Protein AF-0000000066227741 (afdb_homodimer)

Structure (mmCIF, N/CA/C/O backbone):
data_AF-0000000066227741-model_v1
#
loop_
_entity.id
_entity.type
_entity.pdbx_description
1 polymer 'Histidine--tRNA ligase'
#
loop_
_atom_site.group_PDB
_atom_site.id
_atom_site.type_symbol
_atom_site.label_atom_id
_atom_site.label_alt_id
_atom_site.label_comp_id
_atom_site.label_asym_id
_atom_site.label_entity_id
_atom_site.label_seq_id
_atom_site.pdbx_PDB_ins_code
_atom_site.Cartn_x
_atom_site.Cartn_y
_atom_site.Cartn_z
_atom_site.occupancy
_atom_site.B_iso_or_equiv
_atom_site.auth_seq_id
_atom_site.auth_comp_id
_atom_site.auth_asym_id
_atom_site.auth_atom_id
_atom_site.pdbx_PDB_model_num
ATOM 1 N N . MET A 1 1 ? 12.578 23.547 -10.852 1 86.56 1 MET A N 1
ATOM 2 C CA . MET A 1 1 ? 11.508 22.781 -10.203 1 86.56 1 MET A CA 1
ATOM 3 C C . MET A 1 1 ? 11.805 21.297 -10.234 1 86.56 1 MET A C 1
ATOM 5 O O . MET A 1 1 ? 12.25 20.766 -11.25 1 86.56 1 MET A O 1
ATOM 9 N N . TYR A 1 2 ? 11.68 20.656 -9.125 1 93.12 2 TYR A N 1
ATOM 10 C CA . TYR A 1 2 ? 11.961 19.234 -9.031 1 93.12 2 TYR A CA 1
ATOM 11 C C . TYR A 1 2 ? 10.867 18.406 -9.711 1 93.12 2 TYR A C 1
ATOM 13 O O . TYR A 1 2 ? 9.703 18.812 -9.727 1 93.12 2 TYR A O 1
ATOM 21 N N . GLN A 1 3 ? 11.289 17.375 -10.344 1 95.69 3 GLN A N 1
ATOM 22 C CA . GLN A 1 3 ? 10.383 16.438 -10.992 1 95.69 3 GLN A CA 1
ATOM 23 C C . GLN A 1 3 ? 10.602 15.023 -10.484 1 95.69 3 GLN A C 1
ATOM 25 O O . GLN A 1 3 ? 11.633 14.727 -9.883 1 95.69 3 GLN A O 1
ATOM 30 N N . SER A 1 4 ? 9.523 14.234 -10.641 1 96.06 4 SER A N 1
ATOM 31 C CA . SER A 1 4 ? 9.711 12.82 -10.32 1 96.06 4 SER A CA 1
ATOM 32 C C . SER A 1 4 ? 10.875 12.227 -11.109 1 96.06 4 SER A C 1
ATOM 34 O O . SER A 1 4 ? 11.086 12.578 -12.273 1 96.06 4 SER A O 1
ATOM 36 N N . PRO A 1 5 ? 11.641 11.312 -10.469 1 96.06 5 PRO A N 1
ATOM 37 C CA . PRO A 1 5 ? 12.766 10.719 -11.18 1 96.06 5 PRO A CA 1
ATOM 38 C C . PRO A 1 5 ? 12.352 10.016 -12.469 1 96.06 5 PRO A C 1
ATOM 40 O O . PRO A 1 5 ? 11.234 9.5 -12.562 1 96.06 5 PRO A O 1
ATOM 43 N N . ARG A 1 6 ? 13.32 9.984 -13.375 1 93.56 6 ARG A N 1
ATOM 44 C CA . ARG A 1 6 ? 13.07 9.32 -14.648 1 93.56 6 ARG A CA 1
ATOM 45 C C . ARG A 1 6 ? 12.633 7.875 -14.438 1 93.56 6 ARG A C 1
ATOM 47 O O . ARG A 1 6 ? 13.234 7.145 -13.648 1 93.56 6 ARG A O 1
ATOM 54 N N . GLY A 1 7 ? 11.586 7.453 -15.125 1 94.81 7 GLY A N 1
ATOM 55 C CA . GLY A 1 7 ? 11.109 6.082 -15.039 1 94.81 7 GLY A CA 1
ATOM 56 C C . GLY A 1 7 ? 10.164 5.848 -13.875 1 94.81 7 GLY A C 1
ATOM 57 O O . GLY A 1 7 ? 9.758 4.711 -13.617 1 94.81 7 GLY A O 1
ATOM 58 N N . THR A 1 8 ? 9.828 6.867 -13.141 1 96.31 8 THR A N 1
ATOM 59 C CA . THR A 1 8 ? 8.836 6.773 -12.078 1 96.31 8 THR A CA 1
ATOM 60 C C . THR A 1 8 ? 7.648 7.688 -12.359 1 96.31 8 THR A C 1
ATOM 62 O O . THR A 1 8 ? 7.715 8.547 -13.242 1 96.31 8 THR A O 1
ATOM 65 N N . GLU A 1 9 ? 6.555 7.41 -11.703 1 95.81 9 GLU A N 1
ATOM 66 C CA . GLU A 1 9 ? 5.355 8.219 -11.891 1 95.81 9 GLU A CA 1
ATOM 67 C C . GLU A 1 9 ? 4.66 8.5 -10.562 1 95.81 9 GLU A C 1
ATOM 69 O O . GLU A 1 9 ? 4.691 7.668 -9.656 1 95.81 9 GLU A O 1
ATOM 74 N N . ASP A 1 10 ? 4.137 9.695 -10.469 1 97.94 10 ASP A N 1
ATOM 75 C CA . ASP A 1 10 ? 3.176 9.977 -9.406 1 97.94 10 ASP A CA 1
ATOM 76 C C . ASP A 1 10 ? 1.805 9.391 -9.742 1 97.94 10 ASP A C 1
ATOM 78 O O . ASP A 1 10 ? 1.329 9.523 -10.875 1 97.94 10 ASP A O 1
ATOM 82 N N . ILE A 1 11 ? 1.229 8.703 -8.836 1 98.06 11 ILE A N 1
ATOM 83 C CA . ILE A 1 11 ? -0.153 8.266 -8.992 1 98.06 11 ILE A CA 1
ATOM 84 C C . ILE A 1 11 ? -1.098 9.328 -8.438 1 98.06 11 ILE A C 1
ATOM 86 O O . ILE A 1 11 ? -1.26 9.445 -7.223 1 98.06 11 ILE A O 1
ATOM 90 N N . LEU A 1 12 ? -1.74 10.047 -9.312 1 98.12 12 LEU A N 1
ATOM 91 C CA . LEU A 1 12 ? -2.545 11.219 -8.961 1 98.12 12 LEU A CA 1
ATOM 92 C C . LEU A 1 12 ? -3.961 10.805 -8.57 1 98.12 12 LEU A C 1
ATOM 94 O O . LEU A 1 12 ? -4.363 9.664 -8.805 1 98.12 12 LEU A O 1
ATOM 98 N N . PRO A 1 13 ? -4.734 11.672 -7.945 1 97.25 13 PRO A N 1
ATOM 99 C CA . PRO A 1 13 ? -6.082 11.359 -7.477 1 97.25 13 PRO A CA 1
ATOM 100 C C . PRO A 1 13 ? -6.977 10.805 -8.586 1 97.25 13 PRO A C 1
ATOM 102 O O . PRO A 1 13 ? -7.766 9.883 -8.344 1 97.25 13 PRO A O 1
ATOM 105 N N . GLU A 1 14 ? -6.828 11.273 -9.773 1 96.06 14 GLU A N 1
ATOM 106 C CA . GLU A 1 14 ? -7.684 10.875 -10.891 1 96.06 14 GLU A CA 1
ATOM 107 C C . GLU A 1 14 ? -7.457 9.414 -11.266 1 96.06 14 GLU A C 1
ATOM 109 O O . GLU A 1 14 ? -8.352 8.766 -11.82 1 96.06 14 GLU A O 1
ATOM 114 N N . ASP A 1 15 ? -6.305 8.875 -10.906 1 97.19 15 ASP A N 1
ATOM 115 C CA . ASP A 1 15 ? -5.957 7.508 -11.266 1 97.19 15 ASP A CA 1
ATOM 116 C C . ASP A 1 15 ? -6.203 6.555 -10.102 1 97.19 15 ASP A C 1
ATOM 118 O O . ASP A 1 15 ? -6.246 5.336 -10.281 1 97.19 15 ASP A O 1
ATOM 122 N N . GLN A 1 16 ? -6.41 7.074 -8.93 1 98.12 16 GLN A N 1
ATOM 123 C CA . GLN A 1 16 ? -6.469 6.273 -7.711 1 98.12 16 GLN A CA 1
ATOM 124 C C . GLN A 1 16 ? -7.637 5.293 -7.754 1 98.12 16 GLN A C 1
ATOM 126 O O . GLN A 1 16 ? -7.547 4.188 -7.211 1 98.12 16 GLN A O 1
ATOM 131 N N . PRO A 1 17 ? -8.797 5.676 -8.438 1 98.12 17 PRO A N 1
ATOM 132 C CA . PRO A 1 17 ? -9.875 4.684 -8.516 1 98.12 17 PRO A CA 1
ATOM 133 C C . PRO A 1 17 ? -9.438 3.395 -9.203 1 98.12 17 PRO A C 1
ATOM 135 O O . PRO A 1 17 ? -9.828 2.303 -8.781 1 98.12 17 PRO A O 1
ATOM 138 N N . TYR A 1 18 ? -8.617 3.484 -10.258 1 98.44 18 TYR A N 1
ATOM 139 C CA . TYR A 1 18 ? -8.117 2.297 -10.953 1 98.44 18 TYR A CA 1
ATOM 140 C C . TYR A 1 18 ? -7.238 1.462 -10.031 1 98.44 18 TYR A C 1
ATOM 142 O O . TYR A 1 18 ? -7.387 0.239 -9.961 1 98.44 18 TYR A O 1
ATOM 150 N N . TRP A 1 19 ? -6.336 2.084 -9.344 1 98.25 19 TRP A N 1
ATOM 151 C CA . TRP A 1 19 ? -5.414 1.402 -8.438 1 98.25 19 TRP A CA 1
ATOM 152 C C . TRP A 1 19 ? -6.168 0.711 -7.309 1 98.25 19 TRP A C 1
ATOM 154 O O . TRP A 1 19 ? -5.891 -0.447 -6.988 1 98.25 19 TRP A O 1
ATOM 164 N N . HIS A 1 20 ? -7.09 1.457 -6.742 1 98 20 HIS A N 1
ATOM 165 C CA . HIS A 1 20 ? -7.91 0.895 -5.676 1 98 20 HIS A CA 1
ATOM 166 C C . HIS A 1 20 ? -8.68 -0.332 -6.156 1 98 20 HIS A C 1
ATOM 168 O O . HIS A 1 20 ? -8.727 -1.35 -5.461 1 98 20 HIS A O 1
ATOM 174 N N . PHE A 1 21 ? -9.227 -0.227 -7.34 1 98.19 21 PHE A N 1
ATOM 175 C CA . PHE A 1 21 ? -10.008 -1.311 -7.922 1 98.19 21 PHE A CA 1
ATOM 176 C C . PHE A 1 21 ? -9.156 -2.561 -8.094 1 98.19 21 PHE A C 1
ATOM 178 O O . PHE A 1 21 ? -9.555 -3.654 -7.691 1 98.19 21 PHE A O 1
ATOM 185 N N . VAL A 1 22 ? -8.023 -2.434 -8.664 1 98.31 22 VAL A N 1
ATOM 186 C CA . VAL A 1 22 ? -7.125 -3.555 -8.914 1 98.31 22 VAL A CA 1
ATOM 187 C C . VAL A 1 22 ? -6.695 -4.184 -7.594 1 98.31 22 VAL A C 1
ATOM 189 O O . VAL A 1 22 ? -6.734 -5.406 -7.438 1 98.31 22 VAL A O 1
ATOM 192 N N . ARG A 1 23 ? -6.289 -3.395 -6.629 1 97.62 23 ARG A N 1
ATOM 193 C CA . ARG A 1 23 ? -5.844 -3.898 -5.336 1 97.62 23 ARG A CA 1
ATOM 194 C C . ARG A 1 23 ? -6.977 -4.617 -4.609 1 97.62 23 ARG A C 1
ATOM 196 O O . ARG A 1 23 ? -6.75 -5.629 -3.943 1 97.62 23 ARG A O 1
ATOM 203 N N . GLN A 1 24 ? -8.156 -4.074 -4.734 1 97.19 24 GLN A N 1
ATOM 204 C CA . GLN A 1 24 ? -9.32 -4.688 -4.098 1 97.19 24 GLN A CA 1
ATOM 205 C C . GLN A 1 24 ? -9.609 -6.066 -4.688 1 97.19 24 GLN A C 1
ATOM 207 O O . GLN A 1 24 ? -9.883 -7.016 -3.951 1 97.19 24 GLN A O 1
ATOM 212 N N . GLN A 1 25 ? -9.555 -6.133 -5.992 1 97.75 25 GLN A N 1
ATOM 213 C CA . GLN A 1 25 ? -9.805 -7.418 -6.637 1 97.75 25 GLN A CA 1
ATOM 214 C C . GLN A 1 25 ? -8.695 -8.422 -6.324 1 97.75 25 GLN A C 1
ATOM 216 O O . GLN A 1 25 ? -8.945 -9.617 -6.207 1 97.75 25 GLN A O 1
ATOM 221 N N . ALA A 1 26 ? -7.441 -7.941 -6.223 1 97.94 26 ALA A N 1
ATOM 222 C CA . ALA A 1 26 ? -6.336 -8.812 -5.824 1 97.94 26 ALA A CA 1
ATOM 223 C C . ALA A 1 26 ? -6.578 -9.406 -4.438 1 97.94 26 ALA A C 1
ATOM 225 O O . ALA A 1 26 ? -6.359 -10.602 -4.219 1 97.94 26 ALA A O 1
ATOM 226 N N . ALA A 1 27 ? -7.016 -8.602 -3.52 1 97.38 27 ALA A N 1
ATOM 227 C CA . ALA A 1 27 ? -7.316 -9.07 -2.168 1 97.38 27 ALA A CA 1
ATOM 228 C C . ALA A 1 27 ? -8.477 -10.062 -2.176 1 97.38 27 ALA A C 1
ATOM 230 O O . ALA A 1 27 ? -8.469 -11.047 -1.433 1 97.38 27 ALA A O 1
ATOM 231 N N . ARG A 1 28 ? -9.484 -9.758 -2.971 1 97.06 28 ARG A N 1
ATOM 232 C CA . ARG A 1 28 ? -10.656 -10.617 -3.059 1 97.06 28 ARG A CA 1
ATOM 233 C C . ARG A 1 28 ? -10.281 -12.008 -3.557 1 97.06 28 ARG A C 1
ATOM 235 O O . ARG A 1 28 ? -10.68 -13.016 -2.967 1 97.06 28 ARG A O 1
ATOM 242 N N . ILE A 1 29 ? -9.508 -12.055 -4.629 1 98 29 ILE A N 1
ATOM 243 C CA . ILE A 1 29 ? -9.125 -13.344 -5.195 1 98 29 ILE A CA 1
ATOM 244 C C . ILE A 1 29 ? -8.227 -14.094 -4.219 1 98 29 ILE A C 1
ATOM 246 O O . ILE A 1 29 ? -8.289 -15.32 -4.125 1 98 29 ILE A O 1
ATOM 250 N N . ALA A 1 30 ? -7.32 -13.383 -3.537 1 97.94 30 ALA A N 1
ATOM 251 C CA . ALA A 1 30 ? -6.48 -13.992 -2.512 1 97.94 30 ALA A CA 1
ATOM 252 C C . ALA A 1 30 ? -7.328 -14.68 -1.445 1 97.94 30 ALA A C 1
ATOM 254 O O . ALA A 1 30 ? -7.047 -15.82 -1.058 1 97.94 30 ALA A O 1
ATOM 255 N N . ALA A 1 31 ? -8.359 -14.062 -1.032 1 96.81 31 ALA A N 1
ATOM 256 C CA . ALA A 1 31 ? -9.242 -14.586 0.004 1 96.81 31 ALA A CA 1
ATOM 257 C C . ALA A 1 31 ? -9.977 -15.828 -0.484 1 96.81 31 ALA A C 1
ATOM 259 O O . ALA A 1 31 ? -10.148 -16.797 0.267 1 96.81 31 ALA A O 1
ATOM 260 N N . LEU A 1 32 ? -10.383 -15.812 -1.724 1 97.31 32 LEU A N 1
ATOM 261 C CA . LEU A 1 32 ? -11.133 -16.922 -2.297 1 97.31 32 LEU A CA 1
ATOM 262 C C . LEU A 1 32 ? -10.281 -18.188 -2.359 1 97.31 32 LEU A C 1
ATOM 264 O O . LEU A 1 32 ? -10.805 -19.297 -2.248 1 97.31 32 LEU A O 1
ATOM 268 N N . TYR A 1 33 ? -9 -18.016 -2.521 1 97.81 33 TYR A N 1
ATOM 269 C CA . TYR A 1 33 ? -8.117 -19.156 -2.736 1 97.81 33 TYR A CA 1
ATOM 270 C C . TYR A 1 33 ? -7.273 -19.438 -1.494 1 97.81 33 TYR A C 1
ATOM 272 O O . TYR A 1 33 ? -6.453 -20.359 -1.485 1 97.81 33 TYR A O 1
ATOM 280 N N . GLY A 1 34 ? -7.395 -18.625 -0.437 1 96.62 34 GLY A N 1
ATOM 281 C CA . GLY A 1 34 ? -6.77 -18.906 0.849 1 96.62 34 GLY A CA 1
ATOM 282 C C . GLY A 1 34 ? -5.363 -18.344 0.958 1 96.62 34 GLY A C 1
ATOM 283 O O . GLY A 1 34 ? -4.539 -18.875 1.707 1 96.62 34 GLY A O 1
ATOM 284 N N . TYR A 1 35 ? -5.051 -17.359 0.173 1 98.06 35 TYR A N 1
ATOM 285 C CA . TYR A 1 35 ? -3.742 -16.719 0.253 1 98.06 35 TYR A CA 1
ATOM 286 C C . TYR A 1 35 ? -3.746 -15.594 1.273 1 98.06 35 TYR A C 1
ATOM 288 O O . TYR A 1 35 ? -4.715 -14.828 1.36 1 98.06 35 TYR A O 1
ATOM 296 N N . GLN A 1 36 ? -2.639 -15.5 2.021 1 97.25 36 GLN A N 1
ATOM 297 C CA . GLN A 1 36 ? -2.531 -14.484 3.064 1 97.25 36 GLN A CA 1
ATOM 298 C C . GLN A 1 36 ? -1.449 -13.461 2.729 1 97.25 36 GLN A C 1
ATOM 300 O O . GLN A 1 36 ? -0.382 -13.82 2.227 1 97.25 36 GLN A O 1
ATOM 305 N N . ARG A 1 37 ? -1.686 -12.273 3.029 1 98.06 37 ARG A N 1
ATOM 306 C CA . ARG A 1 37 ? -0.795 -11.172 2.668 1 98.06 37 ARG A CA 1
ATOM 307 C C . ARG A 1 37 ? 0.478 -11.195 3.508 1 98.06 37 ARG A C 1
ATOM 309 O O . ARG A 1 37 ? 0.435 -11.508 4.699 1 98.06 37 ARG A O 1
ATOM 316 N N . THR A 1 38 ? 1.595 -10.961 2.906 1 98.5 38 THR A N 1
ATOM 317 C CA . THR A 1 38 ? 2.91 -10.781 3.512 1 98.5 38 THR A CA 1
ATOM 318 C C . THR A 1 38 ? 3.674 -9.656 2.82 1 98.5 38 THR A C 1
ATOM 320 O O . THR A 1 38 ? 3.826 -9.664 1.596 1 98.5 38 THR A O 1
ATOM 323 N N . ASP A 1 39 ? 4.074 -8.68 3.576 1 98.06 39 ASP A N 1
ATOM 324 C CA . ASP A 1 39 ? 4.859 -7.574 3.025 1 98.06 39 ASP A CA 1
ATOM 325 C C . ASP A 1 39 ? 6.316 -7.66 3.471 1 98.06 39 ASP A C 1
ATOM 327 O O . ASP A 1 39 ? 6.598 -7.887 4.648 1 98.06 39 ASP A O 1
ATOM 331 N N . THR A 1 40 ? 7.211 -7.531 2.512 1 98.44 40 THR A N 1
ATOM 332 C CA . THR A 1 40 ? 8.641 -7.539 2.801 1 98.44 40 THR A CA 1
ATOM 333 C C . THR A 1 40 ? 9.242 -6.152 2.604 1 98.44 40 THR A C 1
ATOM 335 O O . THR A 1 40 ? 8.609 -5.273 2.018 1 98.44 40 THR A O 1
ATOM 338 N N . PRO A 1 41 ? 10.391 -5.898 3.1 1 98.19 41 PRO A N 1
ATOM 339 C CA . PRO A 1 41 ? 11.031 -4.59 2.959 1 98.19 41 PRO A CA 1
ATOM 340 C C . PRO A 1 41 ? 11.273 -4.207 1.501 1 98.19 41 PRO A C 1
ATOM 342 O O . PRO A 1 41 ? 11.406 -5.082 0.641 1 98.19 41 PRO A O 1
ATOM 345 N N . VAL A 1 42 ? 11.344 -2.893 1.299 1 98.38 42 VAL A N 1
ATOM 346 C CA . VAL A 1 42 ? 11.547 -2.344 -0.037 1 98.38 42 VAL A CA 1
ATOM 347 C C . VAL A 1 42 ? 12.945 -2.703 -0.535 1 98.38 42 VAL A C 1
ATOM 349 O O . VAL A 1 42 ? 13.156 -2.902 -1.734 1 98.38 42 VAL A O 1
ATOM 352 N N . PHE A 1 43 ? 13.883 -2.748 0.352 1 97.88 43 PHE A N 1
ATOM 353 C CA . PHE A 1 43 ? 15.234 -3.16 -0.013 1 97.88 43 PHE A CA 1
ATOM 354 C C . PHE A 1 43 ? 15.648 -4.406 0.759 1 97.88 43 PHE A C 1
ATOM 356 O O . PHE A 1 43 ? 15.133 -4.672 1.847 1 97.88 43 PHE A O 1
ATOM 363 N N . GLU A 1 44 ? 16.5 -5.188 0.148 1 98.06 44 GLU A N 1
ATOM 364 C CA . GLU A 1 44 ? 17.047 -6.441 0.668 1 98.06 44 GLU A CA 1
ATOM 365 C C . GLU A 1 44 ? 18.562 -6.508 0.488 1 98.06 44 GLU A C 1
ATOM 367 O O . GLU A 1 44 ? 19.141 -5.656 -0.184 1 98.06 44 GLU A O 1
ATOM 372 N N . ASP A 1 45 ? 19.125 -7.539 1.178 1 97.25 45 ASP A N 1
ATOM 373 C CA . ASP A 1 45 ? 20.516 -7.867 0.867 1 97.25 45 ASP A CA 1
ATOM 374 C C . ASP A 1 45 ? 20.688 -8.148 -0.623 1 97.25 45 ASP A C 1
ATOM 376 O O . ASP A 1 45 ? 19.953 -8.953 -1.201 1 97.25 45 ASP A O 1
ATOM 380 N N . ALA A 1 46 ? 21.688 -7.492 -1.216 1 96.69 46 ALA A N 1
ATOM 381 C CA . ALA A 1 46 ? 21.906 -7.668 -2.648 1 96.69 46 ALA A CA 1
ATOM 382 C C . ALA A 1 46 ? 22.156 -9.133 -2.99 1 96.69 46 ALA A C 1
ATOM 384 O O . ALA A 1 46 ? 21.766 -9.602 -4.062 1 96.69 46 ALA A O 1
ATOM 385 N N . GLY A 1 47 ? 22.797 -9.828 -2.119 1 96.5 47 GLY A N 1
ATOM 386 C CA . GLY A 1 47 ? 23.141 -11.234 -2.33 1 96.5 47 GLY A CA 1
ATOM 387 C C . GLY A 1 47 ? 21.922 -12.117 -2.51 1 96.5 47 GLY A C 1
ATOM 388 O O . GLY A 1 47 ? 21.984 -13.164 -3.152 1 96.5 47 GLY A O 1
ATOM 389 N N . LEU A 1 48 ? 20.797 -11.68 -1.938 1 97.44 48 LEU A N 1
ATOM 390 C CA . LEU A 1 48 ? 19.562 -12.43 -2.08 1 97.44 48 LEU A CA 1
ATOM 391 C C . LEU A 1 48 ? 19.188 -12.602 -3.549 1 97.44 48 LEU A C 1
ATOM 393 O O . LEU A 1 48 ? 18.828 -13.703 -3.98 1 97.44 48 LEU A O 1
ATOM 397 N N . PHE A 1 49 ? 19.328 -11.57 -4.285 1 96.62 49 PHE A N 1
ATOM 398 C CA . PHE A 1 49 ? 18.875 -11.578 -5.672 1 96.62 49 PHE A CA 1
ATOM 399 C C . PHE A 1 49 ? 19.953 -12.156 -6.582 1 96.62 49 PHE A C 1
ATOM 401 O O . PHE A 1 49 ? 19.656 -12.812 -7.578 1 96.62 49 PHE A O 1
ATOM 408 N N . VAL A 1 50 ? 21.203 -11.906 -6.242 1 94.69 50 VAL A N 1
ATOM 409 C CA . VAL A 1 50 ? 22.297 -12.5 -7.008 1 94.69 50 VAL A CA 1
ATOM 410 C C . VAL A 1 50 ? 22.188 -14.023 -6.961 1 94.69 50 VAL A C 1
ATOM 412 O O . VAL A 1 50 ? 22.328 -14.695 -7.984 1 94.69 50 VAL A O 1
ATOM 415 N N . ARG A 1 51 ? 21.859 -14.5 -5.836 1 93 51 ARG A N 1
ATOM 416 C CA . ARG A 1 51 ? 21.766 -15.938 -5.621 1 93 51 ARG A CA 1
ATOM 417 C C . ARG A 1 51 ? 20.5 -16.5 -6.238 1 93 51 ARG A C 1
ATOM 419 O O . ARG A 1 51 ? 20.516 -17.578 -6.84 1 93 51 ARG A O 1
ATOM 426 N N . SER A 1 52 ? 19.391 -15.867 -6.105 1 93.06 52 SER A N 1
ATOM 427 C CA . SER A 1 52 ? 18.094 -16.406 -6.473 1 93.06 52 SER A CA 1
ATOM 428 C C . SER A 1 52 ? 17.781 -16.172 -7.945 1 93.06 52 SER A C 1
ATOM 430 O O . SER A 1 52 ? 17.375 -17.078 -8.656 1 93.06 52 SER A O 1
ATOM 432 N N . VAL A 1 53 ? 17.938 -14.984 -8.414 1 89.31 53 VAL A N 1
ATOM 433 C CA . VAL A 1 53 ? 17.547 -14.586 -9.766 1 89.31 53 VAL A CA 1
ATOM 434 C C . VAL A 1 53 ? 18.578 -15.062 -10.766 1 89.31 53 VAL A C 1
ATOM 436 O O . VAL A 1 53 ? 18.25 -15.398 -11.906 1 89.31 53 VAL A O 1
ATOM 439 N N . GLY A 1 54 ? 19.781 -15.141 -10.367 1 85.69 54 GLY A N 1
ATOM 440 C CA . GLY A 1 54 ? 20.844 -15.641 -11.227 1 85.69 54 GLY A CA 1
ATOM 441 C C . GLY A 1 54 ? 21.734 -14.539 -11.781 1 85.69 54 GLY A C 1
ATOM 442 O O . GLY A 1 54 ? 21.234 -13.562 -12.336 1 85.69 54 GLY A O 1
ATOM 443 N N . GLU A 1 55 ? 22.984 -14.773 -11.82 1 80.19 55 GLU A N 1
ATOM 444 C CA . GLU A 1 55 ? 23.984 -13.781 -12.227 1 80.19 55 GLU A CA 1
ATOM 445 C C . GLU A 1 55 ? 23.922 -13.523 -13.727 1 80.19 55 GLU A C 1
ATOM 447 O O . GLU A 1 55 ? 24.234 -12.422 -14.188 1 80.19 55 GLU A O 1
ATOM 452 N N . GLY A 1 56 ? 23.422 -14.445 -14.43 1 77.88 56 GLY A N 1
ATOM 453 C CA . GLY A 1 56 ? 23.406 -14.328 -15.875 1 77.88 56 GLY A CA 1
ATOM 454 C C . GLY A 1 56 ? 22.172 -13.602 -16.391 1 77.88 56 GLY A C 1
ATOM 455 O O . GLY A 1 56 ? 22.078 -13.32 -17.594 1 77.88 56 GLY A O 1
ATOM 456 N N . THR A 1 57 ? 21.328 -13.211 -15.508 1 83.69 57 THR A N 1
ATOM 457 C CA . THR A 1 57 ? 20.109 -12.516 -15.93 1 83.69 57 THR A CA 1
ATOM 458 C C . THR A 1 57 ? 20.375 -11.023 -16.094 1 83.69 57 THR A C 1
ATOM 460 O O . THR A 1 57 ? 21.25 -10.461 -15.438 1 83.69 57 THR A O 1
ATOM 463 N N . ASP A 1 58 ? 19.578 -10.375 -16.906 1 83.69 58 ASP A N 1
ATOM 464 C CA . ASP A 1 58 ? 19.656 -8.93 -17.125 1 83.69 58 ASP A CA 1
ATOM 465 C C . ASP A 1 58 ? 19.375 -8.164 -15.828 1 83.69 58 ASP A C 1
ATOM 467 O O . ASP A 1 58 ? 19.953 -7.113 -15.578 1 83.69 58 ASP A O 1
ATOM 471 N N . ILE A 1 59 ? 18.562 -8.656 -15.047 1 88.88 59 ILE A N 1
ATOM 472 C CA . ILE A 1 59 ? 18.172 -8.008 -13.805 1 88.88 59 ILE A CA 1
ATOM 473 C C . ILE A 1 59 ? 19.406 -7.844 -12.898 1 88.88 59 ILE A C 1
ATOM 475 O O . ILE A 1 59 ? 19.719 -6.73 -12.477 1 88.88 59 ILE A O 1
ATOM 479 N N . VAL A 1 60 ? 20.125 -8.875 -12.664 1 89 60 VAL A N 1
ATOM 480 C CA . VAL A 1 60 ? 21.234 -8.867 -11.727 1 89 60 VAL A CA 1
ATOM 481 C C . VAL A 1 60 ? 22.438 -8.156 -12.352 1 89 60 VAL A C 1
ATOM 483 O O . VAL A 1 60 ? 23.141 -7.402 -11.672 1 89 60 VAL A O 1
ATOM 486 N N . SER A 1 61 ? 22.562 -8.258 -13.617 1 84.38 61 SER A N 1
ATOM 487 C CA . SER A 1 61 ? 23.766 -7.738 -14.258 1 84.38 61 SER A CA 1
ATOM 488 C C . SER A 1 61 ? 23.625 -6.246 -14.555 1 84.38 61 SER A C 1
ATOM 490 O O . SER A 1 61 ? 24.625 -5.516 -14.531 1 84.38 61 SER A O 1
ATOM 492 N N . LYS A 1 62 ? 22.359 -5.785 -14.75 1 87.12 62 LYS A N 1
ATOM 493 C CA . LYS A 1 62 ? 22.281 -4.445 -15.328 1 87.12 62 LYS A CA 1
ATOM 494 C C . LYS A 1 62 ? 21.172 -3.625 -14.664 1 87.12 62 LYS A C 1
ATOM 496 O O . LYS A 1 62 ? 21.188 -2.395 -14.734 1 87.12 62 LYS A O 1
ATOM 501 N N . GLU A 1 63 ? 20.312 -4.277 -14.008 1 93 63 GLU A N 1
ATOM 502 C CA . GLU A 1 63 ? 19.078 -3.535 -13.766 1 93 63 GLU A CA 1
ATOM 503 C C . GLU A 1 63 ? 18.875 -3.277 -12.273 1 93 63 GLU A C 1
ATOM 505 O O . GLU A 1 63 ? 17.984 -2.512 -11.891 1 93 63 GLU A O 1
ATOM 510 N N . MET A 1 64 ? 19.672 -3.854 -11.422 1 94.94 64 MET A N 1
ATOM 511 C CA . MET A 1 64 ? 19.453 -3.721 -9.984 1 94.94 64 MET A CA 1
ATOM 512 C C . MET A 1 64 ? 19.859 -2.332 -9.5 1 94.94 64 MET A C 1
ATOM 514 O O . MET A 1 64 ? 20.859 -1.781 -9.953 1 94.94 64 MET A O 1
ATOM 518 N N . TYR A 1 65 ? 19.078 -1.701 -8.641 1 96.31 65 TYR A N 1
ATOM 519 C CA . TYR A 1 65 ? 19.469 -0.521 -7.879 1 96.31 65 TYR A CA 1
ATOM 520 C C . TYR A 1 65 ? 20.203 -0.913 -6.602 1 96.31 65 TYR A C 1
ATOM 522 O O . TYR A 1 65 ? 19.609 -0.928 -5.52 1 96.31 65 TYR A O 1
ATOM 530 N N . THR A 1 66 ? 21.469 -1.151 -6.758 1 96.06 66 THR A N 1
ATOM 531 C CA . THR A 1 66 ? 22.281 -1.605 -5.637 1 96.06 66 THR A CA 1
ATOM 532 C C . THR A 1 66 ? 23.094 -0.449 -5.051 1 96.06 66 THR A C 1
ATOM 534 O O . THR A 1 66 ? 23.609 0.393 -5.789 1 96.06 66 THR A O 1
ATOM 537 N N . PHE A 1 67 ? 23.172 -0.367 -3.77 1 96 67 PHE A N 1
ATOM 538 C CA . PHE A 1 67 ? 23.906 0.684 -3.074 1 96 67 PHE A CA 1
ATOM 539 C C . PHE A 1 67 ? 24.391 0.194 -1.717 1 96 67 PHE A C 1
ATOM 541 O O . PHE A 1 67 ? 23.969 -0.862 -1.242 1 96 67 PHE A O 1
ATOM 548 N N . GLU A 1 68 ? 25.312 0.882 -1.18 1 94.5 68 GLU A N 1
ATOM 549 C CA . GLU A 1 68 ? 25.828 0.598 0.154 1 94.5 68 GLU A CA 1
ATOM 550 C C . GLU A 1 68 ? 25.234 1.547 1.191 1 94.5 68 GLU A C 1
ATOM 552 O O . GLU A 1 68 ? 25.141 2.752 0.955 1 94.5 68 GLU A O 1
ATOM 557 N N . ASP A 1 69 ? 24.828 0.953 2.244 1 91.12 69 ASP A N 1
ATOM 558 C CA . ASP A 1 69 ? 24.344 1.844 3.293 1 91.12 69 ASP A CA 1
ATOM 559 C C . ASP A 1 69 ? 25.484 2.371 4.145 1 91.12 69 ASP A C 1
ATOM 561 O O . ASP A 1 69 ? 26.656 2.107 3.852 1 91.12 69 ASP A O 1
ATOM 565 N N . ARG A 1 70 ? 25.188 3.174 5.172 1 89.25 70 ARG A N 1
ATOM 566 C CA . ARG A 1 70 ? 26.203 3.84 5.984 1 89.25 70 ARG A CA 1
ATOM 567 C C . ARG A 1 70 ? 27.016 2.824 6.773 1 89.25 70 ARG A C 1
ATOM 569 O O . ARG A 1 70 ? 28.172 3.096 7.137 1 89.25 70 ARG A O 1
ATOM 576 N N . GLY A 1 71 ? 26.516 1.649 7.031 1 90 71 GLY A N 1
ATOM 577 C CA . GLY A 1 71 ? 27.219 0.6 7.754 1 90 71 GLY A CA 1
ATOM 578 C C . GLY A 1 71 ? 28.047 -0.287 6.852 1 90 71 GLY A C 1
ATOM 579 O O . GLY A 1 71 ? 28.766 -1.167 7.332 1 90 71 GLY A O 1
ATOM 580 N N . GLY A 1 72 ? 27.906 -0.138 5.59 1 92.31 72 GLY A N 1
ATOM 581 C CA . GLY A 1 72 ? 28.703 -0.915 4.652 1 92.31 72 GLY A CA 1
ATOM 582 C C . GLY A 1 72 ? 27.953 -2.098 4.07 1 92.31 72 GLY A C 1
ATOM 583 O O . GLY A 1 72 ? 28.5 -2.846 3.258 1 92.31 72 GLY A O 1
ATOM 584 N N . ASP A 1 73 ? 26.734 -2.273 4.449 1 93.69 73 ASP A N 1
ATOM 585 C CA . ASP A 1 73 ? 25.938 -3.365 3.891 1 93.69 73 ASP A CA 1
ATOM 586 C C . ASP A 1 73 ? 25.516 -3.061 2.453 1 93.69 73 ASP A C 1
ATOM 588 O O . ASP A 1 73 ? 25.078 -1.95 2.152 1 93.69 73 ASP A O 1
ATOM 592 N N . LYS A 1 74 ? 25.734 -4.047 1.597 1 96.5 74 LYS A N 1
ATOM 593 C CA . LYS A 1 74 ? 25.297 -3.91 0.208 1 96.5 74 LYS A CA 1
ATOM 594 C C . LYS A 1 74 ? 23.828 -4.258 0.054 1 96.5 74 LYS A C 1
ATOM 596 O O . LYS A 1 74 ? 23.438 -5.422 0.177 1 96.5 74 LYS A O 1
ATOM 601 N N . LEU A 1 75 ? 23 -3.268 -0.243 1 97.44 75 LEU A N 1
ATOM 602 C CA . LEU A 1 75 ? 21.562 -3.408 -0.333 1 97.44 75 LEU A CA 1
ATOM 603 C C . LEU A 1 75 ? 21.078 -3.176 -1.762 1 97.44 75 LEU A C 1
ATOM 605 O O . LEU A 1 75 ? 21.781 -2.57 -2.568 1 97.44 75 LEU A O 1
ATOM 609 N N . THR A 1 76 ? 20 -3.691 -2.082 1 97.81 76 THR A N 1
ATOM 610 C CA . THR A 1 76 ? 19.375 -3.475 -3.385 1 97.81 76 THR A CA 1
ATOM 611 C C . THR A 1 76 ? 17.859 -3.303 -3.244 1 97.81 76 THR A C 1
ATOM 613 O O . THR A 1 76 ? 17.219 -4 -2.455 1 97.81 76 THR A O 1
ATOM 616 N N . LEU A 1 77 ? 17.344 -2.219 -3.941 1 98.12 77 LEU A N 1
ATOM 617 C CA . LEU A 1 77 ? 15.891 -2.176 -4.074 1 98.12 77 LEU A CA 1
ATOM 618 C C . LEU A 1 77 ? 15.375 -3.426 -4.777 1 98.12 77 LEU A C 1
ATOM 620 O O . LEU A 1 77 ? 15.938 -3.857 -5.785 1 98.12 77 LEU A O 1
ATOM 624 N N . ARG A 1 78 ? 14.32 -4.07 -4.223 1 98.06 78 ARG A N 1
ATOM 625 C CA . ARG A 1 78 ? 13.891 -5.375 -4.719 1 98.06 78 ARG A CA 1
ATOM 626 C C . ARG A 1 78 ? 13.523 -5.305 -6.195 1 98.06 78 ARG A C 1
ATOM 628 O O . ARG A 1 78 ? 12.648 -4.527 -6.59 1 98.06 78 ARG A O 1
ATOM 635 N N . PRO A 1 79 ? 14.086 -6.125 -7.051 1 97.12 79 PRO A N 1
ATOM 636 C CA . PRO A 1 79 ? 13.75 -6.145 -8.477 1 97.12 79 PRO A CA 1
ATOM 637 C C . PRO A 1 79 ? 12.625 -7.129 -8.805 1 97.12 79 PRO A C 1
ATOM 639 O O . PRO A 1 79 ? 12.156 -7.18 -9.945 1 97.12 79 PRO A O 1
ATOM 642 N N . GLU A 1 80 ? 12.242 -7.93 -7.867 1 96.38 80 GLU A N 1
ATOM 643 C CA . GLU A 1 80 ? 11.125 -8.867 -7.973 1 96.38 80 GLU A CA 1
ATOM 644 C C . GLU A 1 80 ? 10.625 -9.289 -6.594 1 96.38 80 GLU A C 1
ATOM 646 O O . GLU A 1 80 ? 11.258 -8.992 -5.582 1 96.38 80 GLU A O 1
ATOM 651 N N . GLY A 1 81 ? 9.477 -9.945 -6.516 1 97.44 81 GLY A N 1
ATOM 652 C CA . GLY A 1 81 ? 8.828 -10.102 -5.223 1 97.44 81 GLY A CA 1
ATOM 653 C C . GLY A 1 81 ? 8.914 -11.516 -4.684 1 97.44 81 GLY A C 1
ATOM 654 O O . GLY A 1 81 ? 8.664 -11.75 -3.498 1 97.44 81 GLY A O 1
ATOM 655 N N . THR A 1 82 ? 9.289 -12.523 -5.469 1 98.19 82 THR A N 1
ATOM 656 C CA . THR A 1 82 ? 9.258 -13.922 -5.074 1 98.19 82 THR A CA 1
ATOM 657 C C . THR A 1 82 ? 10.375 -14.234 -4.086 1 98.19 82 THR A C 1
ATOM 659 O O . THR A 1 82 ? 10.133 -14.836 -3.033 1 98.19 82 THR A O 1
ATOM 662 N N . ALA A 1 83 ? 11.602 -13.812 -4.363 1 97.88 83 ALA A N 1
ATOM 663 C CA . ALA A 1 83 ? 12.758 -14.133 -3.533 1 97.88 83 ALA A CA 1
ATOM 664 C C . ALA A 1 83 ? 12.594 -13.578 -2.119 1 97.88 83 ALA A C 1
ATOM 666 O O . ALA A 1 83 ? 12.844 -14.281 -1.139 1 97.88 83 ALA A O 1
ATOM 667 N N . PRO A 1 84 ? 12.148 -12.312 -2.008 1 98.44 84 PRO A N 1
ATOM 668 C CA . PRO A 1 84 ? 11.922 -11.797 -0.656 1 98.44 84 PRO A CA 1
ATOM 669 C C . PRO A 1 84 ? 10.883 -12.609 0.119 1 98.44 84 PRO A C 1
ATOM 671 O O . PRO A 1 84 ? 11.039 -12.812 1.326 1 98.44 84 PRO A O 1
ATOM 674 N N . ILE A 1 85 ? 9.836 -13.07 -0.507 1 98.69 85 ILE A N 1
ATOM 675 C CA . ILE A 1 85 ? 8.812 -13.891 0.134 1 98.69 85 ILE A CA 1
ATOM 676 C C . ILE A 1 85 ? 9.414 -15.219 0.588 1 98.69 85 ILE A C 1
ATOM 678 O O . ILE A 1 85 ? 9.148 -15.68 1.697 1 98.69 85 ILE A O 1
ATOM 682 N N . CYS A 1 86 ? 10.227 -15.805 -0.273 1 98.56 86 CYS A N 1
ATOM 683 C CA . CYS A 1 86 ? 10.891 -17.047 0.082 1 98.56 86 CYS A CA 1
ATOM 684 C C . CYS A 1 86 ? 11.844 -16.859 1.254 1 98.56 86 CYS A C 1
ATOM 686 O O . CYS A 1 86 ? 11.938 -17.703 2.135 1 98.56 86 CYS A O 1
ATOM 688 N N . ARG A 1 87 ? 12.586 -15.758 1.212 1 98.56 87 ARG A N 1
ATOM 689 C CA . ARG A 1 87 ? 13.445 -15.414 2.342 1 98.56 87 ARG A CA 1
ATOM 690 C C . ARG A 1 87 ? 12.633 -15.297 3.627 1 98.56 87 ARG A C 1
ATOM 692 O O . ARG A 1 87 ? 13.023 -15.82 4.668 1 98.56 87 ARG A O 1
ATOM 699 N N . ALA A 1 88 ? 11.539 -14.57 3.596 1 98.62 88 ALA A N 1
ATOM 700 C CA . ALA A 1 88 ? 10.672 -14.422 4.762 1 98.62 88 ALA A CA 1
ATOM 701 C C . ALA A 1 88 ? 10.133 -15.766 5.23 1 98.62 88 ALA A C 1
ATOM 703 O O . ALA A 1 88 ? 10.047 -16.031 6.434 1 98.62 88 ALA A O 1
ATOM 704 N N . TYR A 1 89 ? 9.719 -16.609 4.277 1 98.5 89 TYR A N 1
ATOM 705 C CA . TYR A 1 89 ? 9.266 -17.969 4.559 1 98.5 89 TYR A CA 1
ATOM 706 C C . TYR A 1 89 ? 10.281 -18.719 5.418 1 98.5 89 TYR A C 1
ATOM 708 O O . TYR A 1 89 ? 9.914 -19.344 6.418 1 98.5 89 TYR A O 1
ATOM 716 N N . LEU A 1 90 ? 11.523 -18.672 5.027 1 98.38 90 LEU A N 1
ATOM 717 C CA . LEU A 1 90 ? 12.594 -19.344 5.742 1 98.38 90 LEU A CA 1
ATOM 718 C C . LEU A 1 90 ? 12.891 -18.656 7.07 1 98.38 90 LEU A C 1
ATOM 720 O O . LEU A 1 90 ? 12.984 -19.312 8.109 1 98.38 90 LEU A O 1
ATOM 724 N N . GLU A 1 91 ? 13 -17.344 7.043 1 98.25 91 GLU A N 1
ATOM 725 C CA . GLU A 1 91 ? 13.391 -16.562 8.211 1 98.25 91 GLU A CA 1
ATOM 726 C C . GLU A 1 91 ? 12.406 -16.766 9.359 1 98.25 91 GLU A C 1
ATOM 728 O O . GLU A 1 91 ? 12.805 -16.828 10.523 1 98.25 91 GLU A O 1
ATOM 733 N N . HIS A 1 92 ? 11.164 -16.875 9.023 1 98.12 92 HIS A N 1
ATOM 734 C CA . HIS A 1 92 ? 10.148 -16.891 10.07 1 98.12 92 HIS A CA 1
ATOM 735 C C . HIS A 1 92 ? 9.641 -18.297 10.328 1 98.12 92 HIS A C 1
ATOM 737 O O . HIS A 1 92 ? 8.578 -18.484 10.93 1 98.12 92 HIS A O 1
ATOM 743 N N . GLY A 1 93 ? 10.281 -19.266 9.844 1 97.38 93 GLY A N 1
ATOM 744 C CA . GLY A 1 93 ? 9.984 -20.656 10.156 1 97.38 93 GLY A CA 1
ATOM 745 C C . GLY A 1 93 ? 8.625 -21.109 9.648 1 97.38 93 GLY A C 1
ATOM 746 O O . GLY A 1 93 ? 7.941 -21.891 10.305 1 97.38 93 GLY A O 1
ATOM 747 N N . MET A 1 94 ? 8.25 -20.641 8.508 1 97.31 94 MET A N 1
ATOM 748 C CA . MET A 1 94 ? 6.926 -20.984 7.984 1 97.31 94 MET A CA 1
ATOM 749 C C . MET A 1 94 ? 6.902 -22.406 7.465 1 97.31 94 MET A C 1
ATOM 751 O O . MET A 1 94 ? 5.836 -22.938 7.145 1 97.31 94 MET A O 1
ATOM 755 N N . GLN A 1 95 ? 8.023 -23.062 7.488 1 95.62 95 GLN A N 1
ATOM 756 C CA . GLN A 1 95 ? 8.117 -24.469 7.074 1 95.62 95 GLN A CA 1
ATOM 757 C C . GLN A 1 95 ? 7.289 -25.359 7.988 1 95.62 95 GLN A C 1
ATOM 759 O O . GLN A 1 95 ? 6.938 -26.484 7.609 1 95.62 95 GLN A O 1
ATOM 764 N N . THR A 1 96 ? 6.984 -24.844 9.133 1 94.69 96 THR A N 1
ATOM 765 C CA . THR A 1 96 ? 6.266 -25.656 10.117 1 94.69 96 THR A CA 1
ATOM 766 C C . THR A 1 96 ? 4.754 -25.5 9.93 1 94.69 96 THR A C 1
ATOM 768 O O . THR A 1 96 ? 3.977 -26.25 10.539 1 94.69 96 THR A O 1
ATOM 771 N N . ARG A 1 97 ? 4.371 -24.641 9.086 1 93.69 97 ARG A N 1
ATOM 772 C CA . ARG A 1 97 ? 2.949 -24.422 8.844 1 93.69 97 ARG A CA 1
ATOM 773 C C . ARG A 1 97 ? 2.373 -25.5 7.934 1 93.69 97 ARG A C 1
ATOM 775 O O . ARG A 1 97 ? 3.119 -26.266 7.309 1 93.69 97 ARG A O 1
ATOM 782 N N . THR A 1 98 ? 1.026 -25.516 7.961 1 91.62 98 THR A N 1
ATOM 783 C CA . THR A 1 98 ? 0.326 -26.406 7.047 1 91.62 98 THR A CA 1
ATOM 784 C C . THR A 1 98 ? 0.662 -26.078 5.598 1 91.62 98 THR A C 1
ATOM 786 O O . THR A 1 98 ? 0.609 -24.906 5.199 1 91.62 98 THR A O 1
ATOM 789 N N . LYS A 1 99 ? 1.003 -27.125 4.801 1 93 99 LYS A N 1
ATOM 790 C CA . LYS A 1 99 ? 1.387 -26.922 3.404 1 93 99 LYS A CA 1
ATOM 791 C C . LYS A 1 99 ? 0.193 -27.109 2.473 1 93 99 LYS A C 1
ATOM 793 O O . LYS A 1 99 ? -0.708 -27.906 2.76 1 93 99 LYS A O 1
ATOM 798 N N . PRO A 1 100 ? 0.199 -26.5 1.321 1 96 100 PRO A N 1
ATOM 799 C CA . PRO A 1 100 ? 1.13 -25.438 0.936 1 96 100 PRO A CA 1
ATOM 800 C C . PRO A 1 100 ? 0.892 -24.141 1.702 1 96 100 PRO A C 1
ATOM 802 O O . PRO A 1 100 ? -0.252 -23.812 2.021 1 96 100 PRO A O 1
ATOM 805 N N . VAL A 1 101 ? 1.989 -23.484 2.039 1 97.25 101 VAL A N 1
ATOM 806 C CA . VAL A 1 101 ? 1.895 -22.125 2.57 1 97.25 101 VAL A CA 1
ATOM 807 C C . VAL A 1 101 ? 1.57 -21.141 1.441 1 97.25 101 VAL A C 1
ATOM 809 O O . VAL A 1 101 ? 2.334 -21.031 0.48 1 97.25 101 VAL A O 1
ATOM 812 N N . LYS A 1 102 ? 0.403 -20.516 1.5 1 97.94 102 LYS A N 1
ATOM 813 C CA . LYS A 1 102 ? -0.071 -19.641 0.442 1 97.94 102 LYS A CA 1
ATOM 814 C C . LYS A 1 102 ? 0.045 -18.172 0.86 1 97.94 102 LYS A C 1
ATOM 816 O O . LYS A 1 102 ? -0.657 -17.719 1.769 1 97.94 102 LYS A O 1
ATOM 821 N N . LEU A 1 103 ? 0.921 -17.453 0.155 1 98.56 103 LEU A N 1
ATOM 822 C CA . LEU A 1 103 ? 1.196 -16.047 0.486 1 98.56 103 LEU A CA 1
ATOM 823 C C . LEU A 1 103 ? 0.913 -15.148 -0.707 1 98.56 103 LEU A C 1
ATOM 825 O O . LEU A 1 103 ? 1.027 -15.57 -1.857 1 98.56 103 LEU A O 1
ATOM 829 N N . TYR A 1 104 ? 0.474 -13.977 -0.419 1 97.5 104 TYR A N 1
ATOM 830 C CA . TYR A 1 104 ? 0.174 -12.922 -1.38 1 97.5 104 TYR A CA 1
ATOM 831 C C . TYR A 1 104 ? 0.833 -11.609 -0.973 1 97.5 104 TYR A C 1
ATOM 833 O O . TYR A 1 104 ? 0.995 -11.336 0.218 1 97.5 104 TYR A O 1
ATOM 841 N N . TYR A 1 105 ? 1.404 -10.891 -1.949 1 98.31 105 TYR A N 1
ATOM 842 C CA . TYR A 1 105 ? 2.039 -9.617 -1.627 1 98.31 105 TYR A CA 1
ATOM 843 C C . TYR A 1 105 ? 1.643 -8.539 -2.631 1 98.31 105 TYR A C 1
ATOM 845 O O . TYR A 1 105 ? 1.185 -8.852 -3.734 1 98.31 105 TYR A O 1
ATOM 853 N N . LEU A 1 106 ? 1.656 -7.273 -2.258 1 97 106 LEU A N 1
ATOM 854 C CA . LEU A 1 106 ? 1.607 -6.051 -3.055 1 97 106 LEU A CA 1
ATOM 855 C C . LEU A 1 106 ? 2.885 -5.238 -2.881 1 97 106 LEU A C 1
ATOM 857 O O . LEU A 1 106 ? 3.217 -4.828 -1.766 1 97 106 LEU A O 1
ATOM 861 N N . SER A 1 107 ? 3.613 -5.066 -3.969 1 96.56 107 SER A N 1
ATOM 862 C CA . SER A 1 107 ? 4.938 -4.492 -3.768 1 96.56 107 SER A CA 1
ATOM 863 C C . SER A 1 107 ? 5.316 -3.562 -4.914 1 96.56 107 SER A C 1
ATOM 865 O O . SER A 1 107 ? 4.828 -3.721 -6.035 1 96.56 107 SER A O 1
ATOM 867 N N . SER A 1 108 ? 6.129 -2.555 -4.602 1 97.56 108 SER A N 1
ATOM 868 C CA . SER A 1 108 ? 6.875 -1.832 -5.629 1 97.56 108 SER A CA 1
ATOM 869 C C . SER A 1 108 ? 8.102 -2.617 -6.074 1 97.56 108 SER A C 1
ATOM 871 O O . SER A 1 108 ? 8.781 -3.24 -5.254 1 97.56 108 SER A O 1
ATOM 873 N N . ILE A 1 109 ? 8.336 -2.586 -7.301 1 97.75 109 ILE A N 1
ATOM 874 C CA . ILE A 1 109 ? 9.453 -3.287 -7.914 1 97.75 109 ILE A CA 1
ATOM 875 C C . ILE A 1 109 ? 10.352 -2.289 -8.641 1 97.75 109 ILE A C 1
ATOM 877 O O . ILE A 1 109 ? 9.867 -1.341 -9.258 1 97.75 109 ILE A O 1
ATOM 881 N N . PHE A 1 110 ? 11.68 -2.549 -8.602 1 97.69 110 PHE A N 1
ATOM 882 C CA . PHE A 1 110 ? 12.625 -1.569 -9.125 1 97.69 110 PHE A CA 1
ATOM 883 C C . PHE A 1 110 ? 13.586 -2.221 -10.109 1 97.69 110 PHE A C 1
ATOM 885 O O . PHE A 1 110 ? 14.352 -3.113 -9.742 1 97.69 110 PHE A O 1
ATOM 892 N N . ARG A 1 111 ? 13.578 -1.782 -11.289 1 95.94 111 ARG A N 1
ATOM 893 C CA . ARG A 1 111 ? 14.5 -2.211 -12.336 1 95.94 111 ARG A CA 1
ATOM 894 C C . ARG A 1 111 ? 14.961 -1.027 -13.18 1 95.94 111 ARG A C 1
ATOM 896 O O . ARG A 1 111 ? 14.141 -0.272 -13.703 1 95.94 111 ARG A O 1
ATOM 903 N N . TYR A 1 112 ? 16.281 -0.869 -13.219 1 94.12 112 TYR A N 1
ATOM 904 C CA . TYR A 1 112 ? 16.828 0.208 -14.031 1 94.12 112 TYR A CA 1
ATOM 905 C C . TYR A 1 112 ? 16.781 -0.139 -15.516 1 94.12 112 TYR A C 1
ATOM 907 O O . TYR A 1 112 ? 17.766 -0.572 -16.094 1 94.12 112 TYR A O 1
ATOM 915 N N . ASP A 1 113 ? 15.656 0.066 -16.094 1 86.44 113 ASP A N 1
ATOM 916 C CA . ASP A 1 113 ? 15.445 -0.208 -17.516 1 86.44 113 ASP A CA 1
ATOM 917 C C . ASP A 1 113 ? 15.094 1.068 -18.266 1 86.44 113 ASP A C 1
ATOM 919 O O . ASP A 1 113 ? 14.938 2.133 -17.672 1 86.44 113 ASP A O 1
ATOM 923 N N . ARG A 1 114 ? 15.18 0.957 -19.594 1 85.25 114 ARG A N 1
ATOM 924 C CA . ARG A 1 114 ? 14.68 2.068 -20.406 1 85.25 114 ARG A CA 1
ATOM 925 C C . ARG A 1 114 ? 13.164 2.195 -20.297 1 85.25 114 ARG A C 1
ATOM 927 O O . ARG A 1 114 ? 12.43 1.287 -20.688 1 85.25 114 ARG A O 1
ATOM 934 N N . PRO A 1 115 ? 12.812 3.342 -19.781 1 84.44 115 PRO A N 1
ATOM 935 C CA . PRO A 1 115 ? 11.383 3.469 -19.484 1 84.44 115 PRO A CA 1
ATOM 936 C C . PRO A 1 115 ? 10.523 3.479 -20.75 1 84.44 115 PRO A C 1
ATOM 938 O O . PRO A 1 115 ? 10.922 4.051 -21.766 1 84.44 115 PRO A O 1
ATOM 941 N N . GLN A 1 116 ? 9.453 2.855 -20.781 1 79.88 116 GLN A N 1
ATOM 942 C CA . GLN A 1 116 ? 8.375 2.857 -21.766 1 79.88 116 GLN A CA 1
ATOM 943 C C . GLN A 1 116 ? 7.016 2.688 -21.109 1 79.88 116 GLN A C 1
ATOM 945 O O . GLN A 1 116 ? 6.93 2.496 -19.891 1 79.88 116 GLN A O 1
ATOM 950 N N . ALA A 1 117 ? 5.996 2.863 -22 1 73.81 117 ALA A N 1
ATOM 951 C CA . ALA A 1 117 ? 4.656 2.732 -21.422 1 73.81 117 ALA A CA 1
ATOM 952 C C . ALA A 1 117 ? 4.461 1.356 -20.797 1 73.81 117 ALA A C 1
ATOM 954 O O . ALA A 1 117 ? 4.672 0.332 -21.453 1 73.81 117 ALA A O 1
ATOM 955 N N . GLY A 1 118 ? 4.176 1.386 -19.547 1 71.38 118 GLY A N 1
ATOM 956 C CA . GLY A 1 118 ? 3.953 0.139 -18.828 1 71.38 118 GLY A CA 1
ATOM 957 C C . GLY A 1 118 ? 5.23 -0.473 -18.281 1 71.38 118 GLY A C 1
ATOM 958 O O . GLY A 1 118 ? 5.191 -1.48 -17.578 1 71.38 118 GLY A O 1
ATOM 959 N N . ARG A 1 119 ? 6.328 0.103 -18.688 1 80.25 119 ARG A N 1
ATOM 960 C CA . ARG A 1 119 ? 7.625 -0.339 -18.188 1 80.25 119 ARG A CA 1
ATOM 961 C C . ARG A 1 119 ? 8.367 0.807 -17.516 1 80.25 119 ARG A C 1
ATOM 963 O O . ARG A 1 119 ? 9.016 1.618 -18.172 1 80.25 119 ARG A O 1
ATOM 970 N N . TYR A 1 120 ? 8.32 0.747 -16.203 1 92.12 120 TYR A N 1
ATOM 971 C CA . TYR A 1 120 ? 8.898 1.811 -15.391 1 92.12 120 TYR A CA 1
ATOM 972 C C . TYR A 1 120 ? 10.047 1.282 -14.539 1 92.12 120 TYR A C 1
ATOM 974 O O . TYR A 1 120 ? 10.172 0.073 -14.336 1 92.12 120 TYR A O 1
ATOM 982 N N . ARG A 1 121 ? 10.891 2.209 -14.211 1 96.44 121 ARG A N 1
ATOM 983 C CA . ARG A 1 121 ? 11.984 1.839 -13.32 1 96.44 121 ARG A CA 1
ATOM 984 C C . ARG A 1 121 ? 11.469 1.533 -11.922 1 96.44 121 ARG A C 1
ATOM 986 O O . ARG A 1 121 ? 12.102 0.789 -11.172 1 96.44 121 ARG A O 1
ATOM 993 N N . GLN A 1 122 ? 10.438 2.158 -11.562 1 97.31 122 GLN A N 1
ATOM 994 C CA . GLN A 1 122 ? 9.586 1.753 -10.445 1 97.31 122 GLN A CA 1
ATOM 995 C C . GLN A 1 122 ? 8.188 1.383 -10.93 1 97.31 122 GLN A C 1
ATOM 997 O O . GLN A 1 122 ? 7.48 2.217 -11.5 1 97.31 122 GLN A O 1
ATOM 1002 N N . HIS A 1 123 ? 7.844 0.163 -10.789 1 96.31 123 HIS A N 1
ATOM 1003 C CA . HIS A 1 123 ? 6.477 -0.269 -11.062 1 96.31 123 HIS A CA 1
ATOM 1004 C C . HIS A 1 123 ? 5.918 -1.083 -9.898 1 96.31 123 HIS A C 1
ATOM 1006 O O . HIS A 1 123 ? 6.594 -1.28 -8.891 1 96.31 123 HIS A O 1
ATOM 1012 N N . HIS A 1 124 ? 4.66 -1.433 -10 1 97.06 124 HIS A N 1
ATOM 1013 C CA . HIS A 1 124 ? 3.986 -2.117 -8.898 1 97.06 124 HIS A CA 1
ATOM 1014 C C . HIS A 1 124 ? 3.422 -3.461 -9.352 1 97.06 124 HIS A C 1
ATOM 1016 O O . HIS A 1 124 ? 2.912 -3.582 -10.469 1 97.06 124 HIS A O 1
ATOM 1022 N N . GLN A 1 125 ? 3.613 -4.379 -8.492 1 96.5 125 GLN A N 1
ATOM 1023 C CA . GLN A 1 125 ? 3.059 -5.691 -8.805 1 96.5 125 GLN A CA 1
ATOM 1024 C C . GLN A 1 125 ? 2.445 -6.34 -7.57 1 96.5 125 GLN A C 1
ATOM 1026 O O . GLN A 1 125 ? 2.703 -5.91 -6.445 1 96.5 125 GLN A O 1
ATOM 1031 N N . PHE A 1 126 ? 1.569 -7.203 -7.75 1 97.06 126 PHE A N 1
ATOM 1032 C CA . PHE A 1 126 ? 1.217 -8.172 -6.719 1 97.06 126 PHE A CA 1
ATOM 1033 C C . PHE A 1 126 ? 1.495 -9.594 -7.199 1 97.06 126 PHE A C 1
ATOM 1035 O O . PHE A 1 126 ? 1.603 -9.836 -8.398 1 97.06 126 PHE A O 1
ATOM 1042 N N . GLY A 1 127 ? 1.75 -10.438 -6.293 1 98.25 127 GLY A N 1
ATOM 1043 C CA . GLY A 1 127 ? 2.07 -11.82 -6.602 1 98.25 127 GLY A CA 1
ATOM 1044 C C . GLY A 1 127 ? 1.533 -12.805 -5.578 1 98.25 127 GLY A C 1
ATOM 1045 O O . GLY A 1 127 ? 1.116 -12.406 -4.488 1 98.25 127 GLY A O 1
ATOM 1046 N N . PHE A 1 128 ? 1.403 -14.008 -6 1 98.69 128 PHE A N 1
ATOM 1047 C CA . PHE A 1 128 ? 0.935 -15.133 -5.199 1 98.69 128 PHE A CA 1
ATOM 1048 C C . PHE A 1 128 ? 1.957 -16.266 -5.207 1 98.69 128 PHE A C 1
ATOM 1050 O O . PHE A 1 128 ? 2.502 -16.609 -6.258 1 98.69 128 PHE A O 1
ATOM 1057 N N . GLU A 1 129 ? 2.301 -16.688 -3.998 1 98.81 129 GLU A N 1
ATOM 1058 C CA . GLU A 1 129 ? 3.279 -17.766 -3.838 1 98.81 129 GLU A CA 1
ATOM 1059 C C . GLU A 1 129 ? 2.699 -18.922 -3.041 1 98.81 129 GLU A C 1
ATOM 1061 O O . GLU A 1 129 ? 2.217 -18.75 -1.922 1 98.81 129 GLU A O 1
ATOM 1066 N N . ALA A 1 130 ? 2.668 -20.062 -3.631 1 98.56 130 ALA A N 1
ATOM 1067 C CA . ALA A 1 130 ? 2.299 -21.297 -2.947 1 98.56 130 ALA A CA 1
ATOM 1068 C C . ALA A 1 130 ? 3.518 -22.203 -2.74 1 98.56 130 ALA A C 1
ATOM 1070 O O . ALA A 1 130 ? 4.121 -22.672 -3.705 1 98.56 130 ALA A O 1
ATOM 1071 N N . ILE A 1 131 ? 3.879 -22.469 -1.478 1 98.5 131 ILE A N 1
ATOM 1072 C CA . ILE A 1 131 ? 5.152 -23.094 -1.153 1 98.5 131 ILE A CA 1
ATOM 1073 C C . ILE A 1 131 ? 4.906 -24.406 -0.41 1 98.5 131 ILE A C 1
ATOM 1075 O O . ILE A 1 131 ? 4.191 -24.438 0.595 1 98.5 131 ILE A O 1
ATOM 1079 N N . GLY A 1 132 ? 5.496 -25.516 -0.92 1 96.94 132 GLY A N 1
ATOM 1080 C CA . GLY A 1 132 ? 5.504 -26.734 -0.133 1 96.94 132 GLY A CA 1
ATOM 1081 C C . GLY A 1 132 ? 4.68 -27.844 -0.749 1 96.94 132 GLY A C 1
ATOM 1082 O O . GLY A 1 132 ? 4.406 -28.859 -0.098 1 96.94 132 GLY A O 1
ATOM 1083 N N . GLU A 1 133 ? 4.203 -27.719 -2.01 1 96.06 133 GLU A N 1
ATOM 1084 C CA . GLU A 1 133 ? 3.389 -28.734 -2.676 1 96.06 133 GLU A CA 1
ATOM 1085 C C . GLU A 1 133 ? 3.844 -28.938 -4.117 1 96.06 133 GLU A C 1
ATOM 1087 O O . GLU A 1 133 ? 4 -27.984 -4.871 1 96.06 133 GLU A O 1
ATOM 1092 N N . ALA A 1 134 ? 4.055 -30.234 -4.496 1 95.69 134 ALA A N 1
ATOM 1093 C CA . ALA A 1 134 ? 4.633 -30.547 -5.801 1 95.69 134 ALA A CA 1
ATOM 1094 C C . ALA A 1 134 ? 3.551 -30.938 -6.801 1 95.69 134 ALA A C 1
ATOM 1096 O O . ALA A 1 134 ? 3.795 -30.953 -8.008 1 95.69 134 ALA A O 1
ATOM 1097 N N . ASP A 1 135 ? 2.381 -31.219 -6.293 1 95.69 135 ASP A N 1
ATOM 1098 C CA . ASP A 1 135 ? 1.328 -31.75 -7.152 1 95.69 135 ASP A CA 1
ATOM 1099 C C . ASP A 1 135 ? 0.935 -30.75 -8.227 1 95.69 135 ASP A C 1
ATOM 1101 O O . ASP A 1 135 ? 0.82 -29.547 -7.957 1 95.69 135 ASP A O 1
ATOM 1105 N N . ALA A 1 136 ? 0.659 -31.234 -9.492 1 96.81 136 ALA A N 1
ATOM 1106 C CA . ALA A 1 136 ? 0.36 -30.391 -10.648 1 96.81 136 ALA A CA 1
ATOM 1107 C C . ALA A 1 136 ? -0.986 -29.688 -10.484 1 96.81 136 ALA A C 1
ATOM 1109 O O . ALA A 1 136 ? -1.245 -28.672 -11.133 1 96.81 136 ALA A O 1
ATOM 1110 N N . SER A 1 137 ? -1.882 -30.234 -9.648 1 96.19 137 SER A N 1
ATOM 1111 C CA . SER A 1 137 ? -3.176 -29.609 -9.43 1 96.19 137 SER A CA 1
ATOM 1112 C C . SER A 1 137 ? -3.016 -28.234 -8.781 1 96.19 137 SER A C 1
ATOM 1114 O O . SER A 1 137 ? -3.846 -27.344 -8.984 1 96.19 137 SER A O 1
ATOM 1116 N N . LEU A 1 138 ? -1.93 -28.047 -7.992 1 97.12 138 LEU A N 1
ATOM 1117 C CA . LEU A 1 138 ? -1.646 -26.734 -7.441 1 97.12 138 LEU A CA 1
ATOM 1118 C C . LEU A 1 138 ? -1.282 -25.75 -8.547 1 97.12 138 LEU A C 1
ATOM 1120 O O . LEU A 1 138 ? -1.657 -24.578 -8.492 1 97.12 138 LEU A O 1
ATOM 1124 N N . ASP A 1 139 ? -0.521 -26.25 -9.547 1 98.38 139 ASP A N 1
ATOM 1125 C CA . ASP A 1 139 ? -0.203 -25.406 -10.695 1 98.38 139 ASP A CA 1
ATOM 1126 C C . ASP A 1 139 ? -1.474 -24.922 -11.391 1 98.38 139 ASP A C 1
ATOM 1128 O O . ASP A 1 139 ? -1.593 -23.734 -11.727 1 98.38 139 ASP A O 1
ATOM 1132 N N . ALA A 1 140 ? -2.369 -25.859 -11.57 1 98 140 ALA A N 1
ATOM 1133 C CA . ALA A 1 140 ? -3.637 -25.531 -12.211 1 98 140 ALA A CA 1
ATOM 1134 C C . ALA A 1 140 ? -4.41 -24.5 -11.383 1 98 140 ALA A C 1
ATOM 1136 O O . ALA A 1 140 ? -5.027 -23.594 -11.938 1 98 140 ALA A O 1
ATOM 1137 N N . GLU A 1 141 ? -4.402 -24.641 -10.109 1 97.56 141 GLU A N 1
ATOM 1138 C CA . GLU A 1 141 ? -5.074 -23.688 -9.227 1 97.56 141 GLU A CA 1
ATOM 1139 C C . GLU A 1 141 ? -4.5 -22.281 -9.383 1 97.56 141 GLU A C 1
ATOM 1141 O O . GLU A 1 141 ? -5.246 -21.312 -9.5 1 97.56 141 GLU A O 1
ATOM 1146 N N . VAL A 1 142 ? -3.172 -22.188 -9.383 1 98.44 142 VAL A N 1
ATOM 1147 C CA . VAL A 1 142 ? -2.486 -20.906 -9.484 1 98.44 142 VAL A CA 1
ATOM 1148 C C . VAL A 1 142 ? -2.816 -20.25 -10.828 1 98.44 142 VAL A C 1
ATOM 1150 O O . VAL A 1 142 ? -3.105 -19.062 -10.883 1 98.44 142 VAL A O 1
ATOM 1153 N N . ILE A 1 143 ? -2.803 -21.016 -11.844 1 98.69 143 ILE A N 1
ATOM 1154 C CA . ILE A 1 143 ? -3.094 -20.516 -13.18 1 98.69 143 ILE A CA 1
ATOM 1155 C C . ILE A 1 143 ? -4.551 -20.062 -13.258 1 98.69 143 ILE A C 1
ATOM 1157 O O . ILE A 1 143 ? -4.852 -18.984 -13.781 1 98.69 143 ILE A O 1
ATOM 1161 N N . GLU A 1 144 ? -5.457 -20.859 -12.742 1 98.06 144 GLU A N 1
ATOM 1162 C CA . GLU A 1 144 ? -6.867 -20.484 -12.719 1 98.06 144 GLU A CA 1
ATOM 1163 C C . GLU A 1 144 ? -7.086 -19.188 -11.922 1 98.06 144 GLU A C 1
ATOM 1165 O O . GLU A 1 144 ? -7.867 -18.328 -12.328 1 98.06 144 GLU A O 1
ATOM 1170 N N . MET A 1 145 ? -6.441 -19.141 -10.789 1 97.94 145 MET A N 1
ATOM 1171 C CA . MET A 1 145 ? -6.543 -17.953 -9.953 1 97.94 145 MET A CA 1
ATOM 1172 C C . MET A 1 145 ? -6.141 -16.703 -10.734 1 97.94 145 MET A C 1
ATOM 1174 O O . MET A 1 145 ? -6.84 -15.695 -10.695 1 97.94 145 MET A O 1
ATOM 1178 N N . ALA A 1 146 ? -5.027 -16.781 -11.461 1 98 146 ALA A N 1
ATOM 1179 C CA . ALA A 1 146 ? -4.566 -15.672 -12.281 1 98 146 ALA A CA 1
ATOM 1180 C C . ALA A 1 146 ? -5.605 -15.312 -13.344 1 98 146 ALA A C 1
ATOM 1182 O O . ALA A 1 146 ? -5.938 -14.133 -13.516 1 98 146 ALA A O 1
ATOM 1183 N N . TRP A 1 147 ? -6.082 -16.328 -13.984 1 97.44 147 TRP A N 1
ATOM 1184 C CA . TRP A 1 147 ? -7.066 -16.141 -15.047 1 97.44 147 TRP A CA 1
ATOM 1185 C C . TRP A 1 147 ? -8.328 -15.484 -14.508 1 97.44 147 TRP A C 1
ATOM 1187 O O . TRP A 1 147 ? -8.82 -14.516 -15.086 1 97.44 147 TRP A O 1
ATOM 1197 N N . ARG A 1 148 ? -8.828 -15.945 -13.438 1 96.69 148 ARG A N 1
ATOM 1198 C CA . ARG A 1 148 ? -10.062 -15.453 -12.836 1 96.69 148 ARG A CA 1
ATOM 1199 C C . ARG A 1 148 ? -9.891 -14.031 -12.312 1 96.69 148 ARG A C 1
ATOM 1201 O O . ARG A 1 148 ? -10.82 -13.227 -12.352 1 96.69 148 ARG A O 1
ATOM 1208 N N . PHE A 1 149 ? -8.758 -13.734 -11.836 1 97.5 149 PHE A N 1
ATOM 1209 C CA . PHE A 1 149 ? -8.469 -12.375 -11.398 1 97.5 149 PHE A CA 1
ATOM 1210 C C . PHE A 1 149 ? -8.75 -11.375 -12.523 1 97.5 149 PHE A C 1
ATOM 1212 O O . PHE A 1 149 ? -9.438 -10.375 -12.312 1 97.5 149 PHE A O 1
ATOM 1219 N N . TYR A 1 150 ? -8.219 -11.656 -13.672 1 96.88 150 TYR A N 1
ATOM 1220 C CA . TYR A 1 150 ? -8.414 -10.75 -14.797 1 96.88 150 TYR A CA 1
ATOM 1221 C C . TYR A 1 150 ? -9.891 -10.68 -15.188 1 96.88 150 TYR A C 1
ATOM 1223 O O . TYR A 1 150 ? -10.398 -9.609 -15.531 1 96.88 150 TYR A O 1
ATOM 1231 N N . ASN A 1 151 ? -10.578 -11.789 -15.055 1 95.25 151 ASN A N 1
ATOM 1232 C CA . ASN A 1 151 ? -12.008 -11.805 -15.352 1 95.25 151 ASN A CA 1
ATOM 1233 C C . ASN A 1 151 ? -12.781 -10.93 -14.367 1 95.25 151 ASN A C 1
ATOM 1235 O O . ASN A 1 151 ? -13.734 -10.25 -14.75 1 95.25 151 ASN A O 1
ATOM 1239 N N . LEU A 1 152 ? -12.352 -10.984 -13.125 1 95.25 152 LEU A N 1
ATOM 1240 C CA . LEU A 1 152 ? -12.992 -10.156 -12.102 1 95.25 152 LEU A CA 1
ATOM 1241 C C . LEU A 1 152 ? -12.844 -8.672 -12.43 1 95.25 152 LEU A C 1
ATOM 1243 O O . LEU A 1 152 ? -13.703 -7.867 -12.07 1 95.25 152 LEU A O 1
ATOM 1247 N N . LEU A 1 153 ? -11.797 -8.359 -13.102 1 96.81 153 LEU A N 1
ATOM 1248 C CA . LEU A 1 153 ? -11.539 -6.973 -13.477 1 96.81 153 LEU A CA 1
ATOM 1249 C C . LEU A 1 153 ? -12.297 -6.605 -14.75 1 96.81 153 LEU A C 1
ATOM 1251 O O . LEU A 1 153 ? -12.32 -5.441 -15.148 1 96.81 153 LEU A O 1
ATOM 1255 N N . GLY A 1 154 ? -12.875 -7.551 -15.406 1 95.19 154 GLY A N 1
ATOM 1256 C CA . GLY A 1 154 ? -13.609 -7.328 -16.641 1 95.19 154 GLY A CA 1
ATOM 1257 C C . GLY A 1 154 ? -12.75 -7.527 -17.891 1 95.19 154 GLY A C 1
ATOM 1258 O O . GLY A 1 154 ? -13.188 -7.23 -19 1 95.19 154 GLY A O 1
ATOM 1259 N N . ILE A 1 155 ? -11.531 -8.008 -17.719 1 94.06 155 ILE A N 1
ATOM 1260 C CA . ILE A 1 155 ? -10.656 -8.32 -18.844 1 94.06 155 ILE A CA 1
ATOM 1261 C C . ILE A 1 155 ? -10.867 -9.773 -19.266 1 94.06 155 ILE A C 1
ATOM 1263 O O . ILE A 1 155 ? -10.336 -10.695 -18.641 1 94.06 155 ILE A O 1
ATOM 1267 N N . ASN A 1 156 ? -11.531 -9.969 -20.391 1 92.25 156 ASN A N 1
ATOM 1268 C CA . ASN A 1 156 ? -11.977 -11.32 -20.703 1 92.25 156 ASN A CA 1
ATOM 1269 C C . ASN A 1 156 ? -11.328 -11.836 -21.984 1 92.25 156 ASN A C 1
ATOM 1271 O O . ASN A 1 156 ? -11.32 -13.039 -22.25 1 92.25 156 ASN A O 1
ATOM 1275 N N . ASP A 1 157 ? -10.828 -10.984 -22.812 1 91.75 157 ASP A N 1
ATOM 1276 C CA . ASP A 1 157 ? -10.18 -11.406 -24.047 1 91.75 157 ASP A CA 1
ATOM 1277 C C . ASP A 1 157 ? -8.711 -11.727 -23.812 1 91.75 157 ASP A C 1
ATOM 1279 O O . ASP A 1 157 ? -7.828 -10.945 -24.172 1 91.75 157 ASP A O 1
ATOM 1283 N N . LEU A 1 158 ? -8.5 -12.977 -23.281 1 94.19 158 LEU A N 1
ATOM 1284 C CA . LEU A 1 158 ? -7.168 -13.367 -22.812 1 94.19 158 LEU A CA 1
ATOM 1285 C C . LEU A 1 158 ? -6.715 -14.656 -23.5 1 94.19 158 LEU A C 1
ATOM 1287 O O . LEU A 1 158 ? -7.535 -15.406 -24.031 1 94.19 158 LEU A O 1
ATOM 1291 N N . SER A 1 159 ? -5.477 -14.844 -23.562 1 95.56 159 SER A N 1
ATOM 1292 C CA . SER A 1 159 ? -4.836 -16.094 -23.984 1 95.56 159 SER A CA 1
ATOM 1293 C C . SER A 1 159 ? -3.85 -16.578 -22.922 1 95.56 159 SER A C 1
ATOM 1295 O O . SER A 1 159 ? -3.131 -15.773 -22.312 1 95.56 159 SER A O 1
ATOM 1297 N N . LEU A 1 160 ? -3.922 -17.875 -22.641 1 97.25 160 LEU A N 1
ATOM 1298 C CA . LEU A 1 160 ? -3.004 -18.516 -21.719 1 97.25 160 LEU A CA 1
ATOM 1299 C C . LEU A 1 160 ? -1.938 -19.312 -22.453 1 97.25 160 LEU A C 1
ATOM 1301 O O . LEU A 1 160 ? -2.254 -20.266 -23.172 1 97.25 160 LEU A O 1
ATOM 1305 N N . GLU A 1 161 ? -0.661 -18.859 -22.344 1 97 161 GLU A N 1
ATOM 1306 C CA . GLU A 1 161 ? 0.483 -19.578 -22.875 1 97 161 GLU A CA 1
ATOM 1307 C C . GLU A 1 161 ? 1.108 -20.484 -21.828 1 97 161 GLU A C 1
ATOM 1309 O O . GLU A 1 161 ? 1.332 -20.062 -20.688 1 97 161 GLU A O 1
ATOM 1314 N N . LEU A 1 162 ? 1.349 -21.719 -22.219 1 98 162 LEU A N 1
ATOM 1315 C CA . LEU A 1 162 ? 1.791 -22.734 -21.266 1 98 162 LEU A CA 1
ATOM 1316 C C . LEU A 1 162 ? 2.994 -23.5 -21.797 1 98 162 LEU A C 1
ATOM 1318 O O . LEU A 1 162 ? 3.061 -23.812 -22.984 1 98 162 LEU A O 1
ATOM 1322 N N . ASN A 1 163 ? 3.99 -23.766 -20.953 1 97.75 163 ASN A N 1
ATOM 1323 C CA . ASN A 1 163 ? 5.137 -24.594 -21.281 1 97.75 163 ASN A CA 1
ATOM 1324 C C . ASN A 1 163 ? 5.703 -25.297 -20.047 1 97.75 163 ASN A C 1
ATOM 1326 O O . ASN A 1 163 ? 5.359 -24.938 -18.922 1 97.75 163 ASN A O 1
ATOM 1330 N N . SER A 1 164 ? 6.367 -26.438 -20.203 1 97.94 164 SER A N 1
ATOM 1331 C CA . SER A 1 164 ? 7.219 -27.016 -19.172 1 97.94 164 SER A CA 1
ATOM 1332 C C . SER A 1 164 ? 8.688 -26.969 -19.578 1 97.94 164 SER A C 1
ATOM 1334 O O . SER A 1 164 ? 9.07 -27.5 -20.609 1 97.94 164 SER A O 1
ATOM 1336 N N . ILE A 1 165 ? 9.523 -26.344 -18.703 1 95.75 165 ILE A N 1
ATOM 1337 C CA . ILE A 1 165 ? 10.938 -26.203 -19.047 1 95.75 165 ILE A CA 1
ATOM 1338 C C . ILE A 1 165 ? 11.758 -27.266 -18.312 1 95.75 165 ILE A C 1
ATOM 1340 O O . ILE A 1 165 ? 12.984 -27.188 -18.266 1 95.75 165 ILE A O 1
ATOM 1344 N N . GLY A 1 166 ? 11.109 -28.203 -17.703 1 96.06 166 GLY A N 1
ATOM 1345 C CA . GLY A 1 166 ? 11.75 -29.359 -17.078 1 96.06 166 GLY A CA 1
ATOM 1346 C C . GLY A 1 166 ? 12.398 -29.031 -15.75 1 96.06 166 GLY A C 1
ATOM 1347 O O . GLY A 1 166 ? 12.172 -27.953 -15.188 1 96.06 166 GLY A O 1
ATOM 1348 N N . CYS A 1 167 ? 13.07 -30.062 -15.172 1 95.81 167 CYS A N 1
ATOM 1349 C CA . CYS A 1 167 ? 13.75 -29.969 -13.883 1 95.81 167 CYS A CA 1
ATOM 1350 C C . CYS A 1 167 ? 15.258 -30.109 -14.062 1 95.81 167 CYS A C 1
ATOM 1352 O O . CYS A 1 167 ? 15.766 -30.062 -15.18 1 95.81 167 CYS A O 1
ATOM 1354 N N . ARG A 1 168 ? 15.914 -30.156 -12.938 1 93.06 168 ARG A N 1
ATOM 1355 C CA . ARG A 1 168 ? 17.375 -30.25 -12.938 1 93.06 168 ARG A CA 1
ATOM 1356 C C . ARG A 1 168 ? 17.844 -31.469 -13.711 1 93.06 168 ARG A C 1
ATOM 1358 O O . ARG A 1 168 ? 18.953 -31.469 -14.266 1 93.06 168 ARG A O 1
ATOM 1365 N N . GLU A 1 169 ? 17.062 -32.5 -13.766 1 93.75 169 GLU A N 1
ATOM 1366 C CA . GLU A 1 169 ? 17.406 -33.75 -14.445 1 93.75 169 GLU A CA 1
ATOM 1367 C C . GLU A 1 169 ? 17.203 -33.625 -15.953 1 93.75 169 GLU A C 1
ATOM 1369 O O . GLU A 1 169 ? 18 -34.156 -16.734 1 93.75 169 GLU A O 1
ATOM 1374 N N . CYS A 1 170 ? 16.156 -32.938 -16.422 1 94.19 170 CYS A N 1
ATOM 1375 C CA . CYS A 1 170 ? 15.773 -32.812 -17.828 1 94.19 170 CYS A CA 1
ATOM 1376 C C . CYS A 1 170 ? 16.656 -31.797 -18.531 1 94.19 170 CYS A C 1
ATOM 1378 O O . CYS A 1 170 ? 17 -31.969 -19.703 1 94.19 170 CYS A O 1
ATOM 1380 N N . ARG A 1 171 ? 17.062 -30.766 -17.812 1 92.12 171 ARG A N 1
ATOM 1381 C CA . ARG A 1 171 ? 17.531 -29.516 -18.406 1 92.12 171 ARG A CA 1
ATOM 1382 C C . ARG A 1 171 ? 18.875 -29.703 -19.109 1 92.12 171 ARG A C 1
ATOM 1384 O O . ARG A 1 171 ? 19.094 -29.141 -20.188 1 92.12 171 ARG A O 1
ATOM 1391 N N . PRO A 1 172 ? 19.734 -30.469 -18.562 1 93.38 172 PRO A N 1
ATOM 1392 C CA . PRO A 1 172 ? 21.047 -30.578 -19.219 1 93.38 172 PRO A CA 1
ATOM 1393 C C . PRO A 1 172 ? 20.938 -31.125 -20.641 1 93.38 172 PRO A C 1
ATOM 1395 O O . PRO A 1 172 ? 21.562 -30.578 -21.562 1 93.38 172 PRO A O 1
ATOM 1398 N N . ALA A 1 173 ? 20.203 -32.156 -20.859 1 95.94 173 ALA A N 1
ATOM 1399 C CA . ALA A 1 173 ? 20.047 -32.688 -22.203 1 95.94 173 ALA A CA 1
ATOM 1400 C C . ALA A 1 173 ? 19.375 -31.688 -23.125 1 95.94 173 ALA A C 1
ATOM 1402 O O . ALA A 1 173 ? 19.75 -31.562 -24.297 1 95.94 173 ALA A O 1
ATOM 1403 N N . TYR A 1 174 ? 18.438 -31.016 -22.641 1 95.12 174 TYR A N 1
ATOM 1404 C CA . TYR A 1 174 ? 17.734 -30.016 -23.438 1 95.12 174 TYR A CA 1
ATOM 1405 C C . TYR A 1 174 ? 18.656 -28.859 -23.812 1 95.12 174 TYR A C 1
ATOM 1407 O O . TYR A 1 174 ? 18.672 -28.422 -24.969 1 95.12 174 TYR A O 1
ATOM 1415 N N . ILE A 1 175 ? 19.391 -28.359 -22.859 1 94.56 175 ILE A N 1
ATOM 1416 C CA . ILE A 1 175 ? 20.312 -27.25 -23.094 1 94.56 175 ILE A CA 1
ATOM 1417 C C . ILE A 1 175 ? 21.359 -27.656 -24.125 1 94.56 175 ILE A C 1
ATOM 1419 O O . ILE A 1 175 ? 21.703 -26.859 -25 1 94.56 175 ILE A O 1
ATOM 1423 N N . SER A 1 176 ? 21.844 -28.891 -24 1 95.94 176 SER A N 1
ATOM 1424 C CA . SER A 1 176 ? 22.797 -29.391 -24.969 1 95.94 176 SER A CA 1
ATOM 1425 C C . SER A 1 176 ? 22.219 -29.391 -26.375 1 95.94 176 SER A C 1
ATOM 1427 O O . SER A 1 176 ? 22.891 -29.031 -27.344 1 95.94 176 SER A O 1
ATOM 1429 N N . ALA A 1 177 ? 21 -29.812 -26.453 1 96.56 177 ALA A N 1
ATOM 1430 C CA . ALA A 1 177 ? 20.312 -29.844 -27.734 1 96.56 177 ALA A CA 1
ATOM 1431 C C . ALA A 1 177 ? 20.141 -28.422 -28.297 1 96.56 177 ALA A C 1
ATOM 1433 O O . ALA A 1 177 ? 20.328 -28.203 -29.5 1 96.56 177 ALA A O 1
ATOM 1434 N N . LEU A 1 178 ? 19.812 -27.516 -27.469 1 95.88 178 LEU A N 1
ATOM 1435 C CA . LEU A 1 178 ? 19.641 -26.125 -27.875 1 95.88 178 LEU A CA 1
ATOM 1436 C C . LEU A 1 178 ? 20.969 -25.531 -28.344 1 95.88 178 LEU A C 1
ATOM 1438 O O . LEU A 1 178 ? 21.016 -24.812 -29.344 1 95.88 178 LEU A O 1
ATOM 1442 N N . LYS A 1 179 ? 21.953 -25.797 -27.578 1 95.81 179 LYS A N 1
ATOM 1443 C CA . LYS A 1 179 ? 23.281 -25.297 -27.938 1 95.81 179 LYS A CA 1
ATOM 1444 C C . LYS A 1 179 ? 23.719 -25.828 -29.297 1 95.81 179 LYS A C 1
ATOM 1446 O O . LYS A 1 179 ? 24.25 -25.094 -30.125 1 95.81 179 LYS A O 1
ATOM 1451 N N . ALA A 1 180 ? 23.562 -27.078 -29.469 1 96.44 180 ALA A N 1
ATOM 1452 C CA . ALA A 1 180 ? 23.906 -27.688 -30.75 1 96.44 180 ALA A CA 1
ATOM 1453 C C . ALA A 1 180 ? 23.109 -27.062 -31.891 1 96.44 180 ALA A C 1
ATOM 1455 O O . ALA A 1 180 ? 23.672 -26.75 -32.938 1 96.44 180 ALA A O 1
ATOM 1456 N N . TYR A 1 181 ? 21.875 -26.938 -31.688 1 96.81 181 TYR A N 1
ATOM 1457 C CA . TYR A 1 181 ? 21 -26.375 -32.719 1 96.81 181 TYR A CA 1
ATOM 1458 C C . TYR A 1 181 ? 21.391 -24.922 -33.031 1 96.81 181 TYR A C 1
ATOM 1460 O O . TYR A 1 181 ? 21.609 -24.578 -34.188 1 96.81 181 TYR A O 1
ATOM 1468 N N . TYR A 1 182 ? 21.438 -24.062 -32 1 95.56 182 TYR A N 1
ATOM 1469 C CA . TYR A 1 182 ? 21.719 -22.641 -32.219 1 95.56 182 TYR A CA 1
ATOM 1470 C C . TYR A 1 182 ? 23.156 -22.422 -32.688 1 95.56 182 TYR A C 1
ATOM 1472 O O . TYR A 1 182 ? 23.438 -21.453 -33.375 1 95.56 182 TYR A O 1
ATOM 1480 N N . GLY A 1 183 ? 24 -23.344 -32.25 1 94.94 183 GLY A N 1
ATOM 1481 C CA . GLY A 1 183 ? 25.359 -23.281 -32.75 1 94.94 183 GLY A CA 1
ATOM 1482 C C . GLY A 1 183 ? 25.438 -23.344 -34.25 1 94.94 183 GLY A C 1
ATOM 1483 O O . GLY A 1 183 ? 26.297 -22.703 -34.875 1 94.94 183 GLY A O 1
ATOM 1484 N N . GLN A 1 184 ? 24.641 -24.047 -34.875 1 95.5 184 GLN A N 1
ATOM 1485 C CA . GLN A 1 184 ? 24.578 -24.172 -36.344 1 95.5 184 GLN A CA 1
ATOM 1486 C C . GLN A 1 184 ? 24.031 -22.906 -37 1 95.5 184 GLN A C 1
ATOM 1488 O O . GLN A 1 184 ? 24.172 -22.703 -38.188 1 95.5 184 GLN A O 1
ATOM 1493 N N . HIS A 1 185 ? 23.422 -22.141 -36.219 1 95.19 185 HIS A N 1
ATOM 1494 C CA . HIS A 1 185 ? 22.781 -20.938 -36.719 1 95.19 185 HIS A CA 1
ATOM 1495 C C . HIS A 1 185 ? 23.391 -19.672 -36.125 1 95.19 185 HIS A C 1
ATOM 1497 O O . HIS A 1 185 ? 22.75 -18.625 -36.062 1 95.19 185 HIS A O 1
ATOM 1503 N N . GLU A 1 186 ? 24.5 -19.734 -35.594 1 93.5 186 GLU A N 1
ATOM 1504 C CA . GLU A 1 186 ? 25.125 -18.656 -34.844 1 93.5 186 GLU A CA 1
ATOM 1505 C C . GLU A 1 186 ? 25.219 -17.375 -35.688 1 93.5 186 GLU A C 1
ATOM 1507 O O . GLU A 1 186 ? 25.094 -16.281 -35.156 1 93.5 186 GLU A O 1
ATOM 1512 N N . GLY A 1 187 ? 25.453 -17.453 -36.938 1 93 187 GLY A N 1
ATOM 1513 C CA . GLY A 1 187 ? 25.594 -16.312 -37.812 1 93 187 GLY A CA 1
ATOM 1514 C C . GLY A 1 187 ? 24.328 -15.492 -37.938 1 93 187 GLY A C 1
ATOM 1515 O O . GLY A 1 187 ? 24.375 -14.312 -38.281 1 93 187 GLY A O 1
ATOM 1516 N N . LYS A 1 188 ? 23.188 -16.047 -37.656 1 93.94 188 LYS A N 1
ATOM 1517 C CA . LYS A 1 188 ? 21.891 -15.375 -37.781 1 93.94 188 LYS A CA 1
ATOM 1518 C C . LYS A 1 188 ? 21.469 -14.742 -36.469 1 93.94 188 LYS A C 1
ATOM 1520 O O . LYS A 1 188 ? 20.469 -14.031 -36.406 1 93.94 188 LYS A O 1
ATOM 1525 N N . LEU A 1 189 ? 22.188 -15 -35.406 1 94.75 189 LEU A N 1
ATOM 1526 C CA . LEU A 1 189 ? 21.812 -14.539 -34.094 1 94.75 189 LEU A CA 1
ATOM 1527 C C . LEU A 1 189 ? 22.25 -13.102 -33.844 1 94.75 189 LEU A C 1
ATOM 1529 O O . LEU A 1 189 ? 23.312 -12.688 -34.344 1 94.75 189 LEU A O 1
ATOM 1533 N N . CYS A 1 190 ? 21.469 -12.32 -33.156 1 94.31 190 CYS A N 1
ATOM 1534 C CA . CYS A 1 190 ? 21.859 -10.977 -32.75 1 94.31 190 CYS A CA 1
ATOM 1535 C C . CYS A 1 190 ? 23 -11.023 -31.734 1 94.31 190 CYS A C 1
ATOM 1537 O O . CYS A 1 190 ? 23.359 -12.102 -31.234 1 94.31 190 CYS A O 1
ATOM 1539 N N . SER A 1 191 ? 23.531 -9.859 -31.391 1 90.81 191 SER A N 1
ATOM 1540 C CA . SER A 1 191 ? 24.703 -9.773 -30.516 1 90.81 191 SER A CA 1
ATOM 1541 C C . SER A 1 191 ? 24.375 -10.32 -29.125 1 90.81 191 SER A C 1
ATOM 1543 O O . SER A 1 191 ? 25.188 -11.047 -28.547 1 90.81 191 SER A O 1
ATOM 1545 N N . ASP A 1 192 ? 23.266 -10.047 -28.594 1 87.62 192 ASP A N 1
ATOM 1546 C CA . ASP A 1 192 ? 22.875 -10.523 -27.266 1 87.62 192 ASP A CA 1
ATOM 1547 C C . ASP A 1 192 ? 22.719 -12.039 -27.25 1 87.62 192 ASP A C 1
ATOM 1549 O O . ASP A 1 192 ? 23.125 -12.703 -26.297 1 87.62 192 ASP A O 1
ATOM 1553 N N . CYS A 1 193 ? 22.172 -12.516 -28.297 1 92 193 CYS A N 1
ATOM 1554 C CA . CYS A 1 193 ? 21.906 -13.945 -28.359 1 92 193 CYS A CA 1
ATOM 1555 C C . CYS A 1 193 ? 23.203 -14.734 -28.531 1 92 193 CYS A C 1
ATOM 1557 O O . CYS A 1 193 ? 23.312 -15.867 -28.047 1 92 193 CYS A O 1
ATOM 1559 N N . LYS A 1 194 ? 24.125 -14.109 -29.141 1 92.5 194 LYS A N 1
ATOM 1560 C CA . LYS A 1 194 ? 25.438 -14.766 -29.203 1 92.5 194 LYS A CA 1
ATOM 1561 C C . LYS A 1 194 ? 26.031 -14.945 -27.812 1 92.5 194 LYS A C 1
ATOM 1563 O O . LYS A 1 194 ? 26.625 -15.992 -27.5 1 92.5 194 LYS A O 1
ATOM 1568 N N . THR A 1 195 ? 25.828 -14.047 -27.016 1 88.25 195 THR A N 1
ATOM 1569 C CA . THR A 1 195 ? 26.297 -14.125 -25.641 1 88.25 195 THR A CA 1
ATOM 1570 C C . THR A 1 195 ? 25.469 -15.133 -24.844 1 88.25 195 THR A C 1
ATOM 1572 O O . THR A 1 195 ? 26.016 -15.906 -24.062 1 88.25 195 THR A O 1
ATOM 1575 N N . ARG A 1 196 ? 24.203 -15.141 -25.109 1 87.62 196 ARG A N 1
ATOM 1576 C CA . ARG A 1 196 ? 23.281 -16.016 -24.375 1 87.62 196 ARG A CA 1
ATOM 1577 C C . ARG A 1 196 ? 23.531 -17.484 -24.719 1 87.62 196 ARG A C 1
ATOM 1579 O O . ARG A 1 196 ? 23.266 -18.359 -23.891 1 87.62 196 ARG A O 1
ATOM 1586 N N . LEU A 1 197 ? 24.016 -17.703 -25.875 1 91.31 197 LEU A N 1
ATOM 1587 C CA . LEU A 1 197 ? 24.312 -19.078 -26.281 1 91.31 197 LEU A CA 1
ATOM 1588 C C . LEU A 1 197 ? 25.203 -19.766 -25.266 1 91.31 197 LEU A C 1
ATOM 1590 O O . LEU A 1 197 ? 25.031 -20.969 -25 1 91.31 197 LEU A O 1
ATOM 1594 N N . ASP A 1 198 ? 26.078 -19.016 -24.641 1 85.81 198 ASP A N 1
ATOM 1595 C CA . ASP A 1 198 ? 27.031 -19.594 -23.688 1 85.81 198 ASP A CA 1
ATOM 1596 C C . ASP A 1 198 ? 26.547 -19.406 -22.25 1 85.81 198 ASP A C 1
ATOM 1598 O O . ASP A 1 198 ? 26.797 -20.266 -21.391 1 85.81 198 ASP A O 1
ATOM 1602 N N . LYS A 1 199 ? 25.844 -18.391 -21.953 1 83.81 199 LYS A N 1
ATOM 1603 C CA . LYS A 1 199 ? 25.578 -18.016 -20.578 1 83.81 199 LYS A CA 1
ATOM 1604 C C . LYS A 1 199 ? 24.156 -18.375 -20.156 1 83.81 199 LYS A C 1
ATOM 1606 O O . LYS A 1 199 ? 23.906 -18.703 -19 1 83.81 199 LYS A O 1
ATOM 1611 N N . ASN A 1 200 ? 23.266 -18.219 -21.078 1 86.94 200 ASN A N 1
ATOM 1612 C CA . ASN A 1 200 ? 21.859 -18.453 -20.781 1 86.94 200 ASN A CA 1
ATOM 1613 C C . ASN A 1 200 ? 21.094 -18.922 -22.031 1 86.94 200 ASN A C 1
ATOM 1615 O O . ASN A 1 200 ? 20.219 -18.219 -22.531 1 86.94 200 ASN A O 1
ATOM 1619 N N . THR A 1 201 ? 21.25 -20.188 -22.328 1 90.06 201 THR A N 1
ATOM 1620 C CA . THR A 1 201 ? 20.844 -20.75 -23.609 1 90.06 201 THR A CA 1
ATOM 1621 C C . THR A 1 201 ? 19.312 -20.734 -23.734 1 90.06 201 THR A C 1
ATOM 1623 O O . THR A 1 201 ? 18.797 -20.516 -24.828 1 90.06 201 THR A O 1
ATOM 1626 N N . LEU A 1 202 ? 18.578 -20.906 -22.703 1 89.94 202 LEU A N 1
ATOM 1627 C CA . LEU A 1 202 ? 17.109 -20.938 -22.75 1 89.94 202 LEU A CA 1
ATOM 1628 C C . LEU A 1 202 ? 16.547 -19.609 -23.219 1 89.94 202 LEU A C 1
ATOM 1630 O O . LEU A 1 202 ? 15.492 -19.562 -23.859 1 89.94 202 LEU A O 1
ATOM 1634 N N . ARG A 1 203 ? 17.234 -18.578 -22.906 1 89.25 203 ARG A N 1
ATOM 1635 C CA . ARG A 1 203 ? 16.75 -17.234 -23.188 1 89.25 203 ARG A CA 1
ATOM 1636 C C . ARG A 1 203 ? 16.797 -16.953 -24.688 1 89.25 203 ARG A C 1
ATOM 1638 O O . ARG A 1 203 ? 16.172 -15.992 -25.156 1 89.25 203 ARG A O 1
ATOM 1645 N N . LEU A 1 204 ? 17.5 -17.766 -25.453 1 91.44 204 LEU A N 1
ATOM 1646 C CA . LEU A 1 204 ? 17.531 -17.625 -26.906 1 91.44 204 LEU A CA 1
ATOM 1647 C C . LEU A 1 204 ? 16.141 -17.781 -27.5 1 91.44 204 LEU A C 1
ATOM 1649 O O . LEU A 1 204 ? 15.836 -17.172 -28.531 1 91.44 204 LEU A O 1
ATOM 1653 N N . LEU A 1 205 ? 15.344 -18.484 -26.844 1 93.12 205 LEU A N 1
ATOM 1654 C CA . LEU A 1 205 ? 14.008 -18.797 -27.344 1 93.12 205 LEU A CA 1
ATOM 1655 C C . LEU A 1 205 ? 13.102 -17.578 -27.25 1 93.12 205 LEU A C 1
ATOM 1657 O O . LEU A 1 205 ? 12.062 -17.516 -27.906 1 93.12 205 LEU A O 1
ATOM 1661 N N . ASP A 1 206 ? 13.461 -16.625 -26.422 1 87.81 206 ASP A N 1
ATOM 1662 C CA . ASP A 1 206 ? 12.562 -15.516 -26.109 1 87.81 206 ASP A CA 1
ATOM 1663 C C . ASP A 1 206 ? 13.031 -14.227 -26.781 1 87.81 206 ASP A C 1
ATOM 1665 O O . ASP A 1 206 ? 12.484 -13.148 -26.516 1 87.81 206 ASP A O 1
ATOM 1669 N N . CYS A 1 207 ? 14.047 -14.289 -27.562 1 88.25 207 CYS A N 1
ATOM 1670 C CA . CYS A 1 207 ? 14.539 -13.078 -28.219 1 88.25 207 CYS A CA 1
ATOM 1671 C C . CYS A 1 207 ? 13.461 -12.461 -29.109 1 88.25 207 CYS A C 1
ATOM 1673 O O . CYS A 1 207 ? 12.766 -13.18 -29.828 1 88.25 207 CYS A O 1
ATOM 1675 N N . LYS A 1 208 ? 13.336 -11.156 -29.094 1 84.94 208 LYS A N 1
ATOM 1676 C CA . LYS A 1 208 ? 12.258 -10.477 -29.781 1 84.94 208 LYS A CA 1
ATOM 1677 C C . LYS A 1 208 ? 12.695 -10.031 -31.172 1 84.94 208 LYS A C 1
ATOM 1679 O O . LYS A 1 208 ? 11.875 -9.562 -31.984 1 84.94 208 LYS A O 1
ATOM 1684 N N . ARG A 1 209 ? 13.953 -10.156 -31.453 1 88.31 209 ARG A N 1
ATOM 1685 C CA . ARG A 1 209 ? 14.445 -9.789 -32.781 1 88.31 209 ARG A CA 1
ATOM 1686 C C . ARG A 1 209 ? 13.961 -10.789 -33.844 1 88.31 209 ARG A C 1
ATOM 1688 O O . ARG A 1 209 ? 13.992 -12 -33.594 1 88.31 209 ARG A O 1
ATOM 1695 N N . GLU A 1 210 ? 13.641 -10.242 -34.906 1 90.25 210 GLU A N 1
ATOM 1696 C CA . GLU A 1 210 ? 13.031 -11.055 -35.969 1 90.25 210 GLU A CA 1
ATOM 1697 C C . GLU A 1 210 ? 13.977 -12.164 -36.406 1 90.25 210 GLU A C 1
ATOM 1699 O O . GLU A 1 210 ? 13.547 -13.305 -36.625 1 90.25 210 GLU A O 1
ATOM 1704 N N . GLU A 1 211 ? 15.18 -11.82 -36.656 1 90.75 211 GLU A N 1
ATOM 1705 C CA . GLU A 1 211 ? 16.141 -12.797 -37.125 1 90.75 211 GLU A CA 1
ATOM 1706 C C . GLU A 1 211 ? 16.312 -13.945 -36.156 1 90.75 211 GLU A C 1
ATOM 1708 O O . GLU A 1 211 ? 16.438 -15.109 -36.562 1 90.75 211 GLU A O 1
ATOM 1713 N N . CYS A 1 212 ? 16.312 -13.688 -34.969 1 92.69 212 CYS A N 1
ATOM 1714 C CA . CYS A 1 212 ? 16.453 -14.703 -33.938 1 92.69 212 CYS A CA 1
ATOM 1715 C C . CYS A 1 212 ? 15.172 -15.5 -33.781 1 92.69 212 CYS A C 1
ATOM 1717 O O . CYS A 1 212 ? 15.219 -16.703 -33.469 1 92.69 212 CYS A O 1
ATOM 1719 N N . GLN A 1 213 ? 14.117 -14.844 -33.969 1 91.62 213 GLN A N 1
ATOM 1720 C CA . GLN A 1 213 ? 12.828 -15.523 -33.875 1 91.62 213 GLN A CA 1
ATOM 1721 C C . GLN A 1 213 ? 12.672 -16.594 -34.938 1 91.62 213 GLN A C 1
ATOM 1723 O O . GLN A 1 213 ? 12.102 -17.656 -34.688 1 91.62 213 GLN A O 1
ATOM 1728 N N . CYS A 1 214 ? 13.148 -16.25 -36.062 1 92.31 214 CYS A N 1
ATOM 1729 C CA . CYS A 1 214 ? 13.086 -17.203 -37.156 1 92.31 214 CYS A CA 1
ATOM 1730 C C . CYS A 1 214 ? 13.852 -18.484 -36.812 1 92.31 214 CYS A C 1
ATOM 1732 O O . CYS A 1 214 ? 13.422 -19.578 -37.156 1 92.31 214 CYS A O 1
ATOM 1734 N N . VAL A 1 215 ? 14.914 -18.281 -36.188 1 94.06 215 VAL A N 1
ATOM 1735 C CA . VAL A 1 215 ? 15.734 -19.422 -35.812 1 94.06 215 VAL A CA 1
ATOM 1736 C C . VAL A 1 215 ? 15.031 -20.203 -34.688 1 94.06 215 VAL A C 1
ATOM 1738 O O . VAL A 1 215 ? 15.039 -21.438 -34.688 1 94.06 215 VAL A O 1
ATOM 1741 N N . ALA A 1 216 ? 14.398 -19.531 -33.812 1 94.25 216 ALA A N 1
ATOM 1742 C CA . ALA A 1 216 ? 13.758 -20.125 -32.656 1 94.25 216 ALA A CA 1
ATOM 1743 C C . ALA A 1 216 ? 12.586 -21.016 -33.062 1 94.25 216 ALA A C 1
ATOM 1745 O O . ALA A 1 216 ? 12.234 -21.969 -32.344 1 94.25 216 ALA A O 1
ATOM 1746 N N . GLU A 1 217 ? 12.039 -20.781 -34.188 1 93.06 217 GLU A N 1
ATOM 1747 C CA . GLU A 1 217 ? 10.828 -21.469 -34.656 1 93.06 217 GLU A CA 1
ATOM 1748 C C . GLU A 1 217 ? 11.07 -22.969 -34.812 1 93.06 217 GLU A C 1
ATOM 1750 O O . GLU A 1 217 ? 10.156 -23.766 -34.625 1 93.06 217 GLU A O 1
ATOM 1755 N N . ASN A 1 218 ? 12.258 -23.281 -35.125 1 94.38 218 ASN A N 1
ATOM 1756 C CA . ASN A 1 218 ? 12.562 -24.688 -35.375 1 94.38 218 ASN A CA 1
ATOM 1757 C C . ASN A 1 218 ? 13.492 -25.266 -34.312 1 94.38 218 ASN A C 1
ATOM 1759 O O . ASN A 1 218 ? 14.094 -26.328 -34.5 1 94.38 218 ASN A O 1
ATOM 1763 N N . ALA A 1 219 ? 13.57 -24.578 -33.281 1 96.19 219 ALA A N 1
ATOM 1764 C CA . ALA A 1 219 ? 14.43 -25.047 -32.188 1 96.19 219 ALA A CA 1
ATOM 1765 C C . ALA A 1 219 ? 13.844 -26.281 -31.516 1 96.19 219 ALA A C 1
ATOM 1767 O O . ALA A 1 219 ? 12.641 -26.547 -31.625 1 96.19 219 ALA A O 1
ATOM 1768 N N . PRO A 1 220 ? 14.688 -27.062 -30.844 1 96.25 220 PRO A N 1
ATOM 1769 C CA . PRO A 1 220 ? 14.18 -28.203 -30.078 1 96.25 220 PRO A CA 1
ATOM 1770 C C . PRO A 1 220 ? 13.141 -27.797 -29.031 1 96.25 220 PRO A C 1
ATOM 1772 O O . PRO A 1 220 ? 13.25 -26.719 -28.438 1 96.25 220 PRO A O 1
ATOM 1775 N N . ARG A 1 221 ? 12.219 -28.688 -28.828 1 96 221 ARG A N 1
ATOM 1776 C CA . ARG A 1 221 ? 11.156 -28.422 -27.859 1 96 221 ARG A CA 1
ATOM 1777 C C . ARG A 1 221 ? 11.477 -29.062 -26.516 1 96 221 ARG A C 1
ATOM 1779 O O . ARG A 1 221 ? 11.914 -30.219 -26.453 1 96 221 ARG A O 1
ATOM 1786 N N . SER A 1 222 ? 11.25 -28.312 -25.469 1 95.31 222 SER A N 1
ATOM 1787 C CA . SER A 1 222 ? 11.547 -28.797 -24.125 1 95.31 222 SER A CA 1
ATOM 1788 C C . SER A 1 222 ? 10.766 -30.078 -23.812 1 95.31 222 SER A C 1
ATOM 1790 O O . SER A 1 222 ? 11.266 -30.984 -23.141 1 95.31 222 SER A O 1
ATOM 1792 N N . ALA A 1 223 ? 9.547 -30.203 -24.297 1 94 223 ALA A N 1
ATOM 1793 C CA . ALA A 1 223 ? 8.656 -31.328 -24.016 1 94 223 ALA A CA 1
ATOM 1794 C C . ALA A 1 223 ? 9.289 -32.656 -24.438 1 94 223 ALA A C 1
ATOM 1796 O O . ALA A 1 223 ? 9.016 -33.688 -23.844 1 94 223 ALA A O 1
ATOM 1797 N N . ASP A 1 224 ? 10.141 -32.656 -25.406 1 95.75 224 ASP A N 1
ATOM 1798 C CA . ASP A 1 224 ? 10.781 -33.844 -25.953 1 95.75 224 ASP A CA 1
ATOM 1799 C C . ASP A 1 224 ? 11.898 -34.312 -25.031 1 95.75 224 ASP A C 1
ATOM 1801 O O . ASP A 1 224 ? 12.398 -35.438 -25.188 1 95.75 224 ASP A O 1
ATOM 1805 N N . TYR A 1 225 ? 12.242 -33.562 -24.094 1 96.88 225 TYR A N 1
ATOM 1806 C CA . TYR A 1 225 ? 13.391 -33.906 -23.266 1 96.88 225 TYR A CA 1
ATOM 1807 C C . TYR A 1 225 ? 12.984 -34.031 -21.797 1 96.88 225 TYR A C 1
ATOM 1809 O O . TYR A 1 225 ? 13.828 -34.188 -20.922 1 96.88 225 TYR A O 1
ATOM 1817 N N . LEU A 1 226 ? 11.711 -34 -21.5 1 97.75 226 LEU A N 1
ATOM 1818 C CA . LEU A 1 226 ? 11.227 -34.125 -20.125 1 97.75 226 LEU A CA 1
ATOM 1819 C C . LEU A 1 226 ? 11.469 -35.5 -19.578 1 97.75 226 LEU A C 1
ATOM 1821 O O . LEU A 1 226 ? 11.234 -36.5 -20.281 1 97.75 226 LEU A O 1
ATOM 1825 N N . CYS A 1 227 ? 11.984 -35.625 -18.391 1 97.38 227 CYS A N 1
ATOM 1826 C CA . CYS A 1 227 ? 12.039 -36.938 -17.719 1 97.38 227 CYS A CA 1
ATOM 1827 C C . CYS A 1 227 ? 10.641 -37.438 -17.422 1 97.38 227 CYS A C 1
ATOM 1829 O O . CYS A 1 227 ? 9.664 -36.719 -17.516 1 97.38 227 CYS A O 1
ATOM 1831 N N . PRO A 1 228 ? 10.5 -38.656 -17.016 1 97.19 228 PRO A N 1
ATOM 1832 C CA . PRO A 1 228 ? 9.172 -39.25 -16.797 1 97.19 228 PRO A CA 1
ATOM 1833 C C . PRO A 1 228 ? 8.352 -38.5 -15.766 1 97.19 228 PRO A C 1
ATOM 1835 O O . PRO A 1 228 ? 7.152 -38.281 -15.953 1 97.19 228 PRO A O 1
ATOM 1838 N N . ASP A 1 229 ? 9 -38.031 -14.695 1 97.06 229 ASP A N 1
ATOM 1839 C CA . ASP A 1 229 ? 8.297 -37.312 -13.641 1 97.06 229 ASP A CA 1
ATOM 1840 C C . ASP A 1 229 ? 7.777 -35.969 -14.141 1 97.06 229 ASP A C 1
ATOM 1842 O O . ASP A 1 229 ? 6.637 -35.594 -13.859 1 97.06 229 ASP A O 1
ATOM 1846 N N . CYS A 1 230 ? 8.586 -35.25 -14.891 1 98 230 CYS A N 1
ATOM 1847 C CA . CYS A 1 230 ? 8.195 -33.969 -15.438 1 98 230 CYS A CA 1
ATOM 1848 C C . CYS A 1 230 ? 7.094 -34.125 -16.484 1 98 230 CYS A C 1
ATOM 1850 O O . CYS A 1 230 ? 6.195 -33.281 -16.578 1 98 230 CYS A O 1
ATOM 1852 N N . LEU A 1 231 ? 7.199 -35.156 -17.266 1 97.94 231 LEU A N 1
ATOM 1853 C CA . LEU A 1 231 ? 6.176 -35.406 -18.281 1 97.94 231 LEU A CA 1
ATOM 1854 C C . LEU A 1 231 ? 4.836 -35.719 -17.625 1 97.94 231 LEU A C 1
ATOM 1856 O O . LEU A 1 231 ? 3.797 -35.219 -18.047 1 97.94 231 LEU A O 1
ATOM 1860 N N . ALA A 1 232 ? 4.895 -36.562 -16.609 1 97.44 232 ALA A N 1
ATOM 1861 C CA . ALA A 1 232 ? 3.678 -36.906 -15.867 1 97.44 232 ALA A CA 1
ATOM 1862 C C . ALA A 1 232 ? 3.064 -35.656 -15.242 1 97.44 232 ALA A C 1
ATOM 1864 O O . ALA A 1 232 ? 1.844 -35.469 -15.266 1 97.44 232 ALA A O 1
ATOM 1865 N N . HIS A 1 233 ? 3.92 -34.844 -14.672 1 97.5 233 HIS A N 1
ATOM 1866 C CA . HIS A 1 233 ? 3.48 -33.594 -14.07 1 97.5 233 HIS A CA 1
ATOM 1867 C C . HIS A 1 233 ? 2.805 -32.688 -15.094 1 97.5 233 HIS A C 1
ATOM 1869 O O . HIS A 1 233 ? 1.728 -32.156 -14.844 1 97.5 233 HIS A O 1
ATOM 1875 N N . TYR A 1 234 ? 3.385 -32.531 -16.25 1 98.25 234 TYR A N 1
ATOM 1876 C CA . TYR A 1 234 ? 2.877 -31.656 -17.297 1 98.25 234 TYR A CA 1
ATOM 1877 C C . TYR A 1 234 ? 1.546 -32.156 -17.844 1 98.25 234 TYR A C 1
ATOM 1879 O O . TYR A 1 234 ? 0.62 -31.391 -18.062 1 98.25 234 TYR A O 1
ATOM 1887 N N . ASN A 1 235 ? 1.475 -33.469 -18.062 1 98 235 ASN A N 1
ATOM 1888 C CA . ASN A 1 235 ? 0.23 -34.062 -18.516 1 98 235 ASN A CA 1
ATOM 1889 C C . ASN A 1 235 ? -0.898 -33.875 -17.516 1 98 235 ASN A C 1
ATOM 1891 O O . ASN A 1 235 ? -2.027 -33.562 -17.891 1 98 235 ASN A O 1
ATOM 1895 N N . ARG A 1 236 ? -0.554 -34.062 -16.25 1 96.44 236 ARG A N 1
ATOM 1896 C CA . ARG A 1 236 ? -1.545 -33.875 -15.195 1 96.44 236 ARG A CA 1
ATOM 1897 C C . ARG A 1 236 ? -2.014 -32.438 -15.148 1 96.44 236 ARG A C 1
ATOM 1899 O O . ARG A 1 236 ? -3.197 -32.156 -14.945 1 96.44 236 ARG A O 1
ATOM 1906 N N . LEU A 1 237 ? -1.121 -31.5 -15.305 1 98.06 237 LEU A N 1
ATOM 1907 C CA . LEU A 1 237 ? -1.48 -30.078 -15.336 1 98.06 237 LEU A CA 1
ATOM 1908 C C . LEU A 1 237 ? -2.488 -29.797 -16.453 1 98.06 237 LEU A C 1
ATOM 1910 O O . LEU A 1 237 ? -3.518 -29.172 -16.219 1 98.06 237 LEU A O 1
ATOM 1914 N N . LYS A 1 238 ? -2.221 -30.281 -17.641 1 98.38 238 LYS A N 1
ATOM 1915 C CA . LYS A 1 238 ? -3.109 -30.062 -18.781 1 98.38 238 LYS A CA 1
ATOM 1916 C C . LYS A 1 238 ? -4.48 -30.688 -18.531 1 98.38 238 LYS A C 1
ATOM 1918 O O . LYS A 1 238 ? -5.504 -30.109 -18.906 1 98.38 238 LYS A O 1
ATOM 1923 N N . GLU A 1 239 ? -4.449 -31.844 -17.922 1 97.31 239 GLU A N 1
ATOM 1924 C CA . GLU A 1 239 ? -5.707 -32.5 -17.562 1 97.31 239 GLU A CA 1
ATOM 1925 C C . GLU A 1 239 ? -6.52 -31.625 -16.609 1 97.31 239 GLU A C 1
ATOM 1927 O O . GLU A 1 239 ? -7.727 -31.453 -16.781 1 97.31 239 GLU A O 1
ATOM 1932 N N . CYS A 1 240 ? -5.852 -31.109 -15.578 1 97 240 CYS A N 1
ATOM 1933 C CA . CYS A 1 240 ? -6.512 -30.266 -14.586 1 97 240 CYS A CA 1
ATOM 1934 C C . CYS A 1 240 ? -7.074 -29 -15.227 1 97 240 CYS A C 1
ATOM 1936 O O . CYS A 1 240 ? -8.195 -28.594 -14.93 1 97 240 CYS A O 1
ATOM 1938 N N . LEU A 1 241 ? -6.289 -28.328 -16.094 1 98.31 241 LEU A N 1
ATOM 1939 C CA . LEU A 1 241 ? -6.754 -27.125 -16.766 1 98.31 241 LEU A CA 1
ATOM 1940 C C . LEU A 1 241 ? -7.965 -27.438 -17.641 1 98.31 241 LEU A C 1
ATOM 1942 O O . LEU A 1 241 ? -8.883 -26.625 -17.734 1 98.31 241 LEU A O 1
ATOM 1946 N N . THR A 1 242 ? -7.977 -28.594 -18.281 1 97.88 242 THR A N 1
ATOM 1947 C CA . THR A 1 242 ? -9.078 -29 -19.141 1 97.88 242 THR A CA 1
ATOM 1948 C C . THR A 1 242 ? -10.352 -29.203 -18.328 1 97.88 242 THR A C 1
ATOM 1950 O O . THR A 1 242 ? -11.438 -28.781 -18.75 1 97.88 242 THR A O 1
ATOM 1953 N N . VAL A 1 243 ? -10.242 -29.797 -17.172 1 95.5 243 VAL A N 1
ATOM 1954 C CA . VAL A 1 243 ? -11.406 -30.141 -16.359 1 95.5 243 VAL A CA 1
ATOM 1955 C C . VAL A 1 243 ? -12.062 -28.859 -15.836 1 95.5 243 VAL A C 1
ATOM 1957 O O . VAL A 1 243 ? -13.273 -28.828 -15.617 1 95.5 243 VAL A O 1
ATOM 1960 N N . VAL A 1 244 ? -11.273 -27.812 -15.664 1 96.06 244 VAL A N 1
ATOM 1961 C CA . VAL A 1 244 ? -11.852 -26.547 -15.195 1 96.06 244 VAL A CA 1
ATOM 1962 C C . VAL A 1 244 ? -12.188 -25.656 -16.391 1 96.06 244 VAL A C 1
ATOM 1964 O O . VAL A 1 244 ? -12.461 -24.469 -16.219 1 96.06 244 VAL A O 1
ATOM 1967 N N . ASP A 1 245 ? -12.094 -26.109 -17.625 1 95.5 245 ASP A N 1
ATOM 1968 C CA . ASP A 1 245 ? -12.469 -25.453 -18.875 1 95.5 245 ASP A CA 1
ATOM 1969 C C . ASP A 1 245 ? -11.633 -24.203 -19.125 1 95.5 245 ASP A C 1
ATOM 1971 O O . ASP A 1 245 ? -12.164 -23.156 -19.469 1 95.5 245 ASP A O 1
ATOM 1975 N N . LEU A 1 246 ? -10.391 -24.281 -18.797 1 97 246 LEU A N 1
ATOM 1976 C CA . LEU A 1 246 ? -9.469 -23.188 -19.078 1 97 246 LEU A CA 1
ATOM 1977 C C . LEU A 1 246 ? -8.641 -23.484 -20.328 1 97 246 LEU A C 1
ATOM 1979 O O . LEU A 1 246 ? -7.742 -24.328 -20.297 1 97 246 LEU A O 1
ATOM 1983 N N . PRO A 1 247 ? -8.953 -22.75 -21.391 1 95.75 247 PRO A N 1
ATOM 1984 C CA . PRO A 1 247 ? -8.172 -22.984 -22.609 1 95.75 247 PRO A CA 1
ATOM 1985 C C . PRO A 1 247 ? -6.723 -22.531 -22.484 1 95.75 247 PRO A C 1
ATOM 1987 O O . PRO A 1 247 ? -6.441 -21.5 -21.859 1 95.75 247 PRO A O 1
ATOM 1990 N N . PHE A 1 248 ? -5.82 -23.312 -23 1 97.88 248 PHE A N 1
ATOM 1991 C CA . PHE A 1 248 ? -4.406 -22.953 -22.984 1 97.88 248 PHE A CA 1
ATOM 1992 C C . PHE A 1 248 ? -3.732 -23.312 -24.297 1 97.88 248 PHE A C 1
ATOM 1994 O O . PHE A 1 248 ? -4.211 -24.188 -25.031 1 97.88 248 PHE A O 1
ATOM 2001 N N . HIS A 1 249 ? -2.709 -22.547 -24.656 1 96.94 249 HIS A N 1
ATOM 2002 C CA . HIS A 1 249 ? -1.852 -22.812 -25.797 1 96.94 249 HIS A CA 1
ATOM 2003 C C . HIS A 1 249 ? -0.453 -23.234 -25.359 1 96.94 249 HIS A C 1
ATOM 2005 O O . HIS A 1 249 ? 0.208 -22.516 -24.609 1 96.94 249 HIS A O 1
ATOM 2011 N N . GLU A 1 250 ? -0.07 -24.438 -25.844 1 97.06 250 GLU A N 1
ATOM 2012 C CA . GLU A 1 250 ? 1.306 -24.844 -25.578 1 97.06 250 GLU A CA 1
ATOM 2013 C C . GLU A 1 250 ? 2.291 -24.078 -26.453 1 97.06 250 GLU A C 1
ATOM 2015 O O . GLU A 1 250 ? 2.227 -24.156 -27.688 1 97.06 250 GLU A O 1
ATOM 2020 N N . ASN A 1 251 ? 3.141 -23.297 -25.844 1 95.88 251 ASN A N 1
ATOM 2021 C CA . ASN A 1 251 ? 4.168 -22.5 -26.5 1 95.88 251 ASN A CA 1
ATOM 2022 C C . ASN A 1 251 ? 5.57 -22.922 -26.078 1 95.88 251 ASN A C 1
ATOM 2024 O O . ASN A 1 251 ? 6.078 -22.469 -25.047 1 95.88 251 ASN A O 1
ATOM 2028 N N . PHE A 1 252 ? 6.238 -23.703 -26.906 1 94.62 252 PHE A N 1
ATOM 2029 C CA . PHE A 1 252 ? 7.516 -24.297 -26.516 1 94.62 252 PHE A CA 1
ATOM 2030 C C . PHE A 1 252 ? 8.594 -23.234 -26.406 1 94.62 252 PHE A C 1
ATOM 2032 O O . PHE A 1 252 ? 9.664 -23.469 -25.828 1 94.62 252 PHE A O 1
ATOM 2039 N N . ARG A 1 253 ? 8.359 -22.062 -26.922 1 93.81 253 ARG A N 1
ATOM 2040 C CA . ARG A 1 253 ? 9.344 -20.984 -26.859 1 93.81 253 ARG A CA 1
ATOM 2041 C C . ARG A 1 253 ? 9.203 -20.188 -25.562 1 93.81 253 ARG A C 1
ATOM 2043 O O . ARG A 1 253 ? 10.031 -19.328 -25.266 1 93.81 253 ARG A O 1
ATOM 2050 N N . LEU A 1 254 ? 8.133 -20.453 -24.844 1 93.94 254 LEU A N 1
ATOM 2051 C CA . LEU A 1 254 ? 7.898 -19.719 -23.609 1 93.94 254 LEU A CA 1
ATOM 2052 C C . LEU A 1 254 ? 8.914 -20.125 -22.547 1 93.94 254 LEU A C 1
ATOM 2054 O O . LEU A 1 254 ? 8.938 -21.281 -22.109 1 93.94 254 LEU A O 1
ATOM 2058 N N . VAL A 1 255 ? 9.734 -19.109 -22.344 1 90 255 VAL A N 1
ATOM 2059 C CA . VAL A 1 255 ? 10.68 -19.25 -21.234 1 90 255 VAL A CA 1
ATOM 2060 C C . VAL A 1 255 ? 10.578 -18.031 -20.328 1 90 255 VAL A C 1
ATOM 2062 O O . VAL A 1 255 ? 10.016 -17 -20.703 1 90 255 VAL A O 1
ATOM 2065 N N . ARG A 1 256 ? 10.789 -18.125 -19.016 1 82.62 256 ARG A N 1
ATOM 2066 C CA . ARG A 1 256 ? 10.719 -17.016 -18.062 1 82.62 256 ARG A CA 1
ATOM 2067 C C . ARG A 1 256 ? 12.086 -16.375 -17.859 1 82.62 256 ARG A C 1
ATOM 2069 O O . ARG A 1 256 ? 13.109 -16.953 -18.234 1 82.62 256 ARG A O 1
ATOM 2076 N N . GLY A 1 257 ? 12.023 -15.109 -17.453 1 78.12 257 GLY A N 1
ATOM 2077 C CA . GLY A 1 257 ? 13.227 -14.297 -17.406 1 78.12 257 GLY A CA 1
ATOM 2078 C C . GLY A 1 257 ? 14.07 -14.555 -16.172 1 78.12 257 GLY A C 1
ATOM 2079 O O . GLY A 1 257 ? 15.172 -14.016 -16.047 1 78.12 257 GLY A O 1
ATOM 2080 N N . LEU A 1 258 ? 13.539 -15.359 -15.312 1 85.81 258 LEU A N 1
ATOM 2081 C CA . LEU A 1 258 ? 14.273 -15.656 -14.094 1 85.81 258 LEU A CA 1
ATOM 2082 C C . LEU A 1 258 ? 14.789 -17.094 -14.102 1 85.81 258 LEU A C 1
ATOM 2084 O O . LEU A 1 258 ? 14.094 -18 -14.57 1 85.81 258 LEU A O 1
ATOM 2088 N N . ASP A 1 259 ? 15.906 -17.281 -13.508 1 88.06 259 ASP A N 1
ATOM 2089 C CA . ASP A 1 259 ? 16.625 -18.562 -13.633 1 88.06 259 ASP A CA 1
ATOM 2090 C C . ASP A 1 259 ? 16.016 -19.609 -12.695 1 88.06 259 ASP A C 1
ATOM 2092 O O . ASP A 1 259 ? 16.25 -20.812 -12.875 1 88.06 259 ASP A O 1
ATOM 2096 N N . TYR A 1 260 ? 15.266 -19.156 -11.75 1 92.94 260 TYR A N 1
ATOM 2097 C CA . TYR A 1 260 ? 14.867 -20.109 -10.734 1 92.94 260 TYR A CA 1
ATOM 2098 C C . TYR A 1 260 ? 13.664 -20.922 -11.188 1 92.94 260 TYR A C 1
ATOM 2100 O O . TYR A 1 260 ? 13.234 -21.859 -10.5 1 92.94 260 TYR A O 1
ATOM 2108 N N . TYR A 1 261 ? 13.164 -20.672 -12.344 1 95.06 261 TYR A N 1
ATOM 2109 C CA . TYR A 1 261 ? 11.961 -21.375 -12.789 1 95.06 261 TYR A CA 1
ATOM 2110 C C . TYR A 1 261 ? 12.281 -22.844 -13.117 1 95.06 261 TYR A C 1
ATOM 2112 O O . TYR A 1 261 ? 13.367 -23.141 -13.617 1 95.06 261 TYR A O 1
ATOM 2120 N N . SER A 1 262 ? 11.391 -23.703 -12.852 1 95.69 262 SER A N 1
ATOM 2121 C CA . SER A 1 262 ? 11.406 -25.125 -13.172 1 95.69 262 SER A CA 1
ATOM 2122 C C . SER A 1 262 ? 10.016 -25.625 -13.562 1 95.69 262 SER A C 1
ATOM 2124 O O . SER A 1 262 ? 9.008 -25.031 -13.172 1 95.69 262 SER A O 1
ATOM 2126 N N . ARG A 1 263 ? 9.961 -26.625 -14.461 1 97.19 263 ARG A N 1
ATOM 2127 C CA . ARG A 1 263 ? 8.719 -27.297 -14.844 1 97.19 263 ARG A CA 1
ATOM 2128 C C . ARG A 1 263 ? 7.727 -26.297 -15.445 1 97.19 263 ARG A C 1
ATOM 2130 O O . ARG A 1 263 ? 8.031 -25.641 -16.438 1 97.19 263 ARG A O 1
ATOM 2137 N N . THR A 1 264 ? 6.648 -26 -14.75 1 98.38 264 THR A N 1
ATOM 2138 C CA . THR A 1 264 ? 5.555 -25.203 -15.297 1 98.38 264 THR A CA 1
ATOM 2139 C C . THR A 1 264 ? 5.965 -23.75 -15.438 1 98.38 264 THR A C 1
ATOM 2141 O O . THR A 1 264 ? 6.457 -23.141 -14.492 1 98.38 264 THR A O 1
ATOM 2144 N N . VAL A 1 265 ? 5.812 -23.203 -16.609 1 97.94 265 VAL A N 1
ATOM 2145 C CA . VAL A 1 265 ? 5.848 -21.766 -16.844 1 97.94 265 VAL A CA 1
ATOM 2146 C C . VAL A 1 265 ? 4.625 -21.344 -17.656 1 97.94 265 VAL A C 1
ATOM 2148 O O . VAL A 1 265 ? 4.152 -22.094 -18.5 1 97.94 265 VAL A O 1
ATOM 2151 N N . PHE A 1 266 ? 4.102 -20.188 -17.359 1 98.31 266 PHE A N 1
ATOM 2152 C CA . PHE A 1 266 ? 2.922 -19.734 -18.094 1 98.31 266 PHE A CA 1
ATOM 2153 C C . PHE A 1 266 ? 2.891 -18.203 -18.172 1 98.31 266 PHE A C 1
ATOM 2155 O O . PHE A 1 266 ? 3.547 -17.531 -17.375 1 98.31 266 PHE A O 1
ATOM 2162 N N . GLU A 1 267 ? 2.174 -17.703 -19.156 1 96.75 267 GLU A N 1
ATOM 2163 C CA . GLU A 1 267 ? 1.896 -16.281 -19.359 1 96.75 267 GLU A CA 1
ATOM 2164 C C . GLU A 1 267 ? 0.451 -16.062 -19.797 1 96.75 267 GLU A C 1
ATOM 2166 O O . GLU A 1 267 ? -0.117 -16.875 -20.516 1 96.75 267 GLU A O 1
ATOM 2171 N N . ILE A 1 268 ? -0.094 -15.078 -19.281 1 96.44 268 ILE A N 1
ATOM 2172 C CA . ILE A 1 268 ? -1.409 -14.633 -19.734 1 96.44 268 ILE A CA 1
ATOM 2173 C C . ILE A 1 268 ? -1.275 -13.328 -20.516 1 96.44 268 ILE A C 1
ATOM 2175 O O . ILE A 1 268 ? -0.609 -12.391 -20.062 1 96.44 268 ILE A O 1
ATOM 2179 N N . GLN A 1 269 ? -1.878 -13.312 -21.672 1 92.94 269 GLN A N 1
ATOM 2180 C CA . GLN A 1 269 ? -1.782 -12.164 -22.578 1 92.94 269 GLN A CA 1
ATOM 2181 C C . GLN A 1 269 ? -3.156 -11.766 -23.109 1 92.94 269 GLN A C 1
ATOM 2183 O O . GLN A 1 269 ? -4.016 -12.625 -23.328 1 92.94 269 GLN A O 1
ATOM 2188 N N . PRO A 1 270 ? -3.328 -10.43 -23.297 1 88.75 270 PRO A N 1
ATOM 2189 C CA . PRO A 1 270 ? -4.531 -10.031 -24.016 1 88.75 270 PRO A CA 1
ATOM 2190 C C . PRO A 1 270 ? -4.504 -10.461 -25.484 1 88.75 270 PRO A C 1
ATOM 2192 O O . PRO A 1 270 ? -3.441 -10.453 -26.109 1 88.75 270 PRO A O 1
ATOM 2195 N N . ARG A 1 271 ? -5.621 -10.844 -26.062 1 85.25 271 ARG A N 1
ATOM 2196 C CA . ARG A 1 271 ? -5.695 -11.242 -27.469 1 85.25 271 ARG A CA 1
ATOM 2197 C C . ARG A 1 271 ? -5.715 -10.023 -28.375 1 85.25 271 ARG A C 1
ATOM 2199 O O . ARG A 1 271 ? -5.461 -10.133 -29.578 1 85.25 271 ARG A O 1
ATOM 2206 N N . ILE A 1 272 ? -6.039 -8.867 -27.859 1 67.75 272 ILE A N 1
ATOM 2207 C CA . ILE A 1 272 ? -6.168 -7.676 -28.688 1 67.75 272 ILE A CA 1
ATOM 2208 C C . ILE A 1 272 ? -4.812 -7.324 -29.297 1 67.75 272 ILE A C 1
ATOM 2210 O O . ILE A 1 272 ? -3.791 -7.34 -28.609 1 67.75 272 ILE A O 1
ATOM 2214 N N . GLU A 1 273 ? -4.797 -7.074 -30.688 1 58.62 273 GLU A N 1
ATOM 2215 C CA . GLU A 1 273 ? -3.648 -6.734 -31.516 1 58.62 273 GLU A CA 1
ATOM 2216 C C . GLU A 1 273 ? -2.953 -5.473 -31.016 1 58.62 273 GLU A C 1
ATOM 2218 O O . GLU A 1 273 ? -3.613 -4.512 -30.609 1 58.62 273 GLU A O 1
ATOM 2223 N N . GLY A 1 274 ? -1.592 -5.406 -30.859 1 52.31 274 GLY A N 1
ATOM 2224 C CA . GLY A 1 274 ? -0.75 -4.27 -30.531 1 52.31 274 GLY A CA 1
ATOM 2225 C C . GLY A 1 274 ? -0.509 -4.125 -29.031 1 52.31 274 GLY A C 1
ATOM 2226 O O . GLY A 1 274 ? 0.281 -3.281 -28.609 1 52.31 274 GLY A O 1
ATOM 2227 N N . ALA A 1 275 ? -1.41 -4.719 -28.328 1 52.03 275 ALA A N 1
ATOM 2228 C CA . ALA A 1 275 ? -1.323 -4.551 -26.875 1 52.03 275 ALA A CA 1
ATOM 2229 C C . ALA A 1 275 ? -0.071 -5.223 -26.328 1 52.03 275 ALA A C 1
ATOM 2231 O O . ALA A 1 275 ? 0.455 -6.164 -26.922 1 52.03 275 ALA A O 1
ATOM 2232 N N . GLN A 1 276 ? 0.62 -4.445 -25.453 1 59.25 276 GLN A N 1
ATOM 2233 C CA . GLN A 1 276 ? 1.716 -5.066 -24.719 1 59.25 276 GLN A CA 1
ATOM 2234 C C . GLN A 1 276 ? 1.369 -6.496 -24.312 1 59.25 276 GLN A C 1
ATOM 2236 O O . GLN A 1 276 ? 0.275 -6.758 -23.812 1 59.25 276 GLN A O 1
ATOM 2241 N N . SER A 1 277 ? 2.297 -7.488 -24.625 1 73.38 277 SER A N 1
ATOM 2242 C CA . SER A 1 277 ? 2.033 -8.906 -24.844 1 73.38 277 SER A CA 1
ATOM 2243 C C . SER A 1 277 ? 1.715 -9.625 -23.531 1 73.38 277 SER A C 1
ATOM 2245 O O . SER A 1 277 ? 0.722 -10.344 -23.438 1 73.38 277 SER A O 1
ATOM 2247 N N . THR A 1 278 ? 2.389 -9.492 -22.469 1 86.44 278 THR A N 1
ATOM 2248 C CA . THR A 1 278 ? 2.141 -10.312 -21.281 1 86.44 278 THR A CA 1
ATOM 2249 C C . THR A 1 278 ? 1.629 -9.453 -20.125 1 86.44 278 THR A C 1
ATOM 2251 O O . THR A 1 278 ? 2.219 -8.414 -19.812 1 86.44 278 THR A O 1
ATOM 2254 N N . ILE A 1 279 ? 0.47 -9.688 -19.578 1 91.62 279 ILE A N 1
ATOM 2255 C CA . ILE A 1 279 ? -0.082 -8.938 -18.453 1 91.62 279 ILE A CA 1
ATOM 2256 C C . ILE A 1 279 ? 0.322 -9.609 -17.141 1 91.62 279 ILE A C 1
ATOM 2258 O O . ILE A 1 279 ? 0.383 -8.953 -16.094 1 91.62 279 ILE A O 1
ATOM 2262 N N . GLY A 1 280 ? 0.547 -10.852 -17.219 1 94.06 280 GLY A N 1
ATOM 2263 C CA . GLY A 1 280 ? 1.001 -11.594 -16.062 1 94.06 280 GLY A CA 1
ATOM 2264 C C . GLY A 1 280 ? 1.543 -12.969 -16.391 1 94.06 280 GLY A C 1
ATOM 2265 O O . GLY A 1 280 ? 1.352 -13.461 -17.516 1 94.06 280 GLY A O 1
ATOM 2266 N N . GLY A 1 281 ? 2.24 -13.523 -15.445 1 96.56 281 GLY A N 1
ATOM 2267 C CA . GLY A 1 281 ? 2.811 -14.844 -15.641 1 96.56 281 GLY A CA 1
ATOM 2268 C C . GLY A 1 281 ? 3.486 -15.391 -14.398 1 96.56 281 GLY A C 1
ATOM 2269 O O . GLY A 1 281 ? 3.617 -14.688 -13.391 1 96.56 281 GLY A O 1
ATOM 2270 N N . GLY A 1 282 ? 3.84 -16.625 -14.484 1 97.69 282 GLY A N 1
ATOM 2271 C CA . GLY A 1 282 ? 4.453 -17.328 -13.367 1 97.69 282 GLY A CA 1
ATOM 2272 C C . GLY A 1 282 ? 4.941 -18.719 -13.727 1 97.69 282 GLY A C 1
ATOM 2273 O O . GLY A 1 282 ? 5.211 -19 -14.891 1 97.69 282 GLY A O 1
ATOM 2274 N N . GLY A 1 283 ? 5.188 -19.453 -12.664 1 98.38 283 GLY A N 1
ATOM 2275 C CA . GLY A 1 283 ? 5.691 -20.797 -12.844 1 98.38 283 GLY A CA 1
ATOM 2276 C C . GLY A 1 283 ? 6.238 -21.406 -11.562 1 98.38 283 GLY A C 1
ATOM 2277 O O . GLY A 1 283 ? 6.168 -20.781 -10.5 1 98.38 283 GLY A O 1
ATOM 2278 N N . ARG A 1 284 ? 6.691 -22.609 -11.742 1 98.44 284 ARG A N 1
ATOM 2279 C CA . ARG A 1 284 ? 7.297 -23.312 -10.617 1 98.44 284 ARG A CA 1
ATOM 2280 C C . ARG A 1 284 ? 8.75 -22.891 -10.43 1 98.44 284 ARG A C 1
ATOM 2282 O O . ARG A 1 284 ? 9.453 -22.625 -11.406 1 98.44 284 ARG A O 1
ATOM 2289 N N . TYR A 1 285 ? 9.125 -22.797 -9.234 1 98.06 285 TYR A N 1
ATOM 2290 C CA . TYR A 1 285 ? 10.508 -22.531 -8.852 1 98.06 285 TYR A CA 1
ATOM 2291 C C . TYR A 1 285 ? 10.953 -23.453 -7.73 1 98.06 285 TYR A C 1
ATOM 2293 O O . TYR A 1 285 ? 11.422 -23 -6.688 1 98.06 285 TYR A O 1
ATOM 2301 N N . ASP A 1 286 ? 11.023 -24.703 -7.996 1 97.75 286 ASP A N 1
ATOM 2302 C CA . ASP A 1 286 ? 11.148 -25.797 -7.031 1 97.75 286 ASP A CA 1
ATOM 2303 C C . ASP A 1 286 ? 12.516 -25.766 -6.352 1 97.75 286 ASP A C 1
ATOM 2305 O O . ASP A 1 286 ? 12.695 -26.359 -5.281 1 97.75 286 ASP A O 1
ATOM 2309 N N . GLY A 1 287 ? 13.445 -25.203 -6.906 1 96.56 287 GLY A N 1
ATOM 2310 C CA . GLY A 1 287 ? 14.789 -25.234 -6.352 1 96.56 287 GLY A CA 1
ATOM 2311 C C . GLY A 1 287 ? 15.133 -23.984 -5.555 1 96.56 287 GLY A C 1
ATOM 2312 O O . GLY A 1 287 ? 16.172 -23.922 -4.902 1 96.56 287 GLY A O 1
ATOM 2313 N N . LEU A 1 288 ? 14.273 -22.969 -5.523 1 97.38 288 LEU A N 1
ATOM 2314 C CA . LEU A 1 288 ? 14.617 -21.656 -4.996 1 97.38 288 LEU A CA 1
ATOM 2315 C C . LEU A 1 288 ? 14.805 -21.703 -3.484 1 97.38 288 LEU A C 1
ATOM 2317 O O . LEU A 1 288 ? 15.766 -21.156 -2.955 1 97.38 288 LEU A O 1
ATOM 2321 N N . ILE A 1 289 ? 13.891 -22.391 -2.766 1 98.06 289 ILE A N 1
ATOM 2322 C CA . ILE A 1 289 ? 13.984 -22.469 -1.312 1 98.06 289 ILE A CA 1
ATOM 2323 C C . ILE A 1 289 ? 15.305 -23.109 -0.908 1 98.06 289 ILE A C 1
ATOM 2325 O O . ILE A 1 289 ? 15.984 -22.641 0.001 1 98.06 289 ILE A O 1
ATOM 2329 N N . GLU A 1 290 ? 15.633 -24.172 -1.573 1 97.25 290 GLU A N 1
ATOM 2330 C CA . GLU A 1 290 ? 16.891 -24.859 -1.311 1 97.25 290 GLU A CA 1
ATOM 2331 C C . GLU A 1 290 ? 18.094 -23.953 -1.596 1 97.25 290 GLU A C 1
ATOM 2333 O O . GLU A 1 290 ? 19.047 -23.906 -0.824 1 97.25 290 GLU A O 1
ATOM 2338 N N . GLN A 1 291 ? 18.016 -23.266 -2.662 1 95.94 291 GLN A N 1
ATOM 2339 C CA . GLN A 1 291 ? 19.078 -22.328 -3.045 1 95.94 291 GLN A CA 1
ATOM 2340 C C . GLN A 1 291 ? 19.281 -21.266 -1.975 1 95.94 291 GLN A C 1
ATOM 2342 O O . GLN A 1 291 ? 20.391 -20.781 -1.791 1 95.94 291 GLN A O 1
ATOM 2347 N N . LEU A 1 292 ? 18.266 -20.953 -1.286 1 96.94 292 LEU A N 1
ATOM 2348 C CA . LEU A 1 292 ? 18.328 -19.906 -0.281 1 96.94 292 LEU A CA 1
ATOM 2349 C C . LEU A 1 292 ? 18.656 -20.484 1.09 1 96.94 292 LEU A C 1
ATOM 2351 O O . LEU A 1 292 ? 18.625 -19.766 2.094 1 96.94 292 LEU A O 1
ATOM 2355 N N . GLY A 1 293 ? 18.906 -21.719 1.146 1 95.94 293 GLY A N 1
ATOM 2356 C CA . GLY A 1 293 ? 19.422 -22.312 2.373 1 95.94 293 GLY A CA 1
ATOM 2357 C C . GLY A 1 293 ? 18.406 -23.188 3.084 1 95.94 293 GLY A C 1
ATOM 2358 O O . GLY A 1 293 ? 18.672 -23.672 4.184 1 95.94 293 GLY A O 1
ATOM 2359 N N . GLY A 1 294 ? 17.25 -23.406 2.504 1 97.12 294 GLY A N 1
ATOM 2360 C CA . GLY A 1 294 ? 16.25 -24.281 3.084 1 97.12 294 GLY A CA 1
ATOM 2361 C C . GLY A 1 294 ? 16.312 -25.703 2.541 1 97.12 294 GLY A C 1
ATOM 2362 O O . GLY A 1 294 ? 17.203 -26.031 1.753 1 97.12 294 GLY A O 1
ATOM 2363 N N . GLU A 1 295 ? 15.422 -26.516 3.008 1 97.31 295 GLU A N 1
ATOM 2364 C CA . GLU A 1 295 ? 15.258 -27.859 2.457 1 97.31 295 GLU A CA 1
ATOM 2365 C C . GLU A 1 295 ? 14.586 -27.812 1.088 1 97.31 295 GLU A C 1
ATOM 2367 O O . GLU A 1 295 ? 13.906 -26.844 0.756 1 97.31 295 GLU A O 1
ATOM 2372 N N . PRO A 1 296 ? 14.906 -28.859 0.257 1 97.5 296 PRO A N 1
ATOM 2373 C CA . PRO A 1 296 ? 14.172 -28.906 -1.009 1 97.5 296 PRO A CA 1
ATOM 2374 C C . PRO A 1 296 ? 12.664 -28.766 -0.82 1 97.5 296 PRO A C 1
ATOM 2376 O O . PRO A 1 296 ? 12.055 -29.578 -0.118 1 97.5 296 PRO A O 1
ATOM 2379 N N . THR A 1 297 ? 12.102 -27.734 -1.318 1 98.12 297 THR A N 1
ATOM 2380 C CA . THR A 1 297 ? 10.688 -27.406 -1.15 1 98.12 297 THR A CA 1
ATOM 2381 C C . THR A 1 297 ? 10.094 -26.906 -2.465 1 98.12 297 THR A C 1
ATOM 2383 O O . THR A 1 297 ? 10.445 -25.828 -2.947 1 98.12 297 THR A O 1
ATOM 2386 N N . PRO A 1 298 ? 9.203 -27.703 -3.08 1 97.81 298 PRO A N 1
ATOM 2387 C CA . PRO A 1 298 ? 8.555 -27.25 -4.312 1 97.81 298 PRO A CA 1
ATOM 2388 C C . PRO A 1 298 ? 7.695 -26 -4.098 1 97.81 298 PRO A C 1
ATOM 2390 O O . PRO A 1 298 ? 7.16 -25.797 -3.006 1 97.81 298 PRO A O 1
ATOM 2393 N N . ALA A 1 299 ? 7.621 -25.156 -5.121 1 98.56 299 ALA A N 1
ATOM 2394 C CA . ALA A 1 299 ? 6.836 -23.938 -5.02 1 98.56 299 ALA A CA 1
ATOM 2395 C C . ALA A 1 299 ? 6.414 -23.438 -6.398 1 98.56 299 ALA A C 1
ATOM 2397 O O . ALA A 1 299 ? 7.039 -23.781 -7.406 1 98.56 299 ALA A O 1
ATOM 2398 N N . ILE A 1 300 ? 5.359 -22.688 -6.43 1 98.69 300 ILE A N 1
ATOM 2399 C CA . ILE A 1 300 ? 4.859 -22.078 -7.656 1 98.69 300 ILE A CA 1
ATOM 2400 C C . ILE A 1 300 ? 4.215 -20.734 -7.328 1 98.69 300 ILE A C 1
ATOM 2402 O O . ILE A 1 300 ? 3.75 -20.516 -6.207 1 98.69 300 ILE A O 1
ATOM 2406 N N . GLY A 1 301 ? 4.234 -19.875 -8.258 1 98.44 301 GLY A N 1
ATOM 2407 C CA . GLY A 1 301 ? 3.572 -18.594 -8.078 1 98.44 301 GLY A CA 1
ATOM 2408 C C . GLY A 1 301 ? 3.414 -17.812 -9.383 1 98.44 301 GLY A C 1
ATOM 2409 O O . GLY A 1 301 ? 3.746 -18.328 -10.453 1 98.44 301 GLY A O 1
ATOM 2410 N N . PHE A 1 302 ? 2.797 -16.703 -9.289 1 98.19 302 PHE A N 1
ATOM 2411 C CA . PHE A 1 302 ? 2.713 -15.766 -10.398 1 98.19 302 PHE A CA 1
ATOM 2412 C C . PHE A 1 302 ? 2.674 -14.328 -9.898 1 98.19 302 PHE A C 1
ATOM 2414 O O . PHE A 1 302 ? 2.457 -14.086 -8.711 1 98.19 302 PHE A O 1
ATOM 2421 N N . ALA A 1 303 ? 2.99 -13.445 -10.758 1 97.44 303 ALA A N 1
ATOM 2422 C CA . ALA A 1 303 ? 2.92 -12.016 -10.477 1 97.44 303 ALA A CA 1
ATOM 2423 C C . ALA A 1 303 ? 2.354 -11.25 -11.672 1 97.44 303 ALA A C 1
ATOM 2425 O O . ALA A 1 303 ? 2.357 -11.75 -12.797 1 97.44 303 ALA A O 1
ATOM 2426 N N . THR A 1 304 ? 1.829 -10.164 -11.398 1 96.44 304 THR A N 1
ATOM 2427 C CA . THR A 1 304 ? 1.271 -9.297 -12.43 1 96.44 304 THR A CA 1
ATOM 2428 C C . THR A 1 304 ? 1.534 -7.828 -12.094 1 96.44 304 THR A C 1
ATOM 2430 O O . THR A 1 304 ? 1.515 -7.441 -10.93 1 96.44 304 THR A O 1
ATOM 2433 N N . GLY A 1 305 ? 1.839 -7.07 -13.117 1 95.75 305 GLY A N 1
ATOM 2434 C CA . GLY A 1 305 ? 2.057 -5.645 -12.945 1 95.75 305 GLY A CA 1
ATOM 2435 C C . GLY A 1 305 ? 0.767 -4.844 -12.906 1 95.75 305 GLY A C 1
ATOM 2436 O O . GLY A 1 305 ? -0.111 -5.031 -13.75 1 95.75 305 GLY A O 1
ATOM 2437 N N . ILE A 1 306 ? 0.639 -3.949 -12.016 1 97.06 306 ILE A N 1
ATOM 2438 C CA . ILE A 1 306 ? -0.591 -3.191 -11.82 1 97.06 306 ILE A CA 1
ATOM 2439 C C . ILE A 1 306 ? -0.744 -2.154 -12.93 1 97.06 306 ILE A C 1
ATOM 2441 O O . ILE A 1 306 ? -1.841 -1.96 -13.453 1 97.06 306 ILE A O 1
ATOM 2445 N N . GLU A 1 307 ? 0.364 -1.475 -13.273 1 95.75 307 GLU A N 1
ATOM 2446 C CA . GLU A 1 307 ? 0.311 -0.465 -14.328 1 95.75 307 GLU A CA 1
ATOM 2447 C C . GLU A 1 307 ? -0.216 -1.056 -15.633 1 95.75 307 GLU A C 1
ATOM 2449 O O . GLU A 1 307 ? -1.032 -0.435 -16.312 1 95.75 307 GLU A O 1
ATOM 2454 N N . ARG A 1 308 ? 0.266 -2.252 -15.914 1 93.06 308 ARG A N 1
ATOM 2455 C CA . ARG A 1 308 ? -0.171 -2.902 -17.141 1 93.06 308 ARG A CA 1
ATOM 2456 C C . ARG A 1 308 ? -1.658 -3.238 -17.094 1 93.06 308 ARG A C 1
ATOM 2458 O O . ARG A 1 308 ? -2.361 -3.135 -18.094 1 93.06 308 ARG A O 1
ATOM 2465 N N . ILE A 1 309 ? -2.104 -3.701 -16 1 95.81 309 ILE A N 1
ATOM 2466 C CA . ILE A 1 309 ? -3.523 -3.986 -15.82 1 95.81 309 ILE A CA 1
ATOM 2467 C C . ILE A 1 309 ? -4.34 -2.717 -16.062 1 95.81 309 ILE A C 1
ATOM 2469 O O . ILE A 1 309 ? -5.332 -2.74 -16.797 1 95.81 309 ILE A O 1
ATOM 2473 N N . ILE A 1 310 ? -3.941 -1.624 -15.438 1 96 310 ILE A N 1
ATOM 2474 C CA . ILE A 1 310 ? -4.676 -0.365 -15.516 1 96 310 ILE A CA 1
ATOM 2475 C C . ILE A 1 310 ? -4.711 0.114 -16.969 1 96 310 ILE A C 1
ATOM 2477 O O . ILE A 1 310 ? -5.742 0.591 -17.438 1 96 310 ILE A O 1
ATOM 2481 N N . LEU A 1 311 ? -3.566 -0.021 -17.641 1 92.81 311 LEU A N 1
ATOM 2482 C CA . LEU A 1 311 ? -3.525 0.331 -19.047 1 92.81 311 LEU A CA 1
ATOM 2483 C C . LEU A 1 311 ? -4.566 -0.458 -19.844 1 92.81 311 LEU A C 1
ATOM 2485 O O . LEU A 1 311 ? -5.25 0.095 -20.703 1 92.81 311 LEU A O 1
ATOM 2489 N N . ASN A 1 312 ? -4.664 -1.746 -19.562 1 92.62 312 ASN A N 1
ATOM 2490 C CA . ASN A 1 312 ? -5.645 -2.584 -20.234 1 92.62 312 ASN A CA 1
ATOM 2491 C C . ASN A 1 312 ? -7.074 -2.176 -19.891 1 92.62 312 ASN A C 1
ATOM 2493 O O . ASN A 1 312 ? -7.949 -2.172 -20.75 1 92.62 312 ASN A O 1
ATOM 2497 N N . LEU A 1 313 ? -7.348 -1.838 -18.625 1 95.69 313 LEU A N 1
ATOM 2498 C CA . LEU A 1 313 ? -8.664 -1.364 -18.203 1 95.69 313 LEU A CA 1
ATOM 2499 C C . LEU A 1 313 ? -9.055 -0.113 -18.984 1 95.69 313 LEU A C 1
ATOM 2501 O O . LEU A 1 313 ? -10.164 -0.034 -19.516 1 95.69 313 LEU A O 1
ATOM 2505 N N . LYS A 1 314 ? -8.141 0.805 -19.031 1 94.25 314 LYS A N 1
ATOM 2506 C CA . LYS A 1 314 ? -8.406 2.062 -19.734 1 94.25 314 LYS A CA 1
ATOM 2507 C C . LYS A 1 314 ? -8.641 1.829 -21.219 1 94.25 314 LYS A C 1
ATOM 2509 O O . LYS A 1 314 ? -9.562 2.396 -21.812 1 94.25 314 LYS A O 1
ATOM 2514 N N . ARG A 1 315 ? -7.836 1.004 -21.797 1 90.25 315 ARG A N 1
ATOM 2515 C CA . ARG A 1 315 ? -7.957 0.691 -23.219 1 90.25 315 ARG A CA 1
ATOM 2516 C C . ARG A 1 315 ? -9.32 0.08 -23.531 1 90.25 315 ARG A C 1
ATOM 2518 O O . ARG A 1 315 ? -9.898 0.344 -24.594 1 90.25 315 ARG A O 1
ATOM 2525 N N . GLN A 1 316 ? -9.805 -0.699 -22.656 1 92.12 316 GLN A N 1
ATOM 2526 C CA . GLN A 1 316 ? -11.062 -1.405 -22.875 1 92.12 316 GLN A CA 1
ATOM 2527 C C . GLN A 1 316 ? -12.25 -0.575 -22.391 1 92.12 316 GLN A C 1
ATOM 2529 O O . GLN A 1 316 ? -13.398 -1.017 -22.484 1 92.12 316 GLN A O 1
ATOM 2534 N N . GLY A 1 317 ? -12.031 0.535 -21.812 1 94.5 317 GLY A N 1
ATOM 2535 C CA . GLY A 1 317 ? -13.094 1.422 -21.359 1 94.5 317 GLY A CA 1
ATOM 2536 C C . GLY A 1 317 ? -13.781 0.939 -20.094 1 94.5 317 GLY A C 1
ATOM 2537 O O . GLY A 1 317 ? -14.945 1.268 -19.859 1 94.5 317 GLY A O 1
ATOM 2538 N N . ILE A 1 318 ? -13.062 0.101 -19.375 1 95.19 318 ILE A N 1
ATOM 2539 C CA . ILE A 1 318 ? -13.602 -0.375 -18.109 1 95.19 318 ILE A CA 1
ATOM 2540 C C . ILE A 1 318 ? -13.375 0.672 -17.016 1 95.19 318 ILE A C 1
ATOM 2542 O O . ILE A 1 318 ? -12.227 0.946 -16.641 1 95.19 318 ILE A O 1
ATOM 2546 N N . THR A 1 319 ? -14.398 1.258 -16.453 1 95.69 319 THR A N 1
ATOM 2547 C CA . THR A 1 319 ? -14.297 2.309 -15.453 1 95.69 319 THR A CA 1
ATOM 2548 C C . THR A 1 319 ? -14.578 1.752 -14.055 1 95.69 319 THR A C 1
ATOM 2550 O O . THR A 1 319 ? -15.648 1.199 -13.812 1 95.69 319 THR A O 1
ATOM 2553 N N . PRO A 1 320 ? -13.641 1.888 -13.172 1 97 320 PRO A N 1
ATOM 2554 C CA . PRO A 1 320 ? -13.859 1.427 -11.797 1 97 320 PRO A CA 1
ATOM 2555 C C . PRO A 1 320 ? -14.844 2.307 -11.031 1 97 320 PRO A C 1
ATOM 2557 O O . PRO A 1 320 ? -15.133 3.43 -11.453 1 97 320 PRO A O 1
ATOM 2560 N N . PRO A 1 321 ? -15.438 1.756 -9.914 1 95.75 321 PRO A N 1
ATOM 2561 C CA . PRO A 1 321 ? -16.25 2.605 -9.039 1 95.75 321 PRO A CA 1
ATOM 2562 C C . PRO A 1 321 ? -15.469 3.801 -8.492 1 95.75 321 PRO A C 1
ATOM 2564 O O . PRO A 1 321 ? -14.273 3.688 -8.211 1 95.75 321 PRO A O 1
ATOM 2567 N N . PRO A 1 322 ? -16.172 4.945 -8.367 1 94.94 322 PRO A N 1
ATOM 2568 C CA . PRO A 1 322 ? -15.5 6.105 -7.781 1 94.94 322 PRO A CA 1
ATOM 2569 C C . PRO A 1 322 ? -15.117 5.883 -6.32 1 94.94 322 PRO A C 1
ATOM 2571 O O . PRO A 1 322 ? -15.703 5.027 -5.648 1 94.94 322 PRO A O 1
ATOM 2574 N N . LEU A 1 323 ? -14.109 6.613 -5.84 1 95.5 323 LEU A N 1
ATOM 2575 C CA . LEU A 1 323 ? -13.734 6.582 -4.43 1 95.5 323 LEU A CA 1
ATOM 2576 C C . LEU A 1 323 ? -14.641 7.492 -3.609 1 95.5 323 LEU A C 1
ATOM 2578 O O . LEU A 1 323 ? -15.195 8.461 -4.133 1 95.5 323 LEU A O 1
ATOM 2582 N N . PRO A 1 324 ? -14.789 7.16 -2.328 1 94.31 324 PRO A N 1
ATOM 2583 C CA . PRO A 1 324 ? -15.633 8.008 -1.477 1 94.31 324 PRO A CA 1
ATOM 2584 C C . PRO A 1 324 ? -15.117 9.445 -1.381 1 94.31 324 PRO A C 1
ATOM 2586 O O . PRO A 1 324 ? -13.906 9.672 -1.332 1 94.31 324 PRO A O 1
ATOM 2589 N N . SER A 1 325 ? -16.016 10.422 -1.426 1 94.44 325 SER A N 1
ATOM 2590 C CA . SER A 1 325 ? -15.773 11.844 -1.253 1 94.44 325 SER A CA 1
ATOM 2591 C C . SER A 1 325 ? -16.938 12.531 -0.557 1 94.44 325 SER A C 1
ATOM 2593 O O . SER A 1 325 ? -18.047 11.984 -0.5 1 94.44 325 SER A O 1
ATOM 2595 N N . PRO A 1 326 ? -16.688 13.703 0.046 1 96.19 326 PRO A N 1
ATOM 2596 C CA . PRO A 1 326 ? -17.781 14.406 0.7 1 96.19 326 PRO A CA 1
ATOM 2597 C C . PRO A 1 326 ? -18.906 14.766 -0.267 1 96.19 326 PRO A C 1
ATOM 2599 O O . PRO A 1 326 ? -18.656 15.148 -1.411 1 96.19 326 PRO A O 1
ATOM 2602 N N . SER A 1 327 ? -20.125 14.648 0.283 1 95 327 SER A N 1
ATOM 2603 C CA . SER A 1 327 ? -21.297 14.984 -0.533 1 95 327 SER A CA 1
ATOM 2604 C C . SER A 1 327 ? -21.906 16.312 -0.107 1 95 327 SER A C 1
ATOM 2606 O O . SER A 1 327 ? -22.781 16.859 -0.789 1 95 327 SER A O 1
ATOM 2608 N N . VAL A 1 328 ? -21.391 16.875 0.979 1 97.38 328 VAL A N 1
ATOM 2609 C CA . VAL A 1 328 ? -21.984 18.078 1.538 1 97.38 328 VAL A CA 1
ATOM 2610 C C . VAL A 1 328 ? -20.953 19.188 1.612 1 97.38 328 VAL A C 1
ATOM 2612 O O . VAL A 1 328 ? -19.797 18.953 1.993 1 97.38 328 VAL A O 1
ATOM 2615 N N . PHE A 1 329 ? -21.312 20.375 1.153 1 96.81 329 PHE A N 1
ATOM 2616 C CA . PHE A 1 329 ? -20.531 21.594 1.283 1 96.81 329 PHE A CA 1
ATOM 2617 C C . PHE A 1 329 ? -21.141 22.531 2.316 1 96.81 329 PHE A C 1
ATOM 2619 O O . PHE A 1 329 ? -22.359 22.75 2.312 1 96.81 329 PHE A O 1
ATOM 2626 N N . LEU A 1 330 ? -20.297 23.031 3.234 1 96.81 330 LEU A N 1
ATOM 2627 C CA . LEU A 1 330 ? -20.797 23.938 4.25 1 96.81 330 LEU A CA 1
ATOM 2628 C C . LEU A 1 330 ? -20.328 25.375 3.969 1 96.81 330 LEU A C 1
ATOM 2630 O O . LEU A 1 330 ? -19.141 25.672 4.09 1 96.81 330 LEU A O 1
ATOM 2634 N N . ALA A 1 331 ? -21.266 26.188 3.635 1 95.38 331 ALA A N 1
ATOM 2635 C CA . ALA A 1 331 ? -21.031 27.609 3.402 1 95.38 331 ALA A CA 1
ATOM 2636 C C . ALA A 1 331 ? -21.516 28.453 4.582 1 95.38 331 ALA A C 1
ATOM 2638 O O . ALA A 1 331 ? -22.406 28.031 5.324 1 95.38 331 ALA A O 1
ATOM 2639 N N . TYR A 1 332 ? -20.875 29.578 4.754 1 94.94 332 TYR A N 1
ATOM 2640 C CA . TYR A 1 332 ? -21.297 30.453 5.836 1 94.94 332 TYR A CA 1
ATOM 2641 C C . TYR A 1 332 ? -21.109 31.922 5.449 1 94.94 332 TYR A C 1
ATOM 2643 O O . TYR A 1 332 ? -20.422 32.219 4.473 1 94.94 332 TYR A O 1
ATO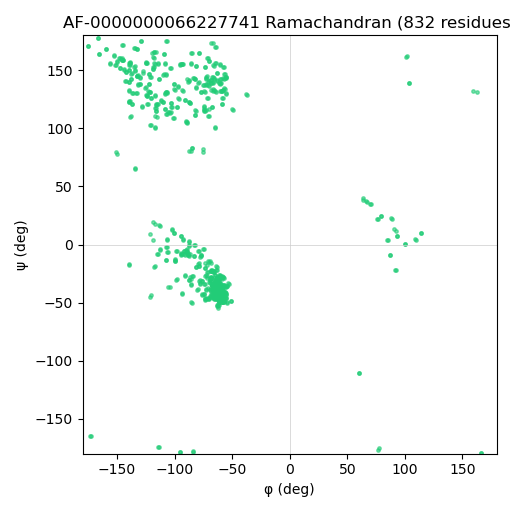M 2651 N N . MET A 1 333 ? -21.844 32.781 6.18 1 92.81 333 MET A N 1
ATOM 2652 C CA . MET A 1 333 ? -21.703 34.25 5.988 1 92.81 333 MET A CA 1
ATOM 2653 C C . MET A 1 333 ? -21.672 34.969 7.328 1 92.81 333 MET A C 1
ATOM 2655 O O . MET A 1 333 ? -22.594 34.812 8.141 1 92.81 333 MET A O 1
ATOM 2659 N N . GLY A 1 334 ? -20.516 35.688 7.5 1 89.94 334 GLY A N 1
ATOM 2660 C CA . GLY A 1 334 ? -20.375 36.469 8.727 1 89.94 334 GLY A CA 1
ATOM 2661 C C . GLY A 1 334 ? -19.5 35.812 9.758 1 89.94 334 GLY A C 1
ATOM 2662 O O . GLY A 1 334 ? -19.25 34.594 9.688 1 89.94 334 GLY A O 1
ATOM 2663 N N . GLU A 1 335 ? -19.016 36.531 10.711 1 87.38 335 GLU A N 1
ATOM 2664 C CA . GLU A 1 335 ? -18.031 36.062 11.68 1 87.38 335 GLU A CA 1
ATOM 2665 C C . GLU A 1 335 ? -18.656 35.031 12.641 1 87.38 335 GLU A C 1
ATOM 2667 O O . GLU A 1 335 ? -18.047 34 12.922 1 87.38 335 GLU A O 1
ATOM 2672 N N . ALA A 1 336 ? -19.812 35.406 13.125 1 89.94 336 ALA A N 1
ATOM 2673 C CA . ALA A 1 336 ? -20.484 34.5 14.047 1 89.94 336 ALA A CA 1
ATOM 2674 C C . ALA A 1 336 ? -20.781 33.156 13.367 1 89.94 336 ALA A C 1
ATOM 2676 O O . ALA A 1 336 ? -20.625 32.094 13.984 1 89.94 336 ALA A O 1
ATOM 2677 N N . ALA A 1 337 ? -21.125 33.25 12.156 1 92.88 337 ALA A N 1
ATOM 2678 C CA . ALA A 1 337 ? -21.453 32.062 11.398 1 92.88 337 ALA A CA 1
ATOM 2679 C C . ALA A 1 337 ? -20.188 31.25 11.086 1 92.88 337 ALA A C 1
ATOM 2681 O O . ALA A 1 337 ? -20.234 30.031 10.969 1 92.88 337 ALA A O 1
ATOM 2682 N N . SER A 1 338 ? -19.156 31.969 11.039 1 93.19 338 SER A N 1
ATOM 2683 C CA . SER A 1 338 ? -17.891 31.297 10.758 1 93.19 338 SER A CA 1
ATOM 2684 C C . SER A 1 338 ? -17.531 30.297 11.852 1 93.19 338 SER A C 1
ATOM 2686 O O . SER A 1 338 ? -17.281 29.125 11.562 1 93.19 338 SER A O 1
ATOM 2688 N N . LEU A 1 339 ? -17.547 30.719 13.062 1 93.44 339 LEU A N 1
ATOM 2689 C CA . LEU A 1 339 ? -17.219 29.828 14.172 1 93.44 339 LEU A CA 1
ATOM 2690 C C . LEU A 1 339 ? -18.266 28.734 14.32 1 93.44 339 LEU A C 1
ATOM 2692 O O . LEU A 1 339 ? -17.938 27.578 14.578 1 93.44 339 LEU A O 1
ATOM 2696 N N . ALA A 1 340 ? -19.547 29.172 14.109 1 94.5 340 ALA A N 1
ATOM 2697 C CA . ALA A 1 340 ? -20.625 28.188 14.219 1 94.5 340 ALA A CA 1
ATOM 2698 C C . ALA A 1 340 ? -20.5 27.125 13.141 1 94.5 340 ALA A C 1
ATOM 2700 O O . ALA A 1 340 ? -20.844 25.953 13.367 1 94.5 340 ALA A O 1
ATOM 2701 N N . SER A 1 341 ? -20.062 27.531 12 1 95.38 341 SER A N 1
ATOM 2702 C CA . SER A 1 341 ? -19.922 26.594 10.891 1 95.38 341 SER A CA 1
ATOM 2703 C C . SER A 1 341 ? -18.844 25.547 11.18 1 95.38 341 SER A C 1
ATOM 2705 O O . SER A 1 341 ? -18.953 24.406 10.742 1 95.38 341 SER A O 1
ATOM 2707 N N . ILE A 1 342 ? -17.766 25.953 11.914 1 96 342 ILE A N 1
ATOM 2708 C CA . ILE A 1 342 ? -16.703 25.031 12.281 1 96 342 ILE A CA 1
ATOM 2709 C C . ILE A 1 342 ? -17.25 23.953 13.219 1 96 342 ILE A C 1
ATOM 2711 O O . ILE A 1 342 ? -16.984 22.766 13.039 1 96 342 ILE A O 1
ATOM 2715 N N . ALA A 1 343 ? -18.062 24.391 14.148 1 95.94 343 ALA A N 1
ATOM 2716 C CA . ALA A 1 343 ? -18.688 23.469 15.078 1 95.94 343 ALA A CA 1
ATOM 2717 C C . ALA A 1 343 ? -19.656 22.531 14.352 1 95.94 343 ALA A C 1
ATOM 2719 O O . ALA A 1 343 ? -19.688 21.328 14.617 1 95.94 343 ALA A O 1
ATOM 2720 N N . LEU A 1 344 ? -20.422 23.109 13.461 1 96.38 344 LEU A N 1
ATOM 2721 C CA . LEU A 1 344 ? -21.391 22.328 12.711 1 96.38 344 LEU A CA 1
ATOM 2722 C C . LEU A 1 344 ? -20.703 21.281 11.836 1 96.38 344 LEU A C 1
ATOM 2724 O O . LEU A 1 344 ? -21.141 20.141 11.75 1 96.38 344 LEU A O 1
ATOM 2728 N N . ALA A 1 345 ? -19.641 21.688 11.141 1 96.88 345 ALA A N 1
ATOM 2729 C CA . ALA A 1 345 ? -18.875 20.766 10.312 1 96.88 345 ALA A CA 1
ATOM 2730 C C . ALA A 1 345 ? -18.375 19.578 11.133 1 96.88 345 ALA A C 1
ATOM 2732 O O . ALA A 1 345 ? -18.453 18.438 10.695 1 96.88 345 ALA A O 1
ATOM 2733 N N . SER A 1 346 ? -17.844 19.859 12.289 1 96.88 346 SER A N 1
ATOM 2734 C CA . SER A 1 346 ? -17.344 18.828 13.195 1 96.88 346 SER A CA 1
ATOM 2735 C C . SER A 1 346 ? -18.453 17.859 13.57 1 96.88 346 SER A C 1
ATOM 2737 O O . SER A 1 346 ? -18.25 16.641 13.539 1 96.88 346 SER A O 1
ATOM 2739 N N . ASP A 1 347 ? -19.641 18.375 13.875 1 96.38 347 ASP A N 1
ATOM 2740 C CA . ASP A 1 347 ? -20.781 17.547 14.258 1 96.38 347 ASP A CA 1
ATOM 2741 C C . ASP A 1 347 ? -21.234 16.656 13.102 1 96.38 347 ASP A C 1
ATOM 2743 O O . ASP A 1 347 ? -21.562 15.492 13.305 1 96.38 347 ASP A O 1
ATOM 2747 N N . LEU A 1 348 ? -21.266 17.219 11.953 1 96.88 348 LEU A N 1
ATOM 2748 C CA . LEU A 1 348 ? -21.688 16.469 10.773 1 96.88 348 LEU A CA 1
ATOM 2749 C C . LEU A 1 348 ? -20.719 15.32 10.5 1 96.88 348 LEU A C 1
ATOM 2751 O O . LEU A 1 348 ? -21.141 14.195 10.242 1 96.88 348 LEU A O 1
ATOM 2755 N N . ARG A 1 349 ? -19.422 15.57 10.594 1 96.81 349 ARG A N 1
ATOM 2756 C CA . ARG A 1 349 ? -18.422 14.539 10.367 1 96.81 349 ARG A CA 1
ATOM 2757 C C . ARG A 1 349 ? -18.5 13.445 11.43 1 96.81 349 ARG A C 1
ATOM 2759 O O . ARG A 1 349 ? -18.328 12.266 11.125 1 96.81 349 ARG A O 1
ATOM 2766 N N . LYS A 1 350 ? -18.797 13.852 12.68 1 95.25 350 LYS A N 1
ATOM 2767 C CA . LYS A 1 350 ? -18.969 12.875 13.758 1 95.25 350 LYS A CA 1
ATOM 2768 C C . LYS A 1 350 ? -20.125 11.938 13.461 1 95.25 350 LYS A C 1
ATOM 2770 O O . LYS A 1 350 ? -20.109 10.773 13.859 1 95.25 350 LYS A O 1
ATOM 2775 N N . ALA A 1 351 ? -21.078 12.461 12.703 1 96 351 ALA A N 1
ATOM 2776 C CA . ALA A 1 351 ? -22.25 11.664 12.352 1 96 351 ALA A CA 1
ATOM 2777 C C . ALA A 1 351 ? -22 10.852 11.086 1 96 351 ALA A C 1
ATOM 2779 O O . ALA A 1 351 ? -22.906 10.195 10.57 1 96 351 ALA A O 1
ATOM 2780 N N . GLY A 1 352 ? -20.797 10.93 10.555 1 95.38 352 GLY A N 1
ATOM 2781 C CA . GLY A 1 352 ? -20.422 10.125 9.398 1 95.38 352 GLY A CA 1
ATOM 2782 C C . GLY A 1 352 ? -20.703 10.812 8.078 1 95.38 352 GLY A C 1
ATOM 2783 O O . GLY A 1 352 ? -20.688 10.172 7.023 1 95.38 352 GLY A O 1
ATOM 2784 N N . ILE A 1 353 ? -20.984 12.109 8.094 1 97.06 353 ILE A N 1
ATOM 2785 C CA . ILE A 1 353 ? -21.25 12.867 6.879 1 97.06 353 ILE A CA 1
ATOM 2786 C C . ILE A 1 353 ? -19.984 13.602 6.434 1 97.06 353 ILE A C 1
ATOM 2788 O O . ILE A 1 353 ? -19.453 14.438 7.172 1 97.06 353 ILE A O 1
ATOM 2792 N N . GLY A 1 354 ? -19.5 13.281 5.254 1 96.94 354 GLY A N 1
ATOM 2793 C CA . GLY A 1 354 ? -18.359 14 4.715 1 96.94 354 GLY A CA 1
ATOM 2794 C C . GLY A 1 354 ? -18.672 15.422 4.312 1 96.94 354 GLY A C 1
ATOM 2795 O O . GLY A 1 354 ? -19.719 15.688 3.715 1 96.94 354 GLY A O 1
ATOM 2796 N N . ILE A 1 355 ? -17.734 16.375 4.688 1 96.88 355 ILE A N 1
ATOM 2797 C CA . ILE A 1 355 ? -18.031 17.781 4.492 1 96.88 355 ILE A CA 1
ATOM 2798 C C . ILE A 1 355 ? -16.828 18.484 3.84 1 96.88 355 ILE A C 1
ATOM 2800 O O . ILE A 1 355 ? -15.695 18.328 4.285 1 96.88 355 ILE A O 1
ATOM 2804 N N . TYR A 1 356 ? -17.172 19.203 2.797 1 95.38 356 TYR A N 1
ATOM 2805 C CA . TYR A 1 356 ? -16.25 20.234 2.334 1 95.38 356 TYR A CA 1
ATOM 2806 C C . TYR A 1 356 ? -16.5 21.547 3.072 1 95.38 356 TYR A C 1
ATOM 2808 O O . TYR A 1 356 ? -17.625 22.047 3.102 1 95.38 356 TYR A O 1
ATOM 2816 N N . GLN A 1 357 ? -15.477 22 3.68 1 91 357 GLN A N 1
ATOM 2817 C CA . GLN A 1 357 ? -15.609 23.266 4.395 1 91 357 GLN A CA 1
ATOM 2818 C C . GLN A 1 357 ? -14.875 24.391 3.664 1 91 357 GLN A C 1
ATOM 2820 O O . GLN A 1 357 ? -13.852 24.156 3.021 1 91 357 GLN A O 1
ATOM 2825 N N . THR A 1 358 ? -15.477 25.609 3.768 1 89.88 358 THR A N 1
ATOM 2826 C CA . THR A 1 358 ? -14.789 26.797 3.273 1 89.88 358 THR A CA 1
ATOM 2827 C C . THR A 1 358 ? -14 27.469 4.398 1 89.88 358 THR A C 1
ATOM 2829 O O . THR A 1 358 ? -14.273 27.234 5.578 1 89.88 358 THR A O 1
ATOM 2832 N N . TYR A 1 359 ? -12.938 28.234 4.121 1 85.25 359 TYR A N 1
ATOM 2833 C CA . TYR A 1 359 ? -12.055 28.812 5.133 1 85.25 359 TYR A CA 1
ATOM 2834 C C . TYR A 1 359 ? -12.023 30.328 5.039 1 85.25 359 TYR A C 1
ATOM 2836 O O . TYR A 1 359 ? -11.992 31.016 6.059 1 85.25 359 TYR A O 1
ATOM 2844 N N . ALA A 1 360 ? -11.938 30.844 3.832 1 72.12 360 ALA A N 1
ATOM 2845 C CA . ALA A 1 360 ? -11.828 32.281 3.635 1 72.12 360 ALA A CA 1
ATOM 2846 C C . ALA A 1 360 ? -13.203 32.938 3.514 1 72.12 360 ALA A C 1
ATOM 2848 O O . ALA A 1 360 ? -14.164 32.281 3.096 1 72.12 360 ALA A O 1
ATOM 2849 N N . GLN A 1 361 ? -13.18 34.094 4.109 1 78.94 361 GLN A N 1
ATOM 2850 C CA . GLN A 1 361 ? -14.422 34.844 3.957 1 78.94 361 GLN A CA 1
ATOM 2851 C C . GLN A 1 361 ? -14.664 35.219 2.5 1 78.94 361 GLN A C 1
ATOM 2853 O O . GLN A 1 361 ? -13.922 36.031 1.936 1 78.94 361 GLN A O 1
ATOM 2858 N N . LYS A 1 362 ? -15.492 34.469 1.91 1 86.25 362 LYS A N 1
ATOM 2859 C CA . LYS A 1 362 ? -15.945 34.719 0.543 1 86.25 362 LYS A CA 1
ATOM 2860 C C . LYS A 1 362 ? -17.453 34.969 0.491 1 86.25 362 LYS A C 1
ATOM 2862 O O . LYS A 1 362 ? -18.141 34.781 1.493 1 86.25 362 LYS A O 1
ATOM 2867 N N . SER A 1 363 ? -17.828 35.5 -0.684 1 91.38 363 SER A N 1
ATOM 2868 C CA . SER A 1 363 ? -19.281 35.625 -0.884 1 91.38 363 SER A CA 1
ATOM 2869 C C . SER A 1 363 ? -19.938 34.25 -0.978 1 91.38 363 SER A C 1
ATOM 2871 O O . SER A 1 363 ? -19.297 33.281 -1.331 1 91.38 363 SER A O 1
ATOM 2873 N N . ILE A 1 364 ? -21.188 34.219 -0.634 1 91.88 364 ILE A N 1
ATOM 2874 C CA . ILE A 1 364 ? -21.938 32.969 -0.711 1 91.88 364 ILE A CA 1
ATOM 2875 C C . ILE A 1 364 ? -21.906 32.438 -2.143 1 91.88 364 ILE A C 1
ATOM 2877 O O . ILE A 1 364 ? -21.781 31.219 -2.357 1 91.88 364 ILE A O 1
ATOM 2881 N N . LYS A 1 365 ? -22.016 33.344 -3.066 1 92.94 365 LYS A N 1
ATOM 2882 C CA . LYS A 1 365 ? -21.984 32.969 -4.473 1 92.94 365 LYS A CA 1
ATOM 2883 C C . LYS A 1 365 ? -20.656 32.25 -4.816 1 92.94 365 LYS A C 1
ATOM 2885 O O . LYS A 1 365 ? -20.656 31.25 -5.504 1 92.94 365 LYS A O 1
ATOM 2890 N N . ALA A 1 366 ? -19.609 32.875 -4.398 1 93.62 366 ALA A N 1
ATOM 2891 C CA . ALA A 1 366 ? -18.297 32.281 -4.637 1 93.62 366 ALA A CA 1
ATOM 2892 C C . ALA A 1 366 ? -18.156 30.938 -3.953 1 93.62 366 ALA A C 1
ATOM 2894 O O . ALA A 1 366 ? -17.547 30.016 -4.504 1 93.62 366 ALA A O 1
ATOM 2895 N N . GLN A 1 367 ? -18.719 30.812 -2.768 1 94.69 367 GLN A N 1
ATOM 2896 C CA . GLN A 1 367 ? -18.672 29.562 -2.02 1 94.69 367 GLN A CA 1
ATOM 2897 C C . GLN A 1 367 ? -19.453 28.469 -2.736 1 94.69 367 GLN A C 1
ATOM 2899 O O . GLN A 1 367 ? -19 27.328 -2.814 1 94.69 367 GLN A O 1
ATOM 2904 N N . LEU A 1 368 ? -20.562 28.812 -3.252 1 93.12 368 LEU A N 1
ATOM 2905 C CA . LEU A 1 368 ? -21.391 27.828 -3.943 1 93.12 368 LEU A CA 1
ATOM 2906 C C . LEU A 1 368 ? -20.734 27.406 -5.258 1 93.12 368 LEU A C 1
ATOM 2908 O O . LEU A 1 368 ? -20.891 26.25 -5.676 1 93.12 368 LEU A O 1
ATOM 2912 N N . ARG A 1 369 ? -20.031 28.281 -5.875 1 92.94 369 ARG A N 1
ATOM 2913 C CA . ARG A 1 369 ? -19.266 27.906 -7.055 1 92.94 369 ARG A CA 1
ATOM 2914 C C . ARG A 1 369 ? -18.188 26.875 -6.699 1 92.94 369 ARG A C 1
ATOM 2916 O O . ARG A 1 369 ? -17.953 25.938 -7.465 1 92.94 369 ARG A O 1
ATOM 2923 N N . GLN A 1 370 ? -17.594 27.109 -5.543 1 92.69 370 GLN A N 1
ATOM 2924 C CA . GLN A 1 370 ? -16.625 26.156 -5.051 1 92.69 370 GLN A CA 1
ATOM 2925 C C . GLN A 1 370 ? -17.266 24.797 -4.801 1 92.69 370 GLN A C 1
ATOM 2927 O O . GLN A 1 370 ? -16.688 23.75 -5.121 1 92.69 370 GLN A O 1
ATOM 2932 N N . ALA A 1 371 ? -18.422 24.797 -4.23 1 93.81 371 ALA A N 1
ATOM 2933 C CA . ALA A 1 371 ? -19.188 23.562 -3.979 1 93.81 371 ALA A CA 1
ATOM 2934 C C . ALA A 1 371 ? -19.406 22.781 -5.27 1 93.81 371 ALA A C 1
ATOM 2936 O O . ALA A 1 371 ? -19.234 21.562 -5.293 1 93.81 371 ALA A O 1
ATOM 2937 N N . ASN A 1 372 ? -19.703 23.484 -6.309 1 93.31 372 ASN A N 1
ATOM 2938 C CA . ASN A 1 372 ? -19.922 22.859 -7.609 1 93.31 372 ASN A CA 1
ATOM 2939 C C . ASN A 1 372 ? -18.641 22.266 -8.172 1 93.31 372 ASN A C 1
ATOM 2941 O O . ASN A 1 372 ? -18.656 21.156 -8.703 1 93.31 372 ASN A O 1
ATOM 2945 N N . SER A 1 373 ? -17.625 23.016 -8.016 1 91.69 373 SER A N 1
ATOM 2946 C CA . SER A 1 373 ? -16.344 22.562 -8.539 1 91.69 373 SER A CA 1
ATOM 2947 C C . SER A 1 373 ? -15.859 21.312 -7.824 1 91.69 373 SER A C 1
ATOM 2949 O O . SER A 1 373 ? -15.148 20.484 -8.406 1 91.69 373 SER A O 1
ATOM 2951 N N . LEU A 1 374 ? -16.281 21.125 -6.594 1 92.88 374 LEU A N 1
ATOM 2952 C CA . LEU A 1 374 ? -15.859 19.984 -5.789 1 92.88 374 LEU A CA 1
ATOM 2953 C C . LEU A 1 374 ? -16.828 18.812 -5.941 1 92.88 374 LEU A C 1
ATOM 2955 O O . LEU A 1 374 ? -16.578 17.734 -5.41 1 92.88 374 LEU A O 1
ATOM 2959 N N . GLY A 1 375 ? -17.906 19.047 -6.652 1 91.06 375 GLY A N 1
ATOM 2960 C CA . GLY A 1 375 ? -18.859 17.984 -6.945 1 91.06 375 GLY A CA 1
ATOM 2961 C C . GLY A 1 375 ? -19.781 17.688 -5.777 1 91.06 375 GLY A C 1
ATOM 2962 O O . GLY A 1 375 ? -20.234 16.547 -5.633 1 91.06 375 GLY A O 1
ATOM 2963 N N . ALA A 1 376 ? -20.016 18.641 -4.867 1 95.19 376 ALA A N 1
ATOM 2964 C CA . ALA A 1 376 ? -20.922 18.438 -3.744 1 95.19 376 ALA A CA 1
ATOM 2965 C C . ALA A 1 376 ? -22.359 18.25 -4.227 1 95.19 376 ALA A C 1
ATOM 2967 O O . ALA A 1 376 ? -22.797 18.922 -5.156 1 95.19 376 ALA A O 1
ATOM 2968 N N . ASP A 1 377 ? -23.062 17.391 -3.566 1 95.88 377 ASP A N 1
ATOM 2969 C CA . ASP A 1 377 ? -24.453 17.141 -3.891 1 95.88 377 ASP A CA 1
ATOM 2970 C C . ASP A 1 377 ? -25.375 18.109 -3.158 1 95.88 377 ASP A C 1
ATOM 2972 O O . ASP A 1 377 ? -26.453 18.453 -3.656 1 95.88 377 ASP A O 1
ATOM 2976 N N . TRP A 1 378 ? -24.922 18.516 -1.995 1 96.75 378 TRP A N 1
ATOM 2977 C CA . TRP A 1 378 ? -25.703 19.375 -1.122 1 96.75 378 TRP A CA 1
ATOM 2978 C C . TRP A 1 378 ? -24.844 20.516 -0.565 1 96.75 378 TRP A C 1
ATOM 2980 O O . TRP A 1 378 ? -23.625 20.359 -0.419 1 96.75 378 TRP A O 1
ATOM 2990 N N . ALA A 1 379 ? -25.484 21.609 -0.331 1 96.94 379 ALA A N 1
ATOM 2991 C CA . ALA A 1 379 ? -24.844 22.719 0.37 1 96.94 379 ALA A CA 1
ATOM 2992 C C . ALA A 1 379 ? -25.641 23.125 1.6 1 96.94 379 ALA A C 1
ATOM 2994 O O . ALA A 1 379 ? -26.859 23.25 1.536 1 96.94 379 ALA A O 1
ATOM 2995 N N . VAL A 1 380 ? -24.984 23.203 2.656 1 97.31 380 VAL A N 1
ATOM 2996 C CA . VAL A 1 380 ? -25.547 23.797 3.859 1 97.31 380 VAL A CA 1
ATOM 2997 C C . VAL A 1 380 ? -25.094 25.25 3.973 1 97.31 380 VAL A C 1
ATOM 2999 O O . VAL A 1 380 ? -23.891 25.531 3.912 1 97.31 380 VAL A O 1
ATOM 3002 N N . ILE A 1 381 ? -26.016 26.156 4.105 1 96.12 381 ILE A N 1
ATOM 3003 C CA . ILE A 1 381 ? -25.688 27.578 4.184 1 96.12 381 ILE A CA 1
ATOM 3004 C C . ILE A 1 381 ? -26.094 28.125 5.551 1 96.12 381 ILE A C 1
ATOM 3006 O O . ILE A 1 381 ? -27.266 28.047 5.941 1 96.12 381 ILE A O 1
ATOM 3010 N N . LEU A 1 382 ? -25.078 28.641 6.219 1 95.25 382 LEU A N 1
ATOM 3011 C CA . LEU A 1 382 ? -25.281 29.219 7.543 1 95.25 382 LEU A CA 1
ATOM 3012 C C . LEU A 1 382 ? -24.953 30.719 7.535 1 95.25 382 LEU A C 1
ATOM 3014 O O . LEU A 1 382 ? -23.797 31.109 7.355 1 95.25 382 LEU A O 1
ATOM 3018 N N . GLY A 1 383 ? -25.969 31.562 7.676 1 92.69 383 GLY A N 1
ATOM 3019 C CA . GLY A 1 383 ? -25.781 33 7.867 1 92.69 383 GLY A CA 1
ATOM 3020 C C . GLY A 1 383 ? -26.094 33.438 9.281 1 92.69 383 GLY A C 1
ATOM 3021 O O . GLY A 1 383 ? -26.516 32.656 10.117 1 92.69 383 GLY A O 1
ATOM 3022 N N . GLU A 1 384 ? -25.844 34.719 9.516 1 92 384 GLU A N 1
ATOM 3023 C CA . GLU A 1 384 ? -26.109 35.281 10.844 1 92 384 GLU A CA 1
ATOM 3024 C C . GLU A 1 384 ? -27.594 35.156 11.203 1 92 384 GLU A C 1
ATOM 3026 O O . GLU A 1 384 ? -27.938 34.875 12.344 1 92 384 GLU A O 1
ATOM 3031 N N . GLU A 1 385 ? -28.438 35.406 10.258 1 92.25 385 GLU A N 1
ATOM 3032 C CA . GLU A 1 385 ? -29.875 35.312 10.492 1 92.25 385 GLU A CA 1
ATOM 3033 C C . GLU A 1 385 ? -30.297 33.875 10.773 1 92.25 385 GLU A C 1
ATOM 3035 O O . GLU A 1 385 ? -31.109 33.625 11.664 1 92.25 385 GLU A O 1
ATOM 3040 N N . GLU A 1 386 ? -29.766 32.969 9.93 1 93.25 386 GLU A N 1
ATOM 3041 C CA . GLU A 1 386 ? -30.047 31.547 10.141 1 93.25 386 GLU A CA 1
ATOM 3042 C C . GLU A 1 386 ? -29.594 31.094 11.531 1 93.25 386 GLU A C 1
ATOM 3044 O O . GLU A 1 386 ? -30.312 30.359 12.211 1 93.25 386 GLU A O 1
ATOM 3049 N N . LEU A 1 387 ? -28.422 31.547 11.961 1 93.94 387 LEU A N 1
ATOM 3050 C CA . LEU A 1 387 ? -27.875 31.188 13.258 1 93.94 387 LEU A CA 1
ATOM 3051 C C . LEU A 1 387 ? -28.766 31.672 14.391 1 93.94 387 LEU A C 1
ATOM 3053 O O . LEU A 1 387 ? -29.016 30.938 15.352 1 93.94 387 LEU A O 1
ATOM 3057 N N . LYS A 1 388 ? -29.25 32.875 14.25 1 94.25 388 LYS A N 1
ATOM 3058 C CA . LYS A 1 388 ? -30.141 33.469 15.258 1 94.25 388 LYS A CA 1
ATOM 3059 C C . LYS A 1 388 ? -31.438 32.656 15.367 1 94.25 388 LYS A C 1
ATOM 3061 O O . LYS A 1 388 ? -31.984 32.5 16.453 1 94.25 388 LYS A O 1
ATOM 3066 N N . GLN A 1 389 ? -31.906 32.125 14.258 1 95.31 389 GLN A N 1
ATOM 3067 C CA . GLN A 1 389 ? -33.156 31.391 14.203 1 95.31 389 GLN A CA 1
ATOM 3068 C C . GLN A 1 389 ? -32.969 29.906 14.484 1 95.31 389 GLN A C 1
ATOM 3070 O O . GLN A 1 389 ? -33.938 29.141 14.555 1 95.31 389 GLN A O 1
ATOM 3075 N N . GLY A 1 390 ? -31.734 29.516 14.602 1 95.81 390 GLY A N 1
ATOM 3076 C CA . GLY A 1 390 ? -31.438 28.125 14.867 1 95.81 390 GLY A CA 1
ATOM 3077 C C . GLY A 1 390 ? -31.719 27.219 13.688 1 95.81 390 GLY A C 1
ATOM 3078 O O . GLY A 1 390 ? -32.219 26.094 13.852 1 95.81 390 GLY A O 1
ATOM 3079 N N . CYS A 1 391 ? -31.5 27.719 12.508 1 97.44 391 CYS A N 1
ATOM 3080 C CA . CYS A 1 391 ? -31.75 26.953 11.297 1 97.44 391 CYS A CA 1
ATOM 3081 C C . CYS A 1 391 ? -30.594 27.094 10.312 1 97.44 391 CYS A C 1
ATOM 3083 O O . CYS A 1 391 ? -29.641 27.828 10.562 1 97.44 391 CYS A O 1
ATOM 3085 N N . ALA A 1 392 ? -30.562 26.312 9.281 1 97.44 392 ALA A N 1
ATOM 3086 C CA . ALA A 1 392 ? -29.656 26.391 8.133 1 97.44 392 ALA A CA 1
ATOM 3087 C C . ALA A 1 392 ? -30.406 26.125 6.836 1 97.44 392 ALA A C 1
ATOM 3089 O O . ALA A 1 392 ? -31.469 25.5 6.844 1 97.44 392 ALA A O 1
ATOM 3090 N N . VAL A 1 393 ? -29.906 26.625 5.801 1 97 393 VAL A N 1
ATOM 3091 C CA . VAL A 1 393 ? -30.469 26.344 4.488 1 97 393 VAL A CA 1
ATOM 3092 C C . VAL A 1 393 ? -29.781 25.125 3.877 1 97 393 VAL A C 1
ATOM 3094 O O . VAL A 1 393 ? -28.562 25.031 3.875 1 97 393 VAL A O 1
ATOM 3097 N N . LEU A 1 394 ? -30.547 24.172 3.531 1 97.19 394 LEU A N 1
ATOM 3098 C CA . LEU A 1 394 ? -30.062 23 2.799 1 97.19 394 LEU A CA 1
ATOM 3099 C C . LEU A 1 394 ? -30.453 23.094 1.324 1 97.19 394 LEU A C 1
ATOM 3101 O O . LEU A 1 394 ? -31.641 23.094 0.983 1 97.19 394 LEU A O 1
ATOM 3105 N N . ARG A 1 395 ? -29.406 23.125 0.49 1 96.31 395 ARG A N 1
ATOM 3106 C CA . ARG A 1 395 ? -29.609 23.328 -0.94 1 96.31 395 ARG A CA 1
ATOM 3107 C C . ARG A 1 395 ? -29.141 22.109 -1.736 1 96.31 395 ARG A C 1
ATOM 3109 O O . ARG A 1 395 ? -28.062 21.578 -1.49 1 96.31 395 ARG A O 1
ATOM 3116 N N . ASN A 1 396 ? -29.984 21.594 -2.586 1 96 396 ASN A N 1
ATOM 3117 C CA . ASN A 1 396 ? -29.578 20.578 -3.555 1 96 396 ASN A CA 1
ATOM 3118 C C . ASN A 1 396 ? -28.766 21.188 -4.699 1 96 396 ASN A C 1
ATOM 3120 O O . ASN A 1 396 ? -29.266 22.047 -5.434 1 96 396 ASN A O 1
ATOM 3124 N N . MET A 1 397 ? -27.609 20.797 -4.875 1 95.12 397 MET A N 1
ATOM 3125 C CA . MET A 1 397 ? -26.703 21.438 -5.824 1 95.12 397 MET A CA 1
ATOM 3126 C C . MET A 1 397 ? -26.969 20.938 -7.246 1 95.12 397 MET A C 1
ATOM 3128 O O . MET A 1 397 ? -26.516 21.547 -8.211 1 95.12 397 MET A O 1
ATOM 3132 N N . LYS A 1 398 ? -27.609 19.828 -7.367 1 90.56 398 LYS A N 1
ATOM 3133 C CA . LYS A 1 398 ? -27.922 19.281 -8.68 1 90.56 398 LYS A CA 1
ATOM 3134 C C . LYS A 1 398 ? -29.312 19.719 -9.156 1 90.56 398 LYS A C 1
ATOM 3136 O O . LYS A 1 398 ? -29.5 20 -10.344 1 90.56 398 LYS A O 1
ATOM 3141 N N . GLU A 1 399 ? -30.219 19.703 -8.289 1 85.69 399 GLU A N 1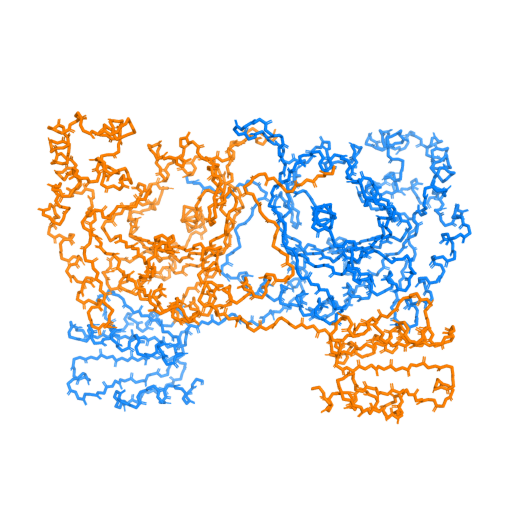
ATOM 3142 C CA . GLU A 1 399 ? -31.594 20.109 -8.602 1 85.69 399 GLU A CA 1
ATOM 3143 C C . GLU A 1 399 ? -31.938 21.453 -7.965 1 85.69 399 GLU A C 1
ATOM 3145 O O . GLU A 1 399 ? -31.188 21.953 -7.129 1 85.69 399 GLU A O 1
ATOM 3150 N N . ALA A 1 400 ? -32.969 22.047 -8.68 1 79.81 400 ALA A N 1
ATOM 3151 C CA . ALA A 1 400 ? -33.438 23.297 -8.102 1 79.81 400 ALA A CA 1
ATOM 3152 C C . ALA A 1 400 ? -34.25 23.047 -6.828 1 79.81 400 ALA A C 1
ATOM 3154 O O . ALA A 1 400 ? -35 22.062 -6.75 1 79.81 400 ALA A O 1
ATOM 3155 N N . GLY A 1 401 ? -33.719 23.547 -5.625 1 88.25 401 GLY A N 1
ATOM 3156 C CA . GLY A 1 401 ? -34.469 23.406 -4.395 1 88.25 401 GLY A CA 1
ATOM 3157 C C . GLY A 1 401 ? -33.625 23.594 -3.146 1 88.25 401 GLY A C 1
ATOM 3158 O O . GLY A 1 401 ? -32.469 23.203 -3.115 1 88.25 401 GLY A O 1
ATOM 3159 N N . GLN A 1 402 ? -34.156 24.406 -2.275 1 92.69 402 GLN A N 1
ATOM 3160 C CA . GLN A 1 402 ? -33.562 24.594 -0.96 1 92.69 402 GLN A CA 1
ATOM 3161 C C . GLN A 1 402 ? -34.625 24.625 0.134 1 92.69 402 GLN A C 1
ATOM 3163 O O . GLN A 1 402 ? -35.812 24.891 -0.14 1 92.69 402 GLN A O 1
ATOM 3168 N N . ALA A 1 403 ? -34.281 24.156 1.263 1 94.94 403 ALA A N 1
ATOM 3169 C CA . ALA A 1 403 ? -35.188 24.156 2.418 1 94.94 403 ALA A CA 1
ATOM 3170 C C . ALA A 1 403 ? -34.469 24.672 3.66 1 94.94 403 ALA A C 1
ATOM 3172 O O . ALA A 1 403 ? -33.25 24.5 3.814 1 94.94 403 ALA A O 1
ATOM 3173 N N . THR A 1 404 ? -35.219 25.344 4.441 1 97 404 THR A N 1
ATOM 3174 C CA . THR A 1 404 ? -34.719 25.75 5.746 1 97 404 THR A CA 1
ATOM 3175 C C . THR A 1 404 ? -34.938 24.672 6.789 1 97 404 THR A C 1
ATOM 3177 O O . THR A 1 404 ? -36.062 24.25 7.012 1 97 404 THR A O 1
ATOM 3180 N N . ILE A 1 405 ? -33.875 24.25 7.375 1 97.44 405 ILE A N 1
ATOM 3181 C CA . ILE A 1 405 ? -33.938 23.125 8.297 1 97.44 405 ILE A CA 1
ATOM 3182 C C . ILE A 1 405 ? -33.438 23.547 9.672 1 97.44 405 ILE A C 1
ATOM 3184 O O . ILE A 1 405 ? -32.375 24.188 9.789 1 97.44 405 ILE A O 1
ATOM 3188 N N . PRO A 1 406 ? -34.25 23.203 10.711 1 97.5 406 PRO A N 1
ATOM 3189 C CA . PRO A 1 406 ? -33.688 23.422 12.047 1 97.5 406 PRO A CA 1
ATOM 3190 C C . PRO A 1 406 ? -32.344 22.703 12.234 1 97.5 406 PRO A C 1
ATOM 3192 O O . PRO A 1 406 ? -32.188 21.562 11.773 1 97.5 406 PRO A O 1
ATOM 3195 N N . LEU A 1 407 ? -31.422 23.328 12.969 1 96.69 407 LEU A N 1
ATOM 3196 C CA . LEU A 1 407 ? -30.078 22.781 13.141 1 96.69 407 LEU A CA 1
ATOM 3197 C C . LEU A 1 407 ? -30.109 21.422 13.828 1 96.69 407 LEU A C 1
ATOM 3199 O O . LEU A 1 407 ? -29.312 20.547 13.516 1 96.69 407 LEU A O 1
ATOM 3203 N N . ASP A 1 408 ? -31.062 21.234 14.695 1 95.25 408 ASP A N 1
ATOM 3204 C CA . ASP A 1 408 ? -31.141 20 15.461 1 95.25 408 ASP A CA 1
ATOM 3205 C C . ASP A 1 408 ? -31.703 18.859 14.602 1 95.25 408 ASP A C 1
ATOM 3207 O O . ASP A 1 408 ? -31.641 17.688 14.992 1 95.25 408 ASP A O 1
ATOM 3211 N N . GLN A 1 409 ? -32.188 19.172 13.414 1 97.25 409 GLN A N 1
ATOM 3212 C CA . GLN A 1 409 ? -32.75 18.172 12.508 1 97.25 409 GLN A CA 1
ATOM 3213 C C . GLN A 1 409 ? -31.875 18.016 11.266 1 97.25 409 GLN A C 1
ATOM 3215 O O . GLN A 1 409 ? -32.156 17.156 10.422 1 97.25 409 GLN A O 1
ATOM 3220 N N . LEU A 1 410 ? -30.906 18.797 11.18 1 97 410 LEU A N 1
ATOM 3221 C CA . LEU A 1 410 ? -30.109 18.922 9.961 1 97 410 LEU A CA 1
ATOM 3222 C C . LEU A 1 410 ? -29.438 17.594 9.625 1 97 410 LEU A C 1
ATOM 3224 O O . LEU A 1 410 ? -29.469 17.141 8.477 1 97 410 LEU A O 1
ATOM 3228 N N . ILE A 1 411 ? -28.766 16.891 10.578 1 96.88 411 ILE A N 1
ATOM 3229 C CA . ILE A 1 411 ? -28.047 15.633 10.391 1 96.88 411 ILE A CA 1
ATOM 3230 C C . ILE A 1 411 ? -29.016 14.57 9.852 1 96.88 411 ILE A C 1
ATOM 3232 O O . ILE A 1 411 ? -28.703 13.891 8.867 1 96.88 411 ILE A O 1
ATOM 3236 N N . CYS A 1 412 ? -30.156 14.469 10.453 1 97.19 412 CYS A N 1
ATOM 3237 C CA . CYS A 1 412 ? -31.156 13.492 10.031 1 97.19 412 CYS A CA 1
ATOM 3238 C C . CYS A 1 412 ? -31.625 13.766 8.609 1 97.19 412 CYS A C 1
ATOM 3240 O O . CYS A 1 412 ? -31.781 12.844 7.809 1 97.19 412 CYS A O 1
ATOM 3242 N N . GLU A 1 413 ? -31.875 15.07 8.367 1 96.19 413 GLU A N 1
ATOM 3243 C CA . GLU A 1 413 ? -32.344 15.445 7.039 1 96.19 413 GLU A CA 1
ATOM 3244 C C . GLU A 1 413 ? -31.312 15.125 5.969 1 96.19 413 GLU A C 1
ATOM 3246 O O . GLU A 1 413 ? -31.656 14.641 4.891 1 96.19 413 GLU A O 1
ATOM 3251 N N . ILE A 1 414 ? -30.078 15.43 6.242 1 96.12 414 ILE A N 1
ATOM 3252 C CA . ILE A 1 414 ? -29.016 15.18 5.281 1 96.12 414 ILE A CA 1
ATOM 3253 C C . ILE A 1 414 ? -28.875 13.672 5.055 1 96.12 414 ILE A C 1
ATOM 3255 O O . ILE A 1 414 ? -28.75 13.219 3.916 1 96.12 414 ILE A O 1
ATOM 3259 N N . LYS A 1 415 ? -28.875 12.859 6.117 1 95.88 415 LYS A N 1
ATOM 3260 C CA . LYS A 1 415 ? -28.734 11.406 6.02 1 95.88 415 LYS A CA 1
ATOM 3261 C C . LYS A 1 415 ? -29.875 10.805 5.191 1 95.88 415 LYS A C 1
ATOM 3263 O O . LYS A 1 415 ? -29.672 9.82 4.48 1 95.88 415 LYS A O 1
ATOM 3268 N N . LYS A 1 416 ? -31.047 11.352 5.238 1 94.19 416 LYS A N 1
ATOM 3269 C CA . LYS A 1 416 ? -32.188 10.891 4.449 1 94.19 416 LYS A CA 1
ATOM 3270 C C . LYS A 1 416 ? -31.953 11.109 2.959 1 94.19 416 LYS A C 1
ATOM 3272 O O . LYS A 1 416 ? -32.469 10.359 2.127 1 94.19 416 LYS A O 1
ATOM 3277 N N . GLN A 1 417 ? -31.219 12.195 2.719 1 89.5 417 GLN A N 1
ATOM 3278 C CA . GLN A 1 417 ? -31.047 12.602 1.328 1 89.5 417 GLN A CA 1
ATOM 3279 C C . GLN A 1 417 ? -29.859 11.883 0.689 1 89.5 417 GLN A C 1
ATOM 3281 O O . GLN A 1 417 ? -29.828 11.703 -0.529 1 89.5 417 GLN A O 1
ATOM 3286 N N . ILE A 1 418 ? -28.891 11.516 1.5 1 85.25 418 ILE A N 1
ATOM 3287 C CA . ILE A 1 418 ? -27.672 10.93 0.936 1 85.25 418 ILE A CA 1
ATOM 3288 C C . ILE A 1 418 ? -27.734 9.414 1.054 1 85.25 418 ILE A C 1
ATOM 3290 O O . ILE A 1 418 ? -28.172 8.875 2.08 1 85.25 418 ILE A O 1
ATOM 3294 N N . MET B 1 1 ? 21.625 -18.312 5.777 1 86.5 1 MET B N 1
ATOM 3295 C CA . MET B 1 1 ? 20.234 -17.953 5.469 1 86.5 1 MET B CA 1
ATOM 3296 C C . MET B 1 1 ? 20.047 -16.438 5.488 1 86.5 1 MET B C 1
ATOM 3298 O O . MET B 1 1 ? 20.562 -15.758 6.379 1 86.5 1 MET B O 1
ATOM 3302 N N . TYR B 1 2 ? 19.453 -15.906 4.477 1 93.19 2 TYR B N 1
ATOM 3303 C CA . TYR B 1 2 ? 19.25 -14.469 4.379 1 93.19 2 TYR B CA 1
ATOM 3304 C C . TYR B 1 2 ? 18.172 -14.008 5.352 1 93.19 2 TYR B C 1
ATOM 3306 O O . TYR B 1 2 ? 17.234 -14.75 5.656 1 93.19 2 TYR B O 1
ATOM 3314 N N . GLN B 1 3 ? 18.391 -12.859 5.883 1 95.69 3 GLN B N 1
ATOM 3315 C CA . GLN B 1 3 ? 17.438 -12.219 6.785 1 95.69 3 GLN B CA 1
ATOM 3316 C C . GLN B 1 3 ? 17.062 -10.828 6.293 1 95.69 3 GLN B C 1
ATOM 3318 O O . GLN B 1 3 ? 17.766 -10.25 5.457 1 95.69 3 GLN B O 1
ATOM 3323 N N . SER B 1 4 ? 15.883 -10.398 6.762 1 96.06 4 SER B N 1
ATOM 3324 C CA . SER B 1 4 ? 15.539 -9.016 6.461 1 96.06 4 SER B CA 1
ATOM 3325 C C . SER B 1 4 ? 16.625 -8.055 6.938 1 96.06 4 SER B C 1
ATOM 3327 O O . SER B 1 4 ? 17.234 -8.273 7.988 1 96.06 4 SER B O 1
ATOM 3329 N N . PRO B 1 5 ? 16.859 -6.98 6.156 1 96 5 PRO B N 1
ATOM 3330 C CA . PRO B 1 5 ? 17.891 -6.027 6.566 1 96 5 PRO B CA 1
ATOM 3331 C C . PRO B 1 5 ? 17.641 -5.438 7.953 1 96 5 PRO B C 1
ATOM 3333 O O . PRO B 1 5 ? 16.484 -5.281 8.359 1 96 5 PRO B O 1
ATOM 3336 N N . ARG B 1 6 ? 18.75 -5.07 8.562 1 93.56 6 ARG B N 1
ATOM 3337 C CA . ARG B 1 6 ? 18.641 -4.473 9.891 1 93.56 6 ARG B CA 1
ATOM 3338 C C . ARG B 1 6 ? 17.734 -3.242 9.867 1 93.56 6 ARG B C 1
ATOM 3340 O O . ARG B 1 6 ? 17.859 -2.395 8.984 1 93.56 6 ARG B O 1
ATOM 3347 N N . GLY B 1 7 ? 16.844 -3.143 10.82 1 94.81 7 GLY B N 1
ATOM 3348 C CA . GLY B 1 7 ? 15.961 -1.991 10.93 1 94.81 7 GLY B CA 1
ATOM 3349 C C . GLY B 1 7 ? 14.719 -2.107 10.062 1 94.81 7 GLY B C 1
ATOM 3350 O O . GLY B 1 7 ? 13.93 -1.162 9.969 1 94.81 7 GLY B O 1
ATOM 3351 N N . THR B 1 8 ? 14.531 -3.203 9.398 1 96.31 8 THR B N 1
ATOM 3352 C CA . THR B 1 8 ? 13.32 -3.465 8.633 1 96.31 8 THR B CA 1
ATOM 3353 C C . THR B 1 8 ? 12.586 -4.688 9.188 1 96.31 8 THR B C 1
ATOM 3355 O O . THR B 1 8 ? 13.148 -5.445 9.977 1 96.31 8 THR B O 1
ATOM 3358 N N . GLU B 1 9 ? 11.336 -4.781 8.859 1 95.81 9 GLU B N 1
ATOM 3359 C CA . GLU B 1 9 ? 10.539 -5.91 9.32 1 95.81 9 GLU B CA 1
ATOM 3360 C C . GLU B 1 9 ? 9.641 -6.445 8.203 1 95.81 9 GLU B C 1
ATOM 3362 O O . GLU B 1 9 ? 9.172 -5.684 7.363 1 95.81 9 GLU B O 1
ATOM 3367 N N . ASP B 1 10 ? 9.516 -7.762 8.203 1 97.88 10 ASP B N 1
ATOM 3368 C CA . ASP B 1 10 ? 8.445 -8.367 7.418 1 97.88 10 ASP B CA 1
ATOM 3369 C C . ASP B 1 10 ? 7.098 -8.227 8.125 1 97.88 10 ASP B C 1
ATOM 3371 O O . ASP B 1 10 ? 7 -8.445 9.336 1 97.88 10 ASP B O 1
ATOM 3375 N N . ILE B 1 11 ? 6.121 -7.785 7.418 1 98.06 11 ILE B N 1
ATOM 3376 C CA . ILE B 1 11 ? 4.762 -7.789 7.949 1 98.06 11 ILE B CA 1
ATOM 3377 C C . ILE B 1 11 ? 4.082 -9.117 7.617 1 98.06 11 ILE B C 1
ATOM 3379 O O . ILE B 1 11 ? 3.646 -9.328 6.48 1 98.06 11 ILE B O 1
ATOM 3383 N N . LEU B 1 12 ? 3.951 -9.969 8.594 1 98.12 12 LEU B N 1
ATOM 3384 C CA . LEU B 1 12 ? 3.484 -11.344 8.422 1 98.12 12 LEU B CA 1
ATOM 3385 C C . LEU B 1 12 ? 1.961 -11.406 8.438 1 98.12 12 LEU B C 1
ATOM 3387 O O . LEU B 1 12 ? 1.301 -10.438 8.82 1 98.12 12 LEU B O 1
ATOM 3391 N N . PRO B 1 13 ? 1.352 -12.492 8 1 97.25 13 PRO B N 1
ATOM 3392 C CA . PRO B 1 13 ? -0.105 -12.625 7.918 1 97.25 13 PRO B CA 1
ATOM 3393 C C . PRO B 1 13 ? -0.799 -12.328 9.25 1 97.25 13 PRO B C 1
ATOM 3395 O O . PRO B 1 13 ? -1.868 -11.711 9.266 1 97.25 13 PRO B O 1
ATOM 3398 N N . GLU B 1 14 ? -0.205 -12.68 10.328 1 96.12 14 GLU B N 1
ATOM 3399 C CA . GLU B 1 14 ? -0.814 -12.523 11.648 1 96.12 14 GLU B CA 1
ATOM 3400 C C . GLU B 1 14 ? -0.964 -11.047 12.008 1 96.12 14 GLU B C 1
ATOM 3402 O O . GLU B 1 14 ? -1.835 -10.68 12.805 1 96.12 14 GLU B O 1
ATOM 3407 N N . ASP B 1 15 ? -0.17 -10.203 11.383 1 97.19 15 ASP B N 1
ATOM 3408 C CA . ASP B 1 15 ? -0.183 -8.773 11.695 1 97.19 15 ASP B CA 1
ATOM 3409 C C . ASP B 1 15 ? -1.005 -7.992 10.672 1 97.19 15 ASP B C 1
ATOM 3411 O O . ASP B 1 15 ? -1.372 -6.844 10.914 1 97.19 15 ASP B O 1
ATOM 3415 N N . GLN B 1 16 ? -1.344 -8.602 9.578 1 98.12 16 GLN B N 1
ATOM 3416 C CA . GLN B 1 16 ? -1.963 -7.91 8.453 1 98.12 16 GLN B CA 1
ATOM 3417 C C . GLN B 1 16 ? -3.322 -7.34 8.844 1 98.12 16 GLN B C 1
ATOM 3419 O O . GLN B 1 16 ? -3.721 -6.281 8.344 1 98.12 16 GLN B O 1
ATOM 3424 N N . PRO B 1 17 ? -4.078 -8.023 9.781 1 98.19 17 PRO B N 1
ATOM 3425 C CA . PRO B 1 17 ? -5.352 -7.414 10.188 1 98.19 17 PRO B CA 1
ATOM 3426 C C . PRO B 1 17 ? -5.172 -6.023 10.797 1 98.19 17 PRO B C 1
ATOM 3428 O O . PRO B 1 17 ? -5.98 -5.125 10.539 1 98.19 17 PRO B O 1
ATOM 3431 N N . TYR B 1 18 ? -4.113 -5.812 11.586 1 98.44 18 TYR B N 1
ATOM 3432 C CA . TYR B 1 18 ? -3.848 -4.504 12.172 1 98.44 18 TYR B CA 1
ATOM 3433 C C . TYR B 1 18 ? -3.541 -3.475 11.086 1 98.44 18 TYR B C 1
ATOM 3435 O O . TYR B 1 18 ? -4.074 -2.363 11.109 1 98.44 18 TYR B O 1
ATOM 3443 N N . TRP B 1 19 ? -2.705 -3.816 10.164 1 98.25 19 TRP B N 1
ATOM 3444 C CA . TRP B 1 19 ? -2.312 -2.922 9.078 1 98.25 19 TRP B CA 1
ATOM 3445 C C . TRP B 1 19 ? -3.514 -2.547 8.219 1 98.25 19 TRP B C 1
ATOM 3447 O O . TRP B 1 19 ? -3.705 -1.375 7.887 1 98.25 19 TRP B O 1
ATOM 3457 N N . HIS B 1 20 ? -4.277 -3.564 7.879 1 98 20 HIS B N 1
ATOM 3458 C CA . HIS B 1 20 ? -5.48 -3.328 7.09 1 98 20 HIS B CA 1
ATOM 3459 C C . HIS B 1 20 ? -6.438 -2.383 7.812 1 98 20 HIS B C 1
ATOM 3461 O O . HIS B 1 20 ? -6.98 -1.461 7.199 1 98 20 HIS B O 1
ATOM 3467 N N . PHE B 1 21 ? -6.59 -2.604 9.086 1 98.19 21 PHE B N 1
ATOM 3468 C CA . PHE B 1 21 ? -7.488 -1.796 9.906 1 98.19 21 PHE B CA 1
ATOM 3469 C C . PHE B 1 21 ? -7.051 -0.336 9.906 1 98.19 21 PHE B C 1
ATOM 3471 O O . PHE B 1 21 ? -7.863 0.561 9.672 1 98.19 21 PHE B O 1
ATOM 3478 N N . VAL B 1 22 ? -5.828 -0.081 10.156 1 98.31 22 VAL B N 1
ATOM 3479 C CA . VAL B 1 22 ? -5.285 1.272 10.211 1 98.31 22 VAL B CA 1
ATOM 3480 C C . VAL B 1 22 ? -5.434 1.949 8.852 1 98.31 22 VAL B C 1
ATOM 3482 O O . VAL B 1 22 ? -5.887 3.094 8.766 1 98.31 22 VAL B O 1
ATOM 3485 N N . ARG B 1 23 ? -5.07 1.284 7.781 1 97.62 23 ARG B N 1
ATOM 3486 C CA . ARG B 1 23 ? -5.156 1.85 6.438 1 97.62 23 ARG B CA 1
ATOM 3487 C C . ARG B 1 23 ? -6.605 2.15 6.062 1 97.62 23 ARG B C 1
ATOM 3489 O O . ARG B 1 23 ? -6.883 3.156 5.406 1 97.62 23 ARG B O 1
ATOM 3496 N N . GLN B 1 24 ? -7.484 1.277 6.465 1 97.25 24 GLN B N 1
ATOM 3497 C CA . GLN B 1 24 ? -8.906 1.475 6.184 1 97.25 24 GLN B CA 1
ATOM 3498 C C . GLN B 1 24 ? -9.438 2.719 6.887 1 97.25 24 GLN B C 1
ATOM 3500 O O . GLN B 1 24 ? -10.18 3.504 6.293 1 97.25 24 GLN B O 1
ATOM 3505 N N . GLN B 1 25 ? -9.07 2.855 8.133 1 97.75 25 GLN B N 1
ATOM 3506 C CA . GLN B 1 25 ? -9.531 4.023 8.875 1 97.75 25 GLN B CA 1
ATOM 3507 C C . GLN B 1 25 ? -8.906 5.305 8.336 1 97.75 25 GLN B C 1
ATOM 3509 O O . GLN B 1 25 ? -9.539 6.363 8.344 1 97.75 25 GLN B O 1
ATOM 3514 N N . ALA B 1 26 ? -7.637 5.23 7.887 1 97.94 26 ALA B N 1
ATOM 3515 C CA . ALA B 1 26 ? -7.004 6.387 7.258 1 97.94 26 ALA B CA 1
ATOM 3516 C C . ALA B 1 26 ? -7.766 6.816 6.008 1 97.94 26 ALA B C 1
ATOM 3518 O O . ALA B 1 26 ? -7.992 8.008 5.789 1 97.94 26 ALA B O 1
ATOM 3519 N N . ALA B 1 27 ? -8.164 5.883 5.199 1 97.38 27 ALA B N 1
ATOM 3520 C CA . ALA B 1 27 ? -8.938 6.176 3.996 1 97.38 27 ALA B CA 1
ATOM 3521 C C . ALA B 1 27 ? -10.305 6.758 4.348 1 97.38 27 ALA B C 1
ATOM 3523 O O . ALA B 1 27 ? -10.797 7.664 3.67 1 97.38 27 ALA B O 1
ATOM 3524 N N . ARG B 1 28 ? -10.914 6.191 5.367 1 97.12 28 ARG B N 1
ATOM 3525 C CA . ARG B 1 28 ? -12.234 6.652 5.797 1 97.12 28 ARG B CA 1
ATOM 3526 C C . ARG B 1 28 ? -12.188 8.109 6.238 1 97.12 28 ARG B C 1
ATOM 3528 O O . ARG B 1 28 ? -13.023 8.914 5.82 1 97.12 28 ARG B O 1
ATOM 3535 N N . ILE B 1 29 ? -11.211 8.43 7.066 1 98 29 ILE B N 1
ATOM 3536 C CA . ILE B 1 29 ? -11.117 9.797 7.57 1 98 29 ILE B CA 1
ATOM 3537 C C . ILE B 1 29 ? -10.781 10.75 6.422 1 98 29 ILE B C 1
ATOM 3539 O O . ILE B 1 29 ? -11.25 11.891 6.402 1 98 29 ILE B O 1
ATOM 3543 N N . ALA B 1 30 ? -9.914 10.32 5.504 1 97.94 30 ALA B N 1
ATOM 3544 C CA . ALA B 1 30 ? -9.602 11.117 4.32 1 97.94 30 ALA B CA 1
ATOM 3545 C C . ALA B 1 30 ? -10.867 11.461 3.541 1 97.94 30 ALA B C 1
ATOM 3547 O O . ALA B 1 30 ? -11.062 12.609 3.137 1 97.94 30 ALA B O 1
ATOM 3548 N N . ALA B 1 31 ? -11.727 10.539 3.381 1 96.81 31 ALA B N 1
ATOM 3549 C CA . ALA B 1 31 ? -12.969 10.727 2.635 1 96.81 31 ALA B CA 1
ATOM 3550 C C . ALA B 1 31 ? -13.898 11.695 3.35 1 96.81 31 ALA B C 1
ATOM 3552 O O . ALA B 1 31 ? -14.547 12.531 2.709 1 96.81 31 ALA B O 1
ATOM 3553 N N . LEU B 1 32 ? -13.938 11.602 4.652 1 97.31 32 LEU B N 1
ATOM 3554 C CA . LEU B 1 32 ? -14.82 12.453 5.449 1 97.31 32 LEU B CA 1
ATOM 3555 C C . LEU B 1 32 ? -14.414 13.914 5.34 1 97.31 32 LEU B C 1
ATOM 3557 O O . LEU B 1 32 ? -15.266 14.805 5.418 1 97.31 32 LEU B O 1
ATOM 3561 N N . TYR B 1 33 ? -13.148 14.164 5.148 1 97.81 33 TYR B N 1
ATOM 3562 C CA . TYR B 1 33 ? -12.641 15.531 5.168 1 97.81 33 TYR B CA 1
ATOM 3563 C C . TYR B 1 33 ? -12.281 16 3.764 1 97.81 33 TYR B C 1
ATOM 3565 O O . TYR B 1 33 ? -11.812 17.125 3.58 1 97.81 33 TYR B O 1
ATOM 3573 N N . GLY B 1 34 ? -12.422 15.148 2.746 1 96.62 34 GLY B N 1
ATOM 3574 C CA . GLY B 1 34 ? -12.273 15.547 1.355 1 96.62 34 GLY B CA 1
ATOM 3575 C C . GLY B 1 34 ? -10.844 15.453 0.859 1 96.62 34 GLY B C 1
ATOM 3576 O O . GLY B 1 34 ? -10.445 16.172 -0.055 1 96.62 34 GLY B O 1
ATOM 3577 N N . TYR B 1 35 ? -10.047 14.641 1.492 1 98.06 35 TYR B N 1
ATOM 3578 C CA . TYR B 1 35 ? -8.672 14.438 1.045 1 98.06 35 TYR B CA 1
ATOM 3579 C C . TYR B 1 35 ? -8.594 13.32 0.015 1 98.06 35 TYR B C 1
ATOM 3581 O O . TYR B 1 35 ? -9.266 12.297 0.152 1 98.06 35 TYR B O 1
ATOM 3589 N N . GLN B 1 36 ? -7.754 13.547 -1.005 1 97.31 36 GLN B N 1
ATOM 3590 C CA . GLN B 1 36 ? -7.613 12.57 -2.082 1 97.31 36 GLN B CA 1
ATOM 3591 C C . GLN B 1 36 ? -6.223 11.945 -2.082 1 97.31 36 GLN B C 1
ATOM 3593 O O . GLN B 1 36 ? -5.227 12.633 -1.862 1 97.31 36 GLN B O 1
ATOM 3598 N N . ARG B 1 37 ? -6.145 10.719 -2.361 1 98.06 37 ARG B N 1
ATOM 3599 C CA . ARG B 1 37 ? -4.898 9.969 -2.291 1 98.06 37 ARG B CA 1
ATOM 3600 C C . ARG B 1 37 ? -3.961 10.352 -3.432 1 98.06 37 ARG B C 1
ATOM 3602 O O . ARG B 1 37 ? -4.406 10.578 -4.559 1 98.06 37 ARG B O 1
ATOM 3609 N N . THR B 1 38 ? -2.711 10.508 -3.16 1 98.5 38 THR B N 1
ATOM 3610 C CA . THR B 1 38 ? -1.611 10.719 -4.098 1 98.5 38 THR B CA 1
ATOM 3611 C C . THR B 1 38 ? -0.382 9.922 -3.676 1 98.5 38 THR B C 1
ATOM 3613 O O . THR B 1 38 ? 0.078 10.031 -2.537 1 98.5 38 THR B O 1
ATOM 3616 N N . ASP B 1 39 ? 0.089 9.078 -4.559 1 98.06 39 ASP B N 1
ATOM 3617 C CA . ASP B 1 39 ? 1.288 8.297 -4.273 1 98.06 39 ASP B CA 1
ATOM 3618 C C . ASP B 1 39 ? 2.48 8.805 -5.082 1 98.06 39 ASP B C 1
ATOM 3620 O O . ASP B 1 39 ? 2.363 9.047 -6.285 1 98.06 39 ASP B O 1
ATOM 3624 N N . THR B 1 40 ? 3.596 9.008 -4.391 1 98.44 40 THR B N 1
ATOM 3625 C CA . THR B 1 40 ? 4.824 9.445 -5.047 1 98.44 40 THR B CA 1
ATOM 3626 C C . THR B 1 40 ? 5.855 8.32 -5.07 1 98.44 40 THR B C 1
ATOM 3628 O O . THR B 1 40 ? 5.699 7.312 -4.375 1 98.44 40 THR B O 1
ATOM 3631 N N . PRO B 1 41 ? 6.852 8.414 -5.859 1 98.19 41 PRO B N 1
ATOM 3632 C CA . PRO B 1 41 ? 7.883 7.375 -5.949 1 98.19 41 PRO B CA 1
ATOM 3633 C C . PRO B 1 41 ? 8.602 7.148 -4.621 1 98.19 41 PRO B C 1
ATOM 3635 O O . PRO B 1 41 ? 8.68 8.055 -3.791 1 98.19 41 PRO B O 1
ATOM 3638 N N . VAL B 1 42 ? 9.125 5.926 -4.5 1 98.38 42 VAL B N 1
ATOM 3639 C CA . VAL B 1 42 ? 9.836 5.527 -3.289 1 98.38 42 VAL B CA 1
ATOM 3640 C C . VAL B 1 42 ? 11.133 6.324 -3.164 1 98.38 42 VAL B C 1
ATOM 3642 O O . VAL B 1 42 ? 11.578 6.633 -2.055 1 98.38 42 VAL B O 1
ATOM 3645 N N . PHE B 1 43 ? 11.742 6.613 -4.262 1 97.88 43 PHE B N 1
ATOM 3646 C CA . PHE B 1 43 ? 12.945 7.438 -4.246 1 97.88 43 PHE B CA 1
ATOM 3647 C C . PHE B 1 43 ? 12.734 8.719 -5.047 1 97.88 43 PHE B C 1
ATOM 3649 O O . PHE B 1 43 ? 11.891 8.766 -5.949 1 97.88 43 PHE B O 1
ATOM 3656 N N . GLU B 1 44 ? 13.43 9.758 -4.656 1 98.06 44 GLU B N 1
ATOM 3657 C CA . GLU B 1 44 ? 13.406 11.094 -5.242 1 98.06 44 GLU B CA 1
ATOM 3658 C C . GLU B 1 44 ? 14.812 11.633 -5.461 1 98.06 44 GLU B C 1
ATOM 3660 O O . GLU B 1 44 ? 15.789 11.031 -5 1 98.06 44 GLU B O 1
ATOM 3665 N N . ASP B 1 45 ? 14.836 12.75 -6.227 1 97.25 45 ASP B N 1
ATOM 3666 C CA . ASP B 1 45 ? 16.078 13.5 -6.277 1 97.25 45 ASP B CA 1
ATOM 3667 C C . ASP B 1 45 ? 16.547 13.891 -4.875 1 97.25 45 ASP B C 1
ATOM 3669 O O . ASP B 1 45 ? 15.781 14.445 -4.09 1 97.25 45 ASP B O 1
ATOM 3673 N N . ALA B 1 46 ? 17.812 13.594 -4.59 1 96.69 46 ALA B N 1
ATOM 3674 C CA . ALA B 1 46 ? 18.344 13.891 -3.258 1 96.69 46 ALA B CA 1
ATOM 3675 C C . ALA B 1 46 ? 18.203 15.375 -2.934 1 96.69 46 ALA B C 1
ATOM 3677 O O . ALA B 1 46 ? 17.984 15.75 -1.779 1 96.69 46 ALA B O 1
ATOM 3678 N N . GLY B 1 47 ? 18.344 16.203 -3.904 1 96.5 47 GLY B N 1
ATOM 3679 C CA . GLY B 1 47 ? 18.266 17.641 -3.73 1 96.5 47 GLY B CA 1
ATOM 3680 C C . GLY B 1 47 ? 16.922 18.125 -3.199 1 96.5 47 GLY B C 1
ATOM 3681 O O . GLY B 1 47 ? 16.844 19.156 -2.553 1 96.5 47 GLY B O 1
ATOM 3682 N N . LEU B 1 48 ? 15.891 17.328 -3.48 1 97.44 48 LEU B N 1
ATOM 3683 C CA . LEU B 1 48 ? 14.562 17.672 -2.986 1 97.44 48 LEU B CA 1
ATOM 3684 C C . LEU B 1 48 ? 14.555 17.781 -1.466 1 97.44 48 LEU B C 1
ATOM 3686 O O . LEU B 1 48 ? 14.008 18.734 -0.912 1 97.44 48 LEU B O 1
ATOM 3690 N N . PHE B 1 49 ? 15.203 16.875 -0.838 1 96.62 49 PHE B N 1
ATOM 3691 C CA . PHE B 1 49 ? 15.156 16.812 0.618 1 96.62 49 PHE B CA 1
ATOM 3692 C C . PHE B 1 49 ? 16.203 17.734 1.237 1 96.62 49 PHE B C 1
ATOM 3694 O O . PHE B 1 49 ? 15.984 18.297 2.307 1 96.62 49 PHE B O 1
ATOM 3701 N N . VAL B 1 50 ? 17.328 17.859 0.583 1 94.69 50 VAL B N 1
ATOM 3702 C CA . VAL B 1 50 ? 18.344 18.797 1.062 1 94.69 50 VAL B CA 1
ATOM 3703 C C . VAL B 1 50 ? 17.766 20.203 1.108 1 94.69 50 VAL B C 1
ATOM 3705 O O . VAL B 1 50 ? 17.953 20.938 2.086 1 94.69 50 VAL B O 1
ATOM 3708 N N . ARG B 1 51 ? 17.016 20.5 0.129 1 92.94 51 ARG B N 1
ATOM 3709 C CA . ARG B 1 51 ? 16.422 21.828 0.011 1 92.94 51 ARG B CA 1
ATOM 3710 C C . ARG B 1 51 ? 15.25 22 0.968 1 92.94 51 ARG B C 1
ATOM 3712 O O . ARG B 1 51 ? 15.094 23.047 1.592 1 92.94 51 ARG B O 1
ATOM 3719 N N . SER B 1 52 ? 14.414 21.047 1.088 1 93 52 SER B N 1
ATOM 3720 C CA . SER B 1 52 ? 13.148 21.172 1.805 1 93 52 SER B CA 1
ATOM 3721 C C . SER B 1 52 ? 13.328 20.922 3.297 1 93 52 SER B C 1
ATOM 3723 O O . SER B 1 52 ? 12.828 21.688 4.129 1 93 52 SER B O 1
ATOM 3725 N N . VAL B 1 53 ? 13.953 19.875 3.658 1 89.25 53 VAL B N 1
ATOM 3726 C CA . VAL B 1 53 ? 14.078 19.438 5.043 1 89.25 53 VAL B CA 1
ATOM 3727 C C . VAL B 1 53 ? 15.148 20.25 5.758 1 89.25 53 VAL B C 1
ATOM 3729 O O . VAL B 1 53 ? 15.039 20.516 6.957 1 89.25 53 VAL B O 1
ATOM 3732 N N . GLY B 1 54 ? 16.125 20.672 5.062 1 85.56 54 GLY B N 1
ATOM 3733 C CA . GLY B 1 54 ? 17.172 21.5 5.629 1 85.56 54 GLY B CA 1
ATOM 3734 C C . GLY B 1 54 ? 18.453 20.75 5.898 1 85.56 54 GLY B C 1
ATOM 3735 O O . GLY B 1 54 ? 18.438 19.688 6.527 1 85.56 54 GLY B O 1
ATOM 3736 N N . GLU B 1 55 ? 19.547 21.359 5.613 1 80.06 55 GLU B N 1
ATOM 3737 C CA . GLU B 1 55 ? 20.875 20.75 5.715 1 80.06 55 GLU B CA 1
ATOM 3738 C C . GLU B 1 55 ? 21.281 20.547 7.172 1 80.06 55 GLU B C 1
ATOM 3740 O O . GLU B 1 55 ? 22.031 19.625 7.488 1 80.06 55 GLU B O 1
ATOM 3745 N N . GLY B 1 56 ? 20.719 21.297 8.008 1 78.06 56 GLY B N 1
ATOM 3746 C CA . GLY B 1 56 ? 21.109 21.25 9.406 1 78.06 56 GLY B CA 1
ATOM 3747 C C . GLY B 1 56 ? 20.344 20.188 10.195 1 78.06 56 GLY B C 1
ATOM 3748 O O . GLY B 1 56 ? 20.656 19.938 11.359 1 78.06 56 GLY B O 1
ATOM 3749 N N . THR B 1 57 ? 19.453 19.516 9.539 1 83.69 57 THR B N 1
ATOM 3750 C CA . THR B 1 57 ? 18.672 18.5 10.234 1 83.69 57 THR B CA 1
ATOM 3751 C C . THR B 1 57 ? 19.422 17.172 10.258 1 83.69 57 THR B C 1
ATOM 3753 O O . THR B 1 57 ? 20.219 16.875 9.375 1 83.69 57 THR B O 1
ATOM 3756 N N . ASP B 1 58 ? 19.094 16.344 11.219 1 83.75 58 ASP B N 1
ATOM 3757 C CA . ASP B 1 58 ? 19.672 15.008 11.336 1 83.75 58 ASP B CA 1
ATOM 3758 C C . ASP B 1 58 ? 19.297 14.133 10.133 1 83.75 58 ASP B C 1
ATOM 3760 O O . ASP B 1 58 ? 20.094 13.305 9.688 1 83.75 58 ASP B O 1
ATOM 3764 N N . ILE B 1 59 ? 18.219 14.32 9.609 1 89.06 59 ILE B N 1
ATOM 3765 C CA . ILE B 1 59 ? 17.734 13.531 8.484 1 89.06 59 ILE B CA 1
ATOM 3766 C C . ILE B 1 59 ? 18.656 13.719 7.285 1 89.06 59 ILE B C 1
ATOM 3768 O O . ILE B 1 59 ? 19.188 12.742 6.742 1 89.06 59 ILE B O 1
ATOM 3772 N N . VAL B 1 60 ? 18.938 14.914 6.918 1 89.12 60 VAL B N 1
ATOM 3773 C CA . VAL B 1 60 ? 19.719 15.203 5.719 1 89.12 60 VAL B CA 1
ATOM 3774 C C . VAL B 1 60 ? 21.188 14.93 5.973 1 89.12 60 VAL B C 1
ATOM 3776 O O . VAL B 1 60 ? 21.891 14.406 5.102 1 89.12 60 VAL B O 1
ATOM 3779 N N . SER B 1 61 ? 21.609 15.125 7.168 1 84.5 61 SER B N 1
ATOM 3780 C CA . SER B 1 61 ? 23.047 15.023 7.453 1 84.5 61 SER B CA 1
ATOM 3781 C C . SER B 1 61 ? 23.453 13.578 7.703 1 84.5 61 SER B C 1
ATOM 3783 O O . SER B 1 61 ? 24.578 13.18 7.383 1 84.5 61 SER B O 1
ATOM 3785 N N . LYS B 1 62 ? 22.484 12.75 8.195 1 87.38 62 LYS B N 1
ATOM 3786 C CA . LYS B 1 62 ? 22.984 11.477 8.711 1 87.38 62 LYS B CA 1
ATOM 3787 C C . LYS B 1 62 ? 22.047 10.328 8.328 1 87.38 62 LYS B C 1
ATOM 3789 O O . LYS B 1 62 ? 22.453 9.164 8.336 1 87.38 62 LYS B O 1
ATOM 3794 N N . GLU B 1 63 ? 20.891 10.664 7.965 1 93 63 GLU B N 1
ATOM 3795 C CA . GLU B 1 63 ? 19.922 9.57 8.023 1 93 63 GLU B CA 1
ATOM 3796 C C . GLU B 1 63 ? 19.422 9.195 6.633 1 93 63 GLU B C 1
ATOM 3798 O O . GLU B 1 63 ? 18.75 8.188 6.461 1 93 63 GLU B O 1
ATOM 3803 N N . MET B 1 64 ? 19.766 9.953 5.625 1 95 64 MET B N 1
ATOM 3804 C CA . MET B 1 64 ? 19.219 9.695 4.289 1 95 64 MET B CA 1
ATOM 3805 C C . MET B 1 64 ? 19.891 8.484 3.656 1 95 64 MET B C 1
ATOM 3807 O O . MET B 1 64 ? 21.109 8.289 3.807 1 95 64 MET B O 1
ATOM 3811 N N . TYR B 1 65 ? 19.156 7.605 3.006 1 96.38 65 TYR B N 1
ATOM 3812 C CA . TYR B 1 65 ? 19.672 6.57 2.119 1 96.38 65 TYR B CA 1
ATOM 3813 C C . TYR B 1 65 ? 19.891 7.117 0.712 1 96.38 65 TYR B C 1
ATOM 3815 O O . TYR B 1 65 ? 19.062 6.906 -0.178 1 96.38 65 TYR B O 1
ATOM 3823 N N . THR B 1 66 ? 21.016 7.738 0.542 1 96.12 66 THR B N 1
ATOM 3824 C CA . THR B 1 66 ? 21.328 8.375 -0.733 1 96.12 66 THR B CA 1
ATOM 3825 C C . THR B 1 66 ? 22.266 7.5 -1.559 1 96.12 66 THR B C 1
ATOM 3827 O O . THR B 1 66 ? 23.203 6.891 -1.018 1 96.12 66 THR B O 1
ATOM 3830 N N . PHE B 1 67 ? 22.031 7.391 -2.822 1 96 67 PHE B N 1
ATOM 3831 C CA . PHE B 1 67 ? 22.844 6.586 -3.729 1 96 67 PHE B CA 1
ATOM 3832 C C . PHE B 1 67 ? 22.781 7.145 -5.145 1 96 67 PHE B C 1
ATOM 3834 O O . PHE B 1 67 ? 21.953 7.996 -5.449 1 96 67 PHE B O 1
ATOM 3841 N N . GLU B 1 68 ? 23.703 6.754 -5.922 1 94.38 68 GLU B N 1
ATOM 3842 C CA . GLU B 1 68 ? 23.75 7.125 -7.332 1 94.38 68 GLU B CA 1
ATOM 3843 C C . GLU B 1 68 ? 23.219 5.996 -8.219 1 94.38 68 GLU B C 1
ATOM 3845 O O . GLU B 1 68 ? 23.562 4.832 -8.008 1 94.38 68 GLU B O 1
ATOM 3850 N N . ASP B 1 69 ? 22.391 6.395 -9.102 1 91 69 ASP B N 1
ATOM 3851 C CA . ASP B 1 69 ? 21.953 5.352 -10.023 1 91 69 ASP B CA 1
ATOM 3852 C C . ASP B 1 69 ? 22.938 5.172 -11.172 1 91 69 ASP B C 1
ATOM 3854 O O . ASP B 1 69 ? 24 5.797 -11.18 1 91 69 ASP B O 1
ATOM 3858 N N . ARG B 1 70 ? 22.641 4.285 -12.117 1 89 70 ARG B N 1
ATOM 3859 C CA . ARG B 1 70 ? 23.547 3.934 -13.195 1 89 70 ARG B CA 1
ATOM 3860 C C . ARG B 1 70 ? 23.781 5.121 -14.133 1 89 70 ARG B C 1
ATOM 3862 O O . ARG B 1 70 ? 24.812 5.199 -14.797 1 89 70 ARG B O 1
ATOM 3869 N N . GLY B 1 71 ? 22.891 6.062 -14.195 1 89.81 71 GLY B N 1
ATOM 3870 C CA . GLY B 1 71 ? 23.016 7.246 -15.031 1 89.81 71 GLY B CA 1
ATOM 3871 C C . GLY B 1 71 ? 23.734 8.391 -14.344 1 89.81 71 GLY B C 1
ATOM 3872 O O . GLY B 1 71 ? 24 9.43 -14.953 1 89.81 71 GLY B O 1
ATOM 3873 N N . GLY B 1 72 ? 23.984 8.25 -13.086 1 92.19 72 GLY B N 1
ATOM 3874 C CA . GLY B 1 72 ? 24.719 9.273 -12.359 1 92.19 72 GLY B CA 1
ATOM 3875 C C . GLY B 1 72 ? 23.828 10.188 -11.555 1 92.19 72 GLY B C 1
ATOM 3876 O O . GLY B 1 72 ? 24.312 11.109 -10.883 1 92.19 72 GLY B O 1
ATOM 3877 N N . ASP B 1 73 ? 22.547 9.953 -11.594 1 93.69 73 ASP B N 1
ATOM 3878 C CA . ASP B 1 73 ? 21.641 10.773 -10.805 1 93.69 73 ASP B CA 1
ATOM 3879 C C . ASP B 1 73 ? 21.719 10.414 -9.32 1 93.69 73 ASP B C 1
ATOM 3881 O O . ASP B 1 73 ? 21.75 9.234 -8.961 1 93.69 73 ASP B O 1
ATOM 3885 N N . LYS B 1 74 ? 21.844 11.453 -8.5 1 96.5 74 LYS B N 1
ATOM 3886 C CA . LYS B 1 74 ? 21.859 11.25 -7.055 1 96.5 74 LYS B CA 1
ATOM 3887 C C . LYS B 1 74 ? 20.438 11.125 -6.504 1 96.5 74 LYS B C 1
ATOM 3889 O O . LYS B 1 74 ? 19.688 12.109 -6.469 1 96.5 74 LYS B O 1
ATOM 3894 N N . LEU B 1 75 ? 20.078 9.953 -6.051 1 97.5 75 LEU B N 1
ATOM 3895 C CA . LEU B 1 75 ? 18.734 9.641 -5.582 1 97.5 75 LEU B CA 1
ATOM 3896 C C . LEU B 1 75 ? 18.734 9.328 -4.086 1 97.5 75 LEU B C 1
ATOM 3898 O O . LEU B 1 75 ? 19.781 9.008 -3.518 1 97.5 75 LEU B O 1
ATOM 3902 N N . THR B 1 76 ? 17.672 9.5 -3.479 1 97.81 76 THR B N 1
ATOM 3903 C CA . THR B 1 76 ? 17.5 9.156 -2.068 1 97.81 76 THR B CA 1
ATOM 3904 C C . THR B 1 76 ? 16.141 8.523 -1.816 1 97.81 76 THR B C 1
ATOM 3906 O O . THR B 1 76 ? 15.141 8.961 -2.383 1 97.81 76 THR B O 1
ATOM 3909 N N . LEU B 1 77 ? 16.188 7.367 -1.05 1 98.12 77 LEU B N 1
ATOM 3910 C CA . LEU B 1 77 ? 14.906 6.887 -0.541 1 98.12 77 LEU B CA 1
ATOM 3911 C C . LEU B 1 77 ? 14.234 7.941 0.327 1 98.12 77 LEU B C 1
ATOM 3913 O O . LEU B 1 77 ? 14.883 8.57 1.167 1 98.12 77 LEU B O 1
ATOM 3917 N N . ARG B 1 78 ? 12.922 8.211 0.099 1 98.12 78 ARG B N 1
ATOM 3918 C CA . ARG B 1 78 ? 12.258 9.336 0.745 1 98.12 78 ARG B CA 1
ATOM 3919 C C . ARG B 1 78 ? 12.336 9.219 2.264 1 98.12 78 ARG B C 1
ATOM 3921 O O . ARG B 1 78 ? 11.875 8.227 2.836 1 98.12 78 ARG B O 1
ATOM 3928 N N . PRO B 1 79 ? 12.82 10.211 2.971 1 97.12 79 PRO B N 1
ATOM 3929 C CA . PRO B 1 79 ? 12.875 10.18 4.434 1 97.12 79 PRO B CA 1
ATOM 3930 C C . PRO B 1 79 ? 11.633 10.781 5.086 1 97.12 79 PRO B C 1
ATOM 3932 O O . PRO B 1 79 ? 11.492 10.734 6.309 1 97.12 79 PRO B O 1
ATOM 3935 N N . GLU B 1 80 ? 10.781 11.383 4.316 1 96.38 80 GLU B N 1
ATOM 3936 C CA . GLU B 1 80 ? 9.5 11.93 4.75 1 96.38 80 GLU B CA 1
ATOM 3937 C C . GLU B 1 80 ? 8.555 12.117 3.568 1 96.38 80 GLU B C 1
ATOM 3939 O O . GLU B 1 80 ? 8.961 11.992 2.412 1 96.38 80 GLU B O 1
ATOM 3944 N N . GLY B 1 81 ? 7.281 12.383 3.82 1 97.5 81 GLY B N 1
ATOM 3945 C CA . GLY B 1 81 ? 6.305 12.273 2.75 1 97.5 81 GLY B CA 1
ATOM 3946 C C . GLY B 1 81 ? 5.797 13.617 2.264 1 97.5 81 GLY B C 1
ATOM 3947 O O . GLY B 1 81 ? 5.184 13.703 1.199 1 97.5 81 GLY B O 1
ATOM 3948 N N . THR B 1 82 ? 6.039 14.719 2.969 1 98.19 82 THR B N 1
ATOM 3949 C CA . THR B 1 82 ? 5.461 16.016 2.654 1 98.19 82 THR B CA 1
ATOM 3950 C C . THR B 1 82 ? 6.129 16.625 1.42 1 98.19 82 THR B C 1
ATOM 3952 O O . THR B 1 82 ? 5.445 17.062 0.496 1 98.19 82 THR B O 1
ATOM 3955 N N . ALA B 1 83 ? 7.465 16.609 1.347 1 97.88 83 ALA B N 1
ATOM 3956 C CA . ALA B 1 83 ? 8.211 17.234 0.258 1 97.88 83 ALA B CA 1
ATOM 3957 C C . ALA B 1 83 ? 7.855 16.609 -1.084 1 97.88 83 ALA B C 1
ATOM 3959 O O . ALA B 1 83 ? 7.605 17.312 -2.064 1 97.88 83 ALA B O 1
ATOM 3960 N N . PRO B 1 84 ? 7.812 15.258 -1.127 1 98.44 84 PRO B N 1
ATOM 3961 C CA . PRO B 1 84 ? 7.41 14.641 -2.395 1 98.44 84 PRO B CA 1
ATOM 3962 C C . PRO B 1 84 ? 6.008 15.055 -2.836 1 98.44 84 PRO B C 1
ATOM 3964 O O . PRO B 1 84 ? 5.766 15.242 -4.031 1 98.44 84 PRO B O 1
ATOM 3967 N N . ILE B 1 85 ? 5.066 15.203 -1.939 1 98.69 85 ILE B N 1
ATOM 3968 C CA . ILE B 1 85 ? 3.707 15.633 -2.254 1 98.69 85 ILE B CA 1
ATOM 3969 C C . ILE B 1 85 ? 3.729 17.062 -2.793 1 98.69 85 ILE B C 1
ATOM 3971 O O . ILE B 1 85 ? 3.045 17.375 -3.771 1 98.69 85 ILE B O 1
ATOM 3975 N N . CYS B 1 86 ? 4.512 17.906 -2.154 1 98.56 86 CYS B N 1
ATOM 3976 C CA . CYS B 1 86 ? 4.633 19.281 -2.613 1 98.56 86 CYS B CA 1
ATOM 3977 C C . CYS B 1 86 ? 5.262 19.344 -4 1 98.56 86 CYS B C 1
ATOM 3979 O O . CYS B 1 86 ? 4.852 20.141 -4.84 1 98.56 86 CYS B O 1
ATOM 3981 N N . ARG B 1 87 ? 6.297 18.531 -4.203 1 98.56 87 ARG B N 1
ATOM 3982 C CA . ARG B 1 87 ? 6.891 18.422 -5.531 1 98.56 87 ARG B CA 1
ATOM 3983 C C . ARG B 1 87 ? 5.848 18 -6.562 1 98.56 87 ARG B C 1
ATOM 3985 O O . ARG B 1 87 ? 5.77 18.578 -7.648 1 98.56 87 ARG B O 1
ATOM 3992 N N . ALA B 1 88 ? 5.082 16.984 -6.273 1 98.62 88 ALA B N 1
ATOM 3993 C CA . ALA B 1 88 ? 4.031 16.516 -7.176 1 98.62 88 ALA B CA 1
ATOM 3994 C C . ALA B 1 88 ? 3 17.609 -7.43 1 98.62 88 ALA B C 1
ATOM 3996 O O . ALA B 1 88 ? 2.525 17.781 -8.555 1 98.62 88 ALA B O 1
ATOM 3997 N N . TYR B 1 89 ? 2.605 18.328 -6.367 1 98.5 89 TYR B N 1
ATOM 3998 C CA . TYR B 1 89 ? 1.697 19.469 -6.465 1 98.5 89 TYR B CA 1
ATOM 3999 C C . TYR B 1 89 ? 2.168 20.453 -7.527 1 98.5 89 TYR B C 1
ATOM 4001 O O . TYR B 1 89 ? 1.38 20.891 -8.367 1 98.5 89 TYR B O 1
ATOM 4009 N N . LEU B 1 90 ? 3.43 20.797 -7.473 1 98.38 90 LEU B N 1
ATOM 4010 C CA . LEU B 1 90 ? 4.012 21.75 -8.414 1 98.38 90 LEU B CA 1
ATOM 4011 C C . LEU B 1 90 ? 4.148 21.141 -9.797 1 98.38 90 LEU B C 1
ATOM 4013 O O . LEU B 1 90 ? 3.758 21.75 -10.797 1 98.38 90 LEU B O 1
ATOM 4017 N N . GLU B 1 91 ? 4.652 19.922 -9.859 1 98.25 91 GLU B N 1
ATOM 4018 C CA . GLU B 1 91 ? 4.945 19.25 -11.125 1 98.25 91 GLU B CA 1
ATOM 4019 C C . GLU B 1 91 ? 3.686 19.078 -11.961 1 98.25 91 GLU B C 1
ATOM 4021 O O . GLU B 1 91 ? 3.727 19.203 -13.188 1 98.25 91 GLU B O 1
ATOM 4026 N N . HIS B 1 92 ? 2.605 18.812 -11.312 1 98.12 92 HIS B N 1
ATOM 4027 C CA . HIS B 1 92 ? 1.401 18.469 -12.055 1 98.12 92 HIS B CA 1
ATOM 4028 C C . HIS B 1 92 ? 0.431 19.641 -12.117 1 98.12 92 HIS B C 1
ATOM 4030 O O . HIS B 1 92 ? -0.753 19.469 -12.406 1 98.12 92 HIS B O 1
ATOM 4036 N N . GLY B 1 93 ? 0.835 20.797 -11.766 1 97.38 93 GLY B N 1
ATOM 4037 C CA . GLY B 1 93 ? 0.049 22 -11.93 1 97.38 93 GLY B CA 1
ATOM 4038 C C . GLY B 1 93 ? -1.195 22.031 -11.062 1 97.38 93 GLY B C 1
ATOM 4039 O O . GLY B 1 93 ? -2.238 22.531 -11.484 1 97.38 93 GLY B O 1
ATOM 4040 N N . MET B 1 94 ? -1.09 21.516 -9.883 1 97.31 94 MET B N 1
ATOM 4041 C CA . MET B 1 94 ? -2.266 21.453 -9.023 1 97.31 94 MET B CA 1
ATOM 4042 C C . MET B 1 94 ? -2.6 22.828 -8.453 1 97.31 94 MET B C 1
ATOM 4044 O O . MET B 1 94 ? -3.658 23.016 -7.848 1 97.31 94 MET B O 1
ATOM 4048 N N . GLN B 1 95 ? -1.789 23.797 -8.742 1 95.56 95 GLN B N 1
ATOM 4049 C CA . GLN B 1 95 ? -2.033 25.172 -8.305 1 95.56 95 GLN B CA 1
ATOM 4050 C C . GLN B 1 95 ? -3.309 25.734 -8.93 1 95.56 95 GLN B C 1
ATOM 4052 O O . GLN B 1 95 ? -3.881 26.703 -8.43 1 95.56 95 GLN B O 1
ATOM 4057 N N . THR B 1 96 ? -3.725 25.094 -9.977 1 94.69 96 THR B N 1
ATOM 4058 C CA . THR B 1 96 ? -4.891 25.578 -10.703 1 94.69 96 THR B CA 1
ATOM 4059 C C . THR B 1 96 ? -6.176 24.984 -10.133 1 94.69 96 THR B C 1
ATOM 4061 O O . THR B 1 96 ? -7.273 25.422 -10.477 1 94.69 96 THR B O 1
ATOM 4064 N N . ARG B 1 97 ? -6.035 24.078 -9.25 1 93.69 97 ARG B N 1
ATOM 4065 C CA . ARG B 1 97 ? -7.203 23.438 -8.656 1 93.69 97 ARG B CA 1
ATOM 4066 C C . ARG B 1 97 ? -7.828 24.328 -7.578 1 93.69 97 ARG B C 1
ATOM 4068 O O . ARG B 1 97 ? -7.219 25.297 -7.145 1 93.69 97 ARG B O 1
ATOM 4075 N N . THR B 1 98 ? -9.07 23.922 -7.254 1 91.69 98 THR B N 1
ATOM 4076 C CA . THR B 1 98 ? -9.742 24.594 -6.152 1 91.69 98 THR B CA 1
ATOM 4077 C C . THR B 1 98 ? -8.953 24.438 -4.855 1 91.69 98 THR B C 1
ATOM 4079 O O . THR B 1 98 ? -8.539 23.328 -4.5 1 91.69 98 THR B O 1
ATOM 4082 N N . LYS B 1 99 ? -8.758 25.578 -4.141 1 92.94 99 LYS B N 1
ATOM 4083 C CA . LYS B 1 99 ? -7.977 25.562 -2.906 1 92.94 99 LYS B CA 1
ATOM 4084 C C . LYS B 1 99 ? -8.883 25.406 -1.688 1 92.94 99 LYS B C 1
ATOM 4086 O O . LYS B 1 99 ? -10.023 25.875 -1.693 1 92.94 99 LYS B O 1
ATOM 4091 N N . PRO B 1 100 ? -8.375 24.891 -0.608 1 96 100 PRO B N 1
ATOM 4092 C CA . PRO B 1 100 ? -7.094 24.188 -0.521 1 96 100 PRO B CA 1
ATOM 4093 C C . PRO B 1 100 ? -7.109 22.844 -1.252 1 96 100 PRO B C 1
ATOM 4095 O O . PRO B 1 100 ? -8.133 22.172 -1.272 1 96 100 PRO B O 1
ATOM 4098 N N . VAL B 1 101 ? -5.996 22.547 -1.896 1 97.25 101 VAL B N 1
ATOM 4099 C CA . VAL B 1 101 ? -5.797 21.203 -2.439 1 97.25 101 VAL B CA 1
ATOM 4100 C C . VAL B 1 101 ? -5.496 20.234 -1.309 1 97.25 101 VAL B C 1
ATOM 4102 O O . VAL B 1 101 ? -4.512 20.391 -0.584 1 97.25 101 VAL B O 1
ATOM 4105 N N . LYS B 1 102 ? -6.387 19.266 -1.09 1 97.94 102 LYS B N 1
ATOM 4106 C CA . LYS B 1 102 ? -6.266 18.328 0.018 1 97.94 102 LYS B CA 1
ATOM 4107 C C . LYS B 1 102 ? -5.816 16.953 -0.476 1 97.94 102 LYS B C 1
ATOM 4109 O O . LYS B 1 102 ? -6.559 16.266 -1.182 1 97.94 102 LYS B O 1
ATOM 4114 N N . LEU B 1 103 ? -4.605 16.562 -0.054 1 98.56 103 LEU B N 1
ATOM 4115 C CA . LEU B 1 103 ? -4.012 15.312 -0.503 1 98.56 103 LEU B CA 1
ATOM 4116 C C . LEU B 1 103 ? -3.68 14.414 0.682 1 98.56 103 LEU B C 1
ATOM 4118 O O . LEU B 1 103 ? -3.402 14.898 1.78 1 98.56 103 LEU B O 1
ATOM 4122 N N . TYR B 1 104 ? -3.795 13.164 0.473 1 97.5 104 TYR B N 1
ATOM 4123 C CA . TYR B 1 104 ? -3.502 12.102 1.428 1 97.5 104 TYR B CA 1
ATOM 4124 C C . TYR B 1 104 ? -2.592 11.047 0.808 1 97.5 104 TYR B C 1
ATOM 4126 O O . TYR B 1 104 ? -2.66 10.789 -0.396 1 97.5 104 TYR B O 1
ATOM 4134 N N . TYR B 1 105 ? -1.604 10.578 1.579 1 98.38 105 TYR B N 1
ATOM 4135 C CA . TYR B 1 105 ? -0.71 9.555 1.048 1 98.38 105 TYR B CA 1
ATOM 4136 C C . TYR B 1 105 ? -0.473 8.453 2.074 1 98.38 105 TYR B C 1
ATOM 4138 O O . TYR B 1 105 ? -0.692 8.656 3.271 1 98.38 105 TYR B O 1
ATOM 4146 N N . LEU B 1 106 ? -0.168 7.234 1.652 1 96.94 106 LEU B N 1
ATOM 4147 C CA . LEU B 1 106 ? 0.378 6.094 2.379 1 96.94 106 LEU B CA 1
ATOM 4148 C C . LEU B 1 106 ? 1.754 5.715 1.841 1 96.94 106 LEU B C 1
ATOM 4150 O O . LEU B 1 106 ? 1.895 5.387 0.66 1 96.94 106 LEU B O 1
ATOM 4154 N N . SER B 1 107 ? 2.748 5.82 2.697 1 96.56 107 SER B N 1
ATOM 4155 C CA . SER B 1 107 ? 4.086 5.68 2.131 1 96.56 107 SER B CA 1
ATOM 4156 C C . SER B 1 107 ? 5.023 4.965 3.098 1 96.56 107 SER B C 1
ATOM 4158 O O . SER B 1 107 ? 4.82 5.008 4.312 1 96.56 107 SER B O 1
ATOM 4160 N N . SER B 1 108 ? 6.012 4.254 2.537 1 97.56 108 SER B N 1
ATOM 4161 C CA . SER B 1 108 ? 7.184 3.84 3.299 1 97.56 108 SER B CA 1
ATOM 4162 C C . SER B 1 108 ? 8.18 4.984 3.439 1 97.56 108 SER B C 1
ATOM 4164 O O . SER B 1 108 ? 8.398 5.746 2.496 1 97.56 108 SER B O 1
ATOM 4166 N N . ILE B 1 109 ? 8.711 5.082 4.566 1 97.75 109 ILE B N 1
ATOM 4167 C CA . ILE B 1 109 ? 9.688 6.121 4.895 1 97.75 109 ILE B CA 1
ATOM 4168 C C . ILE B 1 109 ? 11 5.477 5.316 1 97.75 109 ILE B C 1
ATOM 4170 O O . ILE B 1 109 ? 11.008 4.445 6 1 97.75 109 ILE B O 1
ATOM 4174 N N . PHE B 1 110 ? 12.125 6.129 4.945 1 97.69 110 PHE B N 1
ATOM 4175 C CA . PHE B 1 110 ? 13.43 5.516 5.16 1 97.69 110 PHE B CA 1
ATOM 4176 C C . PHE B 1 110 ? 14.367 6.473 5.891 1 97.69 110 PHE B C 1
ATOM 4178 O O . PHE B 1 110 ? 14.688 7.547 5.379 1 97.69 110 PHE B O 1
ATOM 4185 N N . ARG B 1 111 ? 14.797 6.102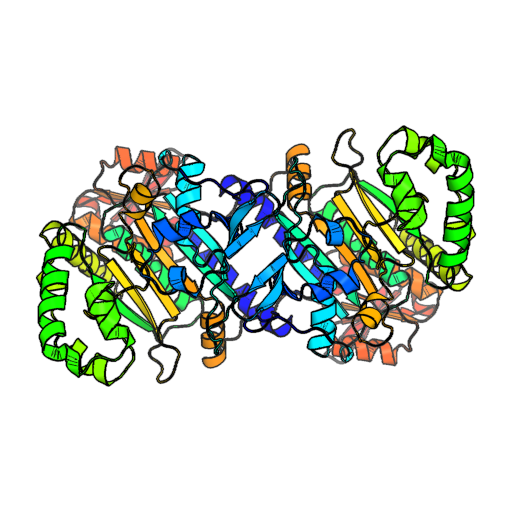 7.012 1 96 111 ARG B N 1
ATOM 4186 C CA . ARG B 1 111 ? 15.781 6.836 7.801 1 96 111 ARG B CA 1
ATOM 4187 C C . ARG B 1 111 ? 16.797 5.891 8.438 1 96 111 ARG B C 1
ATOM 4189 O O . ARG B 1 111 ? 16.406 4.938 9.117 1 96 111 ARG B O 1
ATOM 4196 N N . TYR B 1 112 ? 18.062 6.148 8.133 1 94.19 112 TYR B N 1
ATOM 4197 C CA . TYR B 1 112 ? 19.109 5.328 8.711 1 94.19 112 TYR B CA 1
ATOM 4198 C C . TYR B 1 112 ? 19.344 5.691 10.18 1 94.19 112 TYR B C 1
ATOM 4200 O O . TYR B 1 112 ? 20.297 6.391 10.508 1 94.19 112 TYR B O 1
ATOM 4208 N N . ASP B 1 113 ? 18.516 5.199 11.008 1 86.44 113 ASP B N 1
ATOM 4209 C CA . ASP B 1 113 ? 18.609 5.453 12.445 1 86.44 113 ASP B CA 1
ATOM 4210 C C . ASP B 1 113 ? 18.875 4.164 13.211 1 86.44 113 ASP B C 1
ATOM 4212 O O . ASP B 1 113 ? 18.906 3.078 12.625 1 86.44 113 ASP B O 1
ATOM 4216 N N . ARG B 1 114 ? 19.266 4.344 14.477 1 85.06 114 ARG B N 1
ATOM 4217 C CA . ARG B 1 114 ? 19.375 3.172 15.336 1 85.06 114 ARG B CA 1
ATOM 4218 C C . ARG B 1 114 ? 18 2.574 15.617 1 85.06 114 ARG B C 1
ATOM 4220 O O . ARG B 1 114 ? 17.156 3.221 16.234 1 85.06 114 ARG B O 1
ATOM 4227 N N . PRO B 1 115 ? 17.891 1.354 15.164 1 84.38 115 PRO B N 1
ATOM 4228 C CA . PRO B 1 115 ? 16.547 0.775 15.258 1 84.38 115 PRO B CA 1
ATOM 4229 C C . PRO B 1 115 ? 16.109 0.552 16.703 1 84.38 115 PRO B C 1
ATOM 4231 O O . PRO B 1 115 ? 16.906 0.177 17.547 1 84.38 115 PRO B O 1
ATOM 4234 N N . GLN B 1 116 ? 14.93 0.814 17.016 1 79.94 116 GLN B N 1
ATOM 4235 C CA . GLN B 1 116 ? 14.211 0.521 18.25 1 79.94 116 GLN B CA 1
ATOM 4236 C C . GLN B 1 116 ? 12.742 0.229 17.984 1 79.94 116 GLN B C 1
ATOM 4238 O O . GLN B 1 116 ? 12.281 0.34 16.844 1 79.94 116 GLN B O 1
ATOM 4243 N N . ALA B 1 117 ? 12.102 -0.219 19.109 1 74 117 ALA B N 1
ATOM 4244 C CA . ALA B 1 117 ? 10.688 -0.537 18.906 1 74 117 ALA B CA 1
ATOM 4245 C C . ALA B 1 117 ? 9.922 0.682 18.406 1 74 117 ALA B C 1
ATOM 4247 O O . ALA B 1 117 ? 9.961 1.746 19.031 1 74 117 ALA B O 1
ATOM 4248 N N . GLY B 1 118 ? 9.344 0.513 17.266 1 71.56 118 GLY B N 1
ATOM 4249 C CA . GLY B 1 118 ? 8.562 1.598 16.688 1 71.56 118 GLY B CA 1
ATOM 4250 C C . GLY B 1 118 ? 9.398 2.551 15.859 1 71.56 118 GLY B C 1
ATOM 4251 O O . GLY B 1 118 ? 8.867 3.465 15.227 1 71.56 118 GLY B O 1
ATOM 4252 N N . ARG B 1 119 ? 10.688 2.367 15.945 1 80.25 119 ARG B N 1
ATOM 4253 C CA . ARG B 1 119 ? 11.609 3.166 15.141 1 80.25 119 ARG B CA 1
ATOM 4254 C C . ARG B 1 119 ? 12.461 2.277 14.242 1 80.25 119 ARG B C 1
ATOM 4256 O O . ARG B 1 119 ? 13.477 1.728 14.688 1 80.25 119 ARG B O 1
ATOM 4263 N N . TYR B 1 120 ? 12.07 2.275 13.008 1 92.12 120 TYR B N 1
ATOM 4264 C CA . TYR B 1 120 ? 12.719 1.408 12.031 1 92.12 120 TYR B CA 1
ATOM 4265 C C . TYR B 1 120 ? 13.383 2.227 10.93 1 92.12 120 TYR B C 1
ATOM 4267 O O . TYR B 1 120 ? 13.07 3.408 10.75 1 92.12 120 TYR B O 1
ATOM 4275 N N . ARG B 1 121 ? 14.352 1.589 10.352 1 96.44 121 ARG B N 1
ATOM 4276 C CA . ARG B 1 121 ? 15 2.238 9.219 1 96.44 121 ARG B CA 1
ATOM 4277 C C . ARG B 1 121 ? 14.07 2.311 8.016 1 96.44 121 ARG B C 1
ATOM 4279 O O . ARG B 1 121 ? 14.227 3.174 7.148 1 96.44 121 ARG B O 1
ATOM 4286 N N . GLN B 1 122 ? 13.227 1.384 7.918 1 97.31 122 GLN B N 1
ATOM 4287 C CA . GLN B 1 122 ? 12.031 1.459 7.086 1 97.31 122 GLN B CA 1
ATOM 4288 C C . GLN B 1 122 ? 10.766 1.4 7.938 1 97.31 122 GLN B C 1
ATOM 4290 O O . GLN B 1 122 ? 10.531 0.417 8.641 1 97.31 122 GLN B O 1
ATOM 4295 N N . HIS B 1 123 ? 10.039 2.453 7.941 1 96.38 123 HIS B N 1
ATOM 4296 C CA . HIS B 1 123 ? 8.727 2.455 8.578 1 96.38 123 HIS B CA 1
ATOM 4297 C C . HIS B 1 123 ? 7.656 3.01 7.641 1 96.38 123 HIS B C 1
ATOM 4299 O O . HIS B 1 123 ? 7.953 3.365 6.5 1 96.38 123 HIS B O 1
ATOM 4305 N N . HIS B 1 124 ? 6.422 2.957 8.078 1 97.06 124 HIS B N 1
ATOM 4306 C CA . HIS B 1 124 ? 5.305 3.352 7.223 1 97.06 124 HIS B CA 1
ATOM 4307 C C . HIS B 1 124 ? 4.492 4.469 7.863 1 97.06 124 HIS B C 1
ATOM 4309 O O . HIS B 1 124 ? 4.281 4.473 9.078 1 97.06 124 HIS B O 1
ATOM 4315 N N . GLN B 1 125 ? 4.156 5.371 7.035 1 96.5 125 GLN B N 1
ATOM 4316 C CA . GLN B 1 125 ? 3.318 6.457 7.535 1 96.5 125 GLN B CA 1
ATOM 4317 C C . GLN B 1 125 ? 2.229 6.82 6.531 1 96.5 125 GLN B C 1
ATOM 4319 O O . GLN B 1 125 ? 2.303 6.438 5.363 1 96.5 125 GLN B O 1
ATOM 4324 N N . PHE B 1 126 ? 1.213 7.379 6.969 1 97.06 126 PHE B N 1
ATOM 4325 C CA . PHE B 1 126 ? 0.321 8.148 6.113 1 97.06 126 PHE B CA 1
ATOM 4326 C C . PHE B 1 126 ? 0.267 9.609 6.555 1 97.06 126 PHE B C 1
ATOM 4328 O O . PHE B 1 126 ? 0.606 9.93 7.695 1 97.06 126 PHE B O 1
ATOM 4335 N N . GLY B 1 127 ? 0.002 10.445 5.652 1 98.25 127 GLY B N 1
ATOM 4336 C CA . GLY B 1 127 ? -0.051 11.867 5.926 1 98.25 127 GLY B CA 1
ATOM 4337 C C . GLY B 1 127 ? -1.114 12.594 5.121 1 98.25 127 GLY B C 1
ATOM 4338 O O . GLY B 1 127 ? -1.669 12.031 4.172 1 98.25 127 GLY B O 1
ATOM 4339 N N . PHE B 1 128 ? -1.488 13.719 5.605 1 98.69 128 PHE B N 1
ATOM 4340 C CA . PHE B 1 128 ? -2.477 14.609 5.008 1 98.69 128 PHE B CA 1
ATOM 4341 C C . PHE B 1 128 ? -1.891 16 4.793 1 98.69 128 PHE B C 1
ATOM 4343 O O . PHE B 1 128 ? -1.221 16.547 5.676 1 98.69 128 PHE B O 1
ATOM 4350 N N . GLU B 1 129 ? -2.031 16.469 3.561 1 98.81 129 GLU B N 1
ATOM 4351 C CA . GLU B 1 129 ? -1.512 17.781 3.195 1 98.81 129 GLU B CA 1
ATOM 4352 C C . GLU B 1 129 ? -2.613 18.672 2.627 1 98.81 129 GLU B C 1
ATOM 4354 O O . GLU B 1 129 ? -3.291 18.297 1.67 1 98.81 129 GLU B O 1
ATOM 4359 N N . ALA B 1 130 ? -2.842 19.766 3.246 1 98.56 130 ALA B N 1
ATOM 4360 C CA . ALA B 1 130 ? -3.742 20.797 2.736 1 98.56 130 ALA B CA 1
ATOM 4361 C C . ALA B 1 130 ? -2.961 22.016 2.256 1 98.56 130 ALA B C 1
ATOM 4363 O O . ALA B 1 130 ? -2.301 22.688 3.049 1 98.56 130 ALA B O 1
ATOM 4364 N N . ILE B 1 131 ? -3.041 22.328 0.956 1 98.5 131 ILE B N 1
ATOM 4365 C CA . ILE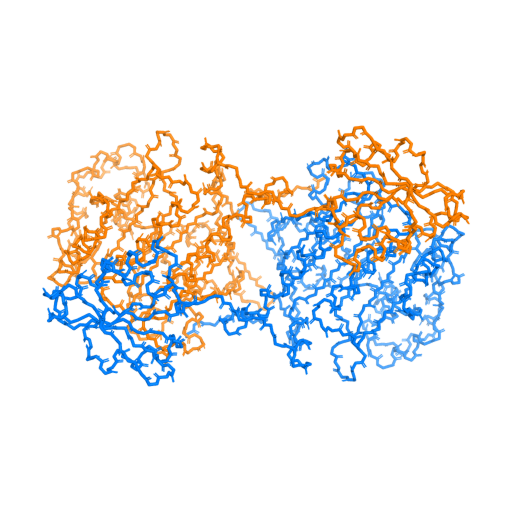 B 1 131 ? -2.156 23.312 0.337 1 98.5 131 ILE B CA 1
ATOM 4366 C C . ILE B 1 131 ? -2.982 24.453 -0.26 1 98.5 131 ILE B C 1
ATOM 4368 O O . ILE B 1 131 ? -3.906 24.203 -1.042 1 98.5 131 ILE B O 1
ATOM 4372 N N . GLY B 1 132 ? -2.652 25.703 0.131 1 96.94 132 GLY B N 1
ATOM 4373 C CA . GLY B 1 132 ? -3.229 26.828 -0.578 1 96.94 132 GLY B CA 1
ATOM 4374 C C . GLY B 1 132 ? -4.168 27.656 0.281 1 96.94 132 GLY B C 1
ATOM 4375 O O . GLY B 1 132 ? -4.898 28.5 -0.231 1 96.94 132 GLY B O 1
ATOM 4376 N N . GLU B 1 133 ? -4.23 27.438 1.618 1 96.06 133 GLU B N 1
ATOM 4377 C CA . GLU B 1 133 ? -5.113 28.188 2.516 1 96.06 133 GLU B CA 1
ATOM 4378 C C . GLU B 1 133 ? -4.387 28.594 3.795 1 96.06 133 GLU B C 1
ATOM 4380 O O . GLU B 1 133 ? -3.754 27.75 4.445 1 96.06 133 GLU B O 1
ATOM 4385 N N . ALA B 1 134 ? -4.496 29.891 4.164 1 95.69 134 ALA B N 1
ATOM 4386 C CA . ALA B 1 134 ? -3.725 30.422 5.281 1 95.69 134 ALA B CA 1
ATOM 4387 C C . ALA B 1 134 ? -4.57 30.5 6.551 1 95.69 134 ALA B C 1
ATOM 4389 O O . ALA B 1 134 ? -4.035 30.625 7.652 1 95.69 134 ALA B O 1
ATOM 4390 N N . ASP B 1 135 ? -5.863 30.375 6.375 1 95.62 135 ASP B N 1
ATOM 4391 C CA . ASP B 1 135 ? -6.762 30.594 7.5 1 95.62 135 ASP B CA 1
ATOM 4392 C C . ASP B 1 135 ? -6.523 29.562 8.602 1 95.62 135 ASP B C 1
ATOM 4394 O O . ASP B 1 135 ? -6.328 28.375 8.312 1 95.62 135 ASP B O 1
ATOM 4398 N N . ALA B 1 136 ? -6.59 29.984 9.906 1 96.81 136 ALA B N 1
ATOM 4399 C CA . ALA B 1 136 ? -6.297 29.141 11.062 1 96.81 136 ALA B CA 1
ATOM 4400 C C . ALA B 1 136 ? -7.352 28.062 11.227 1 96.81 136 ALA B C 1
ATOM 4402 O O . ALA B 1 136 ? -7.105 27.031 11.875 1 96.81 136 ALA B O 1
ATOM 4403 N N . SER B 1 137 ? -8.57 28.266 10.68 1 96.19 137 SER B N 1
ATOM 4404 C CA . SER B 1 137 ? -9.609 27.25 10.781 1 96.19 137 SER B CA 1
ATOM 4405 C C . SER B 1 137 ? -9.211 25.969 10.055 1 96.19 137 SER B C 1
ATOM 4407 O O . SER B 1 137 ? -9.633 24.875 10.438 1 96.19 137 SER B O 1
ATOM 4409 N N . LEU B 1 138 ? -8.367 26.109 9.008 1 97.12 138 LEU B N 1
ATOM 4410 C CA . LEU B 1 138 ? -7.844 24.906 8.344 1 97.12 138 LEU B CA 1
ATOM 4411 C C . LEU B 1 138 ? -6.914 24.141 9.273 1 97.12 138 LEU B C 1
ATOM 4413 O O . LEU B 1 138 ? -6.902 22.906 9.258 1 97.12 138 LEU B O 1
ATOM 4417 N N . ASP B 1 139 ? -6.113 24.891 10.062 1 98.38 139 ASP B N 1
ATOM 4418 C CA . ASP B 1 139 ? -5.258 24.234 11.047 1 98.38 139 ASP B CA 1
ATOM 4419 C C . ASP B 1 139 ? -6.09 23.422 12.031 1 98.38 139 ASP B C 1
ATOM 4421 O O . ASP B 1 139 ? -5.746 22.266 12.336 1 98.38 139 ASP B O 1
ATOM 4425 N N . ALA B 1 140 ? -7.152 24.047 12.477 1 97.94 140 ALA B N 1
ATOM 4426 C CA . ALA B 1 140 ? -8.039 23.359 13.406 1 97.94 140 ALA B CA 1
ATOM 4427 C C . ALA B 1 140 ? -8.641 22.109 12.766 1 97.94 140 ALA B C 1
ATOM 4429 O O . ALA B 1 140 ? -8.781 21.078 13.422 1 97.94 140 ALA B O 1
ATOM 4430 N N . GLU B 1 141 ? -9.023 22.188 11.547 1 97.56 141 GLU B N 1
ATOM 4431 C CA . GLU B 1 141 ? -9.578 21.047 10.828 1 97.56 141 GLU B CA 1
ATOM 4432 C C . GLU B 1 141 ? -8.578 19.891 10.766 1 97.56 141 GLU B C 1
ATOM 4434 O O . GLU B 1 141 ? -8.93 18.75 11.023 1 97.56 141 GLU B O 1
ATOM 4439 N N . VAL B 1 142 ? -7.332 20.219 10.414 1 98.44 142 VAL B N 1
ATOM 4440 C CA . VAL B 1 142 ? -6.281 19.219 10.281 1 98.44 142 VAL B CA 1
ATOM 4441 C C . VAL B 1 142 ? -6.031 18.547 11.633 1 98.44 142 VAL B C 1
ATOM 4443 O O . VAL B 1 142 ? -5.906 17.312 11.711 1 98.44 142 VAL B O 1
ATOM 4446 N N . ILE B 1 143 ? -5.98 19.328 12.648 1 98.69 143 ILE B N 1
ATOM 4447 C CA . ILE B 1 143 ? -5.738 18.797 13.984 1 98.69 143 ILE B CA 1
ATOM 4448 C C . ILE B 1 143 ? -6.914 17.922 14.422 1 98.69 143 ILE B C 1
ATOM 4450 O O . ILE B 1 143 ? -6.719 16.844 14.961 1 98.69 143 ILE B O 1
ATOM 4454 N N . GLU B 1 144 ? -8.125 18.375 14.195 1 98.06 144 GLU B N 1
ATOM 4455 C CA . GLU B 1 144 ? -9.305 17.594 14.531 1 98.06 144 GLU B CA 1
ATOM 4456 C C . GLU B 1 144 ? -9.312 16.266 13.766 1 98.06 144 GLU B C 1
ATOM 4458 O O . GLU B 1 144 ? -9.656 15.227 14.328 1 98.06 144 GLU B O 1
ATOM 4463 N N . MET B 1 145 ? -9.008 16.375 12.508 1 97.94 145 MET B N 1
ATOM 4464 C CA . MET B 1 145 ? -8.953 15.172 11.672 1 97.94 145 MET B CA 1
ATOM 4465 C C . MET B 1 145 ? -7.996 14.141 12.266 1 97.94 145 MET B C 1
ATOM 4467 O O . MET B 1 145 ? -8.328 12.961 12.367 1 97.94 145 MET B O 1
ATOM 4471 N N . ALA B 1 146 ? -6.805 14.594 12.68 1 98 146 ALA B N 1
ATOM 4472 C CA . ALA B 1 146 ? -5.824 13.711 13.305 1 98 146 ALA B CA 1
ATOM 4473 C C . ALA B 1 146 ? -6.383 13.094 14.586 1 98 146 ALA B C 1
ATOM 4475 O O . ALA B 1 146 ? -6.277 11.883 14.797 1 98 146 ALA B O 1
ATOM 4476 N N . TRP B 1 147 ? -6.973 13.945 15.367 1 97.44 147 TRP B N 1
ATOM 4477 C CA . TRP B 1 147 ? -7.543 13.516 16.641 1 97.44 147 TRP B CA 1
ATOM 4478 C C . TRP B 1 147 ? -8.633 12.469 16.422 1 97.44 147 TRP B C 1
ATOM 4480 O O . TRP B 1 147 ? -8.633 11.422 17.078 1 97.44 147 TRP B O 1
ATOM 4490 N N . ARG B 1 148 ? -9.508 12.703 15.547 1 96.69 148 ARG B N 1
ATOM 4491 C CA . ARG B 1 148 ? -10.641 11.828 15.266 1 96.69 148 ARG B CA 1
ATOM 4492 C C . ARG B 1 148 ? -10.172 10.508 14.656 1 96.69 148 ARG B C 1
ATOM 4494 O O . ARG B 1 148 ? -10.773 9.461 14.906 1 96.69 148 ARG B O 1
ATOM 4501 N N . PHE B 1 149 ? -9.172 10.555 13.891 1 97.44 149 PHE B N 1
ATOM 4502 C CA . PHE B 1 149 ? -8.609 9.336 13.336 1 97.44 149 PHE B CA 1
ATOM 4503 C C . PHE B 1 149 ? -8.258 8.344 14.445 1 97.44 149 PHE B C 1
ATOM 4505 O O . PHE B 1 149 ? -8.633 7.176 14.383 1 97.44 149 PHE B O 1
ATOM 4512 N N . TYR B 1 150 ? -7.551 8.836 15.43 1 96.88 150 TYR B N 1
ATOM 4513 C CA . TYR B 1 150 ? -7.156 7.957 16.531 1 96.88 150 TYR B CA 1
ATOM 4514 C C . TYR B 1 150 ? -8.375 7.453 17.281 1 96.88 150 TYR B C 1
ATOM 4516 O O . TYR B 1 150 ? -8.414 6.293 17.703 1 96.88 150 TYR B O 1
ATOM 4524 N N . ASN B 1 151 ? -9.383 8.289 17.391 1 95.25 151 ASN B N 1
ATOM 4525 C CA . ASN B 1 151 ? -10.617 7.867 18.047 1 95.25 151 ASN B CA 1
ATOM 4526 C C . ASN B 1 151 ? -11.312 6.758 17.266 1 95.25 151 ASN B C 1
ATOM 4528 O O . ASN B 1 151 ? -11.875 5.832 17.859 1 95.25 151 ASN B O 1
ATOM 4532 N N . LEU B 1 152 ? -11.266 6.883 15.953 1 95.25 152 LEU B N 1
ATOM 4533 C CA . LEU B 1 152 ? -11.859 5.855 15.102 1 95.25 152 LEU B CA 1
ATOM 4534 C C . LEU B 1 152 ? -11.188 4.508 15.32 1 95.25 152 LEU B C 1
ATOM 4536 O O . LEU B 1 152 ? -11.82 3.459 15.172 1 95.25 152 LEU B O 1
ATOM 4540 N N . LEU B 1 153 ? -9.953 4.562 15.688 1 96.81 153 LEU B N 1
ATOM 4541 C CA . LEU B 1 153 ? -9.188 3.34 15.93 1 96.81 153 LEU B CA 1
ATOM 4542 C C . LEU B 1 153 ? -9.438 2.812 17.344 1 96.81 153 LEU B C 1
ATOM 4544 O O . LEU B 1 153 ? -8.992 1.717 17.688 1 96.81 153 LEU B O 1
ATOM 4548 N N . GLY B 1 154 ? -10.078 3.559 18.156 1 95.19 154 GLY B N 1
ATOM 4549 C CA . GLY B 1 154 ? -10.352 3.174 19.531 1 95.19 154 GLY B CA 1
ATOM 4550 C C . GLY B 1 154 ? -9.305 3.678 20.516 1 95.19 154 GLY B C 1
ATOM 4551 O O . GLY B 1 154 ? -9.32 3.303 21.688 1 95.19 154 GLY B O 1
ATOM 4552 N N . ILE B 1 155 ? -8.391 4.504 20.047 1 94.06 155 ILE B N 1
ATOM 4553 C CA . ILE B 1 155 ? -7.391 5.117 20.906 1 94.06 155 ILE B CA 1
ATOM 4554 C C . ILE B 1 155 ? -7.914 6.449 21.438 1 94.06 155 ILE B C 1
ATOM 4556 O O . ILE B 1 155 ? -7.871 7.465 20.75 1 94.06 155 ILE B O 1
ATOM 4560 N N . ASN B 1 156 ? -8.297 6.48 22.703 1 92.12 156 ASN B N 1
ATOM 4561 C CA . ASN B 1 156 ? -9.039 7.645 23.188 1 92.12 156 ASN B CA 1
ATOM 4562 C C . ASN B 1 156 ? -8.266 8.383 24.281 1 92.12 156 ASN B C 1
ATOM 4564 O O . ASN B 1 156 ? -8.57 9.539 24.578 1 92.12 156 ASN B O 1
ATOM 4568 N N . ASP B 1 157 ? -7.324 7.758 24.891 1 91.75 157 ASP B N 1
ATOM 4569 C CA . ASP B 1 157 ? -6.539 8.414 25.938 1 91.75 157 ASP B CA 1
ATOM 4570 C C . ASP B 1 157 ? -5.355 9.164 25.344 1 91.75 157 ASP B C 1
ATOM 4572 O O . ASP B 1 157 ? -4.211 8.711 25.422 1 91.75 157 ASP B O 1
ATOM 4576 N N . LEU B 1 158 ? -5.688 10.391 24.828 1 94.19 158 LEU B N 1
ATOM 4577 C CA . LEU B 1 158 ? -4.715 11.156 24.047 1 94.19 158 LEU B CA 1
ATOM 4578 C C . LEU B 1 158 ? -4.523 12.547 24.641 1 94.19 158 LEU B C 1
ATOM 4580 O O . LEU B 1 158 ? -5.367 13.031 25.406 1 94.19 158 LEU B O 1
ATOM 4584 N N . SER B 1 159 ? -3.439 13.117 24.391 1 95.56 159 SER B N 1
ATOM 4585 C CA . SER B 1 159 ? -3.139 14.516 24.672 1 95.56 159 SER B CA 1
ATOM 4586 C C . SER B 1 159 ? -2.668 15.242 23.406 1 95.56 159 SER B C 1
ATOM 4588 O O . SER B 1 159 ? -1.922 14.68 22.609 1 95.56 159 SER B O 1
ATOM 4590 N N . LEU B 1 160 ? -3.207 16.438 23.219 1 97.31 160 LEU B N 1
ATOM 4591 C CA . LEU B 1 160 ? -2.814 17.281 22.109 1 97.31 160 LEU B CA 1
ATOM 4592 C C . LEU B 1 160 ? -1.891 18.406 22.578 1 97.31 160 LEU B C 1
ATOM 4594 O O . LEU B 1 160 ? -2.293 19.25 23.375 1 97.31 160 LEU B O 1
ATOM 4598 N N . GLU B 1 161 ? -0.613 18.359 22.125 1 97 161 GLU B N 1
ATOM 4599 C CA . GLU B 1 161 ? 0.349 19.438 22.375 1 97 161 GLU B CA 1
ATOM 4600 C C . GLU B 1 161 ? 0.366 20.438 21.219 1 97 161 GLU B C 1
ATOM 4602 O O . GLU B 1 161 ? 0.405 20.062 20.047 1 97 161 GLU B O 1
ATOM 4607 N N . LEU B 1 162 ? 0.306 21.703 21.594 1 97.94 162 LEU B N 1
ATOM 4608 C CA . LEU B 1 162 ? 0.149 22.75 20.594 1 97.94 162 LEU B CA 1
ATOM 4609 C C . LEU B 1 162 ? 1.153 23.875 20.828 1 97.94 162 LEU B C 1
ATOM 4611 O O . LEU B 1 162 ? 1.43 24.234 21.984 1 97.94 162 LEU B O 1
ATOM 4615 N N . ASN B 1 163 ? 1.76 24.406 19.766 1 97.69 163 ASN B N 1
ATOM 4616 C CA . ASN B 1 163 ? 2.635 25.562 19.828 1 97.69 163 ASN B CA 1
ATOM 4617 C C . ASN B 1 163 ? 2.619 26.344 18.516 1 97.69 163 ASN B C 1
ATOM 4619 O O . ASN B 1 163 ? 2.117 25.859 17.5 1 97.69 163 ASN B O 1
ATOM 462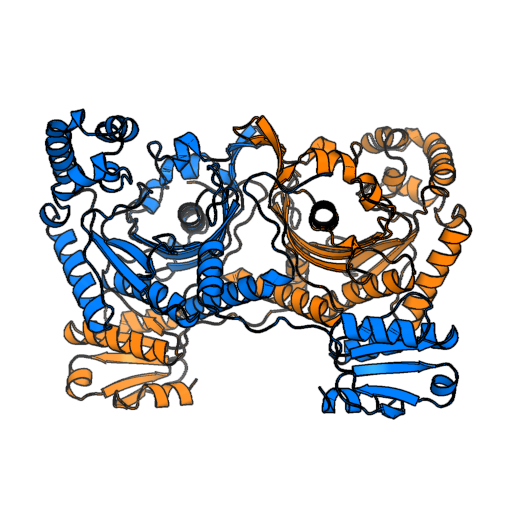3 N N . SER B 1 164 ? 2.916 27.641 18.547 1 97.88 164 SER B N 1
ATOM 4624 C CA . SER B 1 164 ? 3.242 28.422 17.344 1 97.88 164 SER B CA 1
ATOM 4625 C C . SER B 1 164 ? 4.707 28.844 17.344 1 97.88 164 SER B C 1
ATOM 4627 O O . SER B 1 164 ? 5.168 29.5 18.281 1 97.88 164 SER B O 1
ATOM 4629 N N . ILE B 1 165 ? 5.434 28.469 16.266 1 95.69 165 ILE B N 1
ATOM 4630 C CA . ILE B 1 165 ? 6.859 28.781 16.219 1 95.69 165 ILE B CA 1
ATOM 4631 C C . ILE B 1 165 ? 7.094 30 15.344 1 95.69 165 ILE B C 1
ATOM 4633 O O . ILE B 1 165 ? 8.234 30.297 14.977 1 95.69 165 ILE B O 1
ATOM 4637 N N . GLY B 1 166 ? 6.051 30.672 14.961 1 96 166 GLY B N 1
ATOM 4638 C CA . GLY B 1 166 ? 6.117 31.938 14.25 1 96 166 GLY B CA 1
ATOM 4639 C C . GLY B 1 166 ? 6.457 31.781 12.781 1 96 166 GLY B C 1
ATOM 4640 O O . GLY B 1 166 ? 6.418 30.672 12.242 1 96 166 GLY B O 1
ATOM 4641 N N . CYS B 1 167 ? 6.629 32.938 12.094 1 95.75 167 CYS B N 1
ATOM 4642 C CA . CYS B 1 167 ? 6.941 33.031 10.672 1 95.75 167 CYS B CA 1
ATOM 4643 C C . CYS B 1 167 ? 8.32 33.625 10.445 1 95.75 167 CYS B C 1
ATOM 4645 O O . CYS B 1 167 ? 9.094 33.781 11.398 1 95.75 167 CYS B O 1
ATOM 4647 N N . ARG B 1 168 ? 8.602 33.844 9.203 1 93 168 ARG B N 1
ATOM 4648 C CA . ARG B 1 168 ? 9.906 34.375 8.828 1 93 168 ARG B CA 1
ATOM 4649 C C . ARG B 1 168 ? 10.156 35.719 9.492 1 93 168 ARG B C 1
ATOM 4651 O O . ARG B 1 168 ? 11.305 36.094 9.742 1 93 168 ARG B O 1
ATOM 4658 N N . GLU B 1 169 ? 9.141 36.438 9.797 1 93.62 169 GLU B N 1
ATOM 4659 C CA . GLU B 1 169 ? 9.25 37.781 10.414 1 93.62 169 GLU B CA 1
ATOM 4660 C C . GLU B 1 169 ? 9.492 37.656 11.922 1 93.62 169 GLU B C 1
ATOM 4662 O O . GLU B 1 169 ? 10.266 38.438 12.484 1 93.62 169 GLU B O 1
ATOM 4667 N N . CYS B 1 170 ? 8.867 36.719 12.641 1 94.19 170 CYS B N 1
ATOM 4668 C CA . CYS B 1 170 ? 8.93 36.531 14.086 1 94.19 170 CYS B CA 1
ATOM 4669 C C . CYS B 1 170 ? 10.227 35.844 14.492 1 94.19 170 CYS B C 1
ATOM 4671 O O . CYS B 1 170 ? 10.773 36.156 15.562 1 94.19 170 CYS B O 1
ATOM 4673 N N . ARG B 1 171 ? 10.711 34.969 13.633 1 91.94 171 ARG B N 1
ATOM 4674 C CA . ARG B 1 171 ? 11.68 33.938 14.023 1 91.94 171 ARG B CA 1
ATOM 4675 C C . ARG B 1 171 ? 13.023 34.562 14.375 1 91.94 171 ARG B C 1
ATOM 4677 O O . ARG B 1 171 ? 13.688 34.125 15.32 1 91.94 171 ARG B O 1
ATOM 4684 N N . PRO B 1 172 ? 13.445 35.531 13.648 1 93.31 172 PRO B N 1
ATOM 4685 C CA . PRO B 1 172 ? 14.781 36.062 13.945 1 93.31 172 PRO B CA 1
ATOM 4686 C C . PRO B 1 172 ? 14.898 36.625 15.367 1 93.31 172 PRO B C 1
ATOM 4688 O O . PRO B 1 172 ? 15.875 36.344 16.062 1 93.31 172 PRO B O 1
ATOM 4691 N N . ALA B 1 173 ? 13.961 37.375 15.805 1 95.88 173 ALA B N 1
ATOM 4692 C CA . ALA B 1 173 ? 13.992 37.906 17.172 1 95.88 173 ALA B CA 1
ATOM 4693 C C . ALA B 1 173 ? 13.945 36.781 18.203 1 95.88 173 ALA B C 1
ATOM 4695 O O . ALA B 1 173 ? 14.625 36.844 19.219 1 95.88 173 ALA B O 1
ATOM 4696 N N . TYR B 1 174 ? 13.156 35.812 17.953 1 95.06 174 TYR B N 1
ATOM 4697 C CA . TYR B 1 174 ? 13.031 34.688 18.859 1 95.06 174 TYR B CA 1
ATOM 4698 C C . TYR B 1 174 ? 14.328 33.875 18.922 1 95.06 174 TYR B C 1
ATOM 4700 O O . TYR B 1 174 ? 14.781 33.531 20.016 1 95.06 174 TYR B O 1
ATOM 4708 N N . ILE B 1 175 ? 14.906 33.594 17.797 1 94.5 175 ILE B N 1
ATOM 4709 C CA . ILE B 1 175 ? 16.156 32.844 17.719 1 94.5 175 ILE B CA 1
ATOM 4710 C C . ILE B 1 175 ? 17.25 33.594 18.469 1 94.5 175 ILE B C 1
ATOM 4712 O O . ILE B 1 175 ? 18.047 33 19.188 1 94.5 175 ILE B O 1
ATOM 4716 N N . SER B 1 176 ? 17.297 34.906 18.266 1 95.88 176 SER B N 1
ATOM 4717 C CA . SER B 1 176 ? 18.266 35.719 18.984 1 95.88 176 SER B CA 1
ATOM 4718 C C . SER B 1 176 ? 18.094 35.594 20.484 1 95.88 176 SER B C 1
ATOM 4720 O O . SER B 1 176 ? 19.078 35.5 21.234 1 95.88 176 SER B O 1
ATOM 4722 N N . ALA B 1 177 ? 16.859 35.625 20.906 1 96.5 177 ALA B N 1
ATOM 4723 C CA . ALA B 1 177 ? 16.578 35.5 22.328 1 96.5 177 ALA B CA 1
ATOM 4724 C C . ALA B 1 177 ? 17 34.125 22.844 1 96.5 177 ALA B C 1
ATOM 4726 O O . ALA B 1 177 ? 17.547 34 23.953 1 96.5 177 ALA B O 1
ATOM 4727 N N . LEU B 1 178 ? 16.766 33.125 22.078 1 95.75 178 LEU B N 1
ATOM 4728 C CA . LEU B 1 178 ? 17.141 31.766 22.453 1 95.75 178 LEU B CA 1
ATOM 4729 C C . LEU B 1 178 ? 18.656 31.625 22.531 1 95.75 178 LEU B C 1
ATOM 4731 O O . LEU B 1 178 ? 19.188 31.016 23.453 1 95.75 178 LEU B O 1
ATOM 4735 N N . LYS B 1 179 ? 19.281 32.156 21.547 1 95.75 179 LYS B N 1
ATOM 4736 C CA . LYS B 1 179 ? 20.734 32.125 21.531 1 95.75 179 LYS B CA 1
ATOM 4737 C C . LYS B 1 179 ? 21.328 32.812 22.766 1 95.75 179 LYS B C 1
ATOM 4739 O O . LYS B 1 179 ? 22.266 32.312 23.375 1 95.75 179 LYS B O 1
ATOM 4744 N N . ALA B 1 180 ? 20.844 33.969 23 1 96.44 180 ALA B N 1
ATOM 4745 C CA . ALA B 1 180 ? 21.312 34.688 24.172 1 96.44 180 ALA B CA 1
ATOM 4746 C C . ALA B 1 180 ? 21.078 33.906 25.453 1 96.44 180 ALA B C 1
ATOM 4748 O O . ALA B 1 180 ? 21.969 33.812 26.312 1 96.44 180 ALA B O 1
ATOM 4749 N N . TYR B 1 181 ? 19.922 33.375 25.609 1 96.81 181 TYR B N 1
ATOM 4750 C CA . TYR B 1 181 ? 19.578 32.625 26.797 1 96.81 181 TYR B CA 1
ATOM 4751 C C . TYR B 1 181 ? 20.453 31.375 26.938 1 96.81 181 TYR B C 1
ATOM 4753 O O . TYR B 1 181 ? 21.062 31.156 27.984 1 96.81 181 TYR B O 1
ATOM 4761 N N . TYR B 1 182 ? 20.516 30.516 25.875 1 95.56 182 TYR B N 1
ATOM 4762 C CA . TYR B 1 182 ? 21.266 29.266 25.938 1 95.56 182 TYR B CA 1
ATOM 4763 C C . TYR B 1 182 ? 22.766 29.531 26 1 95.56 182 TYR B C 1
ATOM 4765 O O . TYR B 1 182 ? 23.516 28.734 26.562 1 95.56 182 TYR B O 1
ATOM 4773 N N . GLY B 1 183 ? 23.141 30.641 25.406 1 94.88 183 GLY B N 1
ATOM 4774 C CA . GLY B 1 183 ? 24.531 31.031 25.531 1 94.88 183 GLY B CA 1
ATOM 4775 C C . GLY B 1 183 ? 24.984 31.172 26.969 1 94.88 183 GLY B C 1
ATOM 4776 O O . GLY B 1 183 ? 26.125 30.859 27.297 1 94.88 183 GLY B O 1
ATOM 4777 N N . GLN B 1 184 ? 24.188 31.609 27.828 1 95.44 184 GLN B N 1
ATOM 4778 C CA . GLN B 1 184 ? 24.484 31.781 29.25 1 95.44 184 GLN B CA 1
ATOM 4779 C C . GLN B 1 184 ? 24.531 30.422 29.969 1 95.44 184 GLN B C 1
ATOM 4781 O O . GLN B 1 184 ? 25.031 30.328 31.078 1 95.44 184 GLN B O 1
ATOM 4786 N N . HIS B 1 185 ? 24.016 29.469 29.328 1 95.12 185 HIS B N 1
ATOM 4787 C CA . HIS B 1 185 ? 23.938 28.156 29.938 1 95.12 185 HIS B CA 1
ATOM 4788 C C . HIS B 1 185 ? 24.719 27.125 29.141 1 95.12 185 HIS B C 1
ATOM 4790 O O . HIS B 1 185 ? 24.438 25.922 29.203 1 95.12 185 HIS B O 1
ATOM 4796 N N . GLU B 1 186 ? 25.578 27.5 28.359 1 93.31 186 GLU B N 1
ATOM 4797 C CA . GLU B 1 186 ? 26.297 26.656 27.422 1 93.31 186 GLU B CA 1
ATOM 4798 C C . GLU B 1 186 ? 27 25.5 28.141 1 93.31 186 GLU B C 1
ATOM 4800 O O . GLU B 1 186 ? 27.078 24.391 27.609 1 93.31 186 GLU B O 1
ATOM 4805 N N . GLY B 1 187 ? 27.516 25.688 29.281 1 92.88 187 GLY B N 1
ATOM 4806 C CA . GLY B 1 187 ? 28.219 24.688 30.047 1 92.88 187 GLY B CA 1
ATOM 4807 C C . GLY B 1 187 ? 27.344 23.516 30.453 1 92.88 187 GLY B C 1
ATOM 4808 O O . GLY B 1 187 ? 27.859 22.422 30.734 1 92.88 187 GLY B O 1
ATOM 4809 N N . LYS B 1 188 ? 26.062 23.672 30.5 1 93.81 188 LYS B N 1
ATOM 4810 C CA . LYS B 1 188 ? 25.125 22.641 30.938 1 93.81 188 LYS B CA 1
ATOM 4811 C C . LYS B 1 188 ? 24.594 21.859 29.734 1 93.81 188 LYS B C 1
ATOM 4813 O O . LYS B 1 188 ? 23.875 20.875 29.906 1 93.81 188 LYS B O 1
ATOM 4818 N N . LEU B 1 189 ? 24.906 22.281 28.547 1 94.69 189 LEU B N 1
ATOM 4819 C CA . LEU B 1 189 ? 24.344 21.688 27.344 1 94.69 189 LEU B CA 1
ATOM 4820 C C . LEU B 1 189 ? 25.141 20.453 26.938 1 94.69 189 LEU B C 1
ATOM 4822 O O . LEU B 1 189 ? 26.359 20.406 27.109 1 94.69 189 LEU B O 1
ATOM 4826 N N . CYS B 1 190 ? 24.484 19.438 26.438 1 94.31 190 CYS B N 1
ATOM 4827 C CA . CYS B 1 190 ? 25.172 18.266 25.891 1 94.31 190 CYS B CA 1
ATOM 4828 C C . CYS B 1 190 ? 25.922 18.625 24.609 1 94.31 190 CYS B C 1
ATOM 4830 O O . CYS B 1 190 ? 25.781 19.734 24.094 1 94.31 190 CYS B O 1
ATOM 4832 N N . SER B 1 191 ? 26.688 17.672 24.094 1 90.81 191 SER B N 1
ATOM 4833 C CA . SER B 1 191 ? 27.531 17.922 22.938 1 90.81 191 SER B CA 1
ATOM 4834 C C . SER B 1 191 ? 26.719 18.281 21.703 1 90.81 191 SER B C 1
ATOM 4836 O O . SER B 1 191 ? 27.062 19.203 20.969 1 90.81 191 SER B O 1
ATOM 4838 N N . ASP B 1 192 ? 25.641 17.656 21.469 1 87.56 192 ASP B N 1
ATOM 4839 C CA . ASP B 1 192 ? 24.781 17.922 20.312 1 87.56 192 ASP B CA 1
ATOM 4840 C C . ASP B 1 192 ? 24.172 19.328 20.406 1 87.56 192 ASP B C 1
ATOM 4842 O O . ASP B 1 192 ? 24.078 20.031 19.406 1 87.56 192 ASP B O 1
ATOM 4846 N N . CYS B 1 193 ? 23.797 19.656 21.594 1 91.94 193 CYS B N 1
ATOM 4847 C CA . CYS B 1 193 ? 23.109 20.922 21.781 1 91.94 193 CYS B CA 1
ATOM 4848 C C . CYS B 1 193 ? 24.094 22.094 21.656 1 91.94 193 CYS B C 1
ATOM 4850 O O . CYS B 1 193 ? 23.719 23.172 21.219 1 91.94 193 CYS B O 1
ATOM 4852 N N . LYS B 1 194 ? 25.297 21.797 21.953 1 92.5 194 LYS B N 1
ATOM 4853 C CA . LYS B 1 194 ? 26.312 22.828 21.703 1 92.5 194 LYS B CA 1
ATOM 4854 C C . LYS B 1 194 ? 26.422 23.125 20.219 1 92.5 194 LYS B C 1
ATOM 4856 O O . LYS B 1 194 ? 26.562 24.297 19.828 1 92.5 194 LYS B O 1
ATOM 4861 N N . THR B 1 195 ? 26.312 22.188 19.469 1 88.19 195 THR B N 1
ATOM 4862 C CA . THR B 1 195 ? 26.359 22.359 18.031 1 88.19 195 THR B CA 1
ATOM 4863 C C . THR B 1 195 ? 25.078 23.016 17.531 1 88.19 195 THR B C 1
ATOM 4865 O O . THR B 1 195 ? 25.125 23.891 16.656 1 88.19 195 THR B O 1
ATOM 4868 N N . ARG B 1 196 ? 23.984 22.641 18.109 1 87.62 196 ARG B N 1
ATOM 4869 C CA . ARG B 1 196 ? 22.672 23.156 17.688 1 87.62 196 ARG B CA 1
ATOM 4870 C C . ARG B 1 196 ? 22.547 24.641 18.016 1 87.62 196 ARG B C 1
ATOM 4872 O O . ARG B 1 196 ? 21.812 25.359 17.328 1 87.62 196 ARG B O 1
ATOM 4879 N N . LEU B 1 197 ? 23.219 25.062 19.016 1 91.25 197 LEU B N 1
ATOM 4880 C CA . LEU B 1 197 ? 23.172 26.469 19.391 1 91.25 197 LEU B CA 1
ATOM 4881 C C . LEU B 1 197 ? 23.5 27.359 18.219 1 91.25 197 LEU B C 1
ATOM 4883 O O . LEU B 1 197 ? 22.906 28.438 18.047 1 91.25 197 LEU B O 1
ATOM 4887 N N . ASP B 1 198 ? 24.391 26.891 17.344 1 85.88 198 ASP B N 1
ATOM 4888 C CA . ASP B 1 198 ? 24.828 27.688 16.203 1 85.88 198 ASP B CA 1
ATOM 4889 C C . ASP B 1 198 ? 24.078 27.312 14.93 1 85.88 198 ASP B C 1
ATOM 4891 O O . ASP B 1 198 ? 23.828 28.156 14.078 1 85.88 198 ASP B O 1
ATOM 4895 N N . LYS B 1 199 ? 23.656 26.109 14.789 1 83.88 199 LYS B N 1
ATOM 4896 C CA . LYS B 1 199 ? 23.172 25.625 13.5 1 83.88 199 LYS B CA 1
ATOM 4897 C C . LYS B 1 199 ? 21.656 25.5 13.5 1 83.88 199 LYS B C 1
ATOM 4899 O O . LYS B 1 199 ? 21.016 25.672 12.453 1 83.88 199 LYS B O 1
ATOM 4904 N N . ASN B 1 200 ? 21.125 25.109 14.609 1 86.88 200 ASN B N 1
ATOM 4905 C CA . ASN B 1 200 ? 19.688 24.875 14.711 1 86.88 200 ASN B CA 1
ATOM 4906 C C . ASN B 1 200 ? 19.172 25.141 16.125 1 86.88 200 ASN B C 1
ATOM 4908 O O . ASN B 1 200 ? 18.719 24.234 16.797 1 86.88 200 ASN B O 1
ATOM 4912 N N . THR B 1 201 ? 19.016 26.406 16.422 1 90.06 201 THR B N 1
ATOM 4913 C CA . THR B 1 201 ? 18.797 26.859 17.797 1 90.06 201 THR B CA 1
ATOM 4914 C C . THR B 1 201 ? 17.453 26.391 18.312 1 90.06 201 THR B C 1
ATOM 4916 O O . THR B 1 201 ? 17.312 26.062 19.5 1 90.06 201 THR B O 1
ATOM 4919 N N . LEU B 1 202 ? 16.438 26.266 17.516 1 89.81 202 LEU B N 1
ATOM 4920 C CA . LEU B 1 202 ? 15.102 25.859 17.938 1 89.81 202 LEU B CA 1
ATOM 4921 C C . LEU B 1 202 ? 15.125 24.438 18.484 1 89.81 202 LEU B C 1
ATOM 4923 O O . LEU B 1 202 ? 14.336 24.094 19.359 1 89.81 202 LEU B O 1
ATOM 4927 N N . ARG B 1 203 ? 15.977 23.656 17.953 1 89.19 203 ARG B N 1
ATOM 4928 C CA . ARG B 1 203 ? 16.031 22.25 18.297 1 89.19 203 ARG B CA 1
ATOM 4929 C C . ARG B 1 203 ? 16.547 22.047 19.719 1 89.19 203 ARG B C 1
ATOM 4931 O O . ARG B 1 203 ? 16.406 20.969 20.281 1 89.19 203 ARG B O 1
ATOM 4938 N N . LEU B 1 204 ? 17.141 23.062 20.312 1 91.31 204 LEU B N 1
ATOM 4939 C CA . LEU B 1 204 ? 17.609 23 21.688 1 91.31 204 LEU B CA 1
ATOM 4940 C C . LEU B 1 204 ? 16.453 22.734 22.641 1 91.31 204 LEU B C 1
ATOM 4942 O O . LEU B 1 204 ? 16.625 22.109 23.688 1 91.31 204 LEU B O 1
ATOM 4946 N N . LEU B 1 205 ? 15.32 23.125 22.25 1 93.06 205 LEU B N 1
ATOM 4947 C CA . LEU B 1 205 ? 14.133 23.016 23.078 1 93.06 205 LEU B CA 1
ATOM 4948 C C . LEU B 1 205 ? 13.656 21.578 23.172 1 93.06 205 LEU B C 1
ATOM 4950 O O . LEU B 1 205 ? 12.898 21.219 24.078 1 93.06 205 LEU B O 1
ATOM 4954 N N . ASP B 1 206 ? 14.07 20.75 22.234 1 87.69 206 ASP B N 1
ATOM 4955 C CA . ASP B 1 206 ? 13.516 19.406 22.109 1 87.69 206 ASP B CA 1
ATOM 4956 C C . ASP B 1 206 ? 14.516 18.344 22.578 1 87.69 206 ASP B C 1
ATOM 4958 O O . ASP B 1 206 ? 14.281 17.156 22.422 1 87.69 206 ASP B O 1
ATOM 4962 N N . CYS B 1 207 ? 15.617 18.766 23.094 1 88.06 207 CYS B N 1
ATOM 4963 C CA . CYS B 1 207 ? 16.609 17.797 23.547 1 88.06 207 CYS B CA 1
ATOM 4964 C C . CYS B 1 207 ? 16.047 16.922 24.656 1 88.06 207 CYS B C 1
ATOM 4966 O O . CYS B 1 207 ? 15.375 17.406 25.562 1 88.06 207 CYS B O 1
ATOM 4968 N N . LYS B 1 208 ? 16.344 15.633 24.609 1 84.81 208 LYS B N 1
ATOM 4969 C CA . LYS B 1 208 ? 15.742 14.672 25.547 1 84.81 208 LYS B CA 1
ATOM 4970 C C . LYS B 1 208 ? 16.641 14.445 26.75 1 84.81 208 LYS B C 1
ATOM 4972 O O . LYS B 1 208 ? 16.25 13.789 27.719 1 84.81 208 LYS B O 1
ATOM 4977 N N . ARG B 1 209 ? 17.828 14.984 26.688 1 88.12 209 ARG B N 1
ATOM 4978 C CA . ARG B 1 209 ? 18.734 14.852 27.828 1 88.12 209 ARG B CA 1
ATOM 4979 C C . ARG B 1 209 ? 18.266 15.688 29.016 1 88.12 209 ARG B C 1
ATOM 4981 O O . ARG B 1 209 ? 17.859 16.844 28.844 1 88.12 209 ARG B O 1
ATOM 4988 N N . GLU B 1 210 ? 18.406 15.117 30.094 1 90.25 210 GLU B N 1
ATOM 4989 C CA . GLU B 1 210 ? 17.875 15.734 31.312 1 90.25 210 GLU B CA 1
ATOM 4990 C C . GLU B 1 210 ? 18.5 17.109 31.547 1 90.25 210 GLU B C 1
ATOM 4992 O O . GLU B 1 210 ? 17.812 18.062 31.906 1 90.25 210 GLU B O 1
ATOM 4997 N N . GLU B 1 211 ? 19.781 17.156 31.469 1 90.81 211 GLU B N 1
ATOM 4998 C CA . GLU B 1 211 ? 20.484 18.422 31.719 1 90.81 211 GLU B CA 1
ATOM 4999 C C . GLU B 1 211 ? 20.016 19.516 30.781 1 90.81 211 GLU B C 1
ATOM 5001 O O . GLU B 1 211 ? 19.859 20.672 31.188 1 90.81 211 GLU B O 1
ATOM 5006 N N . CYS B 1 212 ? 19.812 19.203 29.609 1 92.62 212 CYS B N 1
ATOM 5007 C CA . CYS B 1 212 ? 19.359 20.172 28.609 1 92.62 212 CYS B CA 1
ATOM 5008 C C . CYS B 1 212 ? 17.891 20.531 28.828 1 92.62 212 CYS B C 1
ATOM 5010 O O . CYS B 1 212 ? 17.484 21.656 28.578 1 92.62 212 CYS B O 1
ATOM 5012 N N . GLN B 1 213 ? 17.188 19.578 29.266 1 91.5 213 GLN B N 1
ATOM 5013 C CA . GLN B 1 213 ? 15.766 19.812 29.531 1 91.5 213 GLN B CA 1
ATOM 5014 C C . GLN B 1 213 ? 15.578 20.828 30.656 1 91.5 213 GLN B C 1
ATOM 5016 O O . GLN B 1 213 ? 14.664 21.656 30.609 1 91.5 213 GLN B O 1
ATOM 5021 N N . CYS B 1 214 ? 16.391 20.703 31.594 1 92.25 214 CYS B N 1
ATOM 5022 C CA . CYS B 1 214 ? 16.328 21.641 32.719 1 92.25 214 CYS B CA 1
ATOM 5023 C C . CYS B 1 214 ? 16.562 23.078 32.25 1 92.25 214 CYS B C 1
ATOM 5025 O O . CYS B 1 214 ? 15.914 24 32.75 1 92.25 214 CYS B O 1
ATOM 5027 N N . VAL B 1 215 ? 17.438 23.188 31.359 1 94 215 VAL B N 1
ATOM 5028 C CA . VAL B 1 215 ? 17.734 24.5 30.812 1 94 215 VAL B CA 1
ATOM 5029 C C . VAL B 1 215 ? 16.547 24.984 29.969 1 94 215 VAL B C 1
ATOM 5031 O O . VAL B 1 215 ? 16.188 26.156 30.016 1 94 215 VAL B O 1
ATOM 5034 N N . ALA B 1 216 ? 15.945 24.109 29.25 1 94.25 216 ALA B N 1
ATOM 5035 C CA . ALA B 1 216 ? 14.875 24.438 28.312 1 94.25 216 ALA B CA 1
ATOM 5036 C C . ALA B 1 216 ? 13.633 24.938 29.062 1 94.25 216 ALA B C 1
ATOM 5038 O O . ALA B 1 216 ? 12.836 25.703 28.516 1 94.25 216 ALA B O 1
ATOM 5039 N N . GLU B 1 217 ? 13.5 24.594 30.297 1 93 217 GLU B N 1
ATOM 5040 C CA . GLU B 1 217 ? 12.297 24.891 31.078 1 93 217 GLU B CA 1
ATOM 5041 C C . GLU B 1 217 ? 12.102 26.391 31.234 1 93 217 GLU B C 1
ATOM 5043 O O . GLU B 1 217 ? 10.969 26.875 31.344 1 93 217 GLU B O 1
ATOM 5048 N N . ASN B 1 218 ? 13.18 27.078 31.234 1 94.31 218 ASN B N 1
ATOM 5049 C CA . ASN B 1 218 ? 13.086 28.516 31.469 1 94.31 218 ASN B CA 1
ATOM 5050 C C . ASN B 1 218 ? 13.477 29.312 30.234 1 94.31 218 ASN B C 1
ATOM 5052 O O . ASN B 1 218 ? 13.766 30.5 30.328 1 94.31 218 ASN B O 1
ATOM 5056 N N . ALA B 1 219 ? 13.484 28.641 29.172 1 96.19 219 ALA B N 1
ATOM 5057 C CA . ALA B 1 219 ? 13.844 29.312 27.922 1 96.19 219 ALA B CA 1
ATOM 5058 C C . ALA B 1 219 ? 12.75 30.281 27.484 1 96.19 219 ALA B C 1
ATOM 5060 O O . ALA B 1 219 ? 11.594 30.156 27.922 1 96.19 219 ALA B O 1
ATOM 5061 N N . PRO B 1 220 ? 13.102 31.25 26.672 1 96.19 220 PRO B N 1
ATOM 5062 C CA . PRO B 1 220 ? 12.078 32.125 26.109 1 96.19 220 PRO B CA 1
ATOM 5063 C C . PRO B 1 220 ? 10.992 31.391 25.344 1 96.19 220 PRO B C 1
ATOM 5065 O O . PRO B 1 220 ? 11.266 30.375 24.703 1 96.19 220 PRO B O 1
ATOM 5068 N N . ARG B 1 221 ? 9.812 31.938 25.422 1 96 221 ARG B N 1
ATOM 5069 C CA . ARG B 1 221 ? 8.672 31.328 24.75 1 96 221 ARG B CA 1
ATOM 5070 C C . ARG B 1 221 ? 8.414 31.969 23.406 1 96 221 ARG B C 1
ATOM 5072 O O . ARG B 1 221 ? 8.445 33.188 23.281 1 96 221 ARG B O 1
ATOM 5079 N N . SER B 1 222 ? 8.172 31.156 22.422 1 95.19 222 SER B N 1
ATOM 5080 C CA . SER B 1 222 ? 7.938 31.656 21.062 1 95.19 222 SER B CA 1
ATOM 5081 C C . SER B 1 222 ? 6.742 32.625 21.031 1 95.19 222 SER B C 1
ATOM 5083 O O . SER B 1 222 ? 6.75 33.594 20.297 1 95.19 222 SER B O 1
ATOM 5085 N N . ALA B 1 223 ? 5.715 32.375 21.828 1 93.88 223 ALA B N 1
ATOM 5086 C CA . ALA B 1 223 ? 4.48 33.156 21.844 1 93.88 223 ALA B CA 1
ATOM 5087 C C . ALA B 1 223 ? 4.762 34.625 22.141 1 93.88 223 ALA B C 1
ATOM 5089 O O . ALA B 1 223 ? 4.031 35.5 21.688 1 93.88 223 ALA B O 1
ATOM 5090 N N . ASP B 1 224 ? 5.805 34.938 22.844 1 95.69 224 ASP B N 1
ATOM 5091 C CA . ASP B 1 224 ? 6.152 36.281 23.25 1 95.69 224 ASP B CA 1
ATOM 5092 C C . ASP B 1 224 ? 6.789 37.062 22.094 1 95.69 224 ASP B C 1
ATOM 5094 O O . ASP B 1 224 ? 6.941 38.281 22.172 1 95.69 224 ASP B O 1
ATOM 5098 N N . TYR B 1 225 ? 7.098 36.406 21.078 1 96.88 225 TYR B N 1
ATOM 5099 C CA . TYR B 1 225 ? 7.832 37.031 19.984 1 96.88 225 TYR B CA 1
ATOM 5100 C C . TYR B 1 225 ? 7.027 37 18.703 1 96.88 225 TYR B C 1
ATOM 5102 O O . TYR B 1 225 ? 7.531 37.375 17.641 1 96.88 225 TYR B O 1
ATOM 5110 N N . LEU B 1 226 ? 5.805 36.531 18.719 1 97.69 226 LEU B N 1
ATOM 5111 C CA . LEU B 1 226 ? 4.969 36.438 17.531 1 97.69 226 LEU B CA 1
ATOM 5112 C C . LEU B 1 226 ? 4.609 37.812 17 1 97.69 226 LEU B C 1
ATOM 5114 O O . LEU B 1 226 ? 4.273 38.719 17.781 1 97.69 226 LEU B O 1
ATOM 5118 N N . CYS B 1 227 ? 4.742 38.062 15.719 1 97.31 227 CYS B N 1
ATOM 5119 C CA . CYS B 1 227 ? 4.219 39.281 15.109 1 97.31 227 CYS B CA 1
ATOM 5120 C C . CYS B 1 227 ? 2.697 39.312 15.203 1 97.31 227 CYS B C 1
ATOM 5122 O O . CYS B 1 227 ? 2.061 38.312 15.523 1 97.31 227 CYS B O 1
ATOM 5124 N N . PRO B 1 228 ? 2.088 40.406 14.898 1 97.19 228 PRO B N 1
ATOM 5125 C CA . PRO B 1 228 ? 0.639 40.531 15.055 1 97.19 228 PRO B CA 1
ATOM 5126 C C . PRO B 1 228 ? -0.146 39.531 14.234 1 97.19 228 PRO B C 1
ATOM 5128 O O . PRO B 1 228 ? -1.129 38.969 14.727 1 97.19 228 PRO B O 1
ATOM 5131 N N . ASP B 1 229 ? 0.311 39.25 13.016 1 97 229 ASP B N 1
ATOM 5132 C CA . ASP B 1 229 ? -0.383 38.281 12.148 1 97 229 ASP B CA 1
ATOM 5133 C C . ASP B 1 229 ? -0.318 36.875 12.727 1 97 229 ASP B C 1
ATOM 5135 O O . ASP B 1 229 ? -1.316 36.156 12.727 1 97 229 ASP B O 1
ATOM 5139 N N . CYS B 1 230 ? 0.849 36.469 13.211 1 97.94 230 CYS B N 1
ATOM 5140 C CA . CYS B 1 230 ? 1.026 35.156 13.789 1 97.94 230 CYS B CA 1
ATOM 5141 C C . CYS B 1 230 ? 0.245 35 15.086 1 97.94 230 CYS B C 1
ATOM 5143 O O . CYS B 1 230 ? -0.297 33.938 15.383 1 97.94 230 CYS B O 1
ATOM 5145 N N . LEU B 1 231 ? 0.223 36.062 15.867 1 97.88 231 LEU B N 1
ATOM 5146 C CA . LEU B 1 231 ? -0.53 36.031 17.109 1 97.88 231 LEU B CA 1
ATOM 5147 C C . LEU B 1 231 ? -2.025 35.906 16.844 1 97.88 231 LEU B C 1
ATOM 5149 O O . LEU B 1 231 ? -2.709 35.125 17.516 1 97.88 231 LEU B O 1
ATOM 5153 N N . ALA B 1 232 ? -2.504 36.688 15.883 1 97.38 232 ALA B N 1
ATOM 5154 C CA . ALA B 1 232 ? -3.91 36.594 15.5 1 97.38 232 ALA B CA 1
ATOM 5155 C C . ALA B 1 232 ? -4.25 35.188 15.008 1 97.38 232 ALA B C 1
ATOM 5157 O O . ALA B 1 232 ? -5.305 34.625 15.344 1 97.38 232 ALA B O 1
ATOM 5158 N N . HIS B 1 233 ? -3.359 34.625 14.203 1 97.5 233 HIS B N 1
ATOM 5159 C CA . HIS B 1 233 ? -3.531 33.281 13.688 1 97.5 233 HIS B CA 1
ATOM 5160 C C . HIS B 1 233 ? -3.604 32.25 14.812 1 97.5 233 HIS B C 1
ATOM 5162 O O . HIS B 1 233 ? -4.484 31.406 14.828 1 97.5 233 HIS B O 1
ATOM 5168 N N . TYR B 1 234 ? -2.715 32.344 15.766 1 98.25 234 TYR B N 1
ATOM 5169 C CA . TYR B 1 234 ? -2.637 31.406 16.875 1 98.25 234 TYR B CA 1
ATOM 5170 C C . TYR B 1 234 ? -3.873 31.5 17.766 1 98.25 234 TYR B C 1
ATOM 5172 O O . TYR B 1 234 ? -4.418 30.484 18.188 1 98.25 234 TYR B O 1
ATOM 5180 N N . ASN B 1 235 ? -4.293 32.719 18.047 1 98 235 ASN B N 1
ATOM 5181 C CA . ASN B 1 235 ? -5.5 32.938 18.844 1 98 235 ASN B CA 1
ATOM 5182 C C . ASN B 1 235 ? -6.734 32.344 18.156 1 98 235 ASN B C 1
ATOM 5184 O O . ASN B 1 235 ? -7.57 31.719 18.812 1 98 235 ASN B O 1
ATOM 5188 N N . ARG B 1 236 ? -6.805 32.594 16.859 1 96.44 236 ARG B N 1
ATOM 5189 C CA . ARG B 1 236 ? -7.926 32.062 16.094 1 96.44 236 ARG B CA 1
ATOM 5190 C C . ARG B 1 236 ? -7.918 30.531 16.109 1 96.44 236 ARG B C 1
ATOM 5192 O O . ARG B 1 236 ? -8.977 29.906 16.203 1 96.44 236 ARG B O 1
ATOM 5199 N N . LEU B 1 237 ? -6.77 29.922 15.984 1 98.06 237 LEU B N 1
ATOM 5200 C CA . LEU B 1 237 ? -6.656 28.469 16.062 1 98.06 237 LEU B CA 1
ATOM 5201 C C . LEU B 1 237 ? -7.203 27.953 17.375 1 98.06 237 LEU B C 1
ATOM 5203 O O . LEU B 1 237 ? -8.008 27.016 17.391 1 98.06 237 LEU B O 1
ATOM 5207 N N . LYS B 1 238 ? -6.789 28.531 18.484 1 98.38 238 LYS B N 1
ATOM 5208 C CA . LYS B 1 238 ? -7.238 28.109 19.812 1 98.38 238 LYS B CA 1
ATOM 5209 C C . LYS B 1 238 ? -8.75 28.266 19.953 1 98.38 238 LYS B C 1
ATOM 5211 O O . LYS B 1 238 ? -9.414 27.406 20.547 1 98.38 238 LYS B O 1
ATOM 5216 N N . GLU B 1 239 ? -9.234 29.344 19.391 1 97.31 239 GLU B N 1
ATOM 5217 C CA . GLU B 1 239 ? -10.68 29.562 19.406 1 97.31 239 GLU B CA 1
ATOM 5218 C C . GLU B 1 239 ? -11.406 28.438 18.656 1 97.31 239 GLU B C 1
ATOM 5220 O O . GLU B 1 239 ? -12.414 27.906 19.141 1 97.31 239 GLU B O 1
ATOM 5225 N N . CYS B 1 240 ? -10.906 28.109 17.469 1 96.94 240 CYS B N 1
ATOM 5226 C CA . CYS B 1 240 ? -11.516 27.062 16.641 1 96.94 240 CYS B CA 1
ATOM 5227 C C . CYS B 1 240 ? -11.469 25.719 17.359 1 96.94 240 CYS B C 1
ATOM 5229 O O . CYS B 1 240 ? -12.445 24.969 17.344 1 96.94 240 CYS B O 1
ATOM 5231 N N . LEU B 1 241 ? -10.312 25.359 17.969 1 98.31 241 LEU B N 1
ATOM 5232 C CA . LEU B 1 241 ? -10.188 24.109 18.688 1 98.31 241 LEU B CA 1
ATOM 5233 C C . LEU B 1 241 ? -11.164 24.047 19.859 1 98.31 241 LEU B C 1
ATOM 5235 O O . LEU B 1 241 ? -11.727 23 20.172 1 98.31 241 LEU B O 1
ATOM 5239 N N . THR B 1 242 ? -11.367 25.188 20.531 1 97.88 242 THR B N 1
ATOM 5240 C CA . THR B 1 242 ? -12.273 25.266 21.656 1 97.88 242 THR B CA 1
ATOM 5241 C C . THR B 1 242 ? -13.719 25.031 21.219 1 97.88 242 THR B C 1
ATOM 5243 O O . THR B 1 242 ? -14.469 24.328 21.891 1 97.88 242 THR B O 1
ATOM 5246 N N . VAL B 1 243 ? -14.102 25.578 20.094 1 95.5 243 VAL B N 1
ATOM 5247 C CA . VAL B 1 243 ? -15.484 25.516 19.625 1 95.5 243 VAL B CA 1
ATOM 5248 C C . VAL B 1 243 ? -15.828 24.078 19.25 1 95.5 243 VAL B C 1
ATOM 5250 O O . VAL B 1 243 ? -16.984 23.656 19.344 1 95.5 243 VAL B O 1
ATOM 5253 N N . VAL B 1 244 ? -14.82 23.312 18.828 1 96.12 244 VAL B N 1
ATOM 5254 C CA . VAL B 1 244 ? -15.086 21.922 18.469 1 96.12 244 VAL B CA 1
ATOM 5255 C C . VAL B 1 244 ? -14.805 21.016 19.672 1 96.12 244 VAL B C 1
ATOM 5257 O O . VAL B 1 244 ? -14.742 19.797 19.531 1 96.12 244 VAL B O 1
ATOM 5260 N N . ASP B 1 245 ? -14.531 21.516 20.859 1 95.5 245 ASP B N 1
ATOM 5261 C CA . ASP B 1 245 ? -14.352 20.844 22.141 1 95.5 245 ASP B CA 1
ATOM 5262 C C . ASP B 1 245 ? -13.133 19.922 22.094 1 95.5 245 ASP B C 1
ATOM 5264 O O . ASP B 1 245 ? -13.211 18.766 22.531 1 95.5 245 ASP B O 1
ATOM 5268 N N . LEU B 1 246 ? -12.109 20.359 21.484 1 97 246 LEU B N 1
ATOM 5269 C CA . LEU B 1 246 ? -10.852 19.625 21.469 1 97 246 LEU B CA 1
ATOM 5270 C C . LEU B 1 246 ? -9.867 20.219 22.469 1 97 246 LEU B C 1
ATOM 5272 O O . LEU B 1 246 ? -9.305 21.281 22.234 1 97 246 LEU B O 1
ATOM 5276 N N . PRO B 1 247 ? -9.641 19.469 23.547 1 95.75 247 PRO B N 1
ATOM 5277 C CA . PRO B 1 247 ? -8.688 19.984 24.531 1 95.75 247 PRO B CA 1
ATOM 5278 C C . PRO B 1 247 ? -7.25 20 24 1 95.75 247 PRO B C 1
ATOM 5280 O O . PRO B 1 247 ? -6.844 19.078 23.281 1 95.75 247 PRO B O 1
ATOM 5283 N N . PHE B 1 248 ? -6.527 21.031 24.297 1 97.88 248 PHE B N 1
ATOM 5284 C CA . PHE B 1 248 ? -5.133 21.125 23.891 1 97.88 248 PHE B CA 1
ATOM 5285 C C . PHE B 1 248 ? -4.281 21.734 25 1 97.88 248 PHE B C 1
ATOM 5287 O O . PHE B 1 248 ? -4.797 22.438 25.859 1 97.88 248 PHE B O 1
ATOM 5294 N N . HIS B 1 249 ? -3.021 21.328 25.031 1 97 249 HIS B N 1
ATOM 5295 C CA . HIS B 1 249 ? -2.014 21.891 25.938 1 97 249 HIS B CA 1
ATOM 5296 C C . HIS B 1 249 ? -0.98 22.703 25.172 1 97 249 HIS B C 1
ATOM 5298 O O . HIS B 1 249 ? -0.352 22.203 24.234 1 97 249 HIS B O 1
ATOM 5304 N N . GLU B 1 250 ? -0.882 23.984 25.578 1 97.06 250 GLU B N 1
ATOM 5305 C CA . GLU B 1 250 ? 0.177 24.797 24.984 1 97.06 250 GLU B CA 1
ATOM 5306 C C . GLU B 1 250 ? 1.545 24.406 25.531 1 97.06 250 GLU B C 1
ATOM 5308 O O . GLU B 1 250 ? 1.781 24.516 26.75 1 97.06 250 GLU B O 1
ATOM 5313 N N . ASN B 1 251 ? 2.402 23.891 24.688 1 95.81 251 ASN B N 1
ATOM 5314 C CA . ASN B 1 251 ? 3.76 23.484 25.031 1 95.81 251 ASN B CA 1
ATOM 5315 C C . ASN B 1 251 ? 4.797 24.297 24.266 1 95.81 251 ASN B C 1
ATOM 5317 O O . ASN B 1 251 ? 5.141 23.984 23.125 1 95.81 251 ASN B O 1
ATOM 5321 N N . PHE B 1 252 ? 5.379 25.281 24.922 1 94.56 252 PHE B N 1
ATOM 5322 C CA . PHE B 1 252 ? 6.266 26.219 24.25 1 94.56 252 PHE B CA 1
ATOM 5323 C C . PHE B 1 252 ? 7.555 25.531 23.812 1 94.56 252 PHE B C 1
ATOM 5325 O O . PHE B 1 252 ? 8.305 26.078 23 1 94.56 252 PHE B O 1
ATOM 5332 N N . ARG B 1 253 ? 7.84 24.375 24.328 1 93.69 253 ARG B N 1
ATOM 5333 C CA . ARG B 1 253 ? 9.055 23.656 23.953 1 93.69 253 ARG B CA 1
ATOM 5334 C C . ARG B 1 253 ? 8.836 22.797 22.719 1 93.69 253 ARG B C 1
ATOM 5336 O O . ARG B 1 253 ? 9.781 22.234 22.172 1 93.69 253 ARG B O 1
ATOM 5343 N N . LEU B 1 254 ? 7.582 22.703 22.297 1 93.88 254 LEU B N 1
ATOM 5344 C CA . LEU B 1 254 ? 7.273 21.875 21.141 1 93.88 254 LEU B CA 1
ATOM 5345 C C . LEU B 1 254 ? 7.801 22.531 19.859 1 93.88 254 LEU B C 1
ATOM 5347 O O . LEU B 1 254 ? 7.363 23.625 19.484 1 93.88 254 LEU B O 1
ATOM 5351 N N . VAL B 1 255 ? 8.797 21.828 19.406 1 90 255 VAL B N 1
ATOM 5352 C CA . VAL B 1 255 ? 9.336 22.188 18.109 1 90 255 VAL B CA 1
ATOM 5353 C C . VAL B 1 255 ? 9.383 20.953 17.203 1 90 255 VAL B C 1
ATOM 5355 O O . VAL B 1 255 ? 9.266 19.828 17.672 1 90 255 VAL B O 1
ATOM 5358 N N . ARG B 1 256 ? 9.242 21.094 15.844 1 82.5 256 ARG B N 1
ATOM 5359 C CA . ARG B 1 256 ? 9.273 19.969 14.914 1 82.5 256 ARG B CA 1
ATOM 5360 C C . ARG B 1 256 ? 10.672 19.781 14.336 1 82.5 256 ARG B C 1
ATOM 5362 O O . ARG B 1 256 ? 11.508 20.688 14.414 1 82.5 256 ARG B O 1
ATOM 5369 N N . GLY B 1 257 ? 10.883 18.531 13.922 1 78 257 GLY B N 1
ATOM 5370 C CA . GLY B 1 257 ? 12.219 18.125 13.516 1 78 257 GLY B CA 1
ATOM 5371 C C . GLY B 1 257 ? 12.586 18.578 12.117 1 78 257 GLY B C 1
ATOM 5372 O O . GLY B 1 257 ? 13.727 18.406 11.672 1 78 257 GLY B O 1
ATOM 5373 N N . LEU B 1 258 ? 11.625 19.156 11.461 1 85.62 258 LEU B N 1
ATOM 5374 C CA . LEU B 1 258 ? 11.883 19.609 10.102 1 85.62 258 LEU B CA 1
ATOM 5375 C C . LEU B 1 258 ? 11.906 21.141 10.039 1 85.62 258 LEU B C 1
ATOM 5377 O O . LEU B 1 258 ? 11.109 21.797 10.711 1 85.62 258 LEU B O 1
ATOM 5381 N N . ASP B 1 259 ? 12.727 21.625 9.195 1 88 259 ASP B N 1
ATOM 5382 C CA . ASP B 1 259 ? 13.008 23.062 9.18 1 88 259 ASP B CA 1
ATOM 5383 C C . ASP B 1 259 ? 11.898 23.844 8.477 1 88 259 ASP B C 1
ATOM 5385 O O . ASP B 1 259 ? 11.789 25.062 8.633 1 88 259 ASP B O 1
ATOM 5389 N N . TYR B 1 260 ? 11.094 23.125 7.742 1 92.81 260 TYR B N 1
ATOM 5390 C CA . TYR B 1 260 ? 10.164 23.875 6.906 1 92.81 260 TYR B CA 1
ATOM 5391 C C . TYR B 1 260 ? 8.93 24.297 7.699 1 92.81 260 TYR B C 1
ATOM 5393 O O . TYR B 1 260 ? 8.07 25.016 7.188 1 92.81 260 TYR B O 1
ATOM 5401 N N . TYR B 1 261 ? 8.852 23.953 8.938 1 95 261 TYR B N 1
ATOM 5402 C CA . TYR B 1 261 ? 7.656 24.266 9.711 1 95 261 TYR B CA 1
ATOM 5403 C C . TYR B 1 261 ? 7.582 25.766 10.016 1 95 261 TYR B C 1
ATOM 5405 O O . TYR B 1 261 ? 8.609 26.406 10.219 1 95 261 TYR B O 1
ATOM 5413 N N . SER B 1 262 ? 6.43 26.297 10.023 1 95.62 262 SER B N 1
ATOM 5414 C CA . SER B 1 262 ? 6.09 27.656 10.398 1 95.62 262 SER B CA 1
ATOM 5415 C C . SER B 1 262 ? 4.766 27.719 11.148 1 95.62 262 SER B C 1
ATOM 5417 O O . SER B 1 262 ? 3.926 26.828 11.008 1 95.62 262 SER B O 1
ATOM 5419 N N . ARG B 1 263 ? 4.645 28.688 12.078 1 97.19 263 ARG B N 1
ATOM 5420 C CA . ARG B 1 263 ? 3.404 28.953 12.805 1 97.19 263 ARG B CA 1
ATOM 5421 C C . ARG B 1 263 ? 2.961 27.719 13.594 1 97.19 263 ARG B C 1
ATOM 5423 O O . ARG B 1 263 ? 3.703 27.219 14.445 1 97.19 263 ARG B O 1
ATOM 5430 N N . THR B 1 264 ? 1.882 27.094 13.195 1 98.38 264 THR B N 1
ATOM 5431 C CA . THR B 1 264 ? 1.266 26.016 13.969 1 98.38 264 THR B CA 1
ATOM 5432 C C . THR B 1 264 ? 2.129 24.766 13.938 1 98.38 264 THR B C 1
ATOM 5434 O O . THR B 1 264 ? 2.514 24.297 12.867 1 98.38 264 THR B O 1
ATOM 5437 N N . VAL B 1 265 ? 2.465 24.25 15.078 1 97.94 265 VAL B N 1
ATOM 5438 C CA . VAL B 1 265 ? 3 22.891 15.227 1 97.94 265 VAL B CA 1
ATOM 5439 C C . VAL B 1 265 ? 2.227 22.156 16.312 1 97.94 265 VAL B C 1
ATOM 5441 O O . VAL B 1 265 ? 1.782 22.75 17.297 1 97.94 265 VAL B O 1
ATOM 5444 N N . PHE B 1 266 ? 2.027 20.891 16.125 1 98.31 266 PHE B N 1
ATOM 5445 C CA . PHE B 1 266 ? 1.282 20.125 17.109 1 98.31 266 PHE B CA 1
ATOM 5446 C C . PHE B 1 266 ? 1.744 18.672 17.141 1 98.31 266 PHE B C 1
ATOM 5448 O O . PHE B 1 266 ? 2.348 18.188 16.172 1 98.31 266 PHE B O 1
ATOM 5455 N N . GLU B 1 267 ? 1.506 18.016 18.25 1 96.75 267 GLU B N 1
ATOM 5456 C CA . GLU B 1 267 ? 1.743 16.594 18.453 1 96.75 267 GLU B CA 1
ATOM 5457 C C . GLU B 1 267 ? 0.606 15.953 19.25 1 96.75 267 GLU B C 1
ATOM 5459 O O . GLU B 1 267 ? 0.021 16.578 20.125 1 96.75 267 GLU B O 1
ATOM 5464 N N . ILE B 1 268 ? 0.281 14.836 18.844 1 96.44 268 ILE B N 1
ATOM 5465 C CA . ILE B 1 268 ? -0.667 14.016 19.609 1 96.44 268 ILE B CA 1
ATOM 5466 C C . ILE B 1 268 ? 0.065 12.852 20.266 1 96.44 268 ILE B C 1
ATOM 5468 O O . ILE B 1 268 ? 0.84 12.148 19.609 1 96.44 268 ILE B O 1
ATOM 5472 N N . GLN B 1 269 ? -0.17 12.695 21.547 1 93 269 GLN B N 1
ATOM 5473 C CA . GLN B 1 269 ? 0.51 11.672 22.344 1 93 269 GLN B CA 1
ATOM 5474 C C . GLN B 1 269 ? -0.48 10.898 23.203 1 93 269 GLN B C 1
ATOM 5476 O O . GLN B 1 269 ? -1.474 11.453 23.672 1 93 269 GLN B O 1
ATOM 5481 N N . PRO B 1 270 ? -0.173 9.578 23.359 1 88.75 270 PRO B N 1
ATOM 5482 C CA . PRO B 1 270 ? -0.958 8.859 24.375 1 88.75 270 PRO B CA 1
ATOM 5483 C C . PRO B 1 270 ? -0.679 9.344 25.797 1 88.75 270 PRO B C 1
ATOM 5485 O O . PRO B 1 270 ? 0.459 9.688 26.125 1 88.75 270 PRO B O 1
ATOM 5488 N N . ARG B 1 271 ? -1.67 9.383 26.672 1 85.31 271 ARG B N 1
ATOM 5489 C CA . ARG B 1 271 ? -1.492 9.797 28.062 1 85.31 271 ARG B CA 1
ATOM 5490 C C . ARG B 1 271 ? -0.886 8.672 28.891 1 85.31 271 ARG B C 1
ATOM 5492 O O . ARG B 1 271 ? -0.374 8.914 29.984 1 85.31 271 ARG B O 1
ATOM 5499 N N . ILE B 1 272 ? -0.951 7.453 28.422 1 67.75 272 ILE B N 1
ATOM 5500 C CA . ILE B 1 272 ? -0.473 6.324 29.219 1 67.75 272 ILE B CA 1
ATOM 5501 C C . ILE B 1 272 ? 1.035 6.441 29.422 1 67.75 272 ILE B C 1
ATOM 5503 O O . ILE B 1 272 ? 1.777 6.738 28.484 1 67.75 272 ILE B O 1
ATOM 5507 N N . GLU B 1 273 ? 1.504 6.266 30.734 1 58.38 273 GLU B N 1
ATOM 5508 C CA . GLU B 1 273 ? 2.879 6.34 31.219 1 58.38 273 GLU B CA 1
ATOM 5509 C C . GLU B 1 273 ? 3.771 5.332 30.5 1 58.38 273 GLU B C 1
ATOM 5511 O O . GLU B 1 273 ? 3.361 4.199 30.25 1 58.38 273 GLU B O 1
ATOM 5516 N N . GLY B 1 274 ? 4.996 5.684 30 1 52.06 274 GLY B N 1
ATOM 5517 C CA . GLY B 1 274 ? 6.035 4.852 29.406 1 52.06 274 GLY B CA 1
ATOM 5518 C C . GLY B 1 274 ? 5.914 4.727 27.891 1 52.06 274 GLY B C 1
ATOM 5519 O O . GLY B 1 274 ? 6.793 4.16 27.25 1 52.06 274 GLY B O 1
ATOM 5520 N N . ALA B 1 275 ? 4.73 4.969 27.469 1 51.66 275 ALA B N 1
ATOM 5521 C CA . ALA B 1 275 ? 4.48 4.773 26.047 1 51.66 275 ALA B CA 1
ATOM 5522 C C . ALA B 1 275 ? 5.273 5.777 25.203 1 51.66 275 ALA B C 1
ATOM 5524 O O . ALA B 1 275 ? 5.617 6.859 25.688 1 51.66 275 ALA B O 1
ATOM 5525 N N . GLN B 1 276 ? 5.922 5.227 24.172 1 59.06 276 GLN B N 1
ATOM 5526 C CA . GLN B 1 276 ? 6.523 6.113 23.188 1 59.06 276 GLN B CA 1
ATOM 5527 C C . GLN B 1 276 ? 5.645 7.336 22.938 1 59.06 276 GLN B C 1
ATOM 5529 O O . GLN B 1 276 ? 4.434 7.211 22.734 1 59.06 276 GLN B O 1
ATOM 5534 N N . SER B 1 277 ? 6.242 8.594 23.031 1 73.62 277 SER B N 1
ATOM 5535 C CA . SER B 1 277 ? 5.609 9.859 23.375 1 73.62 277 SER B CA 1
ATOM 5536 C C . SER B 1 277 ? 4.746 10.383 22.234 1 73.62 277 SER B C 1
ATOM 5538 O O . SER B 1 277 ? 3.586 10.742 22.438 1 73.62 277 SER B O 1
ATOM 5540 N N . THR B 1 278 ? 5.117 10.414 21.016 1 86.5 278 THR B N 1
ATOM 5541 C CA . THR B 1 278 ? 4.324 11.07 19.984 1 86.5 278 THR B CA 1
ATOM 5542 C C . THR B 1 278 ? 3.812 10.047 18.969 1 86.5 278 THR B C 1
ATOM 5544 O O . THR B 1 278 ? 4.586 9.234 18.453 1 86.5 278 THR B O 1
ATOM 5547 N N . ILE B 1 279 ? 2.543 9.891 18.75 1 91.69 279 ILE B N 1
ATOM 5548 C CA . ILE B 1 279 ? 1.971 8.969 17.781 1 91.69 279 ILE B CA 1
ATOM 5549 C C . ILE B 1 279 ? 1.786 9.672 16.438 1 91.69 279 ILE B C 1
ATOM 5551 O O . ILE B 1 279 ? 1.766 9.023 15.391 1 91.69 279 ILE B O 1
ATOM 5555 N N . GLY B 1 280 ? 1.631 10.93 16.516 1 94.06 280 GLY B N 1
ATOM 5556 C CA . GLY B 1 280 ? 1.509 11.727 15.305 1 94.06 280 GLY B CA 1
ATOM 5557 C C . GLY B 1 280 ? 1.669 13.211 15.547 1 94.06 280 GLY B C 1
ATOM 5558 O O . GLY B 1 280 ? 1.639 13.664 16.688 1 94.06 280 GLY B O 1
ATOM 5559 N N . GLY B 1 281 ? 1.891 13.922 14.477 1 96.5 281 GLY B N 1
ATOM 5560 C CA . GLY B 1 281 ? 2.055 15.367 14.578 1 96.5 281 GLY B CA 1
ATOM 5561 C C . GLY B 1 281 ? 2.184 16.047 13.227 1 96.5 281 GLY B C 1
ATOM 5562 O O . GLY B 1 281 ? 2.271 15.375 12.195 1 96.5 281 GLY B O 1
ATOM 5563 N N . GLY B 1 282 ? 2.139 17.328 13.258 1 97.69 282 GLY B N 1
ATOM 5564 C CA . GLY B 1 282 ? 2.193 1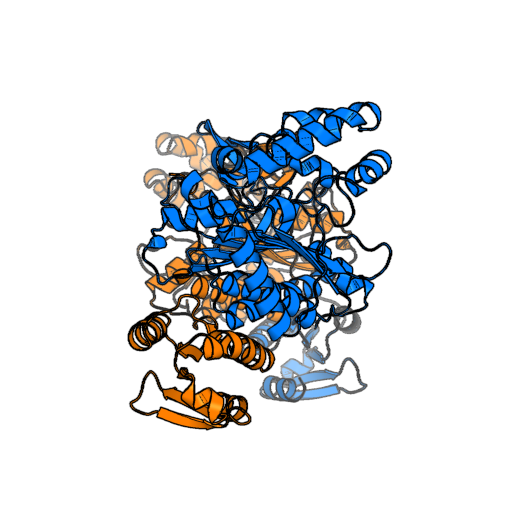8.125 12.047 1 97.69 282 GLY B CA 1
ATOM 5565 C C . GLY B 1 282 ? 2.297 19.609 12.328 1 97.69 282 GLY B C 1
ATOM 5566 O O . GLY B 1 282 ? 2.762 20.031 13.391 1 97.69 282 GLY B O 1
ATOM 5567 N N . GLY B 1 283 ? 2.021 20.344 11.281 1 98.38 283 GLY B N 1
ATOM 5568 C CA . GLY B 1 283 ? 2.105 21.781 11.375 1 98.38 283 GLY B CA 1
ATOM 5569 C C . GLY B 1 283 ? 2.088 22.469 10.023 1 98.38 283 GLY B C 1
ATOM 5570 O O . GLY B 1 283 ? 1.93 21.828 8.992 1 98.38 283 GLY B O 1
ATOM 5571 N N . ARG B 1 284 ? 2.174 23.766 10.133 1 98.44 284 ARG B N 1
ATOM 5572 C CA . ARG B 1 284 ? 2.215 24.578 8.914 1 98.44 284 ARG B CA 1
ATOM 5573 C C . ARG B 1 284 ? 3.625 24.625 8.336 1 98.44 284 ARG B C 1
ATOM 5575 O O . ARG B 1 284 ? 4.609 24.625 9.078 1 98.44 284 ARG B O 1
ATOM 5582 N N . TYR B 1 285 ? 3.684 24.594 7.086 1 98.06 285 TYR B N 1
ATOM 5583 C CA . TYR B 1 285 ? 4.93 24.75 6.34 1 98.06 285 TYR B CA 1
ATOM 5584 C C . TYR B 1 285 ? 4.758 25.719 5.18 1 98.06 285 TYR B C 1
ATOM 5586 O O . TYR B 1 285 ? 5.062 25.391 4.035 1 98.06 285 TYR B O 1
ATOM 5594 N N . ASP B 1 286 ? 4.496 26.938 5.473 1 97.75 286 ASP B N 1
ATOM 5595 C CA . ASP B 1 286 ? 4.023 27.969 4.555 1 97.75 286 ASP B CA 1
ATOM 5596 C C . ASP B 1 286 ? 5.102 28.344 3.541 1 97.75 286 ASP B C 1
ATOM 5598 O O . ASP B 1 286 ? 4.805 28.891 2.482 1 97.75 286 ASP B O 1
ATOM 5602 N N . GLY B 1 287 ? 6.277 28.109 3.805 1 96.56 287 GLY B N 1
ATOM 5603 C CA . GLY B 1 287 ? 7.352 28.531 2.92 1 96.56 287 GLY B CA 1
ATOM 5604 C C . GLY B 1 287 ? 7.84 27.422 2.01 1 96.56 287 GLY B C 1
ATOM 5605 O O . GLY B 1 287 ? 8.641 27.656 1.104 1 96.56 287 GLY B O 1
ATOM 5606 N N . LEU B 1 288 ? 7.367 26.188 2.164 1 97.38 288 LEU B N 1
ATOM 5607 C CA . LEU B 1 288 ? 7.953 25.016 1.513 1 97.38 288 LEU B CA 1
ATOM 5608 C C . LEU B 1 288 ? 7.707 25.062 0.007 1 97.38 288 LEU B C 1
ATOM 5610 O O . LEU B 1 288 ? 8.625 24.812 -0.78 1 97.38 288 LEU B O 1
ATOM 5614 N N . ILE B 1 289 ? 6.48 25.391 -0.414 1 98.06 289 ILE B N 1
ATOM 5615 C CA . ILE B 1 289 ? 6.156 25.438 -1.836 1 98.06 289 ILE B CA 1
ATOM 5616 C C . ILE B 1 289 ? 7.055 26.438 -2.543 1 98.06 289 ILE B C 1
ATOM 5618 O O . ILE B 1 289 ? 7.586 26.172 -3.621 1 98.06 289 ILE B O 1
ATOM 5622 N N . GLU B 1 290 ? 7.203 27.578 -1.948 1 97.25 290 GLU B N 1
ATOM 5623 C CA . GLU B 1 290 ? 8.078 28.609 -2.502 1 97.25 290 GLU B CA 1
ATOM 5624 C C . GLU B 1 290 ? 9.523 28.125 -2.58 1 97.25 290 GLU B C 1
ATOM 5626 O O . GLU B 1 290 ? 10.203 28.359 -3.578 1 97.25 290 GLU B O 1
ATOM 5631 N N . GLN B 1 291 ? 9.953 27.5 -1.558 1 95.88 291 GLN B N 1
ATOM 5632 C CA . GLN B 1 291 ? 11.312 26.969 -1.506 1 95.88 291 GLN B CA 1
ATOM 5633 C C . GLN B 1 291 ? 11.547 25.969 -2.637 1 95.88 291 GLN B C 1
ATOM 5635 O O . GLN B 1 291 ? 12.672 25.844 -3.131 1 95.88 291 GLN B O 1
ATOM 5640 N N . LEU B 1 292 ? 10.523 25.328 -3.057 1 96.94 292 LEU B N 1
ATOM 5641 C CA . LEU B 1 292 ? 10.648 24.312 -4.086 1 96.94 292 LEU B CA 1
ATOM 5642 C C . LEU B 1 292 ? 10.422 24.906 -5.473 1 96.94 292 LEU B C 1
ATOM 5644 O O . LEU B 1 292 ? 10.352 24.172 -6.465 1 96.94 292 LEU B O 1
ATOM 5648 N N . GLY B 1 293 ? 10.242 26.156 -5.535 1 95.94 293 GLY B N 1
ATOM 5649 C CA . GLY B 1 293 ? 10.203 26.812 -6.828 1 95.94 293 GLY B CA 1
ATOM 5650 C C . GLY B 1 293 ? 8.82 27.312 -7.211 1 95.94 293 GLY B C 1
ATOM 5651 O O . GLY B 1 293 ? 8.625 27.812 -8.32 1 95.94 293 GLY B O 1
ATOM 5652 N N . GLY B 1 294 ? 7.852 27.188 -6.336 1 97.12 294 GLY B N 1
ATOM 5653 C CA . GLY B 1 294 ? 6.512 27.688 -6.602 1 97.12 294 GLY B CA 1
ATOM 5654 C C . GLY B 1 294 ? 6.273 29.078 -6.035 1 97.12 294 GLY B C 1
ATOM 5655 O O . GLY B 1 294 ? 7.195 29.703 -5.5 1 97.12 294 GLY B O 1
ATOM 5656 N N . GLU B 1 295 ? 5.082 29.562 -6.215 1 97.31 295 GLU B N 1
ATOM 5657 C CA . GLU B 1 295 ? 4.664 30.812 -5.586 1 97.31 295 GLU B CA 1
ATOM 5658 C C . GLU B 1 295 ? 4.422 30.609 -4.09 1 97.31 295 GLU B C 1
ATOM 5660 O O . GLU B 1 295 ? 4.188 29.5 -3.633 1 97.31 295 GLU B O 1
ATOM 5665 N N . PRO B 1 296 ? 4.602 31.75 -3.33 1 97.5 296 PRO B N 1
ATOM 5666 C CA . PRO B 1 296 ? 4.25 31.609 -1.915 1 97.5 296 PRO B CA 1
ATOM 5667 C C . PRO B 1 296 ? 2.863 31 -1.706 1 97.5 296 PRO B C 1
ATOM 5669 O O . PRO B 1 296 ? 1.866 31.547 -2.188 1 97.5 296 PRO B O 1
ATOM 5672 N N . THR B 1 297 ? 2.793 29.875 -1.116 1 98.12 297 THR B N 1
ATOM 5673 C CA . THR B 1 297 ? 1.566 29.109 -0.922 1 98.12 297 THR B CA 1
ATOM 5674 C C . THR B 1 297 ? 1.517 28.5 0.482 1 98.12 297 THR B C 1
ATOM 5676 O O . THR B 1 297 ? 2.299 27.609 0.811 1 98.12 297 THR B O 1
ATOM 5679 N N . PRO B 1 298 ? 0.624 29.016 1.338 1 97.81 298 PRO B N 1
ATOM 5680 C CA . PRO B 1 298 ? 0.497 28.438 2.676 1 97.81 298 PRO B CA 1
ATOM 5681 C C . PRO B 1 298 ? 0.039 26.984 2.643 1 97.81 298 PRO B C 1
ATOM 5683 O O . PRO B 1 298 ? -0.677 26.578 1.724 1 97.81 298 PRO B O 1
ATOM 5686 N N . ALA B 1 299 ? 0.501 26.203 3.605 1 98.56 299 ALA B N 1
ATOM 5687 C CA . ALA B 1 299 ? 0.139 24.781 3.662 1 98.56 299 ALA B CA 1
ATOM 5688 C C . ALA B 1 299 ? 0.264 24.234 5.082 1 98.56 299 ALA B C 1
ATOM 5690 O O . ALA B 1 299 ? 0.99 24.797 5.906 1 98.56 299 ALA B O 1
ATOM 5691 N N . ILE B 1 300 ? -0.455 23.203 5.363 1 98.62 300 ILE B N 1
ATOM 5692 C CA . ILE B 1 300 ? -0.404 22.516 6.648 1 98.62 300 ILE B CA 1
ATOM 5693 C C . ILE B 1 300 ? -0.661 21.031 6.449 1 98.62 300 ILE B C 1
ATOM 5695 O O . ILE B 1 300 ? -1.308 20.625 5.477 1 98.62 300 ILE B O 1
ATOM 5699 N N . GLY B 1 301 ? -0.134 20.25 7.297 1 98.44 301 GLY B N 1
ATOM 5700 C CA . GLY B 1 301 ? -0.385 18.828 7.25 1 98.44 301 GLY B CA 1
ATOM 5701 C C . GLY B 1 301 ? 0.052 18.094 8.508 1 98.44 301 GLY B C 1
ATOM 5702 O O . GLY B 1 301 ? 0.483 18.734 9.477 1 98.44 301 GLY B O 1
ATOM 5703 N N . PHE B 1 302 ? -0.189 16.844 8.531 1 98.19 302 PHE B N 1
ATOM 5704 C CA . PHE B 1 302 ? 0.322 15.977 9.586 1 98.19 302 PHE B CA 1
ATOM 5705 C C . PHE B 1 302 ? 0.597 14.578 9.055 1 98.19 302 PHE B C 1
ATOM 5707 O O . PHE B 1 302 ? 0.162 14.234 7.949 1 98.19 302 PHE B O 1
ATOM 5714 N N . ALA B 1 303 ? 1.375 13.875 9.758 1 97.5 303 ALA B N 1
ATOM 5715 C CA . ALA B 1 303 ? 1.679 12.477 9.445 1 97.5 303 ALA B CA 1
ATOM 5716 C C . ALA B 1 303 ? 1.71 11.625 10.711 1 97.5 303 ALA B C 1
ATOM 5718 O O . ALA B 1 303 ? 1.854 12.148 11.812 1 97.5 303 ALA B O 1
ATOM 5719 N N . THR B 1 304 ? 1.497 10.43 10.539 1 96.5 304 THR B N 1
ATOM 5720 C CA . THR B 1 304 ? 1.523 9.477 11.641 1 96.5 304 THR B CA 1
ATOM 5721 C C . THR B 1 304 ? 2.139 8.148 11.188 1 96.5 304 THR B C 1
ATOM 5723 O O . THR B 1 304 ? 1.948 7.73 10.047 1 96.5 304 THR B O 1
ATOM 5726 N N . GLY B 1 305 ? 2.924 7.566 12.07 1 95.75 305 GLY B N 1
ATOM 5727 C CA . GLY B 1 305 ? 3.52 6.27 11.789 1 95.75 305 GLY B CA 1
ATOM 5728 C C . GLY B 1 305 ? 2.578 5.113 12.055 1 95.75 305 GLY B C 1
ATOM 5729 O O . GLY B 1 305 ? 1.946 5.047 13.109 1 95.75 305 GLY B O 1
ATOM 5730 N N . ILE B 1 306 ? 2.498 4.191 11.188 1 97.06 306 ILE B N 1
ATOM 5731 C CA . ILE B 1 306 ? 1.555 3.082 11.281 1 97.06 306 ILE B CA 1
ATOM 5732 C C . ILE B 1 306 ? 2.027 2.092 12.352 1 97.06 306 ILE B C 1
ATOM 5734 O O . ILE B 1 306 ? 1.225 1.59 13.141 1 97.06 306 ILE B O 1
ATOM 5738 N N . GLU B 1 307 ? 3.342 1.805 12.367 1 95.81 307 GLU B N 1
ATOM 5739 C CA . GLU B 1 307 ? 3.881 0.874 13.352 1 95.81 307 GLU B CA 1
ATOM 5740 C C . GLU B 1 307 ? 3.559 1.326 14.773 1 95.81 307 GLU B C 1
ATOM 5742 O O . GLU B 1 307 ? 3.184 0.512 15.617 1 95.81 307 GLU B O 1
ATOM 5747 N N . ARG B 1 308 ? 3.705 2.625 14.969 1 93.12 308 ARG B N 1
ATOM 5748 C CA . ARG B 1 308 ? 3.428 3.16 16.297 1 93.12 308 ARG B CA 1
ATOM 5749 C C . ARG B 1 308 ? 1.95 3.014 16.641 1 93.12 308 ARG B C 1
ATOM 5751 O O . ARG B 1 308 ? 1.604 2.74 17.797 1 93.12 308 ARG B O 1
ATOM 5758 N N . ILE B 1 309 ? 1.109 3.266 15.734 1 95.81 309 ILE B N 1
ATOM 5759 C CA . ILE B 1 309 ? -0.323 3.092 15.945 1 95.81 309 ILE B CA 1
ATOM 5760 C C . ILE B 1 309 ? -0.614 1.645 16.344 1 95.81 309 ILE B C 1
ATOM 5762 O O . ILE B 1 309 ? -1.334 1.39 17.312 1 95.81 309 ILE B O 1
ATOM 5766 N N . ILE B 1 310 ? -0.07 0.706 15.586 1 96.06 310 ILE B N 1
ATOM 5767 C CA . ILE B 1 310 ? -0.33 -0.713 15.805 1 96.06 310 ILE B CA 1
ATOM 5768 C C . ILE B 1 310 ? 0.166 -1.119 17.188 1 96.06 310 ILE B C 1
ATOM 5770 O O . ILE B 1 310 ? -0.505 -1.874 17.906 1 96.06 310 ILE B O 1
ATOM 5774 N N . LEU B 1 311 ? 1.343 -0.609 17.547 1 92.81 311 LEU B N 1
ATOM 5775 C CA . LEU B 1 311 ? 1.86 -0.873 18.875 1 92.81 311 LEU B CA 1
ATOM 5776 C C . LEU B 1 311 ? 0.871 -0.414 19.953 1 92.81 311 LEU B C 1
ATOM 5778 O O . LEU B 1 311 ? 0.648 -1.114 20.938 1 92.81 311 LEU B O 1
ATOM 5782 N N . ASN B 1 312 ? 0.309 0.773 19.75 1 92.56 312 ASN B N 1
ATOM 5783 C CA . ASN B 1 312 ? -0.667 1.292 20.703 1 92.56 312 ASN B CA 1
ATOM 5784 C C . ASN B 1 312 ? -1.938 0.446 20.719 1 92.56 312 ASN B C 1
ATOM 5786 O O . ASN B 1 312 ? -2.512 0.204 21.797 1 92.56 312 ASN B O 1
ATOM 5790 N N . LEU B 1 313 ? -2.416 -0.01 19.547 1 95.69 313 LEU B N 1
ATOM 5791 C CA . LEU B 1 313 ? -3.58 -0.886 19.484 1 95.69 313 LEU B CA 1
ATOM 5792 C C . LEU B 1 313 ? -3.35 -2.166 20.281 1 95.69 313 LEU B C 1
ATOM 5794 O O . LEU B 1 313 ? -4.195 -2.562 21.078 1 95.69 313 LEU B O 1
ATOM 5798 N N . LYS B 1 314 ? -2.213 -2.756 20.047 1 94.25 314 LYS B N 1
ATOM 5799 C CA . LYS B 1 314 ? -1.879 -4.004 20.734 1 94.25 314 LYS B CA 1
ATOM 5800 C C . LYS B 1 314 ? -1.77 -3.793 22.234 1 94.25 314 LYS B C 1
ATOM 5802 O O . LYS B 1 314 ? -2.283 -4.598 23.016 1 94.25 314 LYS B O 1
ATOM 5807 N N . ARG B 1 315 ? -1.136 -2.732 22.625 1 90.19 315 ARG B N 1
ATOM 5808 C CA . ARG B 1 315 ? -0.971 -2.414 24.047 1 90.19 315 ARG B CA 1
ATOM 5809 C C . ARG B 1 315 ? -2.324 -2.242 24.719 1 90.19 315 ARG B C 1
ATOM 5811 O O . ARG B 1 315 ? -2.492 -2.627 25.891 1 90.19 315 ARG B O 1
ATOM 5818 N N . GLN B 1 316 ? -3.244 -1.695 24.031 1 92.12 316 GLN B N 1
ATOM 5819 C CA . GLN B 1 316 ? -4.555 -1.403 24.609 1 92.12 316 GLN B CA 1
ATOM 5820 C C . GLN B 1 316 ? -5.508 -2.58 24.438 1 92.12 316 GLN B C 1
ATOM 5822 O O . GLN B 1 316 ? -6.672 -2.512 24.828 1 92.12 316 GLN B O 1
ATOM 5827 N N . GLY B 1 317 ? -5.121 -3.596 23.75 1 94.44 317 GLY B N 1
ATOM 5828 C CA . GLY B 1 317 ? -5.934 -4.789 23.562 1 94.44 317 GLY B CA 1
ATOM 5829 C C . GLY B 1 317 ? -7.043 -4.594 22.547 1 94.44 317 GLY B C 1
ATOM 5830 O O . GLY B 1 317 ? -8.07 -5.277 22.594 1 94.44 317 GLY B O 1
ATOM 5831 N N . ILE B 1 318 ? -6.832 -3.602 21.688 1 95.12 318 ILE B N 1
ATOM 5832 C CA . ILE B 1 318 ? -7.809 -3.373 20.641 1 95.12 318 ILE B CA 1
ATOM 5833 C C . ILE B 1 318 ? -7.555 -4.34 19.484 1 95.12 318 ILE B C 1
ATOM 5835 O O . ILE B 1 318 ? -6.52 -4.262 18.812 1 95.12 318 ILE B O 1
ATOM 5839 N N . THR B 1 319 ? -8.453 -5.234 19.188 1 95.69 319 THR B N 1
ATOM 5840 C CA . THR B 1 319 ? -8.297 -6.238 18.141 1 95.69 319 THR B CA 1
ATOM 5841 C C . THR B 1 319 ? -9.094 -5.859 16.891 1 95.69 319 THR B C 1
ATOM 5843 O O . THR B 1 319 ? -10.312 -5.68 16.969 1 95.69 319 THR B O 1
ATOM 5846 N N . PRO B 1 320 ? -8.43 -5.734 15.781 1 97.06 320 PRO B N 1
ATOM 5847 C CA . PRO B 1 320 ? -9.141 -5.426 14.539 1 97.06 320 PRO B CA 1
ATOM 5848 C C . PRO B 1 320 ? -9.961 -6.602 14.023 1 97.06 320 PRO B C 1
ATOM 5850 O O . PRO B 1 320 ? -9.766 -7.738 14.461 1 97.06 320 PRO B O 1
ATOM 5853 N N . PRO B 1 321 ? -10.969 -6.301 13.125 1 95.81 321 PRO B N 1
ATOM 5854 C CA . PRO B 1 321 ? -11.672 -7.398 12.453 1 95.81 321 PRO B CA 1
ATOM 5855 C C . PRO B 1 321 ? -10.734 -8.312 11.672 1 95.81 321 PRO B C 1
ATOM 5857 O O . PRO B 1 321 ? -9.75 -7.844 11.094 1 95.81 321 PRO B O 1
ATOM 5860 N N . PRO B 1 322 ? -11.055 -9.633 11.703 1 95 322 PRO B N 1
ATOM 5861 C CA . PRO B 1 322 ? -10.234 -10.547 10.906 1 95 322 PRO B CA 1
ATOM 5862 C C . PRO B 1 322 ? -10.344 -10.281 9.406 1 95 322 PRO B C 1
ATOM 5864 O O . PRO B 1 322 ? -11.312 -9.68 8.945 1 95 322 PRO B O 1
ATOM 5867 N N . LEU B 1 323 ? -9.32 -10.68 8.641 1 95.5 323 LEU B N 1
ATOM 5868 C CA . LEU B 1 323 ? -9.359 -10.594 7.18 1 95.5 323 LEU B CA 1
ATOM 5869 C C . LEU B 1 323 ? -10.125 -11.773 6.59 1 95.5 323 LEU B C 1
ATOM 5871 O O . LEU B 1 323 ? -10.188 -12.844 7.195 1 95.5 323 LEU B O 1
ATOM 5875 N N . PRO B 1 324 ? -10.695 -11.555 5.41 1 94.31 324 PRO B N 1
ATOM 5876 C CA . PRO B 1 324 ? -11.43 -12.656 4.773 1 94.31 324 PRO B CA 1
ATOM 5877 C C . PRO B 1 324 ? -10.547 -13.867 4.48 1 94.31 324 PRO B C 1
ATOM 5879 O O . PRO B 1 324 ? -9.383 -13.703 4.102 1 94.31 324 PRO B O 1
ATOM 5882 N N . SER B 1 325 ? -11.047 -15.078 4.719 1 94.5 325 SER B N 1
ATOM 5883 C CA . SER B 1 325 ? -10.422 -16.359 4.422 1 94.5 325 SER B CA 1
ATOM 5884 C C . SER B 1 325 ? -11.469 -17.406 4.031 1 94.5 325 SER B C 1
ATOM 5886 O O . SER B 1 325 ? -12.656 -17.219 4.285 1 94.5 325 SER B O 1
ATOM 5888 N N . PRO B 1 326 ? -11.031 -18.453 3.328 1 96.31 326 PRO B N 1
ATOM 5889 C CA . PRO B 1 326 ? -11.992 -19.5 2.959 1 96.31 326 PRO B CA 1
ATOM 5890 C C . PRO B 1 326 ? -12.648 -20.156 4.172 1 96.31 326 PRO B C 1
ATOM 5892 O O . PRO B 1 326 ? -11.992 -20.375 5.191 1 96.31 326 PRO B O 1
ATOM 5895 N N . SER B 1 327 ? -13.945 -20.453 3.973 1 95 327 SER B N 1
ATOM 5896 C CA . SER B 1 327 ? -14.68 -21.094 5.051 1 95 327 SER B CA 1
ATOM 5897 C C . SER B 1 327 ? -14.938 -22.562 4.742 1 95 327 SER B C 1
ATOM 5899 O O . SER B 1 327 ? -15.391 -23.312 5.609 1 95 327 SER B O 1
ATOM 5901 N N . VAL B 1 328 ? -14.586 -22.984 3.533 1 97.44 328 VAL B N 1
ATOM 5902 C CA . VAL B 1 328 ? -14.906 -24.328 3.102 1 97.44 328 VAL B CA 1
ATOM 5903 C C . VAL B 1 328 ? -13.633 -25.078 2.709 1 97.44 328 VAL B C 1
ATOM 5905 O O . VAL B 1 328 ? -12.758 -24.5 2.047 1 97.44 328 VAL B O 1
ATOM 5908 N N . PHE B 1 329 ? -13.477 -26.281 3.207 1 96.88 329 PHE B N 1
ATOM 5909 C CA . PHE B 1 329 ? -12.414 -27.203 2.822 1 96.88 329 PHE B CA 1
ATOM 5910 C C . PHE B 1 329 ? -12.961 -28.328 1.95 1 96.88 329 PHE B C 1
ATOM 5912 O O . PHE B 1 329 ? -13.992 -28.922 2.268 1 96.88 329 PHE B O 1
ATOM 5919 N N . LEU B 1 330 ? -12.281 -28.562 0.822 1 96.88 330 LEU B N 1
ATOM 5920 C CA . LEU B 1 330 ? -12.719 -29.641 -0.064 1 96.88 330 LEU B CA 1
ATOM 5921 C C . LEU B 1 330 ? -11.773 -30.828 0.022 1 96.88 330 LEU B C 1
ATOM 5923 O O . LEU B 1 330 ? -10.625 -30.75 -0.417 1 96.88 330 LEU B O 1
ATOM 5927 N N . ALA B 1 331 ? -12.281 -31.906 0.559 1 95.38 331 ALA B N 1
ATOM 5928 C CA . ALA B 1 331 ? -11.562 -33.156 0.66 1 95.38 331 ALA B CA 1
ATOM 5929 C C . ALA B 1 331 ? -12.062 -34.156 -0.382 1 95.38 331 ALA B C 1
ATOM 5931 O O . ALA B 1 331 ? -13.195 -34.062 -0.843 1 95.38 331 ALA B O 1
ATOM 5932 N N . TYR B 1 332 ? -11.164 -35.031 -0.768 1 94.94 332 TYR B N 1
ATOM 5933 C CA . TYR B 1 332 ? -11.57 -36.062 -1.734 1 94.94 332 TYR B CA 1
ATOM 5934 C C . TYR B 1 332 ? -10.852 -37.375 -1.472 1 94.94 332 TYR B C 1
ATOM 5936 O O . TYR B 1 332 ? -9.867 -37.406 -0.73 1 94.94 332 TYR B O 1
ATOM 5944 N N . MET B 1 333 ? -11.438 -38.469 -2.01 1 92.81 333 MET B N 1
ATOM 5945 C CA . MET B 1 333 ? -10.82 -39.781 -1.918 1 92.81 333 MET B CA 1
ATOM 5946 C C . MET B 1 333 ? -10.914 -40.531 -3.248 1 92.81 333 MET B C 1
ATOM 5948 O O . MET B 1 333 ? -12.008 -40.719 -3.787 1 92.81 333 MET B O 1
ATOM 5952 N N . GLY B 1 334 ? -9.664 -40.875 -3.754 1 89.88 334 GLY B N 1
ATOM 5953 C CA . GLY B 1 334 ? -9.625 -41.625 -5 1 89.88 334 GLY B CA 1
ATOM 5954 C C . GLY B 1 334 ? -9.297 -40.75 -6.203 1 89.88 334 GLY B C 1
ATOM 5955 O O . GLY B 1 334 ? -9.422 -39.531 -6.148 1 89.88 334 GLY B O 1
ATOM 5956 N N . GLU B 1 335 ? -8.883 -41.344 -7.273 1 87.31 335 GLU B N 1
ATOM 5957 C CA . GLU B 1 335 ? -8.391 -40.625 -8.445 1 87.31 335 GLU B CA 1
ATOM 5958 C C . GLU B 1 335 ? -9.516 -39.906 -9.172 1 87.31 335 GLU B C 1
ATOM 5960 O O . GLU B 1 335 ? -9.367 -38.75 -9.562 1 87.31 335 GLU B O 1
ATOM 5965 N N . ALA B 1 336 ? -10.594 -40.625 -9.352 1 89.88 336 ALA B N 1
ATOM 5966 C CA . ALA B 1 336 ? -11.727 -40 -10.031 1 89.88 336 ALA B CA 1
ATOM 5967 C C . ALA B 1 336 ? -12.242 -38.812 -9.242 1 89.88 336 ALA B C 1
ATOM 5969 O O . ALA B 1 336 ? -12.594 -37.781 -9.828 1 89.88 336 ALA B O 1
ATOM 5970 N N . ALA B 1 337 ? -12.211 -38.938 -7.988 1 92.88 337 ALA B N 1
ATOM 5971 C CA . ALA B 1 337 ? -12.68 -37.875 -7.129 1 92.88 337 ALA B CA 1
ATOM 5972 C C . ALA B 1 337 ? -11.688 -36.688 -7.117 1 92.88 337 ALA B C 1
ATOM 5974 O O . ALA B 1 337 ? -12.078 -35.531 -6.945 1 92.88 337 ALA B O 1
ATOM 5975 N N . SER B 1 338 ? -10.508 -37.062 -7.375 1 93.25 338 SER B N 1
ATOM 5976 C CA . SER B 1 338 ? -9.477 -36.031 -7.41 1 93.25 338 SER B CA 1
ATOM 5977 C C . SER B 1 338 ? -9.75 -35 -8.508 1 93.25 338 SER B C 1
ATOM 5979 O O . SER B 1 338 ? -9.805 -33.812 -8.25 1 93.25 338 SER B O 1
ATOM 5981 N N . LEU B 1 339 ? -9.953 -35.469 -9.695 1 93.44 339 LEU B N 1
ATOM 5982 C CA . LEU B 1 339 ? -10.219 -34.562 -10.82 1 93.44 339 LEU B CA 1
ATOM 5983 C C . LEU B 1 339 ? -11.555 -33.844 -10.641 1 93.44 339 LEU B C 1
ATOM 5985 O O . LEU B 1 339 ? -11.672 -32.656 -10.93 1 93.44 339 LEU B O 1
ATOM 5989 N N . ALA B 1 340 ? -12.531 -34.656 -10.133 1 94.56 340 ALA B N 1
ATOM 5990 C CA . ALA B 1 340 ? -13.852 -34.062 -9.906 1 94.56 340 ALA B CA 1
ATOM 5991 C C . ALA B 1 340 ? -13.789 -32.969 -8.852 1 94.56 340 ALA B C 1
ATOM 5993 O O . ALA B 1 340 ? -14.516 -31.969 -8.938 1 94.56 340 ALA B O 1
ATOM 5994 N N . SER B 1 341 ? -12.953 -33.156 -7.895 1 95.44 341 SER B N 1
ATOM 5995 C CA . SER B 1 341 ? -12.828 -32.188 -6.824 1 95.44 341 SER B CA 1
ATOM 5996 C C . SER B 1 341 ? -12.242 -30.875 -7.34 1 95.44 341 SER B C 1
ATOM 5998 O O . SER B 1 341 ? -12.578 -29.797 -6.844 1 95.44 341 SER B O 1
ATOM 6000 N N . ILE B 1 342 ? -11.336 -30.953 -8.336 1 96.06 342 ILE B N 1
ATOM 6001 C CA . ILE B 1 342 ? -10.742 -29.766 -8.938 1 96.06 342 ILE B CA 1
ATOM 6002 C C . ILE B 1 342 ? -11.82 -28.953 -9.648 1 96.06 342 ILE B C 1
ATOM 6004 O O . ILE B 1 342 ? -11.898 -27.734 -9.484 1 96.06 342 ILE B O 1
ATOM 6008 N N . ALA B 1 343 ? -12.664 -29.656 -10.359 1 96 343 ALA B N 1
ATOM 6009 C CA . ALA B 1 343 ? -13.773 -29.016 -11.047 1 96 343 ALA B CA 1
ATOM 6010 C C . ALA B 1 343 ? -14.758 -28.391 -10.047 1 96 343 ALA B C 1
ATOM 6012 O O . ALA B 1 343 ? -15.227 -27.281 -10.242 1 96 343 ALA B O 1
ATOM 6013 N N . LEU B 1 344 ? -15.039 -29.125 -9.023 1 96.44 344 LEU B N 1
ATOM 6014 C CA . LEU B 1 344 ? -15.977 -28.656 -8.008 1 96.44 344 LEU B CA 1
ATOM 6015 C C . LEU B 1 344 ? -15.438 -27.422 -7.297 1 96.44 344 LEU B C 1
ATOM 6017 O O . LEU B 1 344 ? -16.172 -26.469 -7.055 1 96.44 344 LEU B O 1
ATOM 6021 N N . ALA B 1 345 ? -14.164 -27.453 -6.93 1 96.88 345 ALA B N 1
ATOM 6022 C CA . ALA B 1 345 ? -13.539 -26.297 -6.289 1 96.88 345 ALA B CA 1
ATOM 6023 C C . ALA B 1 345 ? -13.656 -25.047 -7.164 1 96.88 345 ALA B C 1
ATOM 6025 O O . ALA B 1 345 ? -13.977 -23.969 -6.672 1 96.88 345 ALA B O 1
ATOM 6026 N N . SER B 1 346 ? -13.383 -25.203 -8.422 1 96.88 346 SER B N 1
ATOM 6027 C CA . SER B 1 346 ? -13.492 -24.109 -9.383 1 96.88 346 SER B CA 1
ATOM 6028 C C . SER B 1 346 ? -14.914 -23.547 -9.414 1 96.88 346 SER B C 1
ATOM 6030 O O . SER B 1 346 ? -15.094 -22.328 -9.383 1 96.88 346 SER B O 1
ATOM 6032 N N . ASP B 1 347 ? -15.906 -24.422 -9.414 1 96.38 347 ASP B N 1
ATOM 6033 C CA . ASP B 1 347 ? -17.312 -24 -9.453 1 96.38 347 ASP B CA 1
ATOM 6034 C C . ASP B 1 347 ? -17.688 -23.25 -8.18 1 96.38 347 ASP B C 1
ATOM 6036 O O . ASP B 1 347 ? -18.406 -22.25 -8.242 1 96.38 347 ASP B O 1
ATOM 6040 N N . LEU B 1 348 ? -17.25 -23.75 -7.094 1 96.94 348 LEU B N 1
ATOM 6041 C CA . LEU B 1 348 ? -17.547 -23.109 -5.82 1 96.94 348 LEU B CA 1
ATOM 6042 C C . LEU B 1 348 ? -16.953 -21.703 -5.758 1 96.94 348 LEU B C 1
ATOM 6044 O O . LEU B 1 348 ? -17.625 -20.75 -5.348 1 96.94 348 LEU B O 1
ATOM 6048 N N . ARG B 1 349 ? -15.719 -21.547 -6.199 1 96.81 349 ARG B N 1
ATOM 6049 C CA . ARG B 1 349 ? -15.062 -20.25 -6.199 1 96.81 349 ARG B CA 1
ATOM 6050 C C . ARG B 1 349 ? -15.766 -19.281 -7.148 1 96.81 349 ARG B C 1
ATOM 6052 O O . ARG B 1 349 ? -15.898 -18.094 -6.852 1 96.81 349 ARG B O 1
ATOM 6059 N N . LYS B 1 350 ? -16.234 -19.797 -8.297 1 95.31 350 LYS B N 1
ATOM 6060 C CA . LYS B 1 350 ? -16.969 -18.984 -9.25 1 95.31 350 LYS B CA 1
ATOM 6061 C C . LYS B 1 350 ? -18.25 -18.422 -8.617 1 95.31 350 LYS B C 1
ATOM 6063 O O . LYS B 1 350 ? -18.703 -17.328 -8.969 1 95.31 350 LYS B O 1
ATOM 6068 N N . ALA B 1 351 ? -18.75 -19.188 -7.668 1 96.06 351 ALA B N 1
ATOM 6069 C CA . ALA B 1 351 ? -19.984 -18.781 -6.98 1 96.06 351 ALA B CA 1
ATOM 6070 C C . ALA B 1 351 ? -19.672 -17.875 -5.793 1 96.06 351 ALA B C 1
ATOM 6072 O O . ALA B 1 351 ? -20.578 -17.516 -5.031 1 96.06 351 ALA B O 1
ATOM 6073 N N . GLY B 1 352 ? -18.406 -17.562 -5.598 1 95.44 352 GLY B N 1
ATOM 6074 C CA . GLY B 1 352 ? -18.031 -16.625 -4.547 1 95.44 352 GLY B CA 1
ATOM 6075 C C . GLY B 1 352 ? -17.703 -17.312 -3.229 1 95.44 352 GLY B C 1
ATOM 6076 O O . GLY B 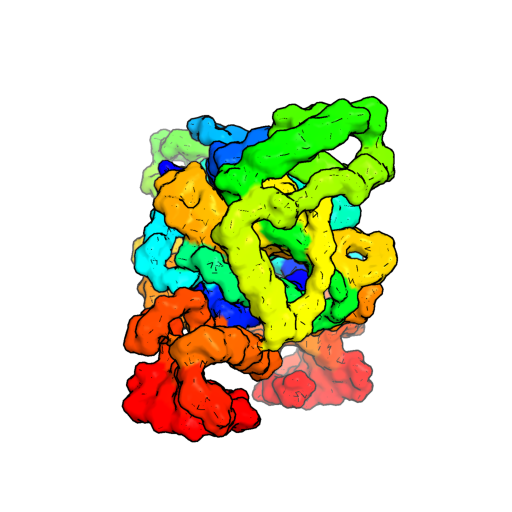1 352 ? -17.609 -16.656 -2.189 1 95.44 352 GLY B O 1
ATOM 6077 N N . ILE B 1 353 ? -17.562 -18.625 -3.221 1 97.06 353 ILE B N 1
ATOM 6078 C CA . ILE B 1 353 ? -17.266 -19.391 -2.012 1 97.06 353 ILE B CA 1
ATOM 6079 C C . ILE B 1 353 ? -15.758 -19.672 -1.953 1 97.06 353 ILE B C 1
ATOM 6081 O O . ILE B 1 353 ? -15.211 -20.328 -2.836 1 97.06 353 ILE B O 1
ATOM 6085 N N . GLY B 1 354 ? -15.117 -19.172 -0.937 1 96.94 354 GLY B N 1
ATOM 6086 C CA . GLY B 1 354 ? -13.703 -19.469 -0.751 1 96.94 354 GLY B CA 1
ATOM 6087 C C . GLY B 1 354 ? -13.453 -20.906 -0.337 1 96.94 354 GLY B C 1
ATOM 6088 O O . GLY B 1 354 ? -14.164 -21.453 0.503 1 96.94 354 GLY B O 1
ATOM 6089 N N . ILE B 1 355 ? -12.383 -21.516 -0.978 1 96.88 355 ILE B N 1
ATOM 6090 C CA . ILE B 1 355 ? -12.164 -22.938 -0.771 1 96.88 355 ILE B CA 1
ATOM 6091 C C . ILE B 1 355 ? -10.688 -23.203 -0.486 1 96.88 355 ILE B C 1
ATOM 6093 O O . ILE B 1 355 ? -9.812 -22.719 -1.206 1 96.88 355 ILE B O 1
ATOM 6097 N N . TYR B 1 356 ? -10.5 -23.953 0.577 1 95.38 356 TYR B N 1
ATOM 6098 C CA . TYR B 1 356 ? -9.219 -24.641 0.735 1 95.38 356 TYR B CA 1
ATOM 6099 C C . TYR B 1 356 ? -9.234 -26 0.038 1 95.38 356 TYR B C 1
ATOM 6101 O O . TYR B 1 356 ? -10.117 -26.828 0.291 1 95.38 356 TYR B O 1
ATOM 6109 N N . GLN B 1 357 ? -8.32 -26.141 -0.84 1 90.75 357 GLN B N 1
ATOM 6110 C CA . GLN B 1 357 ? -8.242 -27.422 -1.538 1 90.75 357 GLN B CA 1
ATOM 6111 C C . GLN B 1 357 ? -7.031 -28.234 -1.073 1 90.75 357 GLN B C 1
ATOM 6113 O O . GLN B 1 357 ? -6.004 -27.656 -0.703 1 90.75 357 GLN B O 1
ATOM 6118 N N . THR B 1 358 ? -7.207 -29.578 -1.062 1 89.94 358 THR B N 1
ATOM 6119 C CA . THR B 1 358 ? -6.074 -30.469 -0.817 1 89.94 358 THR B CA 1
ATOM 6120 C C . THR B 1 358 ? -5.441 -30.906 -2.133 1 89.94 358 THR B C 1
ATOM 6122 O O . THR B 1 358 ? -6.066 -30.828 -3.189 1 89.94 358 THR B O 1
ATOM 6125 N N . TYR B 1 359 ? -4.164 -31.297 -2.184 1 85.5 359 TYR B N 1
ATOM 6126 C CA . TYR B 1 359 ? -3.434 -31.609 -3.408 1 85.5 359 TYR B CA 1
ATOM 6127 C C . TYR B 1 359 ? -2.914 -33.031 -3.379 1 85.5 359 TYR B C 1
ATOM 6129 O O . TYR B 1 359 ? -2.963 -33.75 -4.387 1 85.5 359 TYR B O 1
ATOM 6137 N N . ALA B 1 360 ? -2.326 -33.438 -2.248 1 72 360 ALA B N 1
ATOM 6138 C CA . ALA B 1 360 ? -1.721 -34.75 -2.135 1 72 360 ALA B CA 1
ATOM 6139 C C . ALA B 1 360 ? -2.75 -35.812 -1.704 1 72 360 ALA B C 1
ATOM 6141 O O . ALA B 1 360 ? -3.736 -35.469 -1.04 1 72 360 ALA B O 1
ATOM 6142 N N . GLN B 1 361 ? -2.518 -36.906 -2.342 1 78.81 361 GLN B N 1
ATOM 6143 C CA . GLN B 1 361 ? -3.389 -38 -1.908 1 78.81 361 GLN B CA 1
ATOM 6144 C C . GLN B 1 361 ? -3.111 -38.375 -0.456 1 78.81 361 GLN B C 1
ATOM 6146 O O . GLN B 1 361 ? -2.033 -38.875 -0.136 1 78.81 361 GLN B O 1
ATOM 6151 N N . LYS B 1 362 ? -3.947 -37.906 0.361 1 86.12 362 LYS B N 1
ATOM 6152 C CA . LYS B 1 362 ? -3.922 -38.219 1.785 1 86.12 362 LYS B CA 1
ATOM 6153 C C . LYS B 1 362 ? -5.215 -38.906 2.219 1 86.12 362 LYS B C 1
ATOM 6155 O O . LYS B 1 362 ? -6.172 -38.969 1.444 1 86.12 362 LYS B O 1
ATOM 6160 N N . SER B 1 363 ? -5.086 -39.5 3.439 1 91.12 363 SER B N 1
ATOM 6161 C CA . SER B 1 363 ? -6.309 -40.062 4.004 1 91.12 363 SER B CA 1
ATOM 6162 C C . SER B 1 363 ? -7.324 -38.969 4.328 1 91.12 363 SER B C 1
ATOM 6164 O O . SER B 1 363 ? -6.949 -37.812 4.543 1 91.12 363 SER B O 1
ATOM 6166 N N . ILE B 1 364 ? -8.57 -39.312 4.316 1 91.75 364 ILE B N 1
ATOM 6167 C CA . ILE B 1 364 ? -9.625 -38.375 4.641 1 91.75 364 ILE B CA 1
ATOM 6168 C C . ILE B 1 364 ? -9.383 -37.781 6.035 1 91.75 364 ILE B C 1
ATOM 6170 O O . ILE B 1 364 ? -9.586 -36.594 6.258 1 91.75 364 ILE B O 1
ATOM 6174 N N . LYS B 1 365 ? -8.969 -38.625 6.926 1 92.88 365 LYS B N 1
ATOM 6175 C CA . LYS B 1 365 ? -8.68 -38.188 8.289 1 92.88 365 LYS B CA 1
ATOM 6176 C C . LYS B 1 365 ? -7.605 -37.125 8.305 1 92.88 365 LYS B C 1
ATOM 6178 O O . LYS B 1 365 ? -7.734 -36.125 9 1 92.88 365 LYS B O 1
ATOM 6183 N N . ALA B 1 366 ? -6.566 -37.375 7.594 1 93.62 366 ALA B N 1
ATOM 6184 C CA . ALA B 1 366 ? -5.477 -36.406 7.5 1 93.62 366 ALA B CA 1
ATOM 6185 C C . ALA B 1 366 ? -5.949 -35.125 6.855 1 93.62 366 ALA B C 1
ATOM 6187 O O . ALA B 1 366 ? -5.539 -34.031 7.266 1 93.62 366 ALA B O 1
ATOM 6188 N N . GLN B 1 367 ? -6.816 -35.219 5.867 1 94.75 367 GLN B N 1
ATOM 6189 C CA . GLN B 1 367 ? -7.363 -34.062 5.184 1 94.75 367 GLN B CA 1
ATOM 6190 C C . GLN B 1 367 ? -8.234 -33.219 6.121 1 94.75 367 GLN B C 1
ATOM 6192 O O . GLN B 1 367 ? -8.156 -32 6.125 1 94.75 367 GLN B O 1
ATOM 6197 N N . LEU B 1 368 ? -9 -33.875 6.902 1 93.06 368 LEU B N 1
ATOM 6198 C CA . LEU B 1 368 ? -9.883 -33.188 7.828 1 93.06 368 LEU B CA 1
ATOM 6199 C C . LEU B 1 368 ? -9.086 -32.5 8.938 1 93.06 368 LEU B C 1
ATOM 6201 O O . LEU B 1 368 ? -9.469 -31.438 9.43 1 93.06 368 LEU B O 1
ATOM 6205 N N . ARG B 1 369 ? -8 -33.094 9.312 1 93 369 ARG B N 1
ATOM 6206 C CA . ARG B 1 369 ? -7.098 -32.438 10.258 1 93 369 ARG B CA 1
ATOM 6207 C C . ARG B 1 369 ? -6.535 -31.156 9.68 1 93 369 ARG B C 1
ATOM 6209 O O . ARG B 1 369 ? -6.41 -30.156 10.391 1 93 369 ARG B O 1
ATOM 6216 N N . GLN B 1 370 ? -6.227 -31.25 8.398 1 92.69 370 GLN B N 1
ATOM 6217 C CA . GLN B 1 370 ? -5.762 -30.047 7.703 1 92.69 370 GLN B CA 1
ATOM 6218 C C . GLN B 1 370 ? -6.84 -28.969 7.691 1 92.69 370 GLN B C 1
ATOM 6220 O O . GLN B 1 370 ? -6.547 -27.781 7.891 1 92.69 370 GLN B O 1
ATOM 6225 N N . ALA B 1 371 ? -8.055 -29.359 7.449 1 93.81 371 ALA B N 1
ATOM 6226 C CA . ALA B 1 371 ? -9.195 -28.438 7.457 1 93.81 371 ALA B CA 1
ATOM 6227 C C . ALA B 1 371 ? -9.297 -27.703 8.789 1 93.81 371 ALA B C 1
ATOM 6229 O O . ALA B 1 371 ? -9.508 -26.484 8.82 1 93.81 371 ALA B O 1
ATOM 6230 N N . ASN B 1 372 ? -9.07 -28.422 9.836 1 93.38 372 ASN B N 1
ATOM 6231 C CA . ASN B 1 372 ? -9.125 -27.844 11.18 1 93.38 372 ASN B CA 1
ATOM 6232 C C . ASN B 1 372 ? -7.992 -26.859 11.406 1 93.38 372 ASN B C 1
ATOM 6234 O O . ASN B 1 372 ? -8.211 -25.781 11.969 1 93.38 372 ASN B O 1
ATOM 6238 N N . SER B 1 373 ? -6.867 -27.25 10.961 1 91.81 373 SER B N 1
ATOM 6239 C CA . SER B 1 373 ? -5.699 -26.391 11.148 1 91.81 373 SER B CA 1
ATOM 6240 C C . SER B 1 373 ? -5.84 -25.078 10.383 1 91.81 373 SER B C 1
ATOM 6242 O O . SER B 1 373 ? -5.289 -24.062 10.789 1 91.81 373 SER B O 1
ATOM 6244 N N . LEU B 1 374 ? -6.609 -25.094 9.32 1 93 374 LEU B N 1
ATOM 6245 C CA . LEU B 1 374 ? -6.785 -23.922 8.477 1 93 374 LEU B CA 1
ATOM 6246 C C . LEU B 1 374 ? -7.992 -23.109 8.93 1 93 374 LEU B C 1
ATOM 6248 O O . LEU B 1 374 ? -8.25 -22.016 8.398 1 93 374 LEU B O 1
ATOM 6252 N N . GLY B 1 375 ? -8.719 -23.625 9.883 1 91.19 375 GLY B N 1
ATOM 6253 C CA . GLY B 1 375 ? -9.836 -22.891 10.461 1 91.19 375 GLY B CA 1
ATOM 6254 C C . GLY B 1 375 ? -11.086 -22.938 9.594 1 91.19 375 GLY B C 1
ATOM 6255 O O . GLY B 1 375 ? -11.898 -22.016 9.625 1 91.19 375 GLY B O 1
ATOM 6256 N N . ALA B 1 376 ? -11.234 -23.969 8.742 1 95.25 376 ALA B N 1
ATOM 6257 C CA . ALA B 1 376 ? -12.422 -24.109 7.906 1 95.25 376 ALA B CA 1
ATOM 6258 C C . ALA B 1 376 ? -13.664 -24.359 8.758 1 95.25 376 ALA B C 1
ATOM 6260 O O . ALA B 1 376 ? -13.617 -25.094 9.742 1 95.25 376 ALA B O 1
ATOM 6261 N N . ASP B 1 377 ? -14.758 -23.797 8.336 1 95.94 377 ASP B N 1
ATOM 6262 C CA . ASP B 1 377 ? -16.031 -23.969 9.031 1 95.94 377 ASP B CA 1
ATOM 6263 C C . ASP B 1 377 ? -16.766 -25.219 8.523 1 95.94 377 ASP B C 1
ATOM 6265 O O . ASP B 1 377 ? -17.5 -25.859 9.273 1 95.94 377 ASP B O 1
ATOM 6269 N N . TRP B 1 378 ? -16.531 -25.5 7.273 1 96.81 378 TRP B N 1
ATOM 6270 C CA . TRP B 1 378 ? -17.203 -26.609 6.598 1 96.81 378 TRP B CA 1
ATOM 6271 C C . TRP B 1 378 ? -16.203 -27.438 5.789 1 96.81 378 TRP B C 1
ATOM 6273 O O . TRP B 1 378 ? -15.188 -26.922 5.332 1 96.81 378 TRP B O 1
ATOM 6283 N N . ALA B 1 379 ? -16.516 -28.688 5.68 1 96.94 379 ALA B N 1
ATOM 6284 C CA . ALA B 1 379 ? -15.766 -29.562 4.785 1 96.94 379 ALA B CA 1
ATOM 6285 C C . ALA B 1 379 ? -16.688 -30.266 3.793 1 96.94 379 ALA B C 1
ATOM 6287 O O . ALA B 1 379 ? -17.75 -30.766 4.172 1 96.94 379 ALA B O 1
ATOM 6288 N N . VAL B 1 380 ? -16.359 -30.172 2.598 1 97.38 380 VAL B N 1
ATOM 6289 C CA . VAL B 1 380 ? -17 -30.969 1.559 1 97.38 380 VAL B CA 1
ATOM 6290 C C . VAL B 1 380 ? -16.156 -32.219 1.266 1 97.38 380 VAL B C 1
ATOM 6292 O O . VAL B 1 380 ? -14.953 -32.094 0.994 1 97.38 380 VAL B O 1
ATOM 6295 N N . ILE B 1 381 ? -16.75 -33.344 1.352 1 96.12 381 ILE B N 1
ATOM 6296 C CA . ILE B 1 381 ? -16.031 -34.594 1.132 1 96.12 381 ILE B CA 1
ATOM 6297 C C . ILE B 1 381 ? -16.594 -35.312 -0.104 1 96.12 381 ILE B C 1
ATOM 6299 O O . ILE B 1 381 ? -17.781 -35.625 -0.166 1 96.12 381 ILE B O 1
ATOM 6303 N N . LEU B 1 382 ? -15.688 -35.5 -1.046 1 95.25 382 LEU B N 1
ATOM 6304 C CA . LEU B 1 382 ? -16.031 -36.188 -2.293 1 95.25 382 LEU B CA 1
ATOM 6305 C C . LEU B 1 382 ? -15.281 -37.5 -2.438 1 95.25 382 LEU B C 1
ATOM 6307 O O . LEU B 1 382 ? -14.055 -37.5 -2.586 1 95.25 382 LEU B O 1
ATOM 6311 N N . GLY B 1 383 ? -15.969 -38.625 -2.33 1 92.75 383 GLY B N 1
ATOM 6312 C CA . GLY B 1 383 ? -15.414 -39.938 -2.625 1 92.75 383 GLY B CA 1
ATOM 6313 C C . GLY B 1 383 ? -15.922 -40.531 -3.922 1 92.75 383 GLY B C 1
ATOM 6314 O O . GLY B 1 383 ? -16.781 -39.938 -4.59 1 92.75 383 GLY B O 1
ATOM 6315 N N . GLU B 1 384 ? -15.367 -41.656 -4.273 1 92.12 384 GLU B N 1
ATOM 6316 C CA . GLU B 1 384 ? -15.781 -42.344 -5.504 1 92.12 384 GLU B CA 1
ATOM 6317 C C . GLU B 1 384 ? -17.266 -42.719 -5.457 1 92.12 384 GLU B C 1
ATOM 6319 O O . GLU B 1 384 ? -17.969 -42.594 -6.457 1 92.12 384 GLU B O 1
ATOM 6324 N N . GLU B 1 385 ? -17.703 -43.156 -4.336 1 92.25 385 GLU B N 1
ATOM 6325 C CA . GLU B 1 385 ? -19.109 -43.531 -4.18 1 92.25 385 GLU B CA 1
ATOM 6326 C C . GLU B 1 385 ? -20.016 -42.312 -4.277 1 92.25 385 GLU B C 1
ATOM 6328 O O . GLU B 1 385 ? -21.062 -42.344 -4.926 1 92.25 385 GLU B O 1
ATOM 6333 N N . GLU B 1 386 ? -19.594 -41.25 -3.57 1 93.19 386 GLU B N 1
ATOM 6334 C CA . GLU B 1 386 ? -20.359 -40 -3.643 1 93.19 386 GLU B CA 1
ATOM 6335 C C . GLU B 1 386 ? -20.438 -39.5 -5.078 1 93.19 386 GLU B C 1
ATOM 6337 O O . GLU B 1 386 ? -21.5 -39.031 -5.52 1 93.19 386 GLU B O 1
ATOM 6342 N N . LEU B 1 387 ? -19.344 -39.562 -5.816 1 94 387 LEU B N 1
ATOM 6343 C CA . LEU B 1 387 ? -19.297 -39.094 -7.195 1 94 387 LEU B CA 1
ATOM 6344 C C . LEU B 1 387 ? -20.25 -39.875 -8.078 1 94 387 LEU B C 1
ATOM 6346 O O . LEU B 1 387 ? -20.953 -39.312 -8.906 1 94 387 LEU B O 1
ATOM 6350 N N . LYS B 1 388 ? -20.297 -41.188 -7.875 1 94.31 388 LYS B N 1
ATOM 6351 C CA . LYS B 1 388 ? -21.188 -42.031 -8.641 1 94.31 388 LYS B CA 1
ATOM 6352 C C . LYS B 1 388 ? -22.641 -41.688 -8.367 1 94.31 388 LYS B C 1
ATOM 6354 O O . LYS B 1 388 ? -23.484 -41.781 -9.273 1 94.31 388 LYS B O 1
ATOM 6359 N N . GLN B 1 389 ? -22.938 -41.281 -7.148 1 95.38 389 GLN B N 1
ATOM 6360 C CA . GLN B 1 389 ? -24.312 -41 -6.734 1 95.38 389 GLN B CA 1
ATOM 6361 C C . GLN B 1 389 ? -24.656 -39.531 -7 1 95.38 389 GLN B C 1
ATOM 6363 O O . GLN B 1 389 ? -25.797 -39.094 -6.777 1 95.38 389 GLN B O 1
ATOM 6368 N N . GLY B 1 390 ? -23.703 -38.781 -7.426 1 95.88 390 GLY B N 1
ATOM 6369 C CA . GLY B 1 390 ? -23.922 -37.375 -7.699 1 95.88 390 GLY B CA 1
ATOM 6370 C C . GLY B 1 390 ? -24.156 -36.531 -6.445 1 95.88 390 GLY B C 1
ATOM 6371 O O . GLY B 1 390 ? -24.984 -35.625 -6.43 1 95.88 390 GLY B O 1
ATOM 6372 N N . CYS B 1 391 ? -23.484 -36.906 -5.395 1 97.44 391 CYS B N 1
ATOM 6373 C CA . CYS B 1 391 ? -23.625 -36.219 -4.125 1 97.44 391 CYS B CA 1
ATOM 6374 C C . CYS B 1 391 ? -22.266 -35.938 -3.484 1 97.44 391 CYS B C 1
ATOM 6376 O O . CYS B 1 391 ? -21.234 -36.375 -4.008 1 97.44 391 CYS B O 1
ATOM 6378 N N . ALA B 1 392 ? -22.203 -35.156 -2.469 1 97.44 392 ALA B N 1
ATOM 6379 C CA . ALA B 1 392 ? -21.062 -34.906 -1.6 1 97.44 392 ALA B CA 1
ATOM 6380 C C . ALA B 1 392 ? -21.484 -34.812 -0.138 1 97.44 392 ALA B C 1
ATOM 6382 O O . ALA B 1 392 ? -22.656 -34.562 0.158 1 97.44 392 ALA B O 1
ATOM 6383 N N . VAL B 1 393 ? -20.594 -35.094 0.699 1 97 393 VAL B N 1
ATOM 6384 C CA . VAL B 1 393 ? -20.859 -34.969 2.127 1 97 393 VAL B CA 1
ATOM 6385 C C . VAL B 1 393 ? -20.453 -33.562 2.59 1 97 393 VAL B C 1
ATOM 6387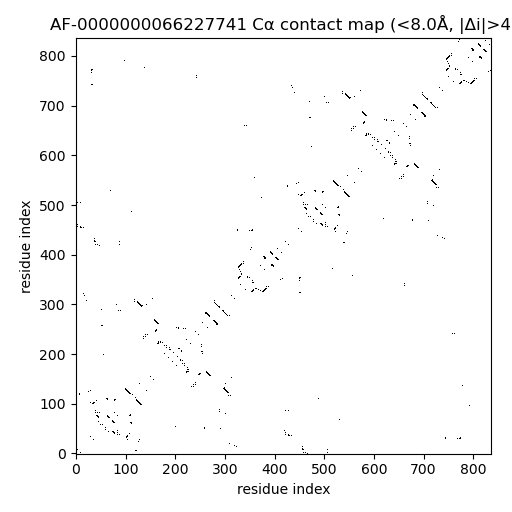 O O . VAL B 1 393 ? -19.359 -33.094 2.277 1 97 393 VAL B O 1
ATOM 6390 N N . LEU B 1 394 ? -21.359 -32.875 3.168 1 97.25 394 LEU B N 1
ATOM 6391 C CA . LEU B 1 394 ? -21.094 -31.578 3.799 1 97.25 394 LEU B CA 1
ATOM 6392 C C . LEU B 1 394 ? -21.016 -31.719 5.316 1 97.25 394 LEU B C 1
ATOM 6394 O O . LEU B 1 394 ? -22.016 -32.094 5.953 1 97.25 394 LEU B O 1
ATOM 6398 N N . ARG B 1 395 ? -19.828 -31.391 5.848 1 96.38 395 ARG B N 1
ATOM 6399 C CA . ARG B 1 395 ? -19.594 -31.594 7.273 1 96.38 395 ARG B CA 1
ATOM 6400 C C . ARG B 1 395 ? -19.328 -30.25 7.969 1 96.38 395 ARG B C 1
ATOM 6402 O O . ARG B 1 395 ? -18.562 -29.422 7.469 1 96.38 395 ARG B O 1
ATOM 6409 N N . ASN B 1 396 ? -20.031 -29.984 9.031 1 96 396 ASN B N 1
ATOM 6410 C CA . ASN B 1 396 ? -19.734 -28.859 9.898 1 96 396 ASN B CA 1
ATOM 6411 C C . ASN B 1 396 ? -18.5 -29.125 10.766 1 96 396 ASN B C 1
ATOM 6413 O O . ASN B 1 396 ? -18.5 -30.062 11.57 1 96 396 ASN B O 1
ATOM 6417 N N . MET B 1 397 ? -17.516 -28.391 10.648 1 95.19 397 MET B N 1
ATOM 6418 C CA . MET B 1 397 ? -16.234 -28.672 11.297 1 95.19 397 MET B CA 1
ATOM 6419 C C . MET B 1 397 ? -16.266 -28.219 12.758 1 95.19 397 MET B C 1
ATOM 6421 O O . MET B 1 397 ? -15.398 -28.609 13.539 1 95.19 397 MET B O 1
ATOM 6425 N N . LYS B 1 398 ? -17.172 -27.359 13.086 1 90.69 398 LYS B N 1
ATOM 6426 C CA . LYS B 1 398 ? -17.281 -26.875 14.461 1 90.69 398 LYS B CA 1
ATOM 6427 C C . LYS B 1 398 ? -18.281 -27.703 15.258 1 90.69 398 LYS B C 1
ATOM 6429 O O . LYS B 1 398 ? -18.062 -27.969 16.438 1 90.69 398 LYS B O 1
ATOM 6434 N N . GLU B 1 399 ? -19.359 -28 14.672 1 85.69 399 GLU B N 1
ATOM 6435 C CA . GLU B 1 399 ? -20.391 -28.797 15.32 1 85.69 399 GLU B CA 1
ATOM 6436 C C . GLU B 1 399 ? -20.469 -30.203 14.734 1 85.69 399 GLU B C 1
ATOM 6438 O O . GLU B 1 399 ? -19.844 -30.484 13.703 1 85.69 399 GLU B O 1
ATOM 6443 N N . ALA B 1 400 ? -21.016 -31.078 15.672 1 80 400 ALA B N 1
ATOM 6444 C CA . ALA B 1 400 ? -21.234 -32.438 15.188 1 80 400 ALA B CA 1
ATOM 6445 C C . ALA B 1 400 ? -22.375 -32.5 14.18 1 80 400 ALA B C 1
ATOM 6447 O O . ALA B 1 400 ? -23.375 -31.781 14.336 1 80 400 ALA B O 1
ATOM 6448 N N . GLY B 1 401 ? -22.031 -32.906 12.859 1 88.31 401 GLY B N 1
ATOM 6449 C CA . GLY B 1 401 ? -23.094 -33.062 11.875 1 88.31 401 GLY B CA 1
ATOM 6450 C C . GLY B 1 401 ? -22.578 -33 10.445 1 88.31 401 GLY B C 1
ATOM 6451 O O . GLY B 1 401 ? -21.656 -32.281 10.125 1 88.31 401 GLY B O 1
ATOM 6452 N N . GLN B 1 402 ? -23.062 -34 9.703 1 92.69 402 GLN B N 1
ATOM 6453 C CA . GLN B 1 402 ? -22.797 -34.031 8.273 1 92.69 402 GLN B CA 1
ATOM 6454 C C . GLN B 1 402 ? -24.047 -34.438 7.496 1 92.69 402 GLN B C 1
ATOM 6456 O O . GLN B 1 402 ? -24.953 -35.031 8.055 1 92.69 402 GLN B O 1
ATOM 6461 N N . ALA B 1 403 ? -24.172 -33.906 6.344 1 94.94 403 ALA B N 1
ATOM 6462 C CA . ALA B 1 403 ? -25.297 -34.25 5.465 1 94.94 403 ALA B CA 1
ATOM 6463 C C . ALA B 1 403 ? -24.797 -34.562 4.055 1 94.94 403 ALA B C 1
ATOM 6465 O O . ALA B 1 403 ? -23.797 -34.031 3.602 1 94.94 403 ALA B O 1
ATOM 6466 N N . THR B 1 404 ? -25.484 -35.469 3.467 1 97 404 THR B N 1
ATOM 6467 C CA . THR B 1 404 ? -25.234 -35.781 2.061 1 97 404 THR B CA 1
ATOM 6468 C C . THR B 1 404 ? -26.062 -34.844 1.162 1 97 404 THR B C 1
ATOM 6470 O O . THR B 1 404 ? -27.281 -34.812 1.263 1 97 404 THR B O 1
ATOM 6473 N N . ILE B 1 405 ? -25.375 -34.156 0.343 1 97.44 405 ILE B N 1
ATOM 6474 C CA . ILE B 1 405 ? -26.031 -33.125 -0.479 1 97.44 405 ILE B CA 1
ATOM 6475 C C . ILE B 1 405 ? -25.797 -33.438 -1.956 1 97.44 405 ILE B C 1
ATOM 6477 O O . ILE B 1 405 ? -24.672 -33.719 -2.369 1 97.44 405 ILE B O 1
ATOM 6481 N N . PRO B 1 406 ? -26.906 -33.406 -2.738 1 97.56 406 PRO B N 1
ATOM 6482 C CA . PRO B 1 406 ? -26.672 -33.5 -4.184 1 97.56 406 PRO B CA 1
ATOM 6483 C C . PRO B 1 406 ? -25.734 -32.406 -4.688 1 97.56 406 PRO B C 1
ATOM 6485 O O . PRO B 1 406 ? -25.812 -31.25 -4.234 1 97.56 406 PRO B O 1
ATOM 6488 N N . LEU B 1 407 ? -24.891 -32.75 -5.66 1 96.69 407 LEU B N 1
ATOM 6489 C CA . LEU B 1 407 ? -23.875 -31.812 -6.156 1 96.69 407 LEU B CA 1
ATOM 6490 C C . LEU B 1 407 ? -24.516 -30.578 -6.746 1 96.69 407 LEU B C 1
ATOM 6492 O O . LEU B 1 407 ? -23.984 -29.469 -6.617 1 96.69 407 LEU B O 1
ATOM 6496 N N . ASP B 1 408 ? -25.672 -30.719 -7.324 1 95.31 408 ASP B N 1
ATOM 6497 C CA . ASP B 1 408 ? -26.344 -29.594 -7.984 1 95.31 408 ASP B CA 1
ATOM 6498 C C . ASP B 1 408 ? -26.984 -28.656 -6.965 1 95.31 408 ASP B C 1
ATOM 6500 O O . ASP B 1 408 ? -27.391 -27.547 -7.305 1 95.31 408 ASP B O 1
ATOM 6504 N N . GLN B 1 409 ? -27.016 -29.062 -5.703 1 97.31 409 GLN B N 1
ATOM 6505 C CA . GLN B 1 409 ? -27.594 -28.234 -4.645 1 97.31 409 GLN B CA 1
ATOM 6506 C C . GLN B 1 409 ? -26.516 -27.766 -3.666 1 97.31 409 GLN B C 1
ATOM 6508 O O . GLN B 1 409 ? -26.812 -27 -2.74 1 97.31 409 GLN B O 1
ATOM 6513 N N . LEU B 1 410 ? -25.359 -28.219 -3.873 1 97.06 410 LEU B N 1
ATOM 6514 C CA . LEU B 1 410 ? -24.281 -28.031 -2.906 1 97.06 410 LEU B CA 1
ATOM 6515 C C . LEU B 1 410 ? -23.984 -26.547 -2.705 1 97.06 410 LEU B C 1
ATOM 6517 O O . LEU B 1 410 ? -23.859 -26.078 -1.569 1 97.06 410 LEU B O 1
ATOM 6521 N N . ILE B 1 411 ? -23.844 -25.719 -3.77 1 96.94 411 ILE B N 1
ATOM 6522 C CA . ILE B 1 411 ? -23.531 -24.297 -3.723 1 96.94 411 ILE B CA 1
ATOM 6523 C C . ILE B 1 411 ? -24.609 -23.562 -2.908 1 96.94 411 ILE B C 1
ATOM 6525 O O . ILE B 1 411 ? -24.281 -22.781 -2.012 1 96.94 411 ILE B O 1
ATOM 6529 N N . CYS B 1 412 ? -25.844 -23.844 -3.186 1 97.25 412 CYS B N 1
ATOM 6530 C CA . CYS B 1 412 ? -26.938 -23.219 -2.479 1 97.25 412 CYS B CA 1
ATOM 6531 C C . CYS B 1 412 ? -26.922 -23.562 -0.995 1 97.25 412 CYS B C 1
ATOM 6533 O O . CYS B 1 412 ? -27.125 -22.688 -0.145 1 97.25 412 CYS B O 1
ATOM 6535 N N . GLU B 1 413 ? -26.672 -24.859 -0.746 1 96.25 413 GLU B N 1
ATOM 6536 C CA . GLU B 1 413 ? -26.641 -25.312 0.641 1 96.25 413 GLU B CA 1
ATOM 6537 C C . GLU B 1 413 ? -25.516 -24.641 1.417 1 96.25 413 GLU B C 1
ATOM 6539 O O . GLU B 1 413 ? -25.688 -24.234 2.568 1 96.25 413 GLU B O 1
ATOM 6544 N N . ILE B 1 414 ? -24.359 -24.562 0.813 1 96.12 414 ILE B N 1
ATOM 6545 C CA . ILE B 1 414 ? -23.219 -23.938 1.473 1 96.12 414 ILE B CA 1
ATOM 6546 C C . ILE B 1 414 ? -23.5 -22.453 1.719 1 96.12 414 ILE B C 1
ATOM 6548 O O . ILE B 1 414 ? -23.234 -21.938 2.809 1 96.12 414 ILE B O 1
ATOM 6552 N N . LYS B 1 415 ? -24.031 -21.734 0.73 1 96 415 LYS B N 1
ATOM 6553 C CA . LYS B 1 415 ? -24.344 -20.312 0.853 1 96 415 LYS B CA 1
ATOM 6554 C C . LYS B 1 415 ? -25.344 -20.062 1.973 1 96 415 LYS B C 1
ATOM 6556 O O . LYS B 1 415 ? -25.281 -19.031 2.648 1 96 415 LYS B O 1
ATOM 6561 N N . LYS B 1 416 ? -26.266 -20.938 2.213 1 94.31 416 LYS B N 1
ATOM 6562 C CA . LYS B 1 416 ? -27.234 -20.828 3.289 1 94.31 416 LYS B CA 1
ATOM 6563 C C . LYS B 1 416 ? -26.562 -20.906 4.656 1 94.31 416 LYS B C 1
ATOM 6565 O O . LYS B 1 416 ? -27.047 -20.312 5.625 1 94.31 416 LYS B O 1
ATOM 6570 N N . GLN B 1 417 ? -25.5 -21.688 4.648 1 89.75 417 GLN B N 1
ATOM 6571 C CA . GLN B 1 417 ? -24.844 -21.969 5.926 1 89.75 417 GLN B CA 1
ATOM 6572 C C . GLN B 1 417 ? -23.828 -20.875 6.266 1 89.75 417 GLN B C 1
ATOM 6574 O O . GLN B 1 417 ? -23.531 -20.641 7.438 1 89.75 417 GLN B O 1
ATOM 6579 N N . ILE B 1 418 ? -23.25 -20.266 5.254 1 85.5 418 ILE B N 1
ATOM 6580 C CA . ILE B 1 418 ? -22.188 -19.297 5.504 1 85.5 418 ILE B CA 1
ATOM 6581 C C . ILE B 1 418 ? -22.75 -17.891 5.48 1 85.5 418 ILE B C 1
ATOM 6583 O O . ILE B 1 418 ? -23.297 -17.438 4.469 1 85.5 418 ILE B O 1
#

pLDDT: mean 94.08, std 6.01, range [51.66, 98.81]

Sequence (836 aa):
MYQSPRGTEDILPEDQPYWHFVRQQAARIAALYGYQRTDTPVFEDAGLFVRSVGEGTDIVSKEMYTFEDRGGDKLTLRPEGTAPICRAYLEHGMQTRTKPVKLYYLSSIFRYDRPQAGRYRQHHQFGFEAIGEADASLDAEVIEMAWRFYNLLGINDLSLELNSIGCRECRPAYISALKAYYGQHEGKLCSDCKTRLDKNTLRLLDCKREECQCVAENAPRSADYLCPDCLAHYNRLKECLTVVDLPFHENFRLVRGLDYYSRTVFEIQPRIEGAQSTIGGGGRYDGLIEQLGGEPTPAIGFATGIERIILNLKRQGITPPPLPSPSVFLAYMGEAASLASIALASDLRKAGIGIYQTYAQKSIKAQLRQANSLGADWAVILGEEELKQGCAVLRNMKEAGQATIPLDQLICEIKKQIMYQSPRGTEDILPEDQPYWHFVRQQAARIAALYGYQRTDTPVFEDAGLFVRSVGEGTDIVSKEMYTFEDRGGDKLTLRPEGTAPICRAYLEHGMQTRTKPVKLYYLSSIFRYDRPQAGRYRQHHQFGFEAIGEADASLDAEVIEMAWRFYNLLGINDLSLELNSIGCRECRPAYISALKAYYGQHEGKLCSDCKTRLDKNTLRLLDCKREECQCVAENAPRSADYLCPDCLAHYNRLKECLTVVDLPFHENFRLVRGLDYYSRTVFEIQPRIEGAQSTIGGGGRYDGLIEQLGGEPTPAIGFATGIERIILNLKRQGITPPPLPSPSVFLAYMGEAASLASIALASDLRKAGIGIYQTYAQKSIKAQLRQANSLGADWAVILGEEELKQGCAVLRNMKEAGQATIPLDQLICEIKKQI

InterPro domains:
  IPR004154 Anticodon-binding [PF03129] (328-416)
  IPR004516 Histidine-tRNA ligase/ATP phosphoribosyltransferase regulatory subunit [PIRSF001549] (2-416)
  IPR004516 Histidine-tRNA ligase/ATP phosphoribosyltransferase regulatory subunit [PTHR43707] (3-410)
  IPR006195 Aminoacyl-tRNA synthetase, class II [PS50862] (22-324)
  IPR015807 Histidine-tRNA ligase [MF_00127] (1-416)
  IPR015807 Histidine-tRNA ligase [TIGR00442] (3-406)
  IPR036621 Anticodon-binding domain superfamily [G3DSA:3.40.50.800] (325-418)
  IPR041715 Class II Histidinyl-tRNA synthetase (HisRS)-like catalytic core domain [PF13393] (7-309)
  IPR041715 Class II Histidinyl-tRNA synthetase (HisRS)-like catalytic core domain [cd00773] (18-314)
  IPR045864 Class II Aminoacyl-tRNA synthetase/Biotinyl protein ligase (BPL) and lipoyl protein ligase (LPL) [G3DSA:3.30.930.10] (1-319)
  IPR045864 Class II Aminoacyl-tRNA synthetase/Biotinyl protein ligase (BPL) and lipoyl protein ligase (LPL) [SSF55681] (1-316)

Organism: Dehalococcoides mccartyi (strain ATCC BAA-2266 / KCTC 15142 / 195) (NCBI:txid243164)

Nearest PDB structures (foldseek):
  4e51-assembly1_A  TM=9.608E-01  e=2.342E-50  Burkholderia thailandensis E264
  1qe0-assembly1_A  TM=8.912E-01  e=5.237E-44  Staphylococcus aureus
  1qe0-assembly1_B  TM=9.116E-01  e=4.264E-38  Staphylococcus aureus
  4yrc-assembly1_A  TM=7.807E-01  e=1.534E-31  Trypanosoma cruzi strain CL Brener
  3hri-assembly2_C  TM=7.810E-01  e=1.323E-29  Trypanosoma brucei

Solvent-accessible surface area (backbone atoms only — not comparable to full-atom values): 43844 Å² total; per-residue (Å²): 114,62,62,78,41,87,36,44,62,68,46,44,54,90,51,40,35,52,54,51,47,53,54,50,48,51,52,52,50,28,17,34,61,47,33,37,52,41,42,64,56,68,48,35,49,40,64,58,47,43,67,51,42,28,65,81,25,63,52,60,67,63,13,55,54,59,42,58,50,96,86,63,51,56,32,18,41,30,66,58,68,63,64,57,51,50,36,48,39,61,64,68,54,48,81,77,49,73,70,53,44,38,34,26,36,74,46,73,28,27,34,61,59,82,59,49,94,74,37,41,23,49,39,40,31,38,36,40,40,37,37,56,50,77,48,31,60,54,54,31,49,54,52,49,50,56,54,48,47,38,44,75,72,67,55,71,63,63,41,36,38,33,31,49,65,21,47,87,83,20,35,60,62,41,51,52,51,43,43,58,55,48,58,77,44,50,89,56,42,50,77,68,45,58,54,22,56,76,68,38,52,68,57,48,44,59,45,83,50,66,62,33,38,61,57,41,72,73,49,79,51,44,74,80,40,39,43,73,68,49,44,52,38,50,53,47,24,54,51,45,29,52,62,61,70,47,77,70,41,82,34,72,48,64,64,74,86,47,64,38,57,27,34,48,36,39,36,35,21,57,65,58,86,86,51,79,59,68,51,29,38,37,32,20,26,37,56,42,43,30,74,54,66,47,64,86,32,31,23,35,35,37,39,33,40,49,58,43,48,48,51,51,33,57,74,69,66,56,77,59,69,79,69,78,58,27,44,31,22,47,42,47,38,60,70,72,18,45,59,50,46,52,32,48,50,51,52,38,40,74,71,70,40,23,38,40,74,73,71,70,95,52,55,62,68,59,45,50,51,50,30,55,76,68,60,27,48,30,33,37,42,31,31,56,67,31,56,76,69,45,28,29,36,43,29,42,64,83,49,95,52,69,45,81,34,47,56,94,47,40,66,61,54,50,55,73,72,99,113,64,62,79,41,88,36,45,62,69,46,45,53,89,50,40,31,52,54,52,46,52,54,49,50,52,52,50,52,29,17,34,62,48,32,36,51,42,42,65,58,67,48,36,48,38,62,59,48,42,69,50,41,26,65,78,25,65,52,60,65,64,13,54,54,60,42,60,49,98,88,64,51,56,31,17,41,31,65,59,68,62,64,56,51,50,38,48,38,62,64,67,53,51,80,76,49,73,70,50,43,38,34,26,36,76,45,74,28,27,34,61,56,85,58,48,94,74,38,41,22,50,38,41,32,38,35,40,40,38,38,56,49,78,48,33,60,53,54,32,48,55,52,47,51,56,54,49,45,39,43,74,72,68,53,71,64,64,41,37,39,34,29,50,64,21,47,87,82,18,34,60,62,41,51,52,50,42,44,58,56,48,59,77,44,50,89,55,41,51,76,65,45,58,53,22,57,78,67,38,52,69,56,47,44,60,46,83,49,66,63,34,38,62,56,41,74,74,48,80,52,44,74,81,40,40,42,71,68,50,44,52,38,52,53,47,24,54,50,46,28,51,63,60,70,48,78,71,41,83,33,70,49,62,65,73,86,46,64,40,57,26,32,48,36,39,36,34,21,58,64,59,86,88,53,80,59,68,49,31,38,37,32,20,27,37,56,43,43,30,74,54,66,46,65,87,33,30,24,36,36,37,40,32,40,49,57,43,48,49,52,51,32,57,73,70,66,56,77,59,69,80,70,77,60,26,44,32,20,46,42,46,38,62,70,72,16,44,58,50,46,55,31,48,52,53,52,40,41,76,72,71,40,23,39,39,75,74,70,71,95,53,55,62,68,59,48,51,52,49,31,54,74,67,61,26,48,29,33,37,41,30,30,56,67,31,55,75,69,47,27,30,35,43,29,42,64,82,49,95,56,68,45,81,34,47,58,93,47,39,67,62,54,49,55,72,74,102

Secondary structure (DSSP, 8-state):
---PPTT---B-GGGHHHHHHHHHHHHHHHHHHT-EE-B--SEEEHHHHHHHH-TTSHIIIII-EEEE-TTS-EEEE-S-SHHHHHHHHHHTTGGGSSSSEEEEEEEEEE-----BTTB-SEEEEEEEEEES---HHHHHHHHHHHHHHHHHTT---EEEEEEE---TTTHHHHHHHHHHHHHTTGGGS-HHHHHHHHH-GGGGGG--SHHHHHHHTTSPPGGGG--HHHHHHHHHHHHHHHHTT---EE-TT---SSTT-EEEEEEEEE-STTS-S-SEEEEE-TTHHHHTTS----EEEEEEEHHHHHHHHHHTT-PPPPPP---EEEEE-SHHHHHHHHHHHHHHHHTT--EEE--S---HHHHHHHHHHTT-SEEEEE-HHHHHHTEEEEEESSSS-EEEEEGGGHHHHHHHH-/---PPTT---B-GGGHHHHHHHHHHHHHHHHHHT-EE-B--SEEEHHHHHHHH-TTSHIIIII-EEEE-TTS-EEEE-S-SHHHHHHHHHHTTGGGSSSSEEEEEEEEEE-----BTTB-SEEEEEEEEEES---HHHHHHHHHHHHHHHHHTT---EEEEEEE---TTTHHHHHHHHHHHHHTTGGGS-HHHHHHHHH-GGGGGG--SHHHHHHHTTSPPGGGG--HHHHHHHHHHHHHHHHTT---EE-TT---SSTT-EEEEEEEEE-STTS-S-SEEEEE-TTHHHHTTS----EEEEEEEHHHHHHHHHHTT-PPPPPP---EEEEE-SHHHHHHHHHHHHHHHHTT--EEE--S---HHHHHHHHHHTT-SEEEEE-HHHHHHTEEEEEESSSS-EEEEEHHHHHHHHHHH-

Radius of gyration: 30.18 Å; Cα contacts (8 Å, |Δi|>4): 1660; chains: 2; bounding box: 64×84×70 Å

Foldseek 3Di:
DDDDDAQDDDDDQVNVLLVVLLVVLLVVLCVVLVAAEDDFDQKDQLVLCCLQQHCLFCQNPPWWQWDADPVGGIMTGAQDDPSRVLVVCVVVVVVPPDFFHKYKYKHWHATRDDHDQLGGRIFIKMKIKTKFDDALLVVLVQVVSVQVSLVSLVQNQKAKEKAFQADPVQNVVLLVQLLVQVVVVVVQDDPVQNVCSPRPSLCLLVDPDPSSVVSNVPGDFSQVRYDPVLVVSVVVNVVSCVVVPHDHDYDRSDDDSGDQAGTMWMFMAGPDPPQDGGQKIWHKRQCNSVSVPDPRMIMIMMMGTSSSSSVVCVVVVNDGDRDDAAQEEEAEADDVRLVVSVVLCVVLVVLVGHYDYDDDHDDPVVSLVVCVVRPHQWYWYYYPVCVVVQWIWIAGNVDHDIDIGHSVCVSVVVVVVD/DDDDDAQDDDDDQVNVLLVVLLVVLLVVLCVVLVAAEDDFDQKDQLVLCCLQQHCLFCQNPPWWQWDADPVGGIMTGAQDDPSRVLVVCVVVVVVPPDFFHKYKYKHWHATRDDHDQLGGRIFIKMKIKTKFDDALLVVLVQVVSVQVSLVSLVQNQKAKEKAFQADPVLNVVLLVQLLVQVVVVVVQDDPVQNVCSPRPSLCLLVDPDPSSVVSNVPGDFSQVRYDPVLVVSVVVNVVSCVVVPHDHDYDRSDDDSGDQAGTMKMFMAGPDPPQDGGQKIWHKRQCNSVSVPDPRMIMIMMMGTSSSSSVVCVVVVNDGDRDDAAQEEEAEADDVRLVVSVVLQVVLVVLVGHYDYDDDHDDPVVSLVVCVVRPHQWYWYYYPVCVVVQWIWIAGNVDHDIDIGHSVCVSVVVVVVD